Protein AF-0000000086078663 (afdb_homodimer)

pLDDT: mean 76.35, std 24.62, range [19.59, 98.44]

Solvent-accessible surface area (backbone atoms only — not comparable to full-atom values): 46855 Å² total; per-residue (Å²): 131,83,79,77,71,70,77,71,74,74,72,73,75,62,60,60,80,58,19,74,76,58,26,61,62,67,71,36,62,54,78,81,39,83,75,51,62,67,74,63,72,64,66,62,67,63,61,51,70,67,51,62,93,66,58,47,21,36,55,27,30,43,70,45,56,47,66,60,52,44,42,33,88,83,76,56,39,59,36,52,68,47,80,47,74,58,38,40,42,39,40,36,47,31,36,25,85,87,67,51,76,42,76,48,50,28,65,62,67,53,95,90,33,49,44,62,48,53,45,51,47,46,29,34,55,77,67,69,47,57,59,63,60,55,46,45,36,43,35,66,64,21,34,46,52,57,53,65,68,55,42,53,48,46,39,62,72,48,47,47,57,52,51,49,52,54,48,52,55,52,37,53,51,49,46,57,70,40,36,90,40,74,35,47,34,37,43,52,63,47,59,46,59,75,50,84,62,20,50,51,26,38,18,39,32,28,31,62,87,77,70,41,70,63,47,70,26,82,26,49,14,84,80,56,79,31,58,85,39,25,46,49,52,16,49,52,52,44,52,50,51,35,49,75,64,56,35,44,62,40,31,39,29,30,73,72,48,66,67,48,52,52,43,35,61,73,74,35,62,78,36,45,77,44,64,40,63,67,47,52,41,50,52,48,44,52,52,42,52,56,46,17,67,37,90,91,22,53,79,43,51,80,43,41,62,56,53,44,50,45,45,52,45,22,55,63,74,19,65,98,35,76,80,42,28,60,46,48,43,56,43,48,71,35,44,51,47,73,34,58,69,47,90,45,82,87,44,38,54,63,94,65,79,91,75,75,95,63,93,56,51,65,86,54,71,61,44,52,51,48,49,52,53,52,50,51,72,71,48,85,60,75,85,67,77,79,75,71,69,74,66,71,66,54,73,68,65,75,43,75,79,66,49,63,62,54,53,50,47,52,55,49,38,60,71,70,100,134,83,79,77,70,70,77,71,72,75,72,73,76,62,61,63,79,56,21,74,78,60,26,59,59,70,72,35,63,53,78,80,40,84,76,48,60,66,72,61,72,63,68,62,66,64,60,53,70,66,47,62,90,64,58,48,23,37,56,28,30,43,72,43,54,48,67,61,52,46,43,33,89,83,77,55,39,60,36,51,68,49,80,47,76,58,38,41,42,39,40,36,47,32,36,25,85,88,65,50,75,41,76,47,50,30,65,60,67,54,94,89,34,47,45,63,48,53,43,51,48,47,28,36,55,77,65,69,48,56,58,63,59,55,47,46,36,42,34,66,63,24,35,45,53,59,53,63,68,56,42,54,48,45,38,62,72,48,46,48,56,52,50,49,51,53,49,51,54,53,36,52,52,50,45,56,69,40,36,90,40,74,36,47,32,37,45,52,62,48,58,46,61,72,47,81,62,19,49,52,28,38,18,37,33,28,31,61,87,76,71,41,70,63,48,69,26,82,26,48,14,83,80,56,79,31,58,86,38,27,47,50,51,16,48,53,52,45,52,51,52,35,50,75,65,56,36,43,60,40,32,40,29,31,74,72,47,66,67,48,52,53,43,35,60,74,76,35,62,81,37,43,79,43,64,40,64,66,47,50,40,51,53,47,43,52,52,41,52,56,47,18,67,36,89,93,22,53,77,42,51,80,43,40,63,58,52,45,50,45,44,53,46,21,54,63,74,21,65,96,35,77,82,42,28,60,45,47,44,58,42,48,71,36,42,50,48,72,34,58,66,46,90,44,82,87,43,38,54,63,94,65,79,91,75,75,94,63,92,54,51,66,86,55,68,61,44,52,52,48,49,53,52,52,51,52,71,71,50,85,60,76,86,68,77,78,74,69,69,74,68,72,68,54,72,69,63,77,41,76,76,66,50,65,63,53,52,50,47,51,56,49,38,61,73,70,98

Organism: Haemaphysalis longicornis (NCBI:txid44386)

Radius of gyration: 35.03 Å; Cα contacts (8 Å, |Δi|>4): 1056; chains: 2; bounding box: 79×114×82 Å

Foldseek 3Di:
DPPCPVVPPFPPVPLPPCCVVVPCVLVVPPPVPVPPPPPPVPPVPCCVPPPPVPDDDDDDDPVVVVVVQQADPVPRAGKDWDWDDAFQKIWIWIAGPVGDIDIDIRADADPNRGPVLLVVLLVCVVVPHDPQVVVVVCVVVPRRHHDPVVSVVSCVPPVVVVVVVVVVVVLVVVLVVQAPDAFEKEKDKDAPDFDPGGQKMKMWIAGPVVRHTNDMDIDGQVVQVGSLCRRVVRVVVGVVVSVVSRGHYAEYEYLPGPSNVVCCVPPNVNHHYHYDLVSLLSQLLVLLVVQCPPPPNVVSVVCSSVLSVQLVVLVVVCVPPPVSSLVSSQCVLQVLQVHQADPDPSRGGDPDDDDDDDPRDDDDPNSVSSNVSSVCSVDVDDPPDPPPPPPPDPPVVVPDPPPPVVVCVVVVVVVVD/DPPPPVVPPFPPVPLPPCCVVVPCVLVVPPPVPVPPPPPPPPPVPCPVPPPPVPDDDDDDDPVVVVVVQQADPVPRAGKDWDWDDAFQKIWIWIAGPVGDIDIDIRADADPNRGPCLLVVLLVCVVVPHDPQVVVVVCVVVPRRHHDPVVSVVSCVPPVVVVVVVVVVVVLVVVLVVQAPDAFEKEKDKDAPPFDPGGQKMKMWIAGPVVRHTNDMDIDGQVVQVGSLCRRVVRVVVGVVVSVVSRGHYAEYEYLPGPSNVVCCVPPNVNHHYHYDLVSLLSQLLVLLVVQCVPPPNVVSVVCSSVLSVQLVCLVVVCVPPPVSSLVSSQCVLQVLQVHQADPDPSRGGDPDDDDDDDPRDDDDPNSVSSNVSSVCSVDVDDPDDPPPPPPPDPPVVVPPPPPPCVVVVVVVVVVVD

Nearest PDB structures (foldseek):
  6ozh-assembly2_D  TM=5.013E-01  e=1.125E-02  Ciona intestinalis
  6ozi-assembly1_B  TM=4.623E-01  e=7.478E-03  Ciona intestinalis
  6ozh-assembly1_C  TM=4.773E-01  e=1.264E-02  Ciona intestinalis
  5guh-assembly1_A  TM=4.805E-01  e=3.306E-01  Bombyx mori
  2pnz-assembly1_A  TM=4.555E-01  e=1.263E+00  Pyrococcus abyssi

Secondary structure (DSSP, 8-state):
----------GGGGGGGGGGTTSTTTTS--TTSTT-----------------S---EEEEEHHHHHHTSSB-TTT--BEEEEEEEETTEEEEEEEETT--EEEEESS-EETTEEHHHHHHHHHHHHTT--HHHHHHHHHTTTB----HHHHHHHIIIIIHHHHHHHHHHHHHHHHHHHTTSEEEEEEEEEEPPTTTT-SEEEEEEEETTTTEEEEEEEEEGGGTTSGGGHHHHHHHHHHHHHHHTTPEEEEEEES--HHHHHHHHHH-TTSEEEE-HHHHHHHHHHHHHHHHTSTT-GGGGGGHHHHHHHHHHHHHHTTT-GGGHHHHHHTHHHHTTT--B-S-TTS-B-S-SSPPP--PPPSSHHHHHHHHHHHHHH---S------------GGGGS----HHHHHHHHHHHHH-/----------GGGGGGGGGGTTSTTTTS--TTSTT-----------------SS--EEEEEHHHHHHTSSB-TTT--BEEEEEEEETTEEEEEEEETT--EEEEESS-EETTEEHHHHHHHHHHHHTT--HHHHHHHHHTTTB----HHHHHHHIIIIIHHHHHHHHHHHHHHHHHHHTTSEEEEEEEEEEPPTTTT-SEEEEEEEETTTTEEEEEEEEEGGGTTSGGGHHHHHHHHHHHHHHHTTPEEEEEEES--HHHHHHHHHH-TTSEEEE-HHHHHHHHHHHHHHHHHSTT-GGGGGGHHHHHHHHHHHHHHTTT-GGGHHHHHHTHHHHTTT--B-S-TTS-B-S-SSPPP--PPPSSHHHHHHHHHHHHHH---S------------GGGSS----HHHHHHHHHHHHH-

Structure (mmCIF, N/CA/C/O backbone):
data_AF-0000000086078663-model_v1
#
loop_
_entity.id
_entity.type
_entity.pdbx_description
1 polymer 'Uncharacterized protein'
#
loop_
_atom_site.group_PDB
_atom_site.id
_atom_site.type_symbol
_atom_site.label_atom_id
_atom_site.label_alt_id
_atom_site.label_comp_id
_atom_site.label_asym_id
_atom_site.label_entity_id
_atom_site.label_seq_id
_atom_site.pdbx_PDB_ins_code
_atom_site.Cartn_x
_atom_site.Cartn_y
_atom_site.Cartn_z
_atom_site.occupancy
_atom_site.B_iso_or_equiv
_atom_site.auth_seq_id
_atom_site.auth_comp_id
_atom_site.auth_asym_id
_atom_site.auth_atom_id
_atom_site.pdbx_PDB_model_num
ATOM 1 N N . MET A 1 1 ? 28.094 31.719 26.125 1 19.59 1 MET A N 1
ATOM 2 C CA . MET A 1 1 ? 27.703 31.734 24.719 1 19.59 1 MET A CA 1
ATOM 3 C C . MET A 1 1 ? 26.297 31.172 24.547 1 19.59 1 MET A C 1
ATOM 5 O O . MET A 1 1 ? 26.031 30.031 24.938 1 19.59 1 MET A O 1
ATOM 9 N N . VAL A 1 2 ? 25.219 31.984 24.766 1 21.3 2 VAL A N 1
ATOM 10 C CA . VAL A 1 2 ? 23.797 31.75 24.922 1 21.3 2 VAL A CA 1
ATOM 11 C C . VAL A 1 2 ? 23.25 31.062 23.672 1 21.3 2 VAL A C 1
ATOM 13 O O . VAL A 1 2 ? 23.438 31.547 22.562 1 21.3 2 VAL A O 1
ATOM 16 N N . ARG A 1 3 ? 23.25 29.688 23.688 1 22.58 3 ARG A N 1
ATOM 17 C CA . ARG A 1 3 ? 22.812 28.766 22.656 1 22.58 3 ARG A CA 1
ATOM 18 C C . ARG A 1 3 ? 21.406 29.109 22.172 1 22.58 3 ARG A C 1
ATOM 20 O O . ARG A 1 3 ? 20.438 29 22.922 1 22.58 3 ARG A O 1
ATOM 27 N N . ASP A 1 4 ? 21.281 30.234 21.469 1 22.98 4 ASP A N 1
ATOM 28 C CA . ASP A 1 4 ? 20.078 30.703 20.766 1 22.98 4 ASP A CA 1
ATOM 29 C C . ASP A 1 4 ? 19.469 29.594 19.922 1 22.98 4 ASP A C 1
ATOM 31 O O . ASP A 1 4 ? 19.812 29.422 18.75 1 22.98 4 ASP A O 1
ATOM 35 N N . ASP A 1 5 ? 19.422 28.406 20.453 1 23.94 5 ASP A N 1
ATOM 36 C CA . ASP A 1 5 ? 18.781 27.25 19.812 1 23.94 5 ASP A CA 1
ATOM 37 C C . ASP A 1 5 ? 17.344 27.562 19.422 1 23.94 5 ASP A C 1
ATOM 39 O O . ASP A 1 5 ? 16.422 27.375 20.234 1 23.94 5 ASP A O 1
ATOM 43 N N . ALA A 1 6 ? 17.156 28.719 18.766 1 27.11 6 ALA A N 1
ATOM 44 C CA . ALA A 1 6 ? 15.82 28.984 18.219 1 27.11 6 ALA A CA 1
ATOM 45 C C . ALA A 1 6 ? 15.266 27.734 17.531 1 27.11 6 ALA A C 1
ATOM 47 O O . ALA A 1 6 ? 15.922 27.141 16.672 1 27.11 6 ALA A O 1
ATOM 48 N N . ASP A 1 7 ? 14.578 26.922 18.203 1 26.34 7 ASP A N 1
ATOM 49 C CA . ASP A 1 7 ? 13.742 25.828 17.734 1 26.34 7 ASP A CA 1
ATOM 50 C C . ASP A 1 7 ? 13.016 26.203 16.438 1 26.34 7 ASP A C 1
ATOM 52 O O . ASP A 1 7 ? 12.07 27 16.469 1 26.34 7 ASP A O 1
ATOM 56 N N . GLU A 1 8 ? 13.812 26.578 15.344 1 26.33 8 GLU A N 1
ATOM 57 C CA . GLU A 1 8 ? 13.211 26.734 14.023 1 26.33 8 GLU A CA 1
ATOM 58 C C . GLU A 1 8 ? 12.141 25.672 13.773 1 26.33 8 GLU A C 1
ATOM 60 O O . GLU A 1 8 ? 12.414 24.469 13.891 1 26.33 8 GLU A O 1
ATOM 65 N N . GLU A 1 9 ? 10.93 25.969 14.102 1 27.36 9 GLU A N 1
ATOM 66 C CA . GLU A 1 9 ? 9.719 25.234 13.766 1 27.36 9 GLU A CA 1
ATOM 67 C C . GLU A 1 9 ? 9.789 24.656 12.352 1 27.36 9 GLU A C 1
ATOM 69 O O . GLU A 1 9 ? 10.109 25.375 11.406 1 27.36 9 GLU A O 1
ATOM 74 N N . ASP A 1 10 ? 10.188 23.453 12.188 1 27.55 10 ASP A N 1
ATOM 75 C CA . ASP A 1 10 ? 10.289 22.641 10.984 1 27.55 10 ASP A CA 1
ATOM 76 C C . ASP A 1 10 ? 9.156 22.953 10.016 1 27.55 10 ASP A C 1
ATOM 78 O O . ASP A 1 10 ? 7.977 22.812 10.359 1 27.55 10 ASP A O 1
ATOM 82 N N . GLU A 1 11 ? 9.367 23.875 9.086 1 28.73 11 GLU A N 1
ATOM 83 C CA . GLU A 1 11 ? 8.625 24.281 7.895 1 28.73 11 GLU A CA 1
ATOM 84 C C . GLU A 1 11 ? 8.047 23.062 7.176 1 28.73 11 GLU A C 1
ATOM 86 O O . GLU A 1 11 ? 7.336 23.203 6.176 1 28.73 11 GLU A O 1
ATOM 91 N N . ASP A 1 12 ? 8.547 21.938 7.391 1 29.39 12 ASP A N 1
ATOM 92 C CA . ASP A 1 12 ? 8.219 20.891 6.43 1 29.39 12 ASP A CA 1
ATOM 93 C C . ASP A 1 12 ? 6.746 20.484 6.543 1 29.39 12 ASP A C 1
ATOM 95 O O . ASP A 1 12 ? 6.242 19.734 5.711 1 29.39 12 ASP A O 1
ATOM 99 N N . GLU A 1 13 ? 6.07 20.797 7.602 1 29.92 13 GLU A N 1
ATOM 100 C CA . GLU A 1 13 ? 4.762 20.203 7.84 1 29.92 13 GLU A CA 1
ATOM 101 C C . GLU A 1 13 ? 3.699 20.812 6.934 1 29.92 13 GLU A C 1
ATOM 103 O O . GLU A 1 13 ? 2.537 20.406 6.969 1 29.92 13 GLU A O 1
ATOM 108 N N . GLU A 1 14 ? 3.984 21.984 6.246 1 30.55 14 GLU A N 1
ATOM 109 C CA . GLU A 1 14 ? 2.973 22.734 5.508 1 30.55 14 GLU A CA 1
ATOM 110 C C . GLU A 1 14 ? 2.75 22.141 4.121 1 30.55 14 GLU A C 1
ATOM 112 O O . GLU A 1 14 ? 2.072 22.734 3.281 1 30.55 14 GLU A O 1
ATOM 117 N N . ASP A 1 15 ? 3.258 21.094 3.811 1 31.2 15 ASP A N 1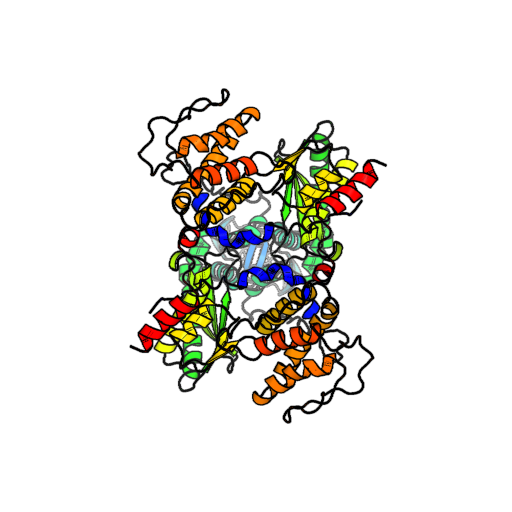
ATOM 118 C CA . ASP A 1 15 ? 3.215 20.703 2.404 1 31.2 15 ASP A CA 1
ATOM 119 C C . ASP A 1 15 ? 1.8 20.312 1.987 1 31.2 15 ASP A C 1
ATOM 121 O O . ASP A 1 15 ? 1.531 20.094 0.803 1 31.2 15 ASP A O 1
ATOM 125 N N . GLY A 1 16 ? 0.891 20.062 2.881 1 31.09 16 GLY A N 1
ATOM 126 C CA . GLY A 1 16 ? -0.365 19.5 2.406 1 31.09 16 GLY A CA 1
ATOM 127 C C . GLY A 1 16 ? -1.248 20.516 1.711 1 31.09 16 GLY A C 1
ATOM 128 O O . GLY A 1 16 ? -2.072 20.172 0.868 1 31.09 16 GLY A O 1
ATOM 129 N N . GLU A 1 17 ? -1.295 21.734 2.178 1 33.53 17 GLU A N 1
ATOM 130 C CA . GLU A 1 17 ? -2.264 22.703 1.665 1 33.53 17 GLU A CA 1
ATOM 131 C C . GLU A 1 17 ? -1.931 23.109 0.233 1 33.53 17 GLU A C 1
ATOM 133 O O . GLU A 1 17 ? -2.812 23.531 -0.518 1 33.53 17 GLU A O 1
ATOM 138 N N . TRP A 1 18 ? -0.678 23.188 -0.067 1 33.38 18 TRP A N 1
ATOM 139 C CA . TRP A 1 18 ? -0.281 23.781 -1.337 1 33.38 18 TRP A CA 1
ATOM 140 C C . TRP A 1 18 ? -0.121 22.719 -2.416 1 33.38 18 TRP A C 1
ATOM 142 O O . TRP A 1 18 ? 0.47 22.984 -3.467 1 33.38 18 TRP A O 1
ATOM 152 N N . SER A 1 19 ? -0.616 21.594 -2.01 1 35 19 SER A N 1
ATOM 153 C CA . SER A 1 19 ? -0.474 20.5 -2.951 1 35 19 SER A CA 1
ATOM 154 C C . SER A 1 19 ? -1.28 20.734 -4.223 1 35 19 SER A C 1
ATOM 156 O O . SER A 1 19 ? -1.003 20.141 -5.266 1 35 19 SER A O 1
ATOM 158 N N . HIS A 1 20 ? -2.27 21.578 -4.109 1 37.53 20 HIS A N 1
ATOM 159 C CA . HIS A 1 20 ? -3.008 21.812 -5.344 1 37.53 20 HIS A CA 1
ATOM 160 C C . HIS A 1 20 ? -2.109 22.406 -6.418 1 37.53 20 HIS A C 1
ATOM 162 O O . HIS A 1 20 ? -2.354 22.234 -7.613 1 37.53 20 HIS A O 1
ATOM 168 N N . TYR A 1 21 ? -1.306 23.344 -5.98 1 34.66 21 TYR A N 1
ATOM 169 C CA . TYR A 1 21 ? -0.424 23.953 -6.965 1 34.66 21 TYR A CA 1
ATOM 170 C C . TYR A 1 21 ? 0.575 22.953 -7.512 1 34.66 21 TYR A C 1
ATOM 172 O O . TYR A 1 21 ? 1.24 23.203 -8.516 1 34.66 21 TYR A O 1
ATOM 180 N N . PHE A 1 22 ? 0.786 21.969 -6.75 1 34.44 22 PHE A N 1
ATOM 181 C CA . PHE A 1 22 ? 1.77 20.984 -7.195 1 34.44 22 PHE A CA 1
ATOM 182 C C . PHE A 1 22 ? 1.085 19.703 -7.672 1 34.44 22 PHE A C 1
ATOM 184 O O . PHE A 1 22 ? 1.7 18.641 -7.699 1 34.44 22 PHE A O 1
ATOM 191 N N . ASP A 1 23 ? -0.201 19.734 -7.793 1 30.94 23 ASP A N 1
ATOM 192 C CA . ASP A 1 23 ? -0.819 18.562 -8.422 1 30.94 23 ASP A CA 1
ATOM 193 C C . ASP A 1 23 ? 0.008 18.078 -9.609 1 30.94 23 ASP A C 1
ATOM 195 O O . ASP A 1 23 ? 0.712 18.875 -10.25 1 30.94 23 ASP A O 1
ATOM 199 N N . ASP A 1 24 ? 0.137 16.812 -9.695 1 31.11 24 ASP A N 1
ATOM 200 C CA . ASP A 1 24 ? 0.766 16.188 -10.859 1 31.11 24 ASP A CA 1
ATOM 201 C C . ASP A 1 24 ? 0.377 16.906 -12.148 1 31.11 24 ASP A C 1
ATOM 203 O O . ASP A 1 24 ? 0.895 16.594 -13.219 1 31.11 24 ASP A O 1
ATOM 207 N N . GLU A 1 25 ? -0.666 17.688 -12.141 1 30.3 25 GLU A N 1
ATOM 208 C CA . GLU A 1 25 ? -0.885 18.406 -13.398 1 30.3 25 GLU A CA 1
ATOM 209 C C . GLU A 1 25 ? 0.269 19.344 -13.703 1 30.3 25 GLU A C 1
ATOM 211 O O . GLU A 1 25 ? 0.509 19.688 -14.867 1 30.3 25 GLU A O 1
ATOM 216 N N . MET A 1 26 ? 0.757 19.984 -12.734 1 31.88 26 MET A N 1
ATOM 217 C CA . MET A 1 26 ? 1.861 20.859 -13.102 1 31.88 26 MET A CA 1
ATOM 218 C C . MET A 1 26 ? 3.053 20.062 -13.609 1 31.88 26 MET A C 1
ATOM 220 O O . MET A 1 26 ? 3.975 20.609 -14.211 1 31.88 26 MET A O 1
ATOM 224 N N . LEU A 1 27 ? 3.227 18.906 -13.094 1 31.91 27 LEU A N 1
ATOM 225 C CA . LEU A 1 27 ? 4.172 18.094 -13.859 1 31.91 27 LEU A CA 1
ATOM 226 C C . LEU A 1 27 ? 3.52 17.547 -15.125 1 31.91 27 LEU A C 1
ATOM 228 O O . LEU A 1 27 ? 4.074 16.656 -15.781 1 31.91 27 LEU A O 1
ATOM 232 N N . VAL A 1 28 ? 2.182 17.781 -15.281 1 30.44 28 VAL A N 1
ATOM 233 C CA . VAL A 1 28 ? 1.756 17.469 -16.641 1 30.44 28 VAL A CA 1
ATOM 234 C C . VAL A 1 28 ? 2.459 18.406 -17.625 1 30.44 28 VAL A C 1
ATOM 236 O O . VAL A 1 28 ? 2.395 19.625 -17.484 1 30.44 28 VAL A O 1
ATOM 239 N N . PRO A 1 29 ? 3.432 17.984 -18.266 1 30.5 29 PRO A N 1
ATOM 240 C CA . PRO A 1 29 ? 3.861 18.828 -19.391 1 30.5 29 PRO A CA 1
ATOM 241 C C . PRO A 1 29 ? 2.697 19.516 -20.094 1 30.5 29 PRO A C 1
ATOM 243 O O . PRO A 1 29 ? 1.569 19.016 -20.078 1 30.5 29 PRO A O 1
ATOM 246 N N . ASN A 1 30 ? 2.566 20.797 -20.031 1 30.67 30 ASN A N 1
ATOM 247 C CA . ASN A 1 30 ? 1.74 21.484 -21.031 1 30.67 30 ASN A CA 1
ATOM 248 C C . ASN A 1 30 ? 1.697 20.719 -22.344 1 30.67 30 ASN A C 1
ATOM 250 O O . ASN A 1 30 ? 2.713 20.609 -23.031 1 30.67 30 ASN A O 1
ATOM 254 N N . LEU A 1 31 ? 0.807 19.938 -22.609 1 32.47 31 LEU A N 1
ATOM 255 C CA . LEU A 1 31 ? 0.596 19.312 -23.906 1 32.47 31 LEU A CA 1
ATOM 256 C C . LEU A 1 31 ? 0.828 20.312 -25.031 1 32.47 31 LEU A C 1
ATOM 258 O O . LEU A 1 31 ? 1.014 19.922 -26.188 1 32.47 31 LEU A O 1
ATOM 262 N N . ASP A 1 32 ? 0.599 21.609 -24.844 1 31.2 32 ASP A N 1
ATOM 263 C CA . ASP A 1 32 ? 0.973 22.516 -25.922 1 31.2 32 ASP A CA 1
ATOM 264 C C . ASP A 1 32 ? 2.471 22.812 -25.891 1 31.2 32 ASP A C 1
ATOM 266 O O . ASP A 1 32 ? 2.939 23.734 -26.562 1 31.2 32 ASP A O 1
ATOM 270 N N . ASP A 1 33 ? 3.104 22.469 -24.891 1 29.05 33 ASP A N 1
ATOM 271 C CA . ASP A 1 33 ? 4.539 22.484 -25.141 1 29.05 33 ASP A CA 1
ATOM 272 C C . ASP A 1 33 ? 4.93 21.422 -26.156 1 29.05 33 ASP A C 1
ATOM 274 O O . ASP A 1 33 ? 4.66 20.234 -25.969 1 29.05 33 ASP A O 1
ATOM 278 N N . PRO A 1 34 ? 5.055 21.781 -27.484 1 32.22 34 PRO A N 1
ATOM 279 C CA . PRO A 1 34 ? 5.406 20.859 -28.562 1 32.22 34 PRO A CA 1
ATOM 280 C C . PRO A 1 34 ? 6.41 19.797 -28.125 1 32.22 34 PRO A C 1
ATOM 282 O O . PRO A 1 34 ? 6.48 18.719 -28.734 1 32.22 34 PRO A O 1
ATOM 285 N N . ASP A 1 35 ? 7.328 20.25 -27.344 1 28.36 35 ASP A N 1
ATOM 286 C CA . ASP A 1 35 ? 8.445 19.344 -27.094 1 28.36 35 ASP A CA 1
ATOM 287 C C . ASP A 1 35 ? 8.133 18.375 -25.938 1 28.36 35 ASP A C 1
ATOM 289 O O . ASP A 1 35 ? 9.008 17.641 -25.5 1 28.36 35 ASP A O 1
ATOM 293 N N . TYR A 1 36 ? 7.254 18.797 -25.172 1 30.27 36 TYR A N 1
ATOM 294 C CA . TYR A 1 36 ? 7 17.844 -24.094 1 30.27 36 TYR A CA 1
ATOM 295 C C . TYR A 1 36 ? 6.5 16.516 -24.625 1 30.27 36 TYR A C 1
ATOM 297 O O . TYR A 1 36 ? 5.449 16.453 -25.266 1 30.27 36 TYR A O 1
ATOM 305 N N . SER A 1 37 ? 7.367 15.664 -24.953 1 29.72 37 SER A N 1
ATOM 306 C CA . SER A 1 37 ? 6.996 14.273 -25.219 1 29.72 37 SER A CA 1
ATOM 307 C C . SER A 1 37 ? 6.496 13.586 -23.953 1 29.72 37 SER A C 1
ATOM 309 O O . SER A 1 37 ? 7.16 13.633 -22.922 1 29.72 37 SER A O 1
ATOM 311 N N . PRO A 1 38 ? 5.211 13.617 -23.703 1 30.23 38 PRO A N 1
ATOM 312 C CA . PRO A 1 38 ? 4.805 12.758 -22.578 1 30.23 38 PRO A CA 1
ATOM 313 C C . PRO A 1 38 ? 5.812 11.648 -22.297 1 30.23 38 PRO A C 1
ATOM 315 O O . PRO A 1 38 ? 6.406 11.094 -23.219 1 30.23 38 PRO A O 1
ATOM 318 N N . LEU A 1 39 ? 6.629 11.852 -21.328 1 29.11 39 LEU A N 1
ATOM 319 C CA . LEU A 1 39 ? 7.367 10.602 -21.172 1 29.11 39 LEU A CA 1
ATOM 320 C C . LEU A 1 39 ? 6.473 9.406 -21.453 1 29.11 39 LEU A C 1
ATOM 322 O O . LEU A 1 39 ? 5.344 9.336 -20.969 1 29.11 39 LEU A O 1
ATOM 326 N N . ASP A 1 40 ? 6.371 9.055 -22.625 1 26.48 40 ASP A N 1
ATOM 327 C CA . ASP A 1 40 ? 5.809 7.746 -22.938 1 26.48 40 ASP A CA 1
ATOM 328 C C . ASP A 1 40 ? 5.902 6.805 -21.75 1 26.48 40 ASP A C 1
ATOM 330 O O . ASP A 1 40 ? 6.988 6.594 -21.203 1 26.48 40 ASP A O 1
ATOM 334 N N . GLU A 1 41 ? 5.031 7.078 -20.766 1 29.62 41 GLU A N 1
ATOM 335 C CA . GLU A 1 41 ? 5.012 5.816 -20.031 1 29.62 41 GLU A CA 1
ATOM 336 C C . GLU A 1 41 ? 5.531 4.668 -20.891 1 29.62 41 GLU A C 1
ATOM 338 O O . GLU A 1 41 ? 4.887 4.273 -21.859 1 29.62 41 GLU A O 1
ATOM 343 N N . GLN A 1 42 ? 6.75 4.805 -21.312 1 27.72 42 GLN A N 1
ATOM 344 C CA . GLN A 1 42 ? 7.242 3.555 -21.891 1 27.72 42 GLN A CA 1
ATOM 345 C C . GLN A 1 42 ? 6.543 2.354 -21.25 1 27.72 42 GLN A C 1
ATOM 347 O O . GLN A 1 42 ? 6.578 2.178 -20.031 1 27.72 42 GLN A O 1
ATOM 352 N N . SER A 1 43 ? 5.316 2.166 -21.625 1 29.66 43 SER A N 1
ATOM 353 C CA . SER A 1 43 ? 4.941 0.757 -21.562 1 29.66 43 SER A CA 1
ATOM 354 C C . SER A 1 43 ? 6.168 -0.147 -21.609 1 29.66 43 SER A C 1
ATOM 356 O O . SER A 1 43 ? 6.754 -0.357 -22.672 1 29.66 43 SER A O 1
ATOM 358 N N . GLU A 1 44 ? 7.23 0.298 -20.922 1 30.27 44 GLU A N 1
ATOM 359 C CA . GLU A 1 44 ? 8.094 -0.88 -20.938 1 30.27 44 GLU A CA 1
ATOM 360 C C . GLU A 1 44 ? 7.27 -2.166 -20.984 1 30.27 44 GLU A C 1
ATOM 362 O O . GLU A 1 44 ? 6.445 -2.404 -20.094 1 30.27 44 GLU A O 1
ATOM 367 N N . GLN A 1 45 ? 6.699 -2.395 -22.125 1 30.92 45 GLN A N 1
ATOM 368 C CA . GLN A 1 45 ? 6.523 -3.816 -22.391 1 30.92 45 GLN A CA 1
ATOM 369 C C . GLN A 1 45 ? 7.492 -4.66 -21.562 1 30.92 45 GLN A C 1
ATOM 371 O O . GLN A 1 45 ? 8.656 -4.809 -21.938 1 30.92 45 GLN A O 1
ATOM 376 N N . SER A 1 46 ? 7.734 -4.148 -20.422 1 31.53 46 SER A N 1
ATOM 377 C CA . SER A 1 46 ? 8.461 -5.148 -19.656 1 31.53 46 SER A CA 1
ATOM 378 C C . SER A 1 46 ? 8.031 -6.562 -20.031 1 31.53 46 SER A C 1
ATOM 380 O O . SER A 1 46 ? 7.047 -7.082 -19.5 1 31.53 46 SER A O 1
ATOM 382 N N . CYS A 1 47 ? 7.664 -6.637 -21.312 1 30.19 47 CYS A N 1
ATOM 383 C CA . CYS A 1 47 ? 7.832 -8.055 -21.609 1 30.19 47 CYS A CA 1
ATOM 384 C C . CYS A 1 47 ? 9.078 -8.617 -20.922 1 30.19 47 CYS A C 1
ATOM 386 O O . CYS A 1 47 ? 10.203 -8.289 -21.312 1 30.19 47 CYS A O 1
ATOM 388 N N . GLY A 1 48 ? 9.18 -8.234 -19.641 1 34.03 48 GLY A N 1
ATOM 389 C CA . GLY A 1 48 ? 10.281 -9 -19.094 1 34.03 48 GLY A CA 1
ATOM 390 C C . GLY A 1 48 ? 10.664 -10.195 -19.953 1 34.03 48 GLY A C 1
ATOM 391 O O . GLY A 1 48 ? 9.891 -10.625 -20.797 1 34.03 48 GLY A O 1
ATOM 392 N N . PRO A 1 49 ? 12 -10.164 -20.25 1 34.56 49 PRO A N 1
ATOM 393 C CA . PRO A 1 49 ? 12.406 -11.398 -20.938 1 34.56 49 PRO A CA 1
ATOM 394 C C . PRO A 1 49 ? 11.516 -12.586 -20.594 1 34.56 49 PRO A C 1
ATOM 396 O O . PRO A 1 49 ? 10.922 -12.625 -19.516 1 34.56 49 PRO A O 1
ATOM 399 N N . SER A 1 50 ? 10.828 -12.992 -21.562 1 37.25 50 SER A N 1
ATOM 400 C CA . SER A 1 50 ? 10.375 -14.367 -21.391 1 37.25 50 SER A CA 1
ATOM 401 C C . SER A 1 50 ? 11.266 -15.125 -20.406 1 37.25 50 SER A C 1
ATOM 403 O O . SER A 1 50 ? 12.492 -14.992 -20.453 1 37.25 50 SER A O 1
ATOM 405 N N . PRO A 1 51 ? 10.812 -15.18 -19.156 1 40.72 51 PRO A N 1
ATOM 406 C CA . PRO A 1 51 ? 11.703 -15.961 -18.312 1 40.72 51 PRO A CA 1
ATOM 407 C C . PRO A 1 51 ? 12.711 -16.797 -19.094 1 40.72 51 PRO A C 1
ATOM 409 O O . PRO A 1 51 ? 12.438 -17.156 -20.25 1 40.72 51 PRO A O 1
ATOM 412 N N . PRO A 1 52 ? 13.945 -16.547 -18.938 1 38.75 52 PRO A N 1
ATOM 413 C CA . PRO A 1 52 ? 14.789 -17.578 -19.562 1 38.75 52 PRO A CA 1
ATOM 414 C C . PRO A 1 52 ? 14.039 -18.891 -19.797 1 38.75 52 PRO A C 1
ATOM 416 O O . PRO A 1 52 ? 13 -19.125 -19.188 1 38.75 52 PRO A O 1
ATOM 419 N N . ASP A 1 53 ? 14.336 -19.547 -20.797 1 40.81 53 ASP A N 1
ATOM 420 C CA . ASP A 1 53 ? 13.938 -20.922 -21.125 1 40.81 53 ASP A CA 1
ATOM 421 C C . ASP A 1 53 ? 13.648 -21.719 -19.859 1 40.81 53 ASP A C 1
ATOM 423 O O . ASP A 1 53 ? 13.766 -22.953 -19.859 1 40.81 53 ASP A O 1
ATOM 427 N N . GLU A 1 54 ? 13.891 -21.062 -18.531 1 56.47 54 GLU A N 1
ATOM 428 C CA . GLU A 1 54 ? 13.523 -21.906 -17.391 1 56.47 54 GLU A CA 1
ATOM 429 C C . GLU A 1 54 ? 12.016 -22.125 -17.328 1 56.47 54 GLU A C 1
ATOM 431 O O . GLU A 1 54 ? 11.234 -21.188 -17.516 1 56.47 54 GLU A O 1
ATOM 436 N N . GLY A 1 55 ? 11.547 -23.438 -17.516 1 81.38 55 GLY A N 1
ATOM 437 C CA . GLY A 1 55 ? 10.398 -24.266 -17.859 1 81.38 55 GLY A CA 1
ATOM 438 C C . GLY A 1 55 ? 9.086 -23.672 -17.391 1 81.38 55 GLY A C 1
ATOM 439 O O . GLY A 1 55 ? 9.055 -22.875 -16.453 1 81.38 55 GLY A O 1
ATOM 440 N N . ARG A 1 56 ? 8.133 -23.625 -18.203 1 92.94 56 ARG A N 1
ATOM 441 C CA . ARG A 1 56 ? 6.754 -23.234 -17.938 1 92.94 56 ARG A CA 1
ATOM 442 C C . ARG A 1 56 ? 6.176 -24 -16.766 1 92.94 56 ARG A C 1
ATOM 444 O O . ARG A 1 56 ? 6.535 -25.156 -16.547 1 92.94 56 ARG A O 1
ATOM 451 N N . VAL A 1 57 ? 5.523 -23.203 -15.977 1 98.25 57 VAL A N 1
ATOM 452 C CA . VAL A 1 57 ? 4.805 -23.797 -14.859 1 98.25 57 VAL A CA 1
ATOM 453 C C . VAL A 1 57 ? 3.299 -23.641 -15.07 1 98.25 57 VAL A C 1
ATOM 455 O O . VAL A 1 57 ? 2.826 -22.578 -15.484 1 98.25 57 VAL A O 1
ATOM 458 N N . PHE A 1 58 ? 2.553 -24.703 -14.781 1 98.44 58 PHE A N 1
ATOM 459 C CA . PHE A 1 58 ? 1.12 -24.703 -15.047 1 98.44 58 PHE A CA 1
ATOM 460 C C . PHE A 1 58 ? 0.327 -24.859 -13.758 1 98.44 58 PHE A C 1
ATOM 462 O O . PHE A 1 58 ? 0.765 -25.531 -12.828 1 98.44 58 PHE A O 1
ATOM 469 N N . LEU A 1 59 ? -0.762 -24.156 -13.758 1 98.31 59 LEU A N 1
ATOM 470 C CA . LEU A 1 59 ? -1.791 -24.469 -12.773 1 98.31 59 LEU A CA 1
ATOM 471 C C . LEU A 1 59 ? -2.645 -25.641 -13.234 1 98.31 59 LEU A C 1
ATOM 473 O O . LEU A 1 59 ? -3.219 -25.609 -14.328 1 98.31 59 LEU A O 1
ATOM 477 N N . VAL A 1 60 ? -2.723 -26.641 -12.391 1 98.44 60 VAL A N 1
ATOM 478 C CA . VAL A 1 60 ? -3.453 -27.844 -12.781 1 98.44 60 VAL A CA 1
ATOM 479 C C . VAL A 1 60 ? -4.422 -28.25 -11.672 1 98.44 60 VAL A C 1
ATOM 481 O O . VAL A 1 60 ? -4.012 -28.484 -10.539 1 98.44 60 VAL A O 1
ATOM 484 N N . GLN A 1 61 ? -5.676 -28.328 -12.055 1 97.69 61 GLN A N 1
ATOM 485 C CA . GLN A 1 61 ? -6.629 -28.875 -11.094 1 97.69 61 GLN A CA 1
ATOM 486 C C . GLN A 1 61 ? -6.348 -30.344 -10.812 1 97.69 61 GLN A C 1
ATOM 488 O O . GLN A 1 61 ? -6.023 -31.109 -11.719 1 97.69 61 GLN A O 1
ATOM 493 N N . GLU A 1 62 ? -6.473 -30.656 -9.594 1 97.25 62 GLU A N 1
ATOM 494 C CA . GLU A 1 62 ? -6.109 -32 -9.156 1 97.25 62 GLU A CA 1
ATOM 495 C C . GLU A 1 62 ? -6.855 -33.062 -9.961 1 97.25 62 GLU A C 1
ATOM 497 O O . GLU A 1 62 ? -6.281 -34.094 -10.32 1 97.25 62 GLU A O 1
ATOM 502 N N . LYS A 1 63 ? -8.141 -32.875 -10.211 1 95.38 63 LYS A N 1
ATOM 503 C CA . LYS A 1 63 ? -8.938 -33.844 -10.93 1 95.38 63 LYS A CA 1
ATOM 504 C C . LYS A 1 63 ? -8.344 -34.156 -12.297 1 95.38 63 LYS A C 1
ATOM 506 O O . LYS A 1 63 ? -8.383 -35.281 -12.766 1 95.38 63 LYS A O 1
ATOM 511 N N . PHE A 1 64 ? -7.762 -33.219 -12.938 1 96.69 64 PHE A N 1
ATOM 512 C CA . PHE A 1 64 ? -7.203 -33.406 -14.273 1 96.69 64 PHE A CA 1
ATOM 513 C C . PHE A 1 64 ? -5.824 -34.062 -14.195 1 96.69 64 PHE A C 1
ATOM 515 O O . PHE A 1 64 ? -5.438 -34.812 -15.086 1 96.69 64 PHE A O 1
ATOM 522 N N . LEU A 1 65 ? -5.109 -33.719 -13.148 1 96.69 65 LEU A N 1
ATOM 523 C CA . LEU A 1 65 ? -3.871 -34.469 -12.922 1 96.69 65 LEU A CA 1
ATOM 524 C C . LEU A 1 65 ? -4.152 -35.969 -12.703 1 96.69 65 LEU A C 1
ATOM 526 O O . LEU A 1 65 ? -3.479 -36.812 -13.281 1 96.69 65 LEU A O 1
ATOM 530 N N . LYS A 1 66 ? -5.16 -36.219 -11.977 1 95 66 LYS A N 1
ATOM 531 C CA . LYS A 1 66 ? -5.527 -37.594 -11.648 1 95 66 LYS A CA 1
ATOM 532 C C . LYS A 1 66 ? -5.922 -38.375 -12.898 1 95 66 LYS A C 1
ATOM 534 O O . LYS A 1 66 ? -5.684 -39.562 -12.992 1 95 66 LYS A O 1
ATOM 539 N N . SER A 1 67 ? -6.457 -37.688 -13.844 1 94.25 67 SER A N 1
ATOM 540 C CA . SER A 1 67 ? -6.875 -38.344 -15.078 1 94.25 67 SER A CA 1
ATOM 541 C C . SER A 1 67 ? -5.68 -38.906 -15.836 1 94.25 67 SER A C 1
ATOM 543 O O . SER A 1 67 ? -5.824 -39.844 -16.609 1 94.25 67 SER A O 1
ATOM 545 N N . LEU A 1 68 ? -4.508 -38.375 -15.562 1 94.69 68 LEU A N 1
ATOM 546 C CA . LEU A 1 68 ? -3.305 -38.844 -16.25 1 94.69 68 LEU A CA 1
ATOM 547 C C . LEU A 1 68 ? -2.648 -40 -15.469 1 94.69 68 LEU A C 1
ATOM 549 O O . LEU A 1 68 ? -1.715 -40.625 -15.969 1 94.69 68 LEU A O 1
ATOM 553 N N . LEU A 1 69 ? -3.188 -40.25 -14.258 1 94 69 LEU A N 1
ATOM 554 C CA . LEU A 1 69 ? -2.531 -41.188 -13.375 1 94 69 LEU A CA 1
ATOM 555 C C . LEU A 1 69 ? -3.381 -42.469 -13.195 1 94 69 LEU A C 1
ATOM 557 O O . LEU A 1 69 ? -3.057 -43.312 -12.383 1 94 69 LEU A O 1
ATOM 561 N N . GLN A 1 70 ? -4.375 -42.594 -13.969 1 90.81 70 GLN A N 1
ATOM 562 C CA . GLN A 1 70 ? -5.367 -43.656 -13.773 1 90.81 70 GLN A CA 1
ATOM 563 C C . GLN A 1 70 ? -4.809 -45.031 -14.172 1 90.81 70 GLN A C 1
ATOM 565 O O . GLN A 1 70 ? -5.137 -46.031 -13.555 1 90.81 70 GLN A O 1
ATOM 570 N N . VAL A 1 71 ? -3.963 -44.969 -15.188 1 92.12 71 VAL A N 1
ATOM 571 C CA . VAL A 1 71 ? -3.471 -46.25 -15.664 1 92.12 71 VAL A CA 1
ATOM 572 C C . VAL A 1 71 ? -1.944 -46.25 -15.641 1 92.12 71 VAL A C 1
ATOM 574 O O . VAL A 1 71 ? -1.31 -45.219 -15.797 1 92.12 71 VAL A O 1
ATOM 577 N N . CYS A 1 72 ? -1.437 -47.469 -15.477 1 93.44 72 CYS A N 1
ATOM 578 C CA . CYS A 1 72 ? 0.007 -47.688 -15.477 1 93.44 72 CYS A CA 1
ATOM 579 C C . CYS A 1 72 ? 0.597 -47.406 -16.859 1 93.44 72 CYS A C 1
ATOM 581 O O . CYS A 1 72 ? 0.077 -47.906 -17.859 1 93.44 72 CYS A O 1
ATOM 583 N N . HIS A 1 73 ? 1.697 -46.719 -16.922 1 90.81 73 HIS A N 1
ATOM 584 C CA . HIS A 1 73 ? 2.318 -46.344 -18.188 1 90.81 73 HIS A CA 1
ATOM 585 C C . HIS A 1 73 ? 3.207 -47.469 -18.719 1 90.81 73 HIS A C 1
ATOM 587 O O . HIS A 1 73 ? 3.879 -47.312 -19.734 1 90.81 73 HIS A O 1
ATOM 593 N N . ARG A 1 74 ? 3.135 -48.562 -18.062 1 91.38 74 ARG A N 1
ATOM 594 C CA . ARG A 1 74 ? 3.939 -49.719 -18.5 1 91.38 74 ARG A CA 1
ATOM 595 C C . ARG A 1 74 ? 3.055 -50.875 -18.938 1 91.38 74 ARG A C 1
ATOM 597 O O . ARG A 1 74 ? 3.422 -51.656 -19.828 1 91.38 74 ARG A O 1
ATOM 604 N N . CYS A 1 75 ? 1.842 -51.031 -18.281 1 93.62 75 CYS A N 1
ATOM 605 C CA . CYS A 1 75 ? 1.05 -52.219 -18.594 1 93.62 75 CYS A CA 1
ATOM 606 C C . CYS A 1 75 ? -0.423 -51.875 -18.75 1 93.62 75 CYS A C 1
ATOM 608 O O . CYS A 1 75 ? -1.256 -52.75 -18.969 1 93.62 75 CYS A O 1
ATOM 610 N N . LEU A 1 76 ? -0.86 -50.688 -18.531 1 93.31 76 LEU A N 1
ATOM 611 C CA . LEU A 1 76 ? -2.191 -50.125 -18.766 1 93.31 76 LEU A CA 1
ATOM 612 C C . LEU A 1 76 ? -3.166 -50.625 -17.688 1 93.31 76 LEU A C 1
ATOM 614 O O . LEU A 1 76 ? -4.352 -50.281 -17.734 1 93.31 76 LEU A O 1
ATOM 618 N N . SER A 1 77 ? -2.625 -51.344 -16.719 1 94.5 77 SER A N 1
ATOM 619 C CA . SER A 1 77 ? -3.484 -51.719 -15.609 1 94.5 77 SER A CA 1
ATOM 620 C C . SER A 1 77 ? -3.803 -50.5 -14.719 1 94.5 77 SER A C 1
ATOM 622 O O . SER A 1 77 ? -3.031 -49.562 -14.664 1 94.5 77 SER A O 1
ATOM 624 N N . PRO A 1 78 ? -4.938 -50.594 -14.055 1 94.88 78 PRO A N 1
ATOM 625 C CA . PRO A 1 78 ? -5.266 -49.531 -13.133 1 94.88 78 PRO A CA 1
ATOM 626 C C . PRO A 1 78 ? -4.234 -49.375 -12.016 1 94.88 78 PRO A C 1
ATOM 628 O O . PRO A 1 78 ? -3.699 -50.344 -11.523 1 94.88 78 PRO A O 1
ATOM 631 N N . CYS A 1 79 ? -3.988 -48.125 -11.727 1 94.19 79 CYS A N 1
ATOM 632 C CA . CYS A 1 79 ? -3.016 -47.844 -10.688 1 94.19 79 CYS A CA 1
ATOM 633 C C . CYS A 1 79 ? -3.707 -47.344 -9.414 1 94.19 79 CYS A C 1
ATOM 635 O O . CYS A 1 79 ? -4.656 -46.562 -9.484 1 94.19 79 CYS A O 1
ATOM 637 N N . GLN A 1 80 ? -3.367 -47.938 -8.32 1 95.38 80 GLN A N 1
ATOM 638 C CA . GLN A 1 80 ? -3.699 -47.344 -7.023 1 95.38 80 GLN A CA 1
ATOM 639 C C . GLN A 1 80 ? -2.588 -46.406 -6.531 1 95.38 80 GLN A C 1
ATOM 641 O O . GLN A 1 80 ? -1.412 -46.781 -6.547 1 95.38 80 GLN A O 1
ATOM 646 N N . TYR A 1 81 ? -2.984 -45.188 -6.258 1 95.62 81 TYR A N 1
ATOM 647 C CA . TYR A 1 81 ? -1.929 -44.25 -5.898 1 95.62 81 TYR A CA 1
ATOM 648 C C . TYR A 1 81 ? -2.395 -43.281 -4.797 1 95.62 81 TYR A C 1
ATOM 650 O O . TYR A 1 81 ? -3.594 -43.188 -4.523 1 95.62 81 TYR A O 1
ATOM 658 N N . THR A 1 82 ? -1.45 -42.75 -4.094 1 95.06 82 THR A N 1
ATOM 659 C CA . THR A 1 82 ? -1.669 -41.688 -3.1 1 95.06 82 THR A CA 1
ATOM 660 C C . THR A 1 82 ? -0.979 -40.406 -3.516 1 95.06 82 THR A C 1
ATOM 662 O O . THR A 1 82 ? 0.052 -40.438 -4.191 1 95.06 82 THR A O 1
ATOM 665 N N . VAL A 1 83 ? -1.644 -39.281 -3.225 1 95.25 83 VAL A N 1
ATOM 666 C CA . VAL A 1 83 ? -1.094 -37.969 -3.514 1 95.25 83 VAL A CA 1
ATOM 667 C C . VAL A 1 83 ? -0.723 -37.25 -2.211 1 95.25 83 VAL A C 1
ATOM 669 O O . VAL A 1 83 ? -1.549 -37.125 -1.303 1 95.25 83 VAL A O 1
ATOM 672 N N . SER A 1 84 ? 0.511 -36.875 -2.092 1 95.12 84 SER A N 1
ATOM 673 C CA . SER A 1 84 ? 0.974 -36.125 -0.941 1 95.12 84 SER A CA 1
ATOM 674 C C . SER A 1 84 ? 1.476 -34.75 -1.359 1 95.12 84 SER A C 1
ATOM 676 O O . SER A 1 84 ? 2.064 -34.594 -2.432 1 95.12 84 SER A O 1
ATOM 678 N N . CYS A 1 85 ? 1.146 -33.75 -0.472 1 93.69 85 CYS A N 1
ATOM 679 C CA . CYS A 1 85 ? 1.527 -32.375 -0.798 1 93.69 85 CYS A CA 1
ATOM 680 C C . CYS A 1 85 ? 2.295 -31.75 0.352 1 93.69 85 CYS A C 1
ATOM 682 O O . CYS A 1 85 ? 1.937 -31.922 1.518 1 93.69 85 CYS A O 1
ATOM 684 N N . GLU A 1 86 ? 3.383 -31.047 0.067 1 92.75 86 GLU A N 1
ATOM 685 C CA . GLU A 1 86 ? 4.148 -30.188 0.97 1 92.75 86 GLU A CA 1
ATOM 686 C C . GLU A 1 86 ? 4.488 -28.859 0.311 1 92.75 86 GLU A C 1
ATOM 688 O O . GLU A 1 86 ? 5.406 -28.781 -0.509 1 92.75 86 GLU A O 1
ATOM 693 N N . GLY A 1 87 ? 3.805 -27.812 0.801 1 94.62 87 GLY A N 1
ATOM 694 C CA . GLY A 1 87 ? 3.92 -26.578 0.053 1 94.62 87 GLY A CA 1
ATOM 695 C C . GLY A 1 87 ? 3.439 -26.688 -1.381 1 94.62 87 GLY A C 1
ATOM 696 O O . GLY A 1 87 ? 2.316 -27.141 -1.63 1 94.62 87 GLY A O 1
ATOM 697 N N . THR A 1 88 ? 4.402 -26.406 -2.268 1 96.81 88 THR A N 1
ATOM 698 C CA . THR A 1 88 ? 4.039 -26.5 -3.676 1 96.81 88 THR A CA 1
ATOM 699 C C . THR A 1 88 ? 4.375 -27.875 -4.23 1 96.81 88 THR A C 1
ATOM 701 O O . THR A 1 88 ? 3.988 -28.219 -5.352 1 96.81 88 THR A O 1
ATOM 704 N N . GLN A 1 89 ? 5.012 -28.688 -3.465 1 97.5 89 GLN A N 1
ATOM 705 C CA . GLN A 1 89 ? 5.461 -30 -3.943 1 97.5 89 GLN A CA 1
ATOM 706 C C . GLN A 1 89 ? 4.336 -31.031 -3.867 1 97.5 89 GLN A C 1
ATOM 708 O O . GLN A 1 89 ? 3.678 -31.156 -2.832 1 97.5 89 GLN A O 1
ATOM 713 N N . VAL A 1 90 ? 4.16 -31.641 -4.969 1 97.44 90 VAL A N 1
ATOM 714 C CA . VAL A 1 90 ? 3.213 -32.75 -5.074 1 97.44 90 VAL A CA 1
ATOM 715 C C . VAL A 1 90 ? 3.955 -34.031 -5.418 1 97.44 90 VAL A C 1
ATOM 717 O O . VAL A 1 90 ? 4.762 -34.062 -6.352 1 97.44 90 VAL A O 1
ATOM 720 N N . LYS A 1 91 ? 3.707 -35.062 -4.648 1 96.81 91 LYS A N 1
ATOM 721 C CA . LYS A 1 91 ? 4.281 -36.375 -4.898 1 96.81 91 LYS A CA 1
ATOM 722 C C . LYS A 1 91 ? 3.193 -37.438 -5.039 1 96.81 91 LYS A C 1
ATOM 724 O O . LYS A 1 91 ? 2.238 -37.469 -4.262 1 96.81 91 LYS A O 1
ATOM 729 N N . VAL A 1 92 ? 3.35 -38.219 -6.043 1 97.12 92 VAL A N 1
ATOM 730 C CA . VAL A 1 92 ? 2.436 -39.312 -6.289 1 97.12 92 VAL A CA 1
ATOM 731 C C . VAL A 1 92 ? 3.189 -40.656 -6.176 1 97.12 92 VAL A C 1
ATOM 733 O O . VAL A 1 92 ? 4.23 -40.844 -6.805 1 97.12 92 VAL A O 1
ATOM 736 N N . HIS A 1 93 ? 2.676 -41.469 -5.305 1 96.31 93 HIS A N 1
ATOM 737 C CA . HIS A 1 93 ? 3.203 -42.812 -5.148 1 96.31 93 HIS A CA 1
ATOM 738 C C . HIS A 1 93 ? 2.109 -43.875 -5.34 1 96.31 93 HIS A C 1
ATOM 740 O O . HIS A 1 93 ? 1.035 -43.75 -4.742 1 96.31 93 HIS A O 1
ATOM 746 N N . GLY A 1 94 ? 2.424 -44.812 -6.25 1 95.25 94 GLY A N 1
ATOM 747 C CA . GLY A 1 94 ? 1.409 -45.812 -6.488 1 95.25 94 GLY A CA 1
ATOM 748 C C . GLY A 1 94 ? 1.969 -47.094 -7.09 1 95.25 94 GLY A C 1
ATOM 749 O O . GLY A 1 94 ? 3.188 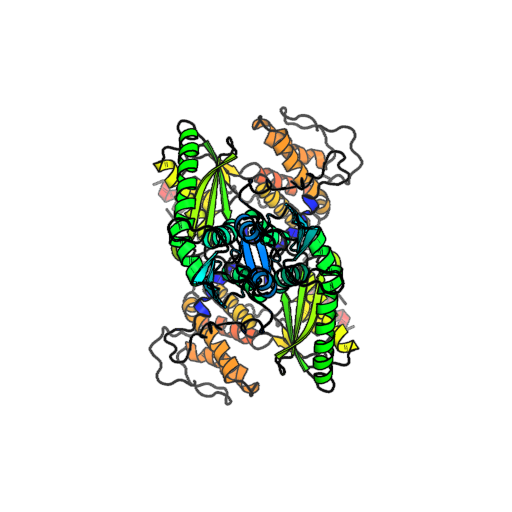-47.25 -7.199 1 95.25 94 GLY A O 1
ATOM 750 N N . GLN A 1 95 ? 1.042 -47.969 -7.227 1 95.88 95 GLN A N 1
ATOM 751 C CA . GLN A 1 95 ? 1.38 -49.281 -7.793 1 95.88 95 GLN A CA 1
ATOM 752 C C . GLN A 1 95 ? 0.198 -49.875 -8.555 1 95.88 95 GLN A C 1
ATOM 754 O O . GLN A 1 95 ? -0.958 -49.656 -8.188 1 95.88 95 GLN A O 1
ATOM 759 N N . CYS A 1 96 ? 0.61 -50.5 -9.617 1 95.06 96 CYS A N 1
ATOM 760 C CA . CYS A 1 96 ? -0.444 -51.188 -10.352 1 95.06 96 CYS A CA 1
ATOM 761 C C . CYS A 1 96 ? -0.52 -52.656 -9.938 1 95.06 96 CYS A C 1
ATOM 763 O O . CYS A 1 96 ? 0.281 -53.125 -9.125 1 95.06 96 CYS A O 1
ATOM 765 N N . ALA A 1 97 ? -1.425 -53.406 -10.508 1 93.75 97 ALA A N 1
ATOM 766 C CA . ALA A 1 97 ? -1.657 -54.812 -10.156 1 93.75 97 ALA A CA 1
ATOM 767 C C . ALA A 1 97 ? -0.479 -55.688 -10.57 1 93.75 97 ALA A C 1
ATOM 769 O O . ALA A 1 97 ? -0.218 -56.719 -9.961 1 93.75 97 ALA A O 1
ATOM 770 N N . ALA A 1 98 ? 0.238 -55.25 -11.586 1 94.56 98 ALA A N 1
ATOM 771 C CA . ALA A 1 98 ? 1.373 -56.031 -12.094 1 94.56 98 ALA A CA 1
ATOM 772 C C . ALA A 1 98 ? 2.633 -55.75 -11.281 1 94.56 98 ALA A C 1
ATOM 774 O O . ALA A 1 98 ? 3.701 -56.281 -11.57 1 94.56 98 ALA A O 1
ATOM 775 N N . GLY A 1 99 ? 2.543 -54.812 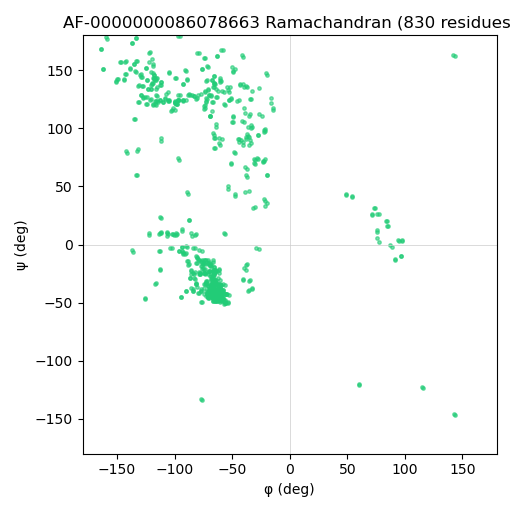-10.281 1 94.31 99 GLY A N 1
ATOM 776 C CA . GLY A 1 99 ? 3.664 -54.562 -9.391 1 94.31 99 GLY A CA 1
ATOM 777 C C . GLY A 1 99 ? 4.531 -53.406 -9.844 1 94.31 99 GLY A C 1
ATOM 778 O O . GLY A 1 99 ? 5.578 -53.125 -9.25 1 94.31 99 GLY A O 1
ATOM 779 N N . HIS A 1 100 ? 4.176 -52.688 -10.945 1 95.44 100 HIS A N 1
ATOM 780 C CA . HIS A 1 100 ? 4.934 -51.531 -11.406 1 95.44 100 HIS A CA 1
ATOM 781 C C . HIS A 1 100 ? 4.754 -50.344 -10.461 1 95.44 100 HIS A C 1
ATOM 783 O O . HIS A 1 100 ? 3.635 -50.062 -10.047 1 95.44 100 HIS A O 1
ATOM 789 N N . ILE A 1 101 ? 5.844 -49.75 -10.156 1 95.12 101 ILE A N 1
ATOM 790 C CA . ILE A 1 101 ? 5.828 -48.625 -9.227 1 95.12 101 ILE A CA 1
ATOM 791 C C . ILE A 1 101 ? 5.605 -47.344 -9.984 1 95.12 101 ILE A C 1
ATOM 793 O O . ILE A 1 101 ? 6.215 -47.125 -11.031 1 95.12 101 ILE A O 1
ATOM 797 N N . LEU A 1 102 ? 4.648 -46.594 -9.523 1 94.31 102 LEU A N 1
ATOM 798 C CA . LEU A 1 102 ? 4.375 -45.25 -10.039 1 94.31 102 LEU A CA 1
ATOM 799 C C . LEU A 1 102 ? 4.918 -44.188 -9.094 1 94.31 102 LEU A C 1
ATOM 801 O O . LEU A 1 102 ? 4.527 -44.125 -7.93 1 94.31 102 LEU A O 1
ATOM 805 N N . PHE A 1 103 ? 5.887 -43.438 -9.594 1 95.69 103 PHE A N 1
ATOM 806 C CA . PHE A 1 103 ? 6.379 -42.281 -8.867 1 95.69 103 PHE A CA 1
ATOM 807 C C . PHE A 1 103 ? 6.359 -41.062 -9.758 1 95.69 103 PHE A C 1
ATOM 809 O O . PHE A 1 103 ? 6.855 -41.062 -10.883 1 95.69 103 PHE A O 1
ATOM 816 N N . TRP A 1 104 ? 5.742 -40 -9.297 1 96.75 104 TRP A N 1
ATOM 817 C CA . TRP A 1 104 ? 5.684 -38.75 -10.031 1 96.75 104 TRP A CA 1
ATOM 818 C C . TRP A 1 104 ? 5.758 -37.562 -9.094 1 96.75 104 TRP A C 1
ATOM 820 O O . TRP A 1 104 ? 5.254 -37.625 -7.965 1 96.75 104 TRP A O 1
ATOM 830 N N . THR A 1 105 ? 6.453 -36.531 -9.555 1 97.31 105 THR A N 1
ATOM 831 C CA . THR A 1 105 ? 6.504 -35.25 -8.836 1 97.31 105 THR A CA 1
ATOM 832 C C . THR A 1 105 ? 6.27 -34.094 -9.789 1 97.31 105 THR A C 1
ATOM 834 O O . THR A 1 105 ? 6.391 -34.25 -11.008 1 97.31 105 THR A O 1
ATOM 837 N N . ASN A 1 106 ? 5.867 -33.031 -9.234 1 97.75 106 ASN A N 1
ATOM 838 C CA . ASN A 1 106 ? 5.43 -31.922 -10.078 1 97.75 106 ASN A CA 1
ATOM 839 C C . ASN A 1 106 ? 6.566 -30.938 -10.352 1 97.75 106 ASN A C 1
ATOM 841 O O . ASN A 1 106 ? 6.398 -29.984 -11.125 1 97.75 106 ASN A O 1
ATOM 845 N N . GLN A 1 107 ? 7.766 -31.172 -9.781 1 97 107 GLN A N 1
ATOM 846 C CA . GLN A 1 107 ? 8.812 -30.156 -9.875 1 97 107 GLN A CA 1
ATOM 847 C C . GLN A 1 107 ? 10.18 -30.75 -9.523 1 97 107 GLN A C 1
ATOM 849 O O . GLN A 1 107 ? 10.266 -31.844 -8.961 1 97 107 GLN A O 1
ATOM 854 N N . ASP A 1 108 ? 11.156 -29.891 -9.852 1 95 108 ASP A N 1
ATOM 855 C CA . ASP A 1 108 ? 12.531 -30.219 -9.461 1 95 108 ASP A CA 1
ATOM 856 C C . ASP A 1 108 ? 12.758 -29.969 -7.977 1 95 108 ASP A C 1
ATOM 858 O O . ASP A 1 108 ? 12.031 -29.172 -7.355 1 95 108 ASP A O 1
ATOM 862 N N . VAL A 1 109 ? 13.664 -30.734 -7.395 1 93 109 VAL A N 1
ATOM 863 C CA . VAL A 1 109 ? 14.125 -30.516 -6.027 1 93 109 VAL A CA 1
ATOM 864 C C . VAL A 1 109 ? 15.625 -30.219 -6.027 1 93 109 VAL A C 1
ATOM 866 O O . VAL A 1 109 ? 16.406 -30.953 -6.629 1 93 109 VAL A O 1
ATOM 869 N N . VAL A 1 110 ? 15.938 -29.031 -5.508 1 87.81 110 VAL A N 1
ATOM 870 C CA . VAL A 1 110 ? 17.344 -28.656 -5.418 1 87.81 110 VAL A CA 1
ATOM 871 C C . VAL A 1 110 ? 17.766 -28.594 -3.953 1 87.81 110 VAL A C 1
ATOM 873 O O . VAL A 1 110 ? 17.156 -27.875 -3.154 1 87.81 110 VAL A O 1
ATOM 876 N N . ARG A 1 111 ? 18.781 -29.312 -3.568 1 83.38 111 ARG A N 1
ATOM 877 C CA . ARG A 1 111 ? 19.297 -29.359 -2.201 1 83.38 111 ARG A CA 1
ATOM 878 C C . ARG A 1 111 ? 18.156 -29.594 -1.204 1 83.38 111 ARG A C 1
ATOM 880 O O . ARG A 1 111 ? 18.016 -28.844 -0.24 1 83.38 111 ARG A O 1
ATOM 887 N N . GLN A 1 112 ? 17.312 -30.422 -1.505 1 84.69 112 GLN A N 1
ATOM 888 C CA . GLN A 1 112 ? 16.219 -30.891 -0.662 1 84.69 112 GLN A CA 1
ATOM 889 C C . GLN A 1 112 ? 15.102 -29.844 -0.582 1 84.69 112 GLN A C 1
ATOM 891 O O . GLN A 1 112 ? 14.219 -29.938 0.27 1 84.69 112 GLN A O 1
ATOM 896 N N . GLN A 1 113 ? 15.211 -28.891 -1.45 1 88.69 113 GLN A N 1
ATOM 897 C CA . GLN A 1 113 ? 14.18 -27.859 -1.488 1 88.69 113 GLN A CA 1
ATOM 898 C C . GLN A 1 113 ? 13.422 -27.891 -2.812 1 88.69 113 GLN A C 1
ATOM 900 O O . GLN A 1 113 ? 14.031 -27.812 -3.883 1 88.69 113 GLN A O 1
ATOM 905 N N . PRO A 1 114 ? 12.125 -28.047 -2.672 1 94.56 114 PRO A N 1
ATOM 906 C CA . PRO A 1 114 ? 11.359 -27.922 -3.914 1 94.56 114 PRO A CA 1
ATOM 907 C C . PRO A 1 114 ? 11.555 -26.562 -4.59 1 94.56 114 PRO A C 1
ATOM 909 O O . PRO A 1 114 ? 11.461 -25.516 -3.936 1 94.56 114 PRO A O 1
ATOM 912 N N . VAL A 1 115 ? 11.805 -26.562 -5.848 1 95.5 115 VAL A N 1
ATOM 913 C CA . VAL A 1 115 ? 12.219 -25.375 -6.582 1 95.5 115 VAL A CA 1
ATOM 914 C C . VAL A 1 115 ? 11.086 -24.344 -6.59 1 95.5 115 VAL A C 1
ATOM 916 O O . VAL A 1 115 ? 11.328 -23.141 -6.457 1 95.5 115 VAL A O 1
ATOM 919 N N . LEU A 1 116 ? 9.875 -24.797 -6.727 1 96.88 116 LEU A N 1
ATOM 920 C CA . LEU A 1 116 ? 8.758 -23.859 -6.84 1 96.88 116 LEU A CA 1
ATOM 921 C C . LEU A 1 116 ? 8.453 -23.219 -5.488 1 96.88 116 LEU A C 1
ATOM 923 O O . LEU A 1 116 ? 7.867 -22.125 -5.434 1 96.88 116 LEU A O 1
ATOM 927 N N . ASN A 1 117 ? 8.805 -23.891 -4.375 1 96 117 ASN A N 1
ATOM 928 C CA . ASN A 1 117 ? 8.75 -23.234 -3.082 1 96 117 ASN A CA 1
ATOM 929 C C . ASN A 1 117 ? 9.672 -22.016 -3.039 1 96 117 ASN A C 1
ATOM 931 O O . ASN A 1 117 ? 9.25 -20.922 -2.656 1 96 117 ASN A O 1
ATOM 935 N N . LEU A 1 118 ? 10.859 -22.234 -3.498 1 95.31 118 LEU A N 1
ATOM 936 C CA . LEU A 1 118 ? 11.875 -21.188 -3.486 1 95.31 118 LEU A CA 1
ATOM 937 C C . LEU A 1 118 ? 11.508 -20.062 -4.445 1 95.31 118 LEU A C 1
ATOM 939 O O . LEU A 1 118 ? 11.547 -18.891 -4.07 1 95.31 118 LEU A O 1
ATOM 943 N N . GLN A 1 119 ? 11.094 -20.438 -5.574 1 96.06 119 GLN A N 1
ATOM 944 C CA . GLN A 1 119 ? 10.797 -19.469 -6.613 1 96.06 119 GLN A CA 1
ATOM 945 C C . GLN A 1 119 ? 9.578 -18.625 -6.25 1 96.06 119 GLN A C 1
ATOM 947 O O . GLN A 1 119 ? 9.578 -17.406 -6.438 1 96.06 119 GLN A O 1
ATOM 952 N N . LEU A 1 120 ? 8.578 -19.281 -5.75 1 97.06 120 LEU A N 1
ATOM 953 C CA . LEU A 1 120 ? 7.375 -18.547 -5.359 1 97.06 120 LEU A CA 1
ATOM 954 C C . LEU A 1 120 ? 7.676 -17.562 -4.234 1 97.06 120 LEU A C 1
ATOM 956 O O . LEU A 1 120 ? 7.254 -16.406 -4.281 1 97.06 120 LEU A O 1
ATOM 960 N N . CYS A 1 121 ? 8.398 -18.031 -3.287 1 96.5 121 CYS A N 1
ATOM 961 C CA . CYS A 1 121 ? 8.781 -17.156 -2.178 1 96.5 121 CYS A CA 1
ATOM 962 C C . CYS A 1 121 ? 9.641 -15.992 -2.664 1 96.5 121 CYS A C 1
ATOM 964 O O . CYS A 1 121 ? 9.453 -14.852 -2.232 1 96.5 121 CYS A O 1
ATOM 966 N N . ALA A 1 122 ? 10.555 -16.25 -3.564 1 96.69 122 ALA A N 1
ATOM 967 C CA . ALA A 1 122 ? 11.398 -15.211 -4.145 1 96.69 122 ALA A CA 1
ATOM 968 C C . ALA A 1 122 ? 10.555 -14.195 -4.91 1 96.69 122 ALA A C 1
ATOM 970 O O . ALA A 1 122 ? 10.75 -12.984 -4.777 1 96.69 122 ALA A O 1
ATOM 971 N N . ALA A 1 123 ? 9.641 -14.711 -5.648 1 96.88 123 ALA A N 1
ATOM 972 C CA . ALA A 1 123 ? 8.781 -13.828 -6.438 1 96.88 123 ALA A CA 1
ATOM 973 C C . ALA A 1 123 ? 7.973 -12.898 -5.539 1 96.88 123 ALA A C 1
ATOM 975 O O . ALA A 1 123 ? 7.852 -11.703 -5.82 1 96.88 123 ALA A O 1
ATOM 976 N N . ILE A 1 124 ? 7.453 -13.445 -4.484 1 96.56 124 ILE A N 1
ATOM 977 C CA . ILE A 1 124 ? 6.672 -12.664 -3.537 1 96.56 124 ILE A CA 1
ATOM 978 C C . ILE A 1 124 ? 7.551 -11.578 -2.912 1 96.56 124 ILE A C 1
ATOM 980 O O . ILE A 1 124 ? 7.191 -10.398 -2.916 1 96.56 124 ILE A O 1
ATOM 984 N N . LEU A 1 125 ? 8.672 -11.93 -2.475 1 95.5 125 LEU A N 1
ATOM 985 C CA . LEU A 1 125 ? 9.57 -11.023 -1.776 1 95.5 125 LEU A CA 1
ATOM 986 C C . LEU A 1 125 ? 10.078 -9.93 -2.717 1 95.5 125 LEU A C 1
ATOM 988 O O . LEU A 1 125 ? 10.008 -8.742 -2.391 1 95.5 125 LEU A O 1
ATOM 992 N N . LEU A 1 126 ? 10.539 -10.32 -3.865 1 93.62 126 LEU A N 1
ATOM 993 C CA . LEU A 1 126 ? 11.234 -9.414 -4.77 1 93.62 126 LEU A CA 1
ATOM 994 C C . LEU A 1 126 ? 10.258 -8.477 -5.465 1 93.62 126 LEU A C 1
ATOM 996 O O . LEU A 1 126 ? 10.648 -7.422 -5.973 1 93.62 126 LEU A O 1
ATOM 1000 N N . SER A 1 127 ? 9.023 -8.906 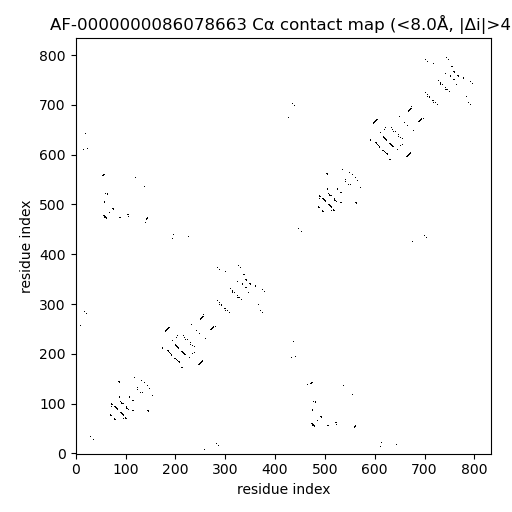-5.469 1 91.12 127 SER A N 1
ATOM 1001 C CA . SER A 1 127 ? 8.016 -8.023 -6.043 1 91.12 127 SER A CA 1
ATOM 1002 C C . SER A 1 127 ? 7.426 -7.098 -4.98 1 91.12 127 SER A C 1
ATOM 1004 O O . SER A 1 127 ? 6.543 -6.289 -5.277 1 91.12 127 SER A O 1
ATOM 1006 N N . GLY A 1 128 ? 7.852 -7.23 -3.801 1 87.88 128 GLY A N 1
ATOM 1007 C CA . GLY A 1 128 ? 7.43 -6.344 -2.727 1 87.88 128 GLY A CA 1
ATOM 1008 C C . GLY A 1 128 ? 6.031 -6.641 -2.221 1 87.88 128 GLY A C 1
ATOM 1009 O O . GLY A 1 128 ? 5.352 -5.75 -1.707 1 87.88 128 GLY A O 1
ATOM 1010 N N . ARG A 1 129 ? 5.613 -7.816 -2.359 1 90.5 129 ARG A N 1
ATOM 1011 C CA . ARG A 1 129 ? 4.266 -8.172 -1.931 1 90.5 129 ARG A CA 1
ATOM 1012 C C . ARG A 1 129 ? 4.258 -8.664 -0.485 1 90.5 129 ARG A C 1
ATOM 1014 O O . ARG A 1 129 ? 5.25 -9.219 -0.009 1 90.5 129 ARG A O 1
ATOM 1021 N N . ASN A 1 130 ? 3.107 -8.398 0.129 1 90.69 130 ASN A N 1
ATOM 1022 C CA . ASN A 1 130 ? 2.904 -9.008 1.439 1 90.69 130 ASN A CA 1
ATOM 1023 C C . ASN A 1 130 ? 2.771 -10.523 1.337 1 90.69 130 ASN A C 1
ATOM 1025 O O . ASN A 1 130 ? 1.888 -11.031 0.643 1 90.69 130 ASN A O 1
ATOM 1029 N N . PRO A 1 131 ? 3.621 -11.164 2.025 1 94.38 131 PRO A N 1
ATOM 1030 C CA . PRO A 1 131 ? 3.646 -12.617 1.87 1 94.38 131 PRO A CA 1
ATOM 1031 C C . PRO A 1 131 ? 2.334 -13.281 2.285 1 94.38 131 PRO A C 1
ATOM 1033 O O . PRO A 1 131 ? 1.83 -14.156 1.577 1 94.38 131 PRO A O 1
ATOM 1036 N N . THR A 1 132 ? 1.84 -12.883 3.406 1 93.25 132 THR A N 1
ATOM 1037 C CA . THR A 1 132 ? 0.608 -13.484 3.9 1 93.25 132 THR A CA 1
ATOM 1038 C C . THR A 1 132 ? -0.539 -13.258 2.92 1 93.25 132 THR A C 1
ATOM 1040 O O . THR A 1 132 ? -1.294 -14.18 2.611 1 93.25 132 THR A O 1
ATOM 1043 N N . ALA A 1 133 ? -0.617 -12.117 2.428 1 92.56 133 ALA A N 1
ATOM 1044 C CA . ALA A 1 133 ? -1.685 -11.773 1.492 1 92.56 133 ALA A CA 1
ATOM 1045 C C . ALA A 1 133 ? -1.511 -12.516 0.168 1 92.56 133 ALA A C 1
ATOM 1047 O O . ALA A 1 133 ? -2.484 -13 -0.413 1 92.56 133 ALA A O 1
ATOM 1048 N N . ALA A 1 134 ? -0.311 -12.539 -0.325 1 95.56 134 ALA A N 1
ATOM 1049 C CA . ALA A 1 134 ? -0.029 -13.203 -1.596 1 95.56 134 ALA A CA 1
ATOM 1050 C C . ALA A 1 134 ? -0.336 -14.695 -1.514 1 95.56 134 ALA A C 1
ATOM 1052 O O . ALA A 1 134 ? -0.947 -15.258 -2.424 1 95.56 134 ALA A O 1
ATOM 1053 N N . LEU A 1 135 ? 0.083 -15.312 -0.445 1 95.25 135 LEU A N 1
ATOM 1054 C CA . LEU A 1 135 ? -0.155 -16.734 -0.263 1 95.25 135 LEU A CA 1
ATOM 1055 C C . LEU A 1 135 ? -1.644 -17.016 -0.094 1 95.25 135 LEU A C 1
ATOM 1057 O O . LEU A 1 135 ? -2.158 -18 -0.64 1 95.25 135 LEU A O 1
ATOM 1061 N N . ARG A 1 136 ? -2.252 -16.188 0.621 1 93.88 136 ARG A N 1
ATOM 1062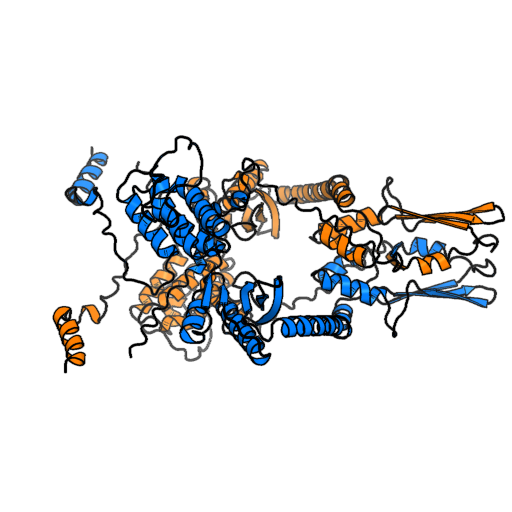 C CA . ARG A 1 136 ? -3.691 -16.344 0.812 1 93.88 136 ARG A CA 1
ATOM 1063 C C . ARG A 1 136 ? -4.438 -16.203 -0.509 1 93.88 136 ARG A C 1
ATOM 1065 O O . ARG A 1 136 ? -5.414 -16.906 -0.761 1 93.88 136 ARG A O 1
ATOM 1072 N N . MET A 1 137 ? -4.012 -15.242 -1.324 1 95.38 137 MET A N 1
ATOM 1073 C CA . MET A 1 137 ? -4.602 -15.031 -2.643 1 95.38 137 MET A CA 1
ATOM 1074 C C . MET A 1 137 ? -4.605 -16.328 -3.451 1 95.38 137 MET A C 1
ATOM 1076 O O . MET A 1 137 ? -5.625 -16.688 -4.047 1 95.38 137 MET A O 1
ATOM 1080 N N . LEU A 1 138 ? -3.57 -17.047 -3.428 1 97 138 LEU A N 1
ATOM 1081 C CA . LEU A 1 138 ? -3.445 -18.297 -4.176 1 97 138 LEU A CA 1
ATOM 1082 C C . LEU A 1 138 ? -4.203 -19.422 -3.484 1 97 138 LEU A C 1
ATOM 1084 O O . LEU A 1 138 ? -4.906 -20.203 -4.141 1 97 138 LEU A O 1
ATOM 1088 N N . ALA A 1 139 ? -4.098 -19.422 -2.191 1 94.75 139 ALA A N 1
ATOM 1089 C CA . ALA A 1 139 ? -4.742 -20.484 -1.417 1 94.75 139 ALA A CA 1
ATOM 1090 C C . ALA A 1 139 ? -6.262 -20.406 -1.542 1 94.75 139 ALA A C 1
ATOM 1092 O O . ALA A 1 139 ? -6.945 -21.422 -1.516 1 94.75 139 ALA A O 1
ATOM 1093 N N . CYS A 1 140 ? -6.734 -19.312 -1.702 1 93.5 140 CYS A N 1
ATOM 1094 C CA . CYS A 1 140 ? -8.18 -19.109 -1.759 1 93.5 140 CYS A CA 1
ATOM 1095 C C . CYS A 1 140 ? -8.781 -19.797 -2.975 1 93.5 140 CYS A C 1
ATOM 1097 O O . CYS A 1 140 ? -9.961 -20.141 -2.979 1 93.5 140 CYS A O 1
ATOM 1099 N N . ILE A 1 141 ? -7.973 -20.047 -4.004 1 94.56 141 ILE A N 1
ATOM 1100 C CA . ILE A 1 141 ? -8.508 -20.703 -5.184 1 94.56 141 ILE A CA 1
ATOM 1101 C C . ILE A 1 141 ? -8.008 -22.156 -5.238 1 94.56 141 ILE A C 1
ATOM 1103 O O . ILE A 1 141 ? -8.039 -22.781 -6.297 1 94.56 141 ILE A O 1
ATOM 1107 N N . GLY A 1 142 ? -7.406 -22.547 -4.16 1 95.94 142 GLY A N 1
ATOM 1108 C CA . GLY A 1 142 ? -7.078 -23.953 -4.012 1 95.94 142 GLY A CA 1
ATOM 1109 C C . GLY A 1 142 ? -5.645 -24.281 -4.387 1 95.94 142 GLY A C 1
ATOM 1110 O O . GLY A 1 142 ? -5.242 -25.438 -4.383 1 95.94 142 GLY A O 1
ATOM 1111 N N . VAL A 1 143 ? -4.895 -23.297 -4.699 1 97.69 143 VAL A N 1
ATOM 1112 C CA . VAL A 1 143 ? -3.51 -23.562 -5.074 1 97.69 143 VAL A CA 1
ATOM 1113 C C . VAL A 1 143 ? -2.715 -24 -3.846 1 97.69 143 VAL A C 1
ATOM 1115 O O . VAL A 1 143 ? -2.775 -23.359 -2.797 1 97.69 143 VAL A O 1
ATOM 1118 N N . GLN A 1 144 ? -2.053 -25.094 -4.035 1 96.69 144 GLN A N 1
ATOM 1119 C CA . GLN A 1 144 ? -1.174 -25.578 -2.973 1 96.69 144 GLN A CA 1
ATOM 1120 C C . GLN A 1 144 ? 0.094 -24.719 -2.887 1 96.69 144 GLN A C 1
ATOM 1122 O O . GLN A 1 144 ? 0.881 -24.672 -3.832 1 96.69 144 GLN A O 1
ATOM 1127 N N . VAL A 1 145 ? 0.218 -24.094 -1.749 1 97.06 145 VAL A N 1
ATOM 1128 C CA . VAL A 1 145 ? 1.382 -23.219 -1.561 1 97.06 145 VAL A CA 1
ATOM 1129 C C . VAL A 1 145 ? 1.965 -23.438 -0.167 1 97.06 145 VAL A C 1
ATOM 1131 O O . VAL A 1 145 ? 1.408 -24.203 0.636 1 97.06 145 VAL A O 1
ATOM 1134 N N . VAL A 1 146 ? 3.084 -22.828 0.093 1 96.25 146 VAL A N 1
ATOM 1135 C CA . VAL A 1 146 ? 3.738 -22.922 1.395 1 96.25 146 VAL A CA 1
ATOM 1136 C C . VAL A 1 146 ? 2.975 -22.078 2.414 1 96.25 146 VAL A C 1
ATOM 1138 O O . VAL A 1 146 ? 2.203 -21.188 2.041 1 96.25 146 VAL A O 1
ATOM 1141 N N . THR A 1 147 ? 3.184 -22.359 3.684 1 94.56 147 THR A N 1
ATOM 1142 C CA . THR A 1 147 ? 2.623 -21.531 4.746 1 94.56 147 THR A CA 1
ATOM 1143 C C . THR A 1 147 ? 3.457 -20.266 4.945 1 94.56 147 THR A C 1
ATOM 1145 O O . THR A 1 147 ? 4.586 -20.172 4.461 1 94.56 147 THR A O 1
ATOM 1148 N N . ALA A 1 148 ? 2.867 -19.312 5.652 1 93.88 148 ALA A N 1
ATOM 1149 C CA . ALA A 1 148 ? 3.594 -18.094 5.965 1 93.88 148 ALA A CA 1
ATOM 1150 C C . ALA A 1 148 ? 4.855 -18.391 6.766 1 93.88 148 ALA A C 1
ATOM 1152 O O . ALA A 1 148 ? 5.906 -17.797 6.527 1 93.88 148 ALA A O 1
ATOM 1153 N N . ARG A 1 149 ? 4.746 -19.328 7.656 1 93.06 149 ARG A N 1
ATOM 1154 C CA . ARG A 1 149 ? 5.895 -19.703 8.469 1 93.06 149 ARG A CA 1
ATOM 1155 C C . ARG A 1 149 ? 7.027 -20.234 7.602 1 93.06 149 ARG A C 1
ATOM 1157 O O . ARG A 1 149 ? 8.188 -19.859 7.781 1 93.06 149 ARG A O 1
ATOM 1164 N N . THR A 1 150 ? 6.68 -21.125 6.719 1 94.06 150 THR A N 1
ATOM 1165 C CA . THR A 1 150 ? 7.672 -21.656 5.797 1 94.06 150 THR A CA 1
ATOM 1166 C C . THR A 1 150 ? 8.258 -20.562 4.922 1 94.06 150 THR A C 1
ATOM 1168 O O . THR A 1 150 ? 9.461 -20.531 4.66 1 94.06 150 THR A O 1
ATOM 1171 N N . PHE A 1 151 ? 7.438 -19.641 4.527 1 96.75 151 PHE A N 1
ATOM 1172 C CA . PHE A 1 151 ? 7.902 -18.5 3.744 1 96.75 151 PHE A CA 1
ATOM 1173 C C . PHE A 1 151 ? 9.008 -17.75 4.484 1 96.75 151 PHE A C 1
ATOM 1175 O O . PHE A 1 151 ? 10.07 -17.5 3.922 1 96.75 151 PHE A O 1
ATOM 1182 N N . PHE A 1 152 ? 8.727 -17.453 5.68 1 95.88 152 PHE A N 1
ATOM 1183 C CA . PHE A 1 152 ? 9.68 -16.641 6.434 1 95.88 152 PHE A CA 1
ATOM 1184 C C . PHE A 1 152 ? 10.953 -17.406 6.711 1 95.88 152 PHE A C 1
ATOM 1186 O O . PHE A 1 152 ? 12.047 -16.828 6.758 1 95.88 152 PHE A O 1
ATOM 1193 N N . SER A 1 153 ? 10.812 -18.719 6.824 1 94.69 153 SER A N 1
ATOM 1194 C CA . SER A 1 153 ? 12 -19.547 6.957 1 94.69 153 SER A CA 1
ATOM 1195 C C . SER A 1 153 ? 12.836 -19.531 5.684 1 94.69 153 SER A C 1
ATOM 1197 O O . SER A 1 153 ? 14.055 -19.359 5.742 1 94.69 153 SER A O 1
ATOM 1199 N N . ILE A 1 154 ? 12.219 -19.672 4.578 1 94.06 154 ILE A N 1
ATOM 1200 C CA . ILE A 1 154 ? 12.898 -19.656 3.289 1 94.06 154 ILE A CA 1
ATOM 1201 C C . ILE A 1 154 ? 13.523 -18.281 3.061 1 94.06 154 ILE A C 1
ATOM 1203 O O . ILE A 1 154 ? 14.664 -18.172 2.598 1 94.06 154 ILE A O 1
ATOM 1207 N N . GLN A 1 155 ? 12.781 -17.25 3.371 1 95.94 155 GLN A N 1
ATOM 1208 C CA . GLN A 1 155 ? 13.273 -15.883 3.248 1 95.94 155 GLN A CA 1
ATOM 1209 C C . GLN A 1 155 ? 14.562 -15.688 4.047 1 95.94 155 GLN A C 1
ATOM 1211 O O . GLN A 1 155 ? 15.547 -15.172 3.525 1 95.94 155 GLN A O 1
ATOM 1216 N N . HIS A 1 156 ? 14.508 -16.094 5.254 1 95.31 156 HIS A N 1
ATOM 1217 C CA . HIS A 1 156 ? 15.625 -15.914 6.18 1 95.31 156 HIS A CA 1
ATOM 1218 C C . HIS A 1 156 ? 16.828 -16.766 5.773 1 95.31 156 HIS A C 1
ATOM 1220 O O . HIS A 1 156 ? 17.953 -16.266 5.738 1 95.31 156 HIS A O 1
ATOM 1226 N N . ASP A 1 157 ? 16.578 -17.969 5.426 1 93.81 157 ASP A N 1
ATOM 1227 C CA . ASP A 1 157 ? 17.641 -18.953 5.262 1 93.81 157 ASP A CA 1
ATOM 1228 C C . ASP A 1 157 ? 18.234 -18.906 3.854 1 93.81 157 ASP A C 1
ATOM 1230 O O . ASP A 1 157 ? 19.391 -19.25 3.646 1 93.81 157 ASP A O 1
ATOM 1234 N N . HIS A 1 158 ? 17.422 -18.5 2.889 1 93.69 158 HIS A N 1
ATOM 1235 C CA . HIS A 1 158 ? 17.891 -18.641 1.515 1 93.69 158 HIS A CA 1
ATOM 1236 C C . HIS A 1 158 ? 17.828 -17.312 0.768 1 93.69 158 HIS A C 1
ATOM 1238 O O . HIS A 1 158 ? 18.797 -16.922 0.116 1 93.69 158 HIS A O 1
ATOM 1244 N N . LEU A 1 159 ? 16.766 -16.594 0.859 1 94.75 159 LEU A N 1
ATOM 1245 C CA . LEU A 1 159 ? 16.562 -15.445 -0.009 1 94.75 159 LEU A CA 1
ATOM 1246 C C . LEU A 1 159 ? 17.406 -14.258 0.458 1 94.75 159 LEU A C 1
ATOM 1248 O O . LEU A 1 159 ? 18.125 -13.648 -0.336 1 94.75 159 LEU A O 1
ATOM 1252 N N . TRP A 1 160 ? 17.359 -13.914 1.729 1 94.75 160 TRP A N 1
ATOM 1253 C CA . TRP A 1 160 ? 18.109 -12.766 2.244 1 94.75 160 TRP A CA 1
ATOM 1254 C C . TRP A 1 160 ? 19.609 -12.945 2.025 1 94.75 160 TRP A C 1
ATOM 1256 O O . TRP A 1 160 ? 20.281 -12.039 1.52 1 94.75 160 TRP A O 1
ATOM 1266 N N . PRO A 1 161 ? 20.141 -14.102 2.363 1 93.75 161 PRO A N 1
ATOM 1267 C CA . PRO A 1 161 ? 21.562 -14.297 2.104 1 93.75 161 PRO A CA 1
ATOM 1268 C C . PRO A 1 161 ? 21.922 -14.141 0.628 1 93.75 161 PRO A C 1
ATOM 1270 O O . PRO A 1 161 ? 22.969 -13.562 0.3 1 93.75 161 PRO A O 1
ATOM 1273 N N . ALA A 1 162 ? 21.062 -14.648 -0.253 1 93.94 162 ALA A N 1
ATOM 1274 C CA . ALA A 1 162 ? 21.312 -14.516 -1.687 1 93.94 162 ALA A CA 1
ATOM 1275 C C . ALA A 1 162 ? 21.281 -13.055 -2.119 1 93.94 162 ALA A C 1
ATOM 1277 O O . ALA A 1 162 ? 22.156 -12.602 -2.859 1 93.94 162 ALA A O 1
ATOM 1278 N N . ILE A 1 163 ? 20.328 -12.32 -1.628 1 93.62 163 ILE A N 1
ATOM 1279 C CA . ILE A 1 163 ? 20.172 -10.914 -1.956 1 93.62 163 ILE A CA 1
ATOM 1280 C C . ILE A 1 163 ? 21.375 -10.125 -1.426 1 93.62 163 ILE A C 1
ATOM 1282 O O . ILE A 1 163 ? 21.938 -9.297 -2.137 1 93.62 163 ILE A O 1
ATOM 1286 N N . ASP A 1 164 ? 21.719 -10.422 -0.209 1 94.5 164 ASP A N 1
ATOM 1287 C CA . ASP A 1 164 ? 22.844 -9.734 0.438 1 94.5 164 ASP A CA 1
ATOM 1288 C C . ASP A 1 164 ? 24.141 -9.961 -0.334 1 94.5 164 ASP A C 1
ATOM 1290 O O . ASP A 1 164 ? 24.922 -9.023 -0.522 1 94.5 164 ASP A O 1
ATOM 1294 N N . ARG A 1 165 ? 24.312 -11.141 -0.769 1 94.94 165 ARG A N 1
ATOM 1295 C CA . ARG A 1 165 ? 25.516 -11.469 -1.521 1 94.94 165 ARG A CA 1
ATOM 1296 C C . ARG A 1 165 ? 25.578 -10.664 -2.814 1 94.94 165 ARG A C 1
ATOM 1298 O O . ARG A 1 165 ? 26.625 -10.094 -3.137 1 94.94 165 ARG A O 1
ATOM 1305 N N . VAL A 1 166 ? 24.516 -10.617 -3.545 1 94.75 166 VAL A N 1
ATOM 1306 C CA . VAL A 1 166 ? 24.469 -9.891 -4.809 1 94.75 166 VAL A CA 1
ATOM 1307 C C . VAL A 1 166 ? 24.656 -8.398 -4.555 1 94.75 166 VAL A C 1
ATOM 1309 O O . VAL A 1 166 ? 25.422 -7.73 -5.25 1 94.75 166 VAL A O 1
ATOM 1312 N N . TRP A 1 167 ? 23.984 -7.883 -3.537 1 94.56 167 TRP A N 1
ATOM 1313 C CA . TRP A 1 167 ? 24.078 -6.465 -3.203 1 94.56 167 TRP A CA 1
ATOM 1314 C C . TRP A 1 167 ? 25.5 -6.086 -2.814 1 94.56 167 TRP A C 1
ATOM 1316 O O . TRP A 1 167 ? 26.047 -5.102 -3.318 1 94.56 167 TRP A O 1
ATOM 1326 N N . LYS A 1 168 ? 26.125 -6.832 -2.01 1 94.88 168 LYS A N 1
ATOM 1327 C CA . LYS A 1 168 ? 27.469 -6.535 -1.537 1 94.88 168 LYS A CA 1
ATOM 1328 C C . LYS A 1 168 ? 28.484 -6.562 -2.688 1 94.88 168 LYS A C 1
ATOM 1330 O O . LYS A 1 168 ? 29.391 -5.734 -2.744 1 94.88 168 LYS A O 1
ATOM 1335 N N . ALA A 1 169 ? 28.281 -7.5 -3.516 1 95.81 169 ALA A N 1
ATOM 1336 C CA . ALA A 1 169 ? 29.156 -7.574 -4.68 1 95.81 169 ALA A CA 1
ATOM 1337 C C . ALA A 1 169 ? 29 -6.336 -5.562 1 95.81 169 ALA A C 1
ATOM 1339 O O . ALA A 1 169 ? 30 -5.723 -5.953 1 95.81 169 ALA A O 1
ATOM 1340 N N . GLU A 1 170 ? 27.812 -5.973 -5.848 1 94.88 170 GLU A N 1
ATOM 1341 C CA . GLU A 1 170 ? 27.562 -4.793 -6.668 1 94.88 170 GLU A CA 1
ATOM 1342 C C . GLU A 1 170 ? 28.031 -3.52 -5.969 1 94.88 170 GLU A C 1
ATOM 1344 O O . GLU A 1 170 ? 28.594 -2.633 -6.602 1 94.88 170 GLU A O 1
ATOM 1349 N N . GLN A 1 171 ? 27.734 -3.408 -4.691 1 95.62 171 GLN A N 1
ATOM 1350 C CA . GLN A 1 171 ? 28.125 -2.23 -3.926 1 95.62 171 GLN A CA 1
ATOM 1351 C C . GLN A 1 171 ? 29.641 -2.064 -3.912 1 95.62 171 GLN A C 1
ATOM 1353 O O . GLN A 1 171 ? 30.156 -0.946 -4.027 1 95.62 171 GLN A O 1
ATOM 1358 N N . SER A 1 172 ? 30.344 -3.178 -3.76 1 95.5 172 SER A N 1
ATOM 1359 C CA . SER A 1 172 ? 31.797 -3.133 -3.777 1 95.5 172 SER A CA 1
ATOM 1360 C C . SER A 1 172 ? 32.312 -2.535 -5.082 1 95.5 172 SER A C 1
ATOM 1362 O O . SER A 1 172 ? 33.25 -1.725 -5.074 1 95.5 172 SER A O 1
ATOM 1364 N N . HIS A 1 173 ? 31.688 -2.875 -6.078 1 95.12 173 HIS A N 1
ATOM 1365 C CA . HIS A 1 173 ? 32.094 -2.352 -7.383 1 95.12 173 HIS A CA 1
ATOM 1366 C C . HIS A 1 173 ? 31.812 -0.854 -7.48 1 95.12 173 HIS A C 1
ATOM 1368 O O . HIS A 1 173 ? 32.656 -0.092 -7.926 1 95.12 173 HIS A O 1
ATOM 1374 N N . VAL A 1 174 ? 30.703 -0.487 -7.047 1 95.12 174 VAL A N 1
ATOM 1375 C CA . VAL A 1 174 ? 30.312 0.914 -7.16 1 95.12 174 VAL A CA 1
ATOM 1376 C C . VAL A 1 174 ? 31.172 1.766 -6.227 1 95.12 174 VAL A C 1
ATOM 1378 O O . VAL A 1 174 ? 31.531 2.893 -6.566 1 95.12 174 VAL A O 1
ATOM 1381 N N . LEU A 1 175 ? 31.469 1.269 -5.086 1 95.94 175 LEU A N 1
ATOM 1382 C CA . LEU A 1 175 ? 32.312 1.977 -4.137 1 95.94 175 LEU A CA 1
ATOM 1383 C C . LEU A 1 175 ? 33.75 2.148 -4.699 1 95.94 175 LEU A C 1
ATOM 1385 O O . LEU A 1 175 ? 34.344 3.213 -4.551 1 95.94 175 LEU A O 1
ATOM 1389 N N . GLN A 1 176 ? 34.156 1.132 -5.312 1 94.88 176 GLN A N 1
ATOM 1390 C CA . GLN A 1 176 ? 35.469 1.206 -5.926 1 94.88 176 GLN A CA 1
ATOM 1391 C C . GLN A 1 176 ? 35.531 2.287 -7 1 94.88 176 GLN A C 1
ATOM 1393 O O . GLN A 1 176 ? 36.5 3.033 -7.094 1 94.88 176 GLN A O 1
ATOM 1398 N N . GLU A 1 177 ? 34.5 2.365 -7.711 1 93.81 177 GLU A N 1
ATOM 1399 C CA . GLU A 1 177 ? 34.406 3.385 -8.75 1 93.81 177 GLU A CA 1
ATOM 1400 C C . GLU A 1 177 ? 34.344 4.785 -8.148 1 93.81 177 GLU A C 1
ATOM 1402 O O . GLU A 1 177 ? 34.812 5.75 -8.766 1 93.81 177 GLU A O 1
ATOM 1407 N N . ALA A 1 178 ? 33.844 4.875 -6.98 1 94.19 178 ALA A N 1
ATOM 1408 C CA . ALA A 1 178 ? 33.656 6.172 -6.336 1 94.19 178 ALA A CA 1
ATOM 1409 C C . ALA A 1 178 ? 34.906 6.613 -5.578 1 94.19 178 ALA A C 1
ATOM 1411 O O . ALA A 1 178 ? 35.031 7.789 -5.246 1 94.19 178 ALA A O 1
ATOM 1412 N N . GLN A 1 179 ? 35.688 5.648 -5.375 1 92.88 179 GLN A N 1
ATOM 1413 C CA . GLN A 1 179 ? 36.938 5.969 -4.656 1 92.88 179 GLN A CA 1
ATOM 1414 C C . GLN A 1 179 ? 37.875 6.75 -5.543 1 92.88 179 GLN A C 1
ATOM 1416 O O . GLN A 1 179 ? 37.938 6.539 -6.754 1 92.88 179 GLN A O 1
ATOM 1421 N N . GLY A 1 180 ? 38.562 7.734 -4.934 1 88.31 180 GLY A N 1
ATOM 1422 C CA . GLY A 1 180 ? 39.625 8.453 -5.641 1 88.31 180 GLY A CA 1
ATOM 1423 C C . GLY A 1 180 ? 39.125 9.766 -6.234 1 88.31 180 GLY A C 1
ATOM 1424 O O . GLY A 1 180 ? 39.938 10.523 -6.801 1 88.31 180 GLY A O 1
ATOM 1425 N N . ARG A 1 181 ? 37.906 9.938 -6.215 1 90.75 181 ARG A N 1
ATOM 1426 C CA . ARG A 1 181 ? 37.406 11.219 -6.688 1 90.75 181 ARG A CA 1
ATOM 1427 C C . ARG A 1 181 ? 36.344 11.781 -5.723 1 90.75 181 ARG A C 1
ATOM 1429 O O . ARG A 1 181 ? 35.688 11.031 -5.027 1 90.75 181 ARG A O 1
ATOM 1436 N N . PRO A 1 182 ? 36.344 13.109 -5.723 1 93.62 182 PRO A N 1
ATOM 1437 C CA . PRO A 1 182 ? 35.219 13.695 -4.965 1 93.62 182 PRO A CA 1
ATOM 1438 C C . PRO A 1 182 ? 33.875 13.461 -5.633 1 93.62 182 PRO A C 1
ATOM 1440 O O . PRO A 1 182 ? 33.719 13.695 -6.836 1 93.62 182 PRO A O 1
ATOM 1443 N N . VAL A 1 183 ? 32.969 12.953 -4.863 1 95.88 183 VAL A N 1
ATOM 1444 C CA . VAL A 1 183 ? 31.719 12.547 -5.48 1 95.88 183 VAL A CA 1
ATOM 1445 C C . VAL A 1 183 ? 30.625 13.562 -5.145 1 95.88 183 VAL A C 1
ATOM 1447 O O . VAL A 1 183 ? 30.672 14.188 -4.082 1 95.88 183 VAL A O 1
ATOM 1450 N N . THR A 1 184 ? 29.688 13.719 -6.102 1 95.62 184 THR A N 1
ATOM 1451 C CA . THR A 1 184 ? 28.453 14.445 -5.895 1 95.62 184 THR A CA 1
ATOM 1452 C C . THR A 1 184 ? 27.297 13.477 -5.629 1 95.62 184 THR A C 1
ATOM 1454 O O . THR A 1 184 ? 27 12.617 -6.457 1 95.62 184 THR A O 1
ATOM 1457 N N . LEU A 1 185 ? 26.688 13.688 -4.469 1 97 185 LEU A N 1
ATOM 1458 C CA . LEU A 1 185 ? 25.656 12.75 -4.051 1 97 185 LEU A CA 1
ATOM 1459 C C . LEU A 1 185 ? 24.312 13.445 -3.926 1 97 185 LEU A C 1
ATOM 1461 O O . LEU A 1 185 ? 24.25 14.633 -3.619 1 97 185 LEU A O 1
ATOM 1465 N N . ALA A 1 186 ? 23.297 12.711 -4.25 1 96.25 186 ALA A N 1
ATOM 1466 C CA . ALA A 1 186 ? 21.938 13.078 -3.891 1 96.25 186 ALA A CA 1
ATOM 1467 C C . ALA A 1 186 ? 21.391 12.164 -2.797 1 96.25 186 ALA A C 1
ATOM 1469 O O . ALA A 1 186 ? 21.484 10.938 -2.898 1 96.25 186 ALA A O 1
ATOM 1470 N N . GLY A 1 187 ? 20.922 12.773 -1.703 1 95.12 187 GLY A N 1
ATOM 1471 C CA . GLY A 1 187 ? 20.406 11.992 -0.592 1 95.12 187 GLY A CA 1
ATOM 1472 C C . GLY A 1 187 ? 18.938 12.273 -0.301 1 95.12 187 GLY A C 1
ATOM 1473 O O . GLY A 1 187 ? 18.484 13.414 -0.418 1 95.12 187 GLY A O 1
ATOM 1474 N N . ASP A 1 188 ? 18.172 11.164 0.004 1 92.38 188 ASP A N 1
ATOM 1475 C CA . ASP A 1 188 ? 16.766 11.328 0.36 1 92.38 188 ASP A CA 1
ATOM 1476 C C . ASP A 1 188 ? 16.312 10.219 1.293 1 92.38 188 ASP A C 1
ATOM 1478 O O . ASP A 1 188 ? 16.766 9.078 1.189 1 92.38 188 ASP A O 1
ATOM 1482 N N . GLY A 1 189 ? 15.492 10.719 2.23 1 89.56 189 GLY A N 1
ATOM 1483 C CA . GLY A 1 189 ? 14.867 9.766 3.133 1 89.56 189 GLY A CA 1
ATOM 1484 C C . GLY A 1 189 ? 13.445 9.414 2.748 1 89.56 189 GLY A C 1
ATOM 1485 O O . GLY A 1 189 ? 12.719 10.258 2.205 1 89.56 189 GLY A O 1
ATOM 1486 N N . ARG A 1 190 ? 13.109 8.172 2.961 1 84.62 190 ARG A N 1
ATOM 1487 C CA . ARG A 1 190 ? 11.734 7.73 2.734 1 84.62 190 ARG A CA 1
ATOM 1488 C C . ARG A 1 190 ? 11.203 6.973 3.945 1 84.62 190 ARG A C 1
ATOM 1490 O O . ARG A 1 190 ? 11.914 6.156 4.539 1 84.62 190 ARG A O 1
ATOM 1497 N N . ALA A 1 191 ? 10.07 7.406 4.355 1 79.25 191 ALA A N 1
ATOM 1498 C CA . ALA A 1 191 ? 9.367 6.719 5.438 1 79.25 191 ALA A CA 1
ATOM 1499 C C . ALA A 1 191 ? 7.852 6.809 5.254 1 79.25 191 ALA A C 1
ATOM 1501 O O . ALA A 1 191 ? 7.363 7.621 4.465 1 79.25 191 ALA A O 1
ATOM 1502 N N . ASP A 1 192 ? 7.211 5.871 5.871 1 70.69 192 ASP A N 1
ATOM 1503 C CA . ASP A 1 192 ? 5.754 5.984 5.879 1 70.69 192 ASP A CA 1
ATOM 1504 C C . ASP A 1 192 ? 5.305 7.234 6.625 1 70.69 192 ASP A C 1
ATOM 1506 O O . ASP A 1 192 ? 6.113 7.902 7.273 1 70.69 192 ASP A O 1
ATOM 1510 N N . SER A 1 193 ? 4.07 7.586 6.355 1 60.28 193 SER A N 1
ATOM 1511 C CA . SER A 1 193 ? 3.516 8.781 6.988 1 60.28 193 SER A CA 1
ATOM 1512 C C . SER A 1 193 ? 3.67 8.719 8.5 1 60.28 193 SER A C 1
ATOM 1514 O O . SER A 1 193 ? 3.537 7.652 9.109 1 60.28 193 SER A O 1
ATOM 1516 N N . PRO A 1 194 ? 4.176 9.93 8.938 1 56.41 194 PRO A N 1
ATOM 1517 C CA . PRO A 1 194 ? 4.387 9.969 10.391 1 56.41 194 PRO A CA 1
ATOM 1518 C C . PRO A 1 194 ? 3.17 9.484 11.172 1 56.41 194 PRO A C 1
ATOM 1520 O O . PRO A 1 194 ? 2.039 9.602 10.695 1 56.41 194 PRO A O 1
ATOM 1523 N N . GLY A 1 195 ? 3.436 8.906 12.305 1 51.94 195 GLY A N 1
ATOM 1524 C CA . GLY A 1 195 ? 2.434 8.344 13.195 1 51.94 195 GLY A CA 1
ATOM 1525 C C . GLY A 1 195 ? 2.541 6.84 13.336 1 51.94 195 GLY A C 1
ATOM 1526 O O . GLY A 1 195 ? 3.631 6.309 13.562 1 51.94 195 GLY A O 1
ATOM 1527 N N . TYR A 1 196 ? 1.442 6.23 13.008 1 51.69 196 TYR A N 1
ATOM 1528 C CA . TYR A 1 196 ? 1.319 4.812 13.32 1 51.69 196 TYR A CA 1
ATOM 1529 C C . TYR A 1 196 ? 2.145 3.971 12.352 1 51.69 196 TYR A C 1
ATOM 1531 O O . TYR A 1 196 ? 2.699 2.938 12.734 1 51.69 196 TYR A O 1
ATOM 1539 N N . CYS A 1 197 ? 2.525 4.668 11.203 1 58.81 197 CYS A N 1
ATOM 1540 C CA . CYS A 1 197 ? 2.963 3.756 10.148 1 58.81 197 CYS A CA 1
ATOM 1541 C C . CYS A 1 197 ? 4.449 3.926 9.867 1 58.81 197 CYS A C 1
ATOM 1543 O O . CYS A 1 197 ? 5.07 3.061 9.242 1 58.81 197 CYS A O 1
ATOM 1545 N N . ALA A 1 198 ? 5.055 4.941 10.523 1 65.62 198 ALA A N 1
ATOM 1546 C CA . ALA A 1 198 ? 6.445 5.184 10.141 1 65.62 198 ALA A CA 1
ATOM 1547 C C . ALA A 1 198 ? 7.406 4.508 11.117 1 65.62 198 ALA A C 1
ATOM 1549 O O . ALA A 1 198 ? 8.117 5.184 11.859 1 65.62 198 ALA A O 1
ATOM 1550 N N . LYS A 1 199 ? 7.555 3.229 11.062 1 77.44 199 LYS A N 1
ATOM 1551 C CA . LYS A 1 199 ? 8.461 2.482 11.938 1 77.44 199 LYS A CA 1
ATOM 1552 C C . LYS A 1 199 ? 9.875 2.451 11.367 1 77.44 199 LYS A C 1
ATOM 1554 O O . LYS A 1 199 ? 10.852 2.582 12.109 1 77.44 199 LYS A O 1
ATOM 1559 N N . TYR A 1 200 ? 9.898 2.336 10.078 1 85.38 200 TYR A N 1
ATOM 1560 C CA . TYR A 1 200 ? 11.203 2.264 9.422 1 85.38 200 TYR A CA 1
ATOM 1561 C C . TYR A 1 200 ? 11.344 3.348 8.359 1 85.38 200 TYR A C 1
ATOM 1563 O O . TYR A 1 200 ? 10.359 3.711 7.703 1 85.38 200 TYR A O 1
ATOM 1571 N N . GLY A 1 201 ? 12.508 3.867 8.297 1 88.38 201 GLY A N 1
ATOM 1572 C CA . GLY A 1 201 ? 12.867 4.797 7.238 1 88.38 201 GLY A CA 1
ATOM 1573 C C . GLY A 1 201 ? 14.148 4.422 6.527 1 88.38 201 GLY A C 1
ATOM 1574 O O . GLY A 1 201 ? 15.023 3.773 7.109 1 88.38 201 GLY A O 1
ATOM 1575 N N . THR A 1 202 ? 14.109 4.691 5.273 1 91.94 202 THR A N 1
ATOM 1576 C CA . THR A 1 202 ? 15.312 4.445 4.484 1 91.94 202 THR A CA 1
ATOM 1577 C C . THR A 1 202 ? 15.93 5.762 4.016 1 91.94 202 THR A C 1
ATOM 1579 O O . THR A 1 202 ? 15.211 6.723 3.73 1 91.94 202 THR A O 1
ATOM 1582 N N . TYR A 1 203 ? 17.188 5.809 4.07 1 95.06 203 TYR A N 1
ATOM 1583 C CA . TYR A 1 203 ? 17.922 6.926 3.488 1 95.06 203 TYR A CA 1
ATOM 1584 C C . TYR A 1 203 ? 18.891 6.441 2.414 1 95.06 203 TYR A C 1
ATOM 1586 O O . TYR A 1 203 ? 19.75 5.598 2.68 1 95.06 203 TYR A O 1
ATOM 1594 N N . SER A 1 204 ? 18.781 6.977 1.255 1 96.31 204 SER A N 1
ATOM 1595 C CA . SER A 1 204 ? 19.578 6.512 0.13 1 96.31 204 SER A CA 1
ATOM 1596 C C . SER A 1 204 ? 20.469 7.625 -0.407 1 96.31 204 SER A C 1
ATOM 1598 O O . SER A 1 204 ? 20.078 8.789 -0.424 1 96.31 204 SER A O 1
ATOM 1600 N N . LEU A 1 205 ? 21.625 7.242 -0.798 1 97.06 205 LEU A N 1
ATOM 1601 C CA . LEU A 1 205 ? 22.578 8.141 -1.434 1 97.06 205 LEU A CA 1
ATOM 1602 C C . LEU A 1 205 ? 22.859 7.711 -2.867 1 97.06 205 LEU A C 1
ATOM 1604 O O . LEU A 1 205 ? 23.344 6.594 -3.098 1 97.06 205 LEU A O 1
ATOM 1608 N N . LEU A 1 206 ? 22.562 8.586 -3.727 1 96.19 206 LEU A N 1
ATOM 1609 C CA . LEU A 1 206 ? 22.75 8.352 -5.156 1 96.19 206 LEU A CA 1
ATOM 1610 C C . LEU A 1 206 ? 23.953 9.109 -5.684 1 96.19 206 LEU A C 1
ATOM 1612 O O . LEU A 1 206 ? 24.094 10.312 -5.457 1 96.19 206 LEU A O 1
ATOM 1616 N N . ASP A 1 207 ? 24.891 8.375 -6.289 1 95.25 207 ASP A N 1
ATOM 1617 C CA . ASP A 1 207 ? 25.938 9.023 -7.062 1 95.25 207 ASP A CA 1
ATOM 1618 C C . ASP A 1 207 ? 25.391 9.648 -8.344 1 95.25 207 ASP A C 1
ATOM 1620 O O . ASP A 1 207 ? 25.016 8.93 -9.273 1 95.25 207 ASP A O 1
ATOM 1624 N N . VAL A 1 208 ? 25.391 10.938 -8.344 1 91.06 208 VAL A N 1
ATOM 1625 C CA . VAL A 1 208 ? 24.719 11.656 -9.422 1 91.06 208 VAL A CA 1
ATOM 1626 C C . VAL A 1 208 ? 25.438 11.406 -10.742 1 91.06 208 VAL A C 1
ATOM 1628 O O . VAL A 1 208 ? 24.812 11.305 -11.797 1 91.06 208 VAL A O 1
ATOM 1631 N N . GLU A 1 209 ? 26.672 11.273 -10.734 1 88.06 209 GLU A N 1
ATOM 1632 C CA . GLU A 1 209 ? 27.469 11.094 -11.945 1 88.06 209 GLU A CA 1
ATOM 1633 C C . GLU A 1 209 ? 27.234 9.719 -12.562 1 88.06 209 GLU A C 1
ATOM 1635 O O . GLU A 1 209 ? 27.031 9.609 -13.781 1 88.06 209 GLU A O 1
ATOM 1640 N N . ASN A 1 210 ? 27.234 8.695 -11.766 1 91.06 210 ASN A N 1
ATOM 1641 C CA . ASN A 1 210 ? 27.094 7.332 -12.266 1 91.06 210 ASN A CA 1
ATOM 1642 C C . ASN A 1 210 ? 25.656 6.852 -12.188 1 91.06 210 ASN A C 1
ATOM 1644 O O . ASN A 1 210 ? 25.312 5.781 -12.695 1 91.06 210 ASN A O 1
ATOM 1648 N N . ASN A 1 211 ? 24.812 7.621 -11.609 1 93.31 211 ASN A N 1
ATOM 1649 C CA . ASN A 1 211 ? 23.391 7.312 -11.461 1 93.31 211 ASN A CA 1
ATOM 1650 C C . ASN A 1 211 ? 23.188 5.957 -10.789 1 93.31 211 ASN A C 1
ATOM 1652 O O . ASN A 1 211 ? 22.422 5.125 -11.281 1 93.31 211 ASN A O 1
ATOM 1656 N N . LYS A 1 212 ? 23.984 5.691 -9.797 1 94.31 212 LYS A N 1
ATOM 1657 C CA . LYS A 1 212 ? 23.875 4.457 -9.023 1 94.31 212 LYS A CA 1
ATOM 1658 C C . LYS A 1 212 ? 23.828 4.746 -7.527 1 94.31 212 LYS A C 1
ATOM 1660 O O . LYS A 1 212 ? 24.469 5.68 -7.047 1 94.31 212 LYS A O 1
ATOM 1665 N N . ILE A 1 213 ? 23.094 3.91 -6.801 1 96.12 213 ILE A N 1
ATOM 1666 C CA . ILE A 1 213 ? 23.031 4.035 -5.348 1 96.12 213 ILE A CA 1
ATOM 1667 C C . ILE A 1 213 ? 24.344 3.52 -4.73 1 96.12 213 ILE A C 1
ATOM 1669 O O . ILE A 1 213 ? 24.719 2.363 -4.938 1 96.12 213 ILE A O 1
ATOM 1673 N N . LEU A 1 214 ? 24.984 4.383 -4.07 1 96.38 214 LEU A N 1
ATOM 1674 C CA . LEU A 1 214 ? 26.219 3.984 -3.408 1 96.38 214 LEU A CA 1
ATOM 1675 C C . LEU A 1 214 ? 25.922 3.23 -2.115 1 96.38 214 LEU A C 1
ATOM 1677 O O . LEU A 1 214 ? 26.625 2.264 -1.784 1 96.38 214 LEU A O 1
ATOM 1681 N N . HIS A 1 215 ? 24.938 3.799 -1.452 1 96.69 215 HIS A N 1
ATOM 1682 C CA . HIS A 1 215 ? 24.625 3.227 -0.15 1 96.69 215 HIS A CA 1
ATOM 1683 C C . HIS A 1 215 ? 23.234 3.654 0.31 1 96.69 215 HIS A C 1
ATOM 1685 O O . HIS A 1 215 ? 22.688 4.66 -0.16 1 96.69 215 HIS A O 1
ATOM 1691 N N . PHE A 1 216 ? 22.641 2.746 1.105 1 95.81 216 PHE A N 1
ATOM 1692 C CA . PHE A 1 216 ? 21.422 3.137 1.781 1 95.81 216 PHE A CA 1
ATOM 1693 C C . PHE A 1 216 ? 21.406 2.623 3.217 1 95.81 216 PHE A C 1
ATOM 1695 O O . PHE A 1 216 ? 22.062 1.638 3.535 1 95.81 216 PHE A O 1
ATOM 1702 N N . GLU A 1 217 ? 20.656 3.398 4.094 1 95.06 217 GLU A N 1
ATOM 1703 C CA . GLU A 1 217 ? 20.5 3.061 5.508 1 95.06 217 GLU A CA 1
ATOM 1704 C C . GLU A 1 217 ? 19.031 2.867 5.867 1 95.06 217 GLU A C 1
ATOM 1706 O O . GLU A 1 217 ? 18.156 3.594 5.375 1 95.06 217 GLU A O 1
ATOM 1711 N N . VAL A 1 218 ? 18.859 1.814 6.656 1 92.25 218 VAL A N 1
ATOM 1712 C CA . VAL A 1 218 ? 17.531 1.613 7.254 1 92.25 218 VAL A CA 1
ATOM 1713 C C . VAL A 1 218 ? 17.578 2.008 8.727 1 92.25 218 VAL A C 1
ATOM 1715 O O . VAL A 1 218 ? 18.422 1.532 9.484 1 92.25 218 VAL A O 1
ATOM 1718 N N . VAL A 1 219 ? 16.641 2.949 9.039 1 92.06 219 VAL A N 1
ATOM 1719 C CA . VAL A 1 219 ? 16.609 3.463 10.406 1 92.06 219 VAL A CA 1
ATOM 1720 C C . VAL A 1 219 ? 15.242 3.176 11.031 1 92.06 219 VAL A C 1
ATOM 1722 O O . VAL A 1 219 ? 14.211 3.365 10.383 1 92.06 219 VAL A O 1
ATOM 1725 N N . GLN A 1 220 ? 15.273 2.68 12.227 1 88.69 220 GLN A N 1
ATOM 1726 C CA . GLN A 1 220 ? 14.039 2.48 12.969 1 88.69 220 GLN A CA 1
ATOM 1727 C C . GLN A 1 220 ? 13.719 3.686 13.852 1 88.69 220 GLN A C 1
ATOM 1729 O O . GLN A 1 220 ? 14.609 4.234 14.5 1 88.69 220 GLN A O 1
ATOM 1734 N N . SER A 1 221 ? 12.453 3.994 13.828 1 84.69 221 SER A N 1
ATOM 1735 C CA . SER A 1 221 ? 12.039 5.207 14.516 1 84.69 221 SER A CA 1
ATOM 1736 C C . SER A 1 221 ? 12.367 5.141 16 1 84.69 221 SER A C 1
ATOM 1738 O O . SER A 1 221 ? 12.797 6.133 16.594 1 84.69 221 SER A O 1
ATOM 1740 N N . ASN A 1 222 ? 12.305 3.975 16.656 1 79.69 222 ASN A N 1
ATOM 1741 C CA . ASN A 1 222 ? 12.547 3.801 18.094 1 79.69 222 ASN A CA 1
ATOM 1742 C C . ASN A 1 222 ? 14.016 4.004 18.438 1 79.69 222 ASN A C 1
ATOM 1744 O O . ASN A 1 222 ? 14.352 4.34 19.578 1 79.69 222 ASN A O 1
ATOM 1748 N N . GLU A 1 223 ? 14.883 3.854 17.516 1 82.94 223 GLU A N 1
ATOM 1749 C CA . GLU A 1 223 ? 16.312 4 17.734 1 82.94 223 GLU A CA 1
ATOM 1750 C C . GLU A 1 223 ? 16.703 5.469 17.891 1 82.94 223 GLU A C 1
ATOM 1752 O O . GLU A 1 223 ? 17.734 5.785 18.5 1 82.94 223 GLU A O 1
ATOM 1757 N N . VAL A 1 224 ? 15.875 6.293 17.328 1 84.12 224 VAL A N 1
ATOM 1758 C CA . VAL A 1 224 ? 16.359 7.668 17.188 1 84.12 224 VAL A CA 1
ATOM 1759 C C . VAL A 1 224 ? 15.383 8.617 17.891 1 84.12 224 VAL A C 1
ATOM 1761 O O . VAL A 1 224 ? 15.484 9.844 17.719 1 84.12 224 VAL A O 1
ATOM 1764 N N . GLY A 1 225 ? 14.484 8.156 18.562 1 74 225 GLY A N 1
ATOM 1765 C CA . GLY A 1 225 ? 13.586 8.984 19.344 1 74 225 GLY A CA 1
ATOM 1766 C C . GLY A 1 225 ? 12.406 9.516 18.547 1 74 225 GLY A C 1
ATOM 1767 O O . GLY A 1 225 ? 11.844 10.555 18.891 1 74 225 GLY A O 1
ATOM 1768 N N . GLY A 1 226 ? 12.164 8.906 17.375 1 75.38 226 GLY A N 1
ATOM 1769 C CA . GLY A 1 226 ? 10.984 9.312 16.625 1 75.38 226 GLY A CA 1
ATOM 1770 C C . GLY A 1 226 ? 11.219 9.352 15.117 1 75.38 226 GLY A C 1
ATOM 1771 O O . GLY A 1 226 ? 12.359 9.383 14.664 1 75.38 226 GLY A O 1
ATOM 1772 N N . SER A 1 227 ? 10.164 9.359 14.406 1 75.88 227 SER A N 1
ATOM 1773 C CA . SER A 1 227 ? 10.195 9.273 12.945 1 75.88 227 SER A CA 1
ATOM 1774 C C . SER A 1 227 ? 10.836 10.508 12.328 1 75.88 227 SER A C 1
ATOM 1776 O O . SER A 1 227 ? 11.406 10.438 11.242 1 75.88 227 SER A O 1
ATOM 1778 N N . CYS A 1 228 ? 10.805 11.672 13.07 1 73 228 CYS A N 1
ATOM 1779 C CA . CYS A 1 228 ? 11.305 12.922 12.523 1 73 228 CYS A CA 1
ATOM 1780 C C . CYS A 1 228 ? 12.828 12.93 12.5 1 73 228 CYS A C 1
ATOM 1782 O O . CYS A 1 228 ? 13.445 13.734 11.789 1 73 228 CYS A O 1
ATOM 1784 N N . ARG A 1 229 ? 13.445 12.07 13.195 1 84.75 229 ARG A N 1
ATOM 1785 C CA . ARG A 1 229 ? 14.898 12.07 13.32 1 84.75 229 ARG A CA 1
ATOM 1786 C C . ARG A 1 229 ? 15.523 10.992 12.438 1 84.75 229 ARG A C 1
ATOM 1788 O O . ARG A 1 229 ? 16.75 10.906 12.328 1 84.75 229 ARG A O 1
ATOM 1795 N N . MET A 1 230 ? 14.734 10.234 11.797 1 88.19 230 MET A N 1
ATOM 1796 C CA . MET A 1 230 ? 15.211 9.094 11.016 1 88.19 230 MET A CA 1
ATOM 1797 C C . MET A 1 230 ? 16.016 9.555 9.812 1 88.19 230 MET A C 1
ATOM 1799 O O . MET A 1 230 ? 17.047 8.961 9.484 1 88.19 230 MET A O 1
ATOM 1803 N N . GLU A 1 231 ? 15.484 10.602 9.242 1 90.44 231 GLU A N 1
ATOM 1804 C CA . GLU A 1 231 ? 16.156 11.07 8.023 1 90.44 231 GLU A CA 1
ATOM 1805 C C . GLU A 1 231 ? 17.562 11.562 8.32 1 90.44 231 GLU A C 1
ATOM 1807 O O . GLU A 1 231 ? 18.516 11.195 7.621 1 90.44 231 GLU A O 1
ATOM 1812 N N . LEU A 1 232 ? 17.719 12.352 9.367 1 93.19 232 LEU A N 1
ATOM 1813 C CA . LEU A 1 232 ? 19.031 12.859 9.742 1 93.19 232 LEU A CA 1
ATOM 1814 C C . LEU A 1 232 ? 19.953 11.711 10.148 1 93.19 232 LEU A C 1
ATOM 1816 O O . LEU A 1 232 ? 21.109 11.656 9.703 1 93.19 232 LEU A O 1
ATOM 1820 N N . GLU A 1 233 ? 19.422 10.891 10.992 1 94.94 233 GLU A N 1
ATOM 1821 C CA . GLU A 1 233 ? 20.25 9.758 11.438 1 94.94 233 GLU A CA 1
ATOM 1822 C C . GLU A 1 233 ? 20.672 8.898 10.258 1 94.94 233 GLU A C 1
ATOM 1824 O O . GLU A 1 233 ? 21.812 8.43 10.203 1 94.94 233 GLU A O 1
ATOM 1829 N N . GLY A 1 234 ? 19.75 8.633 9.344 1 95.75 234 GLY A N 1
ATOM 1830 C CA . GLY A 1 234 ? 20.078 7.883 8.141 1 95.75 234 GLY A CA 1
ATOM 1831 C C . GLY A 1 234 ? 21.203 8.508 7.34 1 95.75 234 GLY A C 1
ATOM 1832 O O . GLY A 1 234 ? 22.109 7.805 6.875 1 95.75 234 GLY A O 1
ATOM 1833 N N . LEU A 1 235 ? 21.172 9.805 7.211 1 96.75 235 LEU A N 1
ATOM 1834 C CA . LEU A 1 235 ? 22.219 10.508 6.496 1 96.75 235 LEU A CA 1
ATOM 1835 C C . LEU A 1 235 ? 23.562 10.375 7.227 1 96.75 235 LEU A C 1
ATOM 1837 O O . LEU A 1 235 ? 24.578 10.086 6.609 1 96.75 235 LEU A O 1
ATOM 1841 N N . LYS A 1 236 ? 23.547 10.578 8.508 1 96.94 236 LYS A N 1
ATOM 1842 C CA . LYS A 1 236 ? 24.766 10.484 9.305 1 96.94 236 LYS A CA 1
ATOM 1843 C C . LYS A 1 236 ? 25.422 9.117 9.133 1 96.94 236 LYS A C 1
ATOM 1845 O O . LYS A 1 236 ? 26.625 9.039 8.852 1 96.94 236 LYS A O 1
ATOM 1850 N N . ARG A 1 237 ? 24.656 8.133 9.242 1 96.94 237 ARG A N 1
ATOM 1851 C CA . ARG A 1 237 ? 25.172 6.773 9.117 1 96.94 237 ARG A CA 1
ATOM 1852 C C . ARG A 1 237 ? 25.719 6.52 7.719 1 96.94 237 ARG A C 1
ATOM 1854 O O . ARG A 1 237 ? 26.75 5.875 7.562 1 96.94 237 ARG A O 1
ATOM 1861 N N . ALA A 1 238 ? 24.969 6.969 6.777 1 97.56 238 ALA A N 1
ATOM 1862 C CA . ALA A 1 238 ? 25.375 6.758 5.391 1 97.56 238 ALA A CA 1
ATOM 1863 C C . ALA A 1 238 ? 26.688 7.465 5.086 1 97.56 238 ALA A C 1
ATOM 1865 O O . ALA A 1 238 ? 27.562 6.902 4.43 1 97.56 238 ALA A O 1
ATOM 1866 N N . LEU A 1 239 ? 26.812 8.703 5.57 1 97.25 239 LEU A N 1
ATOM 1867 C CA . LEU A 1 239 ? 28.047 9.453 5.355 1 97.25 239 LEU A CA 1
ATOM 1868 C C . LEU A 1 239 ? 29.219 8.789 6.07 1 97.25 239 LEU A C 1
ATOM 1870 O O . LEU A 1 239 ? 30.328 8.734 5.535 1 97.25 239 LEU A O 1
ATOM 1874 N N . GLU A 1 240 ? 28.953 8.328 7.27 1 97.06 240 GLU A N 1
ATOM 1875 C CA . GLU A 1 240 ? 29.984 7.609 8.016 1 97.06 240 GLU A CA 1
ATOM 1876 C C . GLU A 1 240 ? 30.438 6.359 7.266 1 97.06 240 GLU A C 1
ATOM 1878 O O . GLU A 1 240 ? 31.641 6.074 7.195 1 97.06 240 GLU A O 1
ATOM 1883 N N . PHE A 1 241 ? 29.531 5.637 6.738 1 97.5 241 PHE A N 1
ATOM 1884 C CA . PHE A 1 241 ? 29.828 4.449 5.949 1 97.5 241 PHE A CA 1
ATOM 1885 C C . PHE A 1 241 ? 30.719 4.797 4.766 1 97.5 241 PHE A C 1
ATOM 1887 O O . PHE A 1 241 ? 31.703 4.102 4.496 1 97.5 241 PHE A O 1
ATOM 1894 N N . LEU A 1 242 ? 30.359 5.84 4.094 1 96.94 242 LEU A N 1
ATOM 1895 C CA . LEU A 1 242 ? 31.141 6.238 2.924 1 96.94 242 LEU A CA 1
ATOM 1896 C C . LEU A 1 242 ? 32.531 6.664 3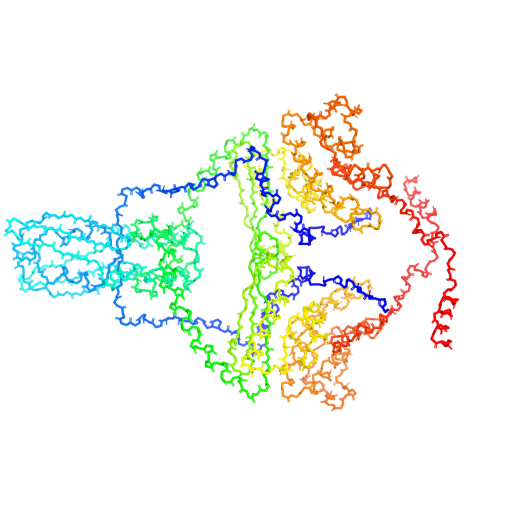.324 1 96.94 242 LEU A C 1
ATOM 1898 O O . LEU A 1 242 ? 33.531 6.328 2.646 1 96.94 242 LEU A O 1
ATOM 1902 N N . GLU A 1 243 ? 32.594 7.375 4.391 1 95.25 243 GLU A N 1
ATOM 1903 C CA . GLU A 1 243 ? 33.906 7.793 4.895 1 95.25 243 GLU A CA 1
ATOM 1904 C C . GLU A 1 243 ? 34.781 6.59 5.234 1 95.25 243 GLU A C 1
ATOM 1906 O O . GLU A 1 243 ? 35.969 6.559 4.891 1 95.25 243 GLU A O 1
ATOM 1911 N N . GLN A 1 244 ? 34.188 5.625 5.832 1 95.44 244 GLN A N 1
ATOM 1912 C CA . GLN A 1 244 ? 34.906 4.414 6.215 1 95.44 244 GLN A CA 1
ATOM 1913 C C . GLN A 1 244 ? 35.375 3.631 4.988 1 95.44 244 GLN A C 1
ATOM 1915 O O . GLN A 1 244 ? 36.375 2.891 5.051 1 95.44 244 GLN A O 1
ATOM 1920 N N . ASN A 1 245 ? 34.719 3.852 3.947 1 95.88 245 ASN A N 1
ATOM 1921 C CA . ASN A 1 245 ? 35.062 3.121 2.729 1 95.88 245 ASN A CA 1
ATOM 1922 C C . ASN A 1 245 ? 35.875 3.984 1.761 1 95.88 245 ASN A C 1
ATOM 1924 O O . ASN A 1 245 ? 36 3.656 0.579 1 95.88 245 ASN A O 1
ATOM 1928 N N . GLY A 1 246 ? 36.281 5.148 2.252 1 94.25 246 GLY A N 1
ATOM 1929 C CA . GLY A 1 246 ? 37.25 5.961 1.511 1 94.25 246 GLY A CA 1
ATOM 1930 C C . GLY A 1 246 ? 36.594 6.82 0.445 1 94.25 246 GLY A C 1
ATOM 1931 O O . GLY A 1 246 ? 37.25 7.23 -0.516 1 94.25 246 GLY A O 1
ATOM 1932 N N . VAL A 1 247 ? 35.375 7.062 0.542 1 96.25 247 VAL A N 1
ATOM 1933 C CA . VAL A 1 247 ? 34.656 7.898 -0.432 1 96.25 247 VAL A CA 1
ATOM 1934 C C . VAL A 1 247 ? 34.562 9.328 0.09 1 96.25 247 VAL A C 1
ATOM 1936 O O . VAL A 1 247 ? 34.094 9.562 1.203 1 96.25 247 VAL A O 1
ATOM 1939 N N . GLU A 1 248 ? 35.031 10.188 -0.692 1 95.62 248 GLU A N 1
ATOM 1940 C CA . GLU A 1 248 ? 35 11.602 -0.334 1 95.62 248 GLU A CA 1
ATOM 1941 C C . GLU A 1 248 ? 33.812 12.297 -0.976 1 95.62 248 GLU A C 1
ATOM 1943 O O . GLU A 1 248 ? 33.656 12.297 -2.199 1 95.62 248 GLU A O 1
ATOM 1948 N N . VAL A 1 249 ? 33.062 12.883 -0.147 1 96.81 249 VAL A N 1
ATOM 1949 C CA . VAL A 1 249 ? 31.859 13.578 -0.626 1 96.81 249 VAL A CA 1
ATOM 1950 C C . VAL A 1 249 ? 32.156 15.07 -0.757 1 96.81 249 VAL A C 1
ATOM 1952 O O . VAL A 1 249 ? 32.5 15.727 0.224 1 96.81 249 VAL A O 1
ATOM 1955 N N . ALA A 1 250 ? 32 15.555 -1.956 1 96.31 250 ALA A N 1
ATOM 1956 C CA . ALA A 1 250 ? 32.25 16.969 -2.205 1 96.31 250 ALA A CA 1
ATOM 1957 C C . ALA A 1 250 ? 30.969 17.781 -2.119 1 96.31 250 ALA A C 1
ATOM 1959 O O . ALA A 1 250 ? 30.938 18.859 -1.516 1 96.31 250 ALA A O 1
ATOM 1960 N N . VAL A 1 251 ? 29.953 17.203 -2.756 1 95.38 251 VAL A N 1
ATOM 1961 C CA . VAL A 1 251 ? 28.672 17.906 -2.82 1 95.38 251 VAL A CA 1
ATOM 1962 C C . VAL A 1 251 ? 27.547 16.953 -2.42 1 95.38 251 VAL A C 1
ATOM 1964 O O . VAL A 1 251 ? 27.547 15.789 -2.816 1 95.38 251 VAL A O 1
ATOM 1967 N N . LEU A 1 252 ? 26.625 17.422 -1.622 1 96.44 252 LEU A N 1
ATOM 1968 C CA . LEU A 1 252 ? 25.422 16.672 -1.253 1 96.44 252 LEU A CA 1
ATOM 1969 C C . LEU A 1 252 ? 24.172 17.469 -1.583 1 96.44 252 LEU A C 1
ATOM 1971 O O . LEU A 1 252 ? 24.016 18.609 -1.139 1 96.44 252 LEU A O 1
ATOM 1975 N N . VAL A 1 253 ? 23.375 16.875 -2.396 1 94.38 253 VAL A N 1
ATOM 1976 C CA . VAL A 1 253 ? 22.109 17.484 -2.773 1 94.38 253 VAL A CA 1
ATOM 1977 C C . VAL A 1 253 ? 20.969 16.875 -1.959 1 94.38 253 VAL A C 1
ATOM 1979 O O . VAL A 1 253 ? 20.797 15.648 -1.944 1 94.38 253 VAL A O 1
ATOM 1982 N N . THR A 1 254 ? 20.156 17.688 -1.2 1 93.06 254 THR A N 1
ATOM 1983 C CA . THR A 1 254 ? 19.062 17.172 -0.384 1 93.06 254 THR A CA 1
ATOM 1984 C C . THR A 1 254 ? 17.797 17.984 -0.593 1 93.06 254 THR A C 1
ATOM 1986 O O . THR A 1 254 ? 17.75 18.859 -1.449 1 93.06 254 THR A O 1
ATOM 1989 N N . ASP A 1 255 ? 16.562 17.609 0.101 1 87.06 255 ASP A N 1
ATOM 1990 C CA . ASP A 1 255 ? 15.266 18.25 -0.032 1 87.06 255 ASP A CA 1
ATOM 1991 C C . ASP A 1 255 ? 15.125 19.422 0.939 1 87.06 255 ASP A C 1
ATOM 1993 O O . ASP A 1 255 ? 14.008 19.812 1.29 1 87.06 255 ASP A O 1
ATOM 1997 N N . ARG A 1 256 ? 16.109 20.016 1.461 1 80 256 ARG A N 1
ATOM 1998 C CA . ARG A 1 256 ? 16.109 21.203 2.316 1 80 256 ARG A CA 1
ATOM 1999 C C . ARG A 1 256 ? 15.609 20.859 3.719 1 80 256 ARG A C 1
ATOM 2001 O O . ARG A 1 256 ? 14.898 21.656 4.336 1 80 256 ARG A O 1
ATOM 2008 N N . HIS A 1 257 ? 15.852 19.75 4.098 1 85.06 257 HIS A N 1
ATOM 2009 C CA . HIS A 1 257 ? 15.523 19.344 5.461 1 85.06 257 HIS A CA 1
ATOM 2010 C C . HIS A 1 257 ? 16.312 20.156 6.48 1 85.06 257 HIS A C 1
ATOM 2012 O O . HIS A 1 257 ? 17.547 20.219 6.414 1 85.06 257 HIS A O 1
ATOM 2018 N N . VAL A 1 258 ? 15.617 20.734 7.402 1 81.75 258 VAL A N 1
ATOM 2019 C CA . VAL A 1 258 ? 16.203 21.719 8.312 1 81.75 258 VAL A CA 1
ATOM 2020 C C . VAL A 1 258 ? 17.297 21.047 9.156 1 81.75 258 VAL A C 1
ATOM 2022 O O . VAL A 1 258 ? 18.375 21.609 9.328 1 81.75 258 VAL A O 1
ATOM 2025 N N . GLN A 1 259 ? 17.047 19.875 9.625 1 87.62 259 GLN A N 1
ATOM 2026 C CA . GLN A 1 259 ? 18 19.188 10.477 1 87.62 259 GLN A CA 1
ATOM 2027 C C . GLN A 1 259 ? 19.266 18.812 9.703 1 87.62 259 GLN A C 1
ATOM 2029 O O . GLN A 1 259 ? 20.375 18.844 10.242 1 87.62 259 GLN A O 1
ATOM 2034 N N . ILE A 1 260 ? 19.062 18.469 8.508 1 91.69 260 ILE A N 1
ATOM 2035 C CA . ILE A 1 260 ? 20.188 18.078 7.668 1 91.69 260 ILE A CA 1
ATOM 2036 C C . ILE A 1 260 ? 21.031 19.312 7.344 1 91.69 260 ILE A C 1
ATOM 2038 O O . ILE A 1 260 ? 22.266 19.25 7.375 1 91.69 260 ILE A O 1
ATOM 2042 N N . LYS A 1 261 ? 20.359 20.406 7.082 1 88.69 261 LYS A N 1
ATOM 2043 C CA . LYS A 1 261 ? 21.062 21.656 6.824 1 88.69 261 LYS A CA 1
ATOM 2044 C C . LYS A 1 261 ? 21.953 22.047 8 1 88.69 261 LYS A C 1
ATOM 2046 O O . LYS A 1 261 ? 23.125 22.359 7.82 1 88.69 261 LYS A O 1
ATOM 2051 N N . CYS A 1 262 ? 21.297 21.953 9.164 1 89.5 262 CYS A N 1
ATOM 2052 C CA . CYS A 1 262 ? 22.016 22.312 10.375 1 89.5 262 CYS A CA 1
ATOM 2053 C C . CYS A 1 262 ? 23.203 21.375 10.602 1 89.5 262 CYS A C 1
ATOM 2055 O O . CYS A 1 262 ? 24.297 21.812 10.922 1 89.5 262 CYS A O 1
ATOM 2057 N N . PHE A 1 263 ? 23 20.156 10.367 1 93.06 263 PHE A N 1
ATOM 2058 C CA . PHE A 1 263 ? 24.031 19.141 10.57 1 93.06 263 PHE A CA 1
ATOM 2059 C C . PHE A 1 263 ? 25.203 19.359 9.625 1 93.06 263 PHE A C 1
ATOM 2061 O O . PHE A 1 263 ? 26.359 19.344 10.047 1 93.06 263 PHE A O 1
ATOM 2068 N N . LEU A 1 264 ? 24.938 19.547 8.406 1 93.38 264 LEU A N 1
ATOM 2069 C CA . LEU A 1 264 ? 25.984 19.719 7.418 1 93.38 264 LEU A CA 1
ATOM 2070 C C . LEU A 1 264 ? 26.781 20.984 7.676 1 93.38 264 LEU A C 1
ATOM 2072 O O . LEU A 1 264 ? 28.016 21 7.539 1 93.38 264 LEU A O 1
ATOM 2076 N N . ARG A 1 265 ? 26.125 22 8.047 1 90.81 265 ARG A N 1
ATOM 2077 C CA . ARG A 1 265 ? 26.781 23.281 8.328 1 90.81 265 ARG A CA 1
ATOM 2078 C C . ARG A 1 265 ? 27.703 23.172 9.539 1 90.81 265 ARG A C 1
ATOM 2080 O O . ARG A 1 265 ? 28.828 23.688 9.531 1 90.81 265 ARG A O 1
ATOM 2087 N N . ARG A 1 266 ? 27.281 22.453 10.5 1 91.94 266 ARG A N 1
ATOM 2088 C CA . ARG A 1 266 ? 27.984 22.422 11.789 1 91.94 266 ARG A CA 1
ATOM 2089 C C . ARG A 1 266 ? 29.047 21.328 11.805 1 91.94 266 ARG A C 1
ATOM 2091 O O . ARG A 1 266 ? 30.141 21.5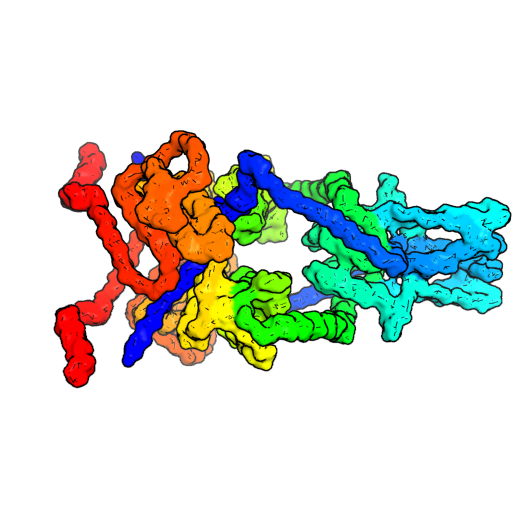47 12.328 1 91.94 266 ARG A O 1
ATOM 2098 N N . GLU A 1 267 ? 28.672 20.219 11.227 1 94.06 267 GLU A N 1
ATOM 2099 C CA . GLU A 1 267 ? 29.516 19.047 11.461 1 94.06 267 GLU A CA 1
ATOM 2100 C C . GLU A 1 267 ? 30.219 18.625 10.18 1 94.06 267 GLU A C 1
ATOM 2102 O O . GLU A 1 267 ? 31.234 17.906 10.227 1 94.06 267 GLU A O 1
ATOM 2107 N N . LYS A 1 268 ? 29.703 19 9.102 1 94.69 268 LYS A N 1
ATOM 2108 C CA . LYS A 1 268 ? 30.281 18.594 7.82 1 94.69 268 LYS A CA 1
ATOM 2109 C C . LYS A 1 268 ? 30.406 19.781 6.875 1 94.69 268 LYS A C 1
ATOM 2111 O O . LYS A 1 268 ? 29.969 19.719 5.727 1 94.69 268 LYS A O 1
ATOM 2116 N N . SER A 1 269 ? 31.156 20.734 7.316 1 91.44 269 SER A N 1
ATOM 2117 C CA . SER A 1 269 ? 31.281 21.969 6.559 1 91.44 269 SER A CA 1
ATOM 2118 C C . SER A 1 269 ? 32.125 21.781 5.301 1 91.44 269 SER A C 1
ATOM 2120 O O . SER A 1 269 ? 32.094 22.609 4.391 1 91.44 269 SER A O 1
ATOM 2122 N N . ASN A 1 270 ? 32.781 20.719 5.238 1 92.62 270 ASN A N 1
ATOM 2123 C CA . ASN A 1 270 ? 33.625 20.422 4.082 1 92.62 270 ASN A CA 1
ATOM 2124 C C . ASN A 1 270 ? 32.781 19.969 2.889 1 92.62 270 ASN A C 1
ATOM 2126 O O . ASN A 1 270 ? 33.281 19.938 1.757 1 92.62 270 ASN A O 1
ATOM 2130 N N . ILE A 1 271 ? 31.609 19.578 3.162 1 95.62 271 ILE A N 1
ATOM 2131 C CA . ILE A 1 271 ? 30.703 19.141 2.107 1 95.62 271 ILE A CA 1
ATOM 2132 C C . ILE A 1 271 ? 29.859 20.312 1.634 1 95.62 271 ILE A C 1
ATOM 2134 O O . ILE A 1 271 ? 29.172 20.969 2.436 1 95.62 271 ILE A O 1
ATOM 2138 N N . LYS A 1 272 ? 29.906 20.578 0.369 1 93.38 272 LYS A N 1
ATOM 2139 C CA . LYS A 1 272 ? 29.031 21.594 -0.201 1 93.38 272 LYS A CA 1
ATOM 2140 C C . LYS A 1 272 ? 27.594 21.094 -0.268 1 93.38 272 LYS A C 1
ATOM 2142 O O . LYS A 1 272 ? 27.312 20.062 -0.871 1 93.38 272 LYS A O 1
ATOM 2147 N N . HIS A 1 273 ? 26.703 21.812 0.344 1 92.94 273 HIS A N 1
ATOM 2148 C CA . HIS A 1 273 ? 25.297 21.406 0.41 1 92.94 273 HIS A CA 1
ATOM 2149 C C . HIS A 1 273 ? 24.469 22.125 -0.635 1 92.94 273 HIS A C 1
ATOM 2151 O O . HIS A 1 273 ? 24.438 23.359 -0.671 1 92.94 273 HIS A O 1
ATOM 2157 N N . GLU A 1 274 ? 23.875 21.391 -1.449 1 88.62 274 GLU A N 1
ATOM 2158 C CA . GLU A 1 274 ? 22.969 21.938 -2.455 1 88.62 274 GLU A CA 1
ATOM 2159 C C . GLU A 1 274 ? 21.562 21.344 -2.316 1 88.62 274 GLU A C 1
ATOM 2161 O O . GLU A 1 274 ? 21.375 20.359 -1.594 1 88.62 274 GLU A O 1
ATOM 2166 N N . PHE A 1 275 ? 20.641 22.016 -2.994 1 87.5 275 PHE A N 1
ATOM 2167 C CA . PHE A 1 275 ? 19.266 21.594 -2.834 1 87.5 275 PHE A CA 1
ATOM 2168 C C . PHE A 1 275 ? 18.672 21.172 -4.172 1 87.5 275 PHE A C 1
ATOM 2170 O O . PHE A 1 275 ? 19.047 21.703 -5.223 1 87.5 275 PHE A O 1
ATOM 2177 N N . ASP A 1 276 ? 17.766 20.203 -3.979 1 85.5 276 ASP A N 1
ATOM 2178 C CA . ASP A 1 276 ? 16.984 19.797 -5.133 1 85.5 276 ASP A CA 1
ATOM 2179 C C . ASP A 1 276 ? 16.109 20.938 -5.645 1 85.5 276 ASP A C 1
ATOM 2181 O O . ASP A 1 276 ? 15.43 21.609 -4.859 1 85.5 276 ASP A O 1
ATOM 2185 N N . VAL A 1 277 ? 16.125 21.125 -6.906 1 81.75 277 VAL A N 1
ATOM 2186 C CA . VAL A 1 277 ? 15.453 22.266 -7.531 1 81.75 277 VAL A CA 1
ATOM 2187 C C . VAL A 1 277 ? 13.945 22.172 -7.281 1 81.75 277 VAL A C 1
ATOM 2189 O O . VAL A 1 277 ? 13.281 23.203 -7.113 1 81.75 277 VAL A O 1
ATOM 2192 N N . TRP A 1 278 ? 13.531 20.984 -7.258 1 83.81 278 TRP A N 1
ATOM 2193 C CA . TRP A 1 278 ? 12.102 20.812 -7.031 1 83.81 278 TRP A CA 1
ATOM 2194 C C . TRP A 1 278 ? 11.695 21.344 -5.664 1 83.81 278 TRP A C 1
ATOM 2196 O O . TRP A 1 278 ? 10.664 22.016 -5.531 1 83.81 278 TRP A O 1
ATOM 2206 N N . HIS A 1 279 ? 12.43 21.125 -4.727 1 84 279 HIS A N 1
ATOM 2207 C CA . HIS A 1 279 ? 12.109 21.578 -3.379 1 84 279 HIS A CA 1
ATOM 2208 C C . HIS A 1 279 ? 12.289 23.094 -3.246 1 84 279 HIS A C 1
ATOM 2210 O O . HIS A 1 279 ? 11.555 23.75 -2.5 1 84 279 HIS A O 1
ATOM 2216 N N . VAL A 1 280 ? 13.195 23.531 -3.949 1 82.5 280 VAL A N 1
ATOM 2217 C CA . VAL A 1 280 ? 13.367 24.984 -3.98 1 82.5 280 VAL A CA 1
ATOM 2218 C C . VAL A 1 280 ? 12.141 25.625 -4.613 1 82.5 280 VAL A C 1
ATOM 2220 O O . VAL A 1 280 ? 11.594 26.594 -4.074 1 82.5 280 VAL A O 1
ATOM 2223 N N . ALA A 1 281 ? 11.781 25.062 -5.68 1 83.19 281 ALA A N 1
ATOM 2224 C CA . ALA A 1 281 ? 10.602 25.562 -6.375 1 83.19 281 ALA A CA 1
ATOM 2225 C C . ALA A 1 281 ? 9.367 25.5 -5.48 1 83.19 281 ALA A C 1
ATOM 2227 O O . ALA A 1 281 ? 8.57 26.438 -5.441 1 83.19 281 ALA A O 1
ATOM 2228 N N . LYS A 1 282 ? 9.266 24.469 -4.828 1 81.44 282 LYS A N 1
ATOM 2229 C CA . LYS A 1 282 ? 8.141 24.312 -3.91 1 81.44 282 LYS A CA 1
ATOM 2230 C C . LYS A 1 282 ? 8.141 25.406 -2.848 1 81.44 282 LYS A C 1
ATOM 2232 O O . LYS A 1 282 ? 7.082 25.938 -2.502 1 81.44 282 LYS A O 1
ATOM 2237 N N . GLY A 1 283 ? 9.289 25.688 -2.346 1 80.19 283 GLY A N 1
ATOM 2238 C CA . GLY A 1 283 ? 9.414 26.766 -1.366 1 80.19 283 GLY A CA 1
ATOM 2239 C C . GLY A 1 283 ? 9.008 28.109 -1.91 1 80.19 283 GLY A C 1
ATOM 2240 O O . GLY A 1 283 ? 8.312 28.875 -1.238 1 80.19 283 GLY A O 1
ATOM 2241 N N . VAL A 1 284 ? 9.367 28.281 -3.062 1 83.25 284 VAL A N 1
ATOM 2242 C CA . VAL A 1 284 ? 9.055 29.547 -3.717 1 83.25 284 VAL A CA 1
ATOM 2243 C C . VAL A 1 284 ? 7.555 29.656 -3.957 1 83.25 284 VAL A C 1
ATOM 2245 O O . VAL A 1 284 ? 6.945 30.688 -3.666 1 83.25 284 VAL A O 1
ATOM 2248 N N . VAL A 1 285 ? 7.051 28.641 -4.402 1 83.75 285 VAL A N 1
ATOM 2249 C CA . VAL A 1 285 ? 5.625 28.609 -4.711 1 83.75 285 VAL A CA 1
ATOM 2250 C C . VAL A 1 285 ? 4.816 28.844 -3.438 1 83.75 285 VAL A C 1
ATOM 2252 O O . VAL A 1 285 ? 3.832 29.578 -3.441 1 83.75 285 VAL A O 1
ATOM 2255 N N . LYS A 1 286 ? 5.246 28.25 -2.4 1 81.56 286 LYS A N 1
ATOM 2256 C CA . LYS A 1 286 ? 4.562 28.422 -1.123 1 81.56 286 LYS A CA 1
ATOM 2257 C C . LYS A 1 286 ? 4.578 29.875 -0.686 1 81.56 286 LYS A C 1
ATOM 2259 O O . LYS A 1 286 ? 3.555 30.406 -0.248 1 81.56 286 LYS A O 1
ATOM 2264 N N . LYS A 1 287 ? 5.664 30.453 -0.826 1 80.62 287 LYS A N 1
ATOM 2265 C CA . LYS A 1 287 ? 5.809 31.844 -0.439 1 80.62 287 LYS A CA 1
ATOM 2266 C C . LYS A 1 287 ? 4.984 32.75 -1.35 1 80.62 287 LYS A C 1
ATOM 2268 O O . LYS A 1 287 ? 4.367 33.719 -0.884 1 80.62 287 LYS A O 1
ATOM 2273 N N . LEU A 1 288 ? 4.973 32.406 -2.574 1 84.88 288 LEU A N 1
ATOM 2274 C CA . LEU A 1 288 ? 4.195 33.156 -3.541 1 84.88 288 LEU A CA 1
ATOM 2275 C C . LEU A 1 288 ? 2.701 33.031 -3.273 1 84.88 288 LEU A C 1
ATOM 2277 O O . LEU A 1 288 ? 1.964 34 -3.322 1 84.88 288 LEU A O 1
ATOM 2281 N N . ALA A 1 289 ? 2.363 31.859 -3.01 1 82.44 289 ALA A N 1
ATOM 2282 C CA . ALA A 1 289 ? 0.955 31.609 -2.719 1 82.44 289 ALA A CA 1
ATOM 2283 C C . ALA A 1 289 ? 0.518 32.344 -1.453 1 82.44 289 ALA A C 1
ATOM 2285 O O . ALA A 1 289 ? -0.571 32.938 -1.409 1 82.44 289 ALA A O 1
ATOM 2286 N N . ALA A 1 290 ? 1.346 32.281 -0.483 1 80.56 290 ALA A N 1
ATOM 2287 C CA . ALA A 1 290 ? 1.073 33 0.751 1 80.56 290 ALA A CA 1
ATOM 2288 C C . ALA A 1 290 ? 1.008 34.5 0.494 1 80.56 290 ALA A C 1
ATOM 2290 O O . ALA A 1 290 ? 0.153 35.188 1.049 1 80.56 290 ALA A O 1
ATOM 2291 N N . GLY A 1 291 ? 1.923 34.938 -0.331 1 77.5 291 GLY A N 1
ATOM 2292 C CA . GLY A 1 291 ? 1.927 36.312 -0.711 1 77.5 291 GLY A CA 1
ATOM 2293 C C . GLY A 1 291 ? 0.695 36.75 -1.496 1 77.5 291 GLY A C 1
ATOM 2294 O O . GLY A 1 291 ? 0.162 37.844 -1.3 1 77.5 291 GLY A O 1
ATOM 2295 N N . ALA A 1 292 ? 0.258 35.844 -2.229 1 81.38 292 ALA A N 1
ATOM 2296 C CA . ALA A 1 292 ? -0.901 36.125 -3.072 1 81.38 292 ALA A CA 1
ATOM 2297 C C . ALA A 1 292 ? -2.174 36.25 -2.238 1 81.38 292 ALA A C 1
ATOM 2299 O O . ALA A 1 292 ? -3.154 36.844 -2.668 1 81.38 292 ALA A O 1
ATOM 2300 N N . LYS A 1 293 ? -2.098 35.656 -1.163 1 77.62 293 LYS A N 1
ATOM 2301 C CA . LYS A 1 293 ? -3.264 35.688 -0.285 1 77.62 293 LYS A CA 1
ATOM 2302 C C . LYS A 1 293 ? -3.322 37 0.508 1 77.62 293 LYS A C 1
ATOM 2304 O O . LYS A 1 293 ? -4.359 37.312 1.08 1 77.62 293 LYS A O 1
ATOM 2309 N N . GLN A 1 294 ? -2.217 37.656 0.506 1 72.69 294 GLN A N 1
ATOM 2310 C CA . GLN A 1 294 ? -2.201 38.938 1.201 1 72.69 294 GLN A CA 1
ATOM 2311 C C . GLN A 1 294 ? -3.076 39.969 0.486 1 72.69 294 GLN A C 1
ATOM 2313 O O . GLN A 1 294 ? -3.234 39.906 -0.736 1 72.69 294 GLN A O 1
ATOM 2318 N N . SER A 1 295 ? -3.693 40.688 1.315 1 69.31 295 SER A N 1
ATOM 2319 C CA . SER A 1 295 ? -4.602 41.688 0.762 1 69.31 295 SER A CA 1
ATOM 2320 C C . SER A 1 295 ? -3.908 42.531 -0.307 1 69.31 295 SER A C 1
ATOM 2322 O O . SER A 1 295 ? -2.82 43.062 -0.078 1 69.31 295 SER A O 1
ATOM 2324 N N . GLY A 1 296 ? -4.406 42.688 -1.557 1 69.62 296 GLY A N 1
ATOM 2325 C CA . GLY A 1 296 ? -3.893 43.5 -2.637 1 69.62 296 GLY A CA 1
ATOM 2326 C C . GLY A 1 296 ? -2.867 42.812 -3.5 1 69.62 296 GLY A C 1
ATOM 2327 O O . GLY A 1 296 ? -2.35 43.375 -4.461 1 69.62 296 GLY A O 1
ATOM 2328 N N . CYS A 1 297 ? -2.598 41.562 -3.109 1 80.94 297 CYS A N 1
ATOM 2329 C CA . CYS A 1 297 ? -1.536 40.875 -3.834 1 80.94 297 CYS A CA 1
ATOM 2330 C C . CYS A 1 297 ? -2.096 39.719 -4.633 1 80.94 297 CYS A C 1
ATOM 2332 O O . CYS A 1 297 ? -1.364 38.781 -4.973 1 80.94 297 CYS A O 1
ATOM 2334 N N . ASP A 1 298 ? -3.311 39.781 -4.938 1 81.38 298 ASP A N 1
ATOM 2335 C CA . ASP A 1 298 ? -3.996 38.719 -5.648 1 81.38 298 ASP A CA 1
ATOM 2336 C C . ASP A 1 298 ? -3.473 38.562 -7.074 1 81.38 298 ASP A C 1
ATOM 2338 O O . ASP A 1 298 ? -3.602 37.5 -7.691 1 81.38 298 ASP A O 1
ATOM 2342 N N . VAL A 1 299 ? -2.887 39.656 -7.504 1 80.19 299 VAL A N 1
ATOM 2343 C CA . VAL A 1 299 ? -2.379 39.688 -8.875 1 80.19 299 VAL A CA 1
ATOM 2344 C C . VAL A 1 299 ? -1.216 38.719 -9.016 1 80.19 299 VAL A C 1
ATOM 2346 O O . VAL A 1 299 ? -0.854 38.312 -10.125 1 80.19 299 VAL A O 1
ATOM 2349 N N . LEU A 1 300 ? -0.724 38.281 -7.883 1 83.38 300 LEU A N 1
ATOM 2350 C CA . LEU A 1 300 ? 0.41 37.375 -7.887 1 83.38 300 LEU A CA 1
ATOM 2351 C C . LEU A 1 300 ? -0.043 35.938 -8.203 1 83.38 300 LEU A C 1
ATOM 2353 O O . LEU A 1 300 ? 0.737 35.125 -8.719 1 83.38 300 LEU A O 1
ATOM 2357 N N . GLY A 1 301 ? -1.174 35.625 -7.953 1 82.44 301 GLY A N 1
ATOM 2358 C CA . GLY A 1 301 ? -1.722 34.281 -8.07 1 82.44 301 GLY A CA 1
ATOM 2359 C C . GLY A 1 301 ? -1.51 33.656 -9.445 1 82.44 301 GLY A C 1
ATOM 2360 O O . GLY A 1 301 ? -0.884 32.625 -9.57 1 82.44 301 GLY A O 1
ATOM 2361 N N . PRO A 1 302 ? -1.846 34.375 -10.43 1 81.56 302 PRO A N 1
ATOM 2362 C CA . PRO A 1 302 ? -1.737 33.812 -11.781 1 81.56 302 PRO A CA 1
ATOM 2363 C C . PRO A 1 302 ? -0.289 33.625 -12.219 1 81.56 302 PRO A C 1
ATOM 2365 O O . PRO A 1 302 ? -0.024 32.844 -13.156 1 81.56 302 PRO A O 1
ATOM 2368 N N . TRP A 1 303 ? 0.602 34.312 -11.531 1 86 303 TRP A N 1
ATOM 2369 C CA . TRP A 1 303 ? 1.997 34.25 -11.961 1 86 303 TRP A CA 1
ATOM 2370 C C . TRP A 1 303 ? 2.746 33.156 -11.242 1 86 303 TRP A C 1
ATOM 2372 O O . TRP A 1 303 ? 3.873 32.812 -11.609 1 86 303 TRP A O 1
ATOM 2382 N N . VAL A 1 304 ? 2.172 32.531 -10.297 1 86 304 VAL A N 1
ATOM 2383 C CA . VAL A 1 304 ? 2.854 31.531 -9.461 1 86 304 VAL A CA 1
ATOM 2384 C C . VAL A 1 304 ? 3.387 30.406 -10.336 1 86 304 VAL A C 1
ATOM 2386 O O . VAL A 1 304 ? 4.559 30.031 -10.234 1 86 304 VAL A O 1
ATOM 2389 N N . LYS A 1 305 ? 2.572 29.906 -11.219 1 83.56 305 LYS A N 1
ATOM 2390 C CA . LYS A 1 305 ? 2.982 28.812 -12.086 1 83.56 305 LYS A CA 1
ATOM 2391 C C . LYS A 1 305 ? 4.102 29.25 -13.031 1 83.56 305 LYS A C 1
ATOM 2393 O O . LYS A 1 305 ? 5.078 28.516 -13.219 1 83.56 305 LYS A O 1
ATOM 2398 N N . SER A 1 306 ? 3.92 30.391 -13.562 1 82.38 306 SER A N 1
ATOM 2399 C CA . SER A 1 306 ? 4.914 30.906 -14.5 1 82.38 306 SER A CA 1
ATOM 2400 C C . SER A 1 306 ? 6.262 31.109 -13.812 1 82.38 306 SER A C 1
ATOM 2402 O O . SER A 1 306 ? 7.309 30.828 -14.391 1 82.38 306 SER A O 1
ATOM 2404 N N . ILE A 1 307 ? 6.199 31.562 -12.664 1 86.31 307 ILE A N 1
ATOM 2405 C CA . ILE A 1 307 ? 7.422 31.812 -11.914 1 86.31 307 ILE A CA 1
ATOM 2406 C C . ILE A 1 307 ? 8.102 30.484 -11.578 1 86.31 307 ILE A C 1
ATOM 2408 O O . ILE A 1 307 ? 9.328 30.359 -11.711 1 86.31 307 ILE A O 1
ATOM 2412 N N . SER A 1 308 ? 7.34 29.547 -11.203 1 86.56 308 SER A N 1
ATOM 2413 C CA . SER A 1 308 ? 7.875 28.219 -10.93 1 86.56 308 SER A CA 1
ATOM 2414 C C . SER A 1 308 ? 8.531 27.609 -12.164 1 86.56 308 SER A C 1
ATOM 2416 O O . SER A 1 308 ? 9.648 27.094 -12.094 1 86.56 308 SER A O 1
ATOM 2418 N N . ASN A 1 309 ? 7.895 27.719 -13.273 1 85.44 309 ASN A N 1
ATOM 2419 C CA . ASN A 1 309 ? 8.43 27.219 -14.531 1 85.44 309 ASN A CA 1
ATOM 2420 C C . ASN A 1 309 ? 9.734 27.922 -14.914 1 85.44 309 ASN A C 1
ATOM 2422 O O . ASN A 1 309 ? 10.648 27.297 -15.445 1 85.44 309 ASN A O 1
ATOM 2426 N N . HIS A 1 310 ? 9.688 29.172 -14.648 1 86.62 310 HIS A N 1
ATOM 2427 C CA . HIS A 1 310 ? 10.883 29.953 -14.93 1 86.62 310 HIS A CA 1
ATOM 2428 C C . HIS A 1 310 ? 12.078 29.453 -14.117 1 86.62 310 HIS A C 1
ATOM 2430 O O . HIS A 1 310 ? 13.203 29.422 -14.617 1 86.62 310 HIS A O 1
ATOM 2436 N N . LEU A 1 311 ? 11.797 29.078 -12.953 1 87 311 LEU A N 1
ATOM 2437 C CA . LEU A 1 311 ? 12.859 28.531 -12.117 1 87 311 LEU A CA 1
ATOM 2438 C C . LEU A 1 311 ? 13.422 27.25 -12.703 1 87 311 LEU A C 1
ATOM 2440 O O . LEU A 1 311 ? 14.641 27.062 -12.781 1 87 311 LEU A O 1
ATOM 2444 N N . TYR A 1 312 ? 12.555 26.391 -13.117 1 85.56 312 TYR A N 1
ATOM 2445 C CA . TYR A 1 312 ? 12.977 25.141 -13.734 1 85.56 312 TYR A CA 1
ATOM 2446 C C . TYR A 1 312 ? 13.766 25.406 -15.016 1 85.56 312 TYR A C 1
ATOM 2448 O O . TYR A 1 312 ? 14.789 24.766 -15.258 1 85.56 312 TYR A O 1
ATOM 2456 N N . TRP A 1 313 ? 13.258 26.312 -15.711 1 84.25 313 TRP A N 1
ATOM 2457 C CA . TRP A 1 313 ? 13.938 26.703 -16.938 1 84.25 313 TRP A CA 1
ATOM 2458 C C . TRP A 1 313 ? 15.336 27.25 -16.656 1 84.25 313 TRP A C 1
ATOM 2460 O O . TRP A 1 313 ? 16.297 26.891 -17.328 1 84.25 313 TRP A O 1
ATOM 2470 N N . ALA A 1 314 ? 15.383 28.109 -15.695 1 86.44 314 ALA A N 1
ATOM 2471 C CA . ALA A 1 314 ? 16.672 28.688 -15.328 1 86.44 314 ALA A CA 1
ATOM 2472 C C . ALA A 1 314 ? 17.672 27.625 -14.93 1 86.44 314 ALA A C 1
ATOM 2474 O O . ALA A 1 314 ? 18.844 27.656 -15.344 1 86.44 314 ALA A O 1
ATOM 2475 N N . ALA A 1 315 ? 17.203 26.641 -14.195 1 85.56 315 ALA A N 1
ATOM 2476 C CA . ALA A 1 315 ? 18.062 25.562 -13.742 1 85.56 315 ALA A CA 1
ATOM 2477 C C . ALA A 1 315 ? 18.469 24.656 -14.898 1 85.56 315 ALA A C 1
ATOM 2479 O O . ALA A 1 315 ? 19.656 24.328 -15.055 1 85.56 315 ALA A O 1
ATOM 2480 N N . ALA A 1 316 ? 17.562 24.297 -15.719 1 83.31 316 ALA A N 1
ATOM 2481 C CA . ALA A 1 316 ? 17.781 23.344 -16.812 1 83.31 316 ALA A CA 1
ATOM 2482 C C . ALA A 1 316 ? 18.672 23.969 -17.891 1 83.31 316 ALA A C 1
ATOM 2484 O O . ALA A 1 316 ? 19.562 23.312 -18.422 1 83.31 316 ALA A O 1
ATOM 2485 N N . SER A 1 317 ? 18.391 25.188 -18.156 1 83.62 317 SER A N 1
ATOM 2486 C CA . SER A 1 317 ? 19.078 25.844 -19.266 1 83.62 317 SER A CA 1
ATOM 2487 C C . SER A 1 317 ? 20.469 26.312 -18.859 1 83.62 317 SER A C 1
ATOM 2489 O O . SER A 1 317 ? 21.25 26.75 -19.703 1 83.62 317 SER A O 1
ATOM 2491 N N . SER A 1 318 ? 20.734 26.266 -17.578 1 83.81 318 SER A N 1
ATOM 2492 C CA . SER A 1 318 ? 22.031 26.703 -17.094 1 83.81 318 SER A CA 1
ATOM 2493 C C . SER A 1 318 ? 22.969 25.531 -16.875 1 83.81 318 SER A C 1
ATOM 2495 O O . SER A 1 318 ? 24.031 25.656 -16.25 1 83.81 318 SER A O 1
ATOM 2497 N N . ALA A 1 319 ? 22.562 24.391 -17.312 1 77.88 319 ALA A N 1
ATOM 2498 C CA . ALA A 1 319 ? 23.375 23.188 -17.125 1 77.88 319 ALA A CA 1
ATOM 2499 C C . ALA A 1 319 ? 24.797 23.406 -17.641 1 77.88 319 ALA A C 1
ATOM 2501 O O . ALA A 1 319 ? 25 23.891 -18.75 1 77.88 319 ALA A O 1
ATOM 2502 N N . GLY A 1 320 ? 25.797 23.203 -16.812 1 74.44 320 GLY A N 1
ATOM 2503 C CA . GLY A 1 320 ? 27.203 23.359 -17.188 1 74.44 320 GLY A CA 1
ATOM 2504 C C . GLY A 1 320 ? 27.734 24.75 -16.922 1 74.44 320 GLY A C 1
ATOM 2505 O O . GLY A 1 320 ? 28.953 24.969 -16.938 1 74.44 320 GLY A O 1
ATOM 2506 N N . HIS A 1 321 ? 26.797 25.625 -16.656 1 84.19 321 HIS A N 1
ATOM 2507 C CA . HIS A 1 321 ? 27.172 27.016 -16.406 1 84.19 321 HIS A CA 1
ATOM 2508 C C . HIS A 1 321 ? 26.484 27.562 -15.156 1 84.19 321 HIS A C 1
ATOM 2510 O O . HIS A 1 321 ? 25.5 28.297 -15.266 1 84.19 321 HIS A O 1
ATOM 2516 N N . PRO A 1 322 ? 27.031 27.234 -14.008 1 80.94 322 PRO A N 1
ATOM 2517 C CA . PRO A 1 322 ? 26.375 27.609 -12.758 1 80.94 322 PRO A CA 1
ATOM 2518 C C . PRO A 1 322 ? 26.25 29.125 -12.594 1 80.94 322 PRO A C 1
ATOM 2520 O O . PRO A 1 322 ? 25.344 29.609 -11.906 1 80.94 322 PRO A O 1
ATOM 2523 N N . GLU A 1 323 ? 27.062 29.891 -13.266 1 85.12 323 GLU A N 1
ATOM 2524 C CA . GLU A 1 323 ? 27.062 31.344 -13.141 1 85.12 323 GLU A CA 1
ATOM 2525 C C . GLU A 1 323 ? 25.828 31.953 -13.781 1 85.12 323 GLU A C 1
ATOM 2527 O O . GLU A 1 323 ? 25.484 33.125 -13.508 1 85.12 323 GLU A O 1
ATOM 2532 N N . LEU A 1 324 ? 25.188 31.156 -14.602 1 88.75 324 LEU A N 1
ATOM 2533 C CA . LEU A 1 324 ? 24.047 31.672 -15.352 1 88.75 324 LEU A CA 1
ATOM 2534 C C . LEU A 1 324 ? 22.75 31.484 -14.57 1 88.75 324 LEU A C 1
ATOM 2536 O O . LEU A 1 324 ? 21.734 32.125 -14.875 1 88.75 324 LEU A O 1
ATOM 2540 N N . ILE A 1 325 ? 22.75 30.703 -13.562 1 86.06 325 ILE A N 1
ATOM 2541 C CA . ILE A 1 325 ? 21.516 30.312 -12.891 1 86.06 325 ILE A CA 1
ATOM 2542 C C . ILE A 1 325 ? 20.859 31.531 -12.242 1 86.06 325 ILE A C 1
ATOM 2544 O O . ILE A 1 325 ? 19.672 31.797 -12.445 1 86.06 325 ILE A O 1
ATOM 2548 N N . VAL A 1 326 ? 21.641 32.344 -11.539 1 85.81 326 VAL A N 1
ATOM 2549 C CA . VAL A 1 326 ? 21.109 33.438 -10.766 1 85.81 326 VAL A CA 1
ATOM 2550 C C . VAL A 1 326 ? 20.641 34.562 -11.719 1 85.81 326 VAL A C 1
ATOM 2552 O O . VAL A 1 326 ? 19.516 35.062 -11.602 1 85.81 326 VAL A O 1
ATOM 2555 N N . PRO A 1 327 ? 21.453 34.875 -12.727 1 87.06 327 PRO A N 1
ATOM 2556 C CA . PRO A 1 327 ? 20.984 35.906 -13.672 1 87.06 327 PRO A CA 1
ATOM 2557 C C . PRO A 1 327 ? 19.719 35.5 -14.406 1 87.06 327 PRO A C 1
ATOM 2559 O O . PRO A 1 327 ? 18.812 36.344 -14.578 1 87.06 327 PRO A O 1
ATOM 2562 N N . LYS A 1 328 ? 19.625 34.344 -14.766 1 88.31 328 LYS A N 1
ATOM 2563 C CA . LYS A 1 328 ? 18.422 33.844 -15.445 1 88.31 328 LYS A CA 1
ATOM 2564 C C . LYS A 1 328 ? 17.219 33.844 -14.5 1 88.31 328 LYS A C 1
ATOM 2566 O O . LYS A 1 328 ? 16.141 34.281 -14.867 1 88.31 328 LYS A O 1
ATOM 2571 N N . TRP A 1 329 ? 17.469 33.375 -13.336 1 88.81 329 TRP A N 1
ATOM 2572 C CA . TRP A 1 329 ? 16.406 33.312 -12.336 1 88.81 329 TRP A CA 1
ATOM 2573 C C . TRP A 1 329 ? 15.883 34.688 -11.984 1 88.81 329 TRP A C 1
ATOM 2575 O O . TRP A 1 329 ? 14.672 34.938 -12.008 1 88.81 329 TRP A O 1
ATOM 2585 N N . THR A 1 330 ? 16.719 35.656 -11.812 1 86.75 330 THR A N 1
ATOM 2586 C CA . THR A 1 330 ? 16.312 36.969 -11.359 1 86.75 330 THR A CA 1
ATOM 2587 C C . THR A 1 330 ? 15.711 37.781 -12.508 1 86.75 330 THR A C 1
ATOM 2589 O O . THR A 1 330 ? 15.047 38.781 -12.281 1 86.75 330 THR A O 1
ATOM 2592 N N . SER A 1 331 ? 15.891 37.344 -13.68 1 88.44 331 SER A N 1
ATOM 2593 C CA . SER A 1 331 ? 15.336 38.062 -14.836 1 88.44 331 SER A CA 1
ATOM 2594 C C . SER A 1 331 ? 13.812 38.031 -14.82 1 88.44 331 SER A C 1
ATOM 2596 O O . SER A 1 331 ? 13.164 38.812 -15.5 1 88.44 331 SER A O 1
ATOM 2598 N N . ILE A 1 332 ? 13.328 37.094 -14.078 1 88.5 332 ILE A N 1
ATOM 2599 C CA . ILE A 1 332 ? 11.883 36.938 -14.008 1 88.5 332 ILE A CA 1
ATOM 2600 C C . ILE A 1 332 ? 11.266 38.25 -13.453 1 88.5 332 ILE A C 1
ATOM 2602 O O . ILE A 1 332 ? 10.148 38.594 -13.812 1 88.5 332 ILE A O 1
ATOM 2606 N N . LEU A 1 333 ? 12.023 38.938 -12.609 1 86.19 333 LEU A N 1
ATOM 2607 C CA . LEU A 1 333 ? 11.539 40.156 -11.992 1 86.19 333 LEU A CA 1
ATOM 2608 C C . LEU A 1 333 ? 11.234 41.219 -13.055 1 86.19 333 LEU A C 1
ATOM 2610 O O . LEU A 1 333 ? 10.273 41.969 -12.914 1 86.19 333 LEU A O 1
ATOM 2614 N N . ASN A 1 334 ? 12 41.188 -14.062 1 86.12 334 ASN A N 1
ATOM 2615 C CA . ASN A 1 334 ? 11.766 42.094 -15.195 1 86.12 334 ASN A CA 1
ATOM 2616 C C . ASN A 1 334 ? 10.727 41.531 -16.156 1 86.12 334 ASN A C 1
ATOM 2618 O O . ASN A 1 334 ? 9.805 42.219 -16.578 1 86.12 334 ASN A O 1
ATOM 2622 N N . HIS A 1 335 ? 10.828 40.281 -16.359 1 87.06 335 HIS A N 1
ATOM 2623 C CA . HIS A 1 335 ? 9.992 39.625 -17.359 1 87.06 335 HIS A CA 1
ATOM 2624 C C . HIS A 1 335 ? 8.516 39.75 -17.016 1 87.06 335 HIS A C 1
ATOM 2626 O O . HIS A 1 335 ? 7.691 40.031 -17.891 1 87.06 335 HIS A O 1
ATOM 2632 N N . ILE A 1 336 ? 8.203 39.594 -15.836 1 85.25 336 ILE A N 1
ATOM 2633 C CA . ILE A 1 336 ? 6.805 39.594 -15.414 1 85.25 336 ILE A CA 1
ATOM 2634 C C . ILE A 1 336 ? 6.234 41 -15.555 1 85.25 336 ILE A C 1
ATOM 2636 O O . ILE A 1 336 ? 5.016 41.188 -15.516 1 85.25 336 ILE A O 1
ATOM 2640 N N . ARG A 1 337 ? 7.098 42 -15.68 1 85.06 337 ARG A N 1
ATOM 2641 C CA . ARG A 1 337 ? 6.711 43.406 -15.883 1 85.06 337 ARG A CA 1
ATOM 2642 C C . ARG A 1 337 ? 6.812 43.781 -17.359 1 85.06 337 ARG A C 1
ATOM 2644 O O . ARG A 1 337 ? 6.812 44.969 -17.688 1 85.06 337 ARG A O 1
ATOM 2651 N N . ASN A 1 338 ? 7.031 42.906 -18.125 1 87.44 338 ASN A N 1
ATOM 2652 C CA . ASN A 1 338 ? 7.156 43.062 -19.562 1 87.44 338 ASN A CA 1
ATOM 2653 C C . ASN A 1 338 ? 8.445 43.781 -19.938 1 87.44 338 ASN A C 1
ATOM 2655 O O . ASN A 1 338 ? 8.477 44.594 -20.875 1 87.44 338 ASN A O 1
ATOM 2659 N N . VAL A 1 339 ? 9.344 43.656 -19.125 1 87.81 339 VAL A N 1
ATOM 2660 C CA . VAL A 1 339 ? 10.695 44.156 -19.391 1 87.81 339 VAL A CA 1
ATOM 2661 C C . VAL A 1 339 ? 11.586 42.969 -19.812 1 87.81 339 VAL A C 1
ATOM 2663 O O . VAL A 1 339 ? 11.805 42.062 -19.031 1 87.81 339 VAL A O 1
ATOM 2666 N N . HIS A 1 340 ? 12.117 42.969 -21.031 1 90.56 340 HIS A N 1
ATOM 2667 C CA . HIS A 1 340 ? 12.805 41.812 -21.578 1 90.56 340 HIS A CA 1
ATOM 2668 C C . HIS A 1 340 ? 14.289 42.094 -21.766 1 90.56 340 HIS A C 1
ATOM 2670 O O . HIS A 1 340 ? 14.992 41.312 -22.406 1 90.56 340 HIS A O 1
ATOM 2676 N N . VAL A 1 341 ? 14.719 43.25 -21.234 1 89.94 341 VAL A N 1
ATOM 2677 C CA . VAL A 1 341 ? 16.141 43.594 -21.188 1 89.94 341 VAL A CA 1
ATOM 2678 C C . VAL A 1 341 ? 16.578 43.688 -19.734 1 89.94 341 VAL A C 1
ATOM 2680 O O . VAL A 1 341 ? 15.883 44.281 -18.906 1 89.94 341 VAL A O 1
ATOM 2683 N N . HIS A 1 342 ? 17.734 43.031 -19.531 1 89.12 342 HIS A N 1
ATOM 2684 C CA . HIS A 1 342 ? 18.156 42.938 -18.141 1 89.12 342 HIS A CA 1
ATOM 2685 C C . HIS A 1 342 ? 19.516 43.594 -17.906 1 89.12 342 HIS A C 1
ATOM 2687 O O . HIS A 1 342 ? 20.281 43.781 -18.844 1 89.12 342 HIS A O 1
ATOM 2693 N N . GLU A 1 343 ? 19.781 43.938 -16.609 1 84.19 343 GLU A N 1
ATOM 2694 C CA . GLU A 1 343 ? 21.016 44.625 -16.219 1 84.19 343 GLU A CA 1
ATOM 2695 C C . GLU A 1 343 ? 22.188 43.656 -16.141 1 84.19 343 GLU A C 1
ATOM 2697 O O . GLU A 1 343 ? 23.328 44.031 -16.359 1 84.19 343 GLU A O 1
ATOM 2702 N N . ASN A 1 344 ? 21.906 42.438 -15.945 1 86.94 344 ASN A N 1
ATOM 2703 C CA . ASN A 1 344 ? 22.969 41.469 -15.805 1 86.94 344 ASN A CA 1
ATOM 2704 C C . ASN A 1 344 ? 23.547 41.062 -17.156 1 86.94 344 ASN A C 1
ATOM 2706 O O . ASN A 1 344 ? 22.828 40.562 -18.031 1 86.94 344 ASN A O 1
ATOM 2710 N N . ASP A 1 345 ? 24.859 41.156 -17.219 1 89.12 345 ASP A N 1
ATOM 2711 C CA . ASP A 1 345 ? 25.547 40.969 -18.484 1 89.12 345 ASP A CA 1
ATOM 2712 C C . ASP A 1 345 ? 25.562 39.469 -18.875 1 89.12 345 ASP A C 1
ATOM 2714 O O . ASP A 1 345 ? 25.703 39.156 -20.062 1 89.12 345 ASP A O 1
ATOM 2718 N N . LEU A 1 346 ? 25.406 38.656 -18.016 1 91.12 346 LEU A N 1
ATOM 2719 C CA . LEU A 1 346 ? 25.484 37.219 -18.297 1 91.12 346 LEU A CA 1
ATOM 2720 C C . LEU A 1 346 ? 24.188 36.75 -18.953 1 91.12 346 LEU A C 1
ATOM 2722 O O . LEU A 1 346 ? 24.172 35.719 -19.625 1 91.12 346 LEU A O 1
ATOM 2726 N N . PHE A 1 347 ? 23.125 37.438 -18.703 1 92.12 347 PHE A N 1
ATOM 2727 C CA . PHE A 1 347 ? 21.828 37.156 -19.328 1 92.12 347 PHE A CA 1
ATOM 2728 C C . PHE A 1 347 ? 21.109 38.469 -19.641 1 92.12 347 PHE A C 1
ATOM 2730 O O . PHE A 1 347 ? 20.156 38.844 -18.969 1 92.12 347 PHE A O 1
ATOM 2737 N N . PRO A 1 348 ? 21.406 39.156 -20.688 1 91.44 348 PRO A N 1
ATOM 2738 C CA . PRO A 1 348 ? 20.984 40.531 -20.953 1 91.44 348 PRO A CA 1
ATOM 2739 C C . PRO A 1 348 ? 19.594 40.594 -21.547 1 91.44 348 PRO A C 1
ATOM 2741 O O . PRO A 1 348 ? 18.953 41.656 -21.5 1 91.44 348 PRO A O 1
ATOM 2744 N N . LYS A 1 349 ? 19.203 39.5 -22.203 1 90.44 349 LYS A N 1
ATOM 2745 C CA . LYS A 1 349 ? 17.875 39.531 -22.828 1 90.44 349 LYS A CA 1
ATOM 2746 C C . LYS A 1 349 ? 17.172 38.188 -22.703 1 90.44 349 LYS A C 1
ATOM 2748 O O . LYS A 1 349 ? 17.812 37.156 -22.641 1 90.44 349 LYS A O 1
ATOM 2753 N N . CYS A 1 350 ? 15.797 38.312 -22.578 1 88.38 350 CYS A N 1
ATOM 2754 C CA . CYS A 1 350 ? 15 37.094 -22.484 1 88.38 350 CYS A CA 1
ATOM 2755 C C . CYS A 1 350 ? 15.164 36.219 -23.75 1 88.38 350 CYS A C 1
ATOM 2757 O O . CYS A 1 350 ? 15.352 36.75 -24.844 1 88.38 350 CYS A O 1
ATOM 2759 N N . ALA A 1 351 ? 15.18 34.906 -23.516 1 81.12 351 ALA A N 1
ATOM 2760 C CA . ALA A 1 351 ? 15.398 33.938 -24.609 1 81.12 351 ALA A CA 1
ATOM 2761 C C . ALA A 1 351 ? 14.078 33.562 -25.266 1 81.12 351 ALA A C 1
ATOM 2763 O O . ALA A 1 351 ? 13.703 32.375 -25.25 1 81.12 351 ALA A O 1
ATOM 2764 N N . HIS A 1 352 ? 13.273 34.375 -25.516 1 77.5 352 HIS A N 1
ATOM 2765 C CA . HIS A 1 352 ? 12.031 34.031 -26.203 1 77.5 352 HIS A CA 1
ATOM 2766 C C . HIS A 1 352 ? 11.734 35.062 -27.312 1 77.5 352 HIS A C 1
ATOM 2768 O O . HIS A 1 352 ? 12.336 36.125 -27.359 1 77.5 352 HIS A O 1
ATOM 2774 N N . GLY A 1 353 ? 10.984 34.688 -28.312 1 74.12 353 GLY A N 1
ATOM 2775 C CA . GLY A 1 353 ? 10.555 35.562 -29.391 1 74.12 353 GLY A CA 1
ATOM 2776 C C . GLY A 1 353 ? 9.43 36.5 -28.984 1 74.12 353 GLY A C 1
ATOM 2777 O O . GLY A 1 353 ? 9.438 37.031 -27.891 1 74.12 353 GLY A O 1
ATOM 2778 N N . ASP A 1 354 ? 8.406 36.625 -29.781 1 74.56 354 ASP A N 1
ATOM 2779 C CA . ASP A 1 354 ? 7.266 37.5 -29.547 1 74.56 354 ASP A CA 1
ATOM 2780 C C . ASP A 1 354 ? 6.375 36.969 -28.422 1 74.56 354 ASP A C 1
ATOM 2782 O O . ASP A 1 354 ? 6.129 35.781 -28.344 1 74.56 354 ASP A O 1
ATOM 2786 N N . VAL A 1 355 ? 6.176 37.906 -27.422 1 73.69 355 VAL A N 1
ATOM 2787 C CA . VAL A 1 355 ? 5.41 37.531 -26.25 1 73.69 355 VAL A CA 1
ATOM 2788 C C . VAL A 1 355 ? 3.953 37.938 -26.406 1 73.69 355 VAL A C 1
ATOM 2790 O O . VAL A 1 355 ? 3.668 39.031 -26.891 1 73.69 355 VAL A O 1
ATOM 2793 N N . GLN A 1 356 ? 3.057 37.062 -26.203 1 73.5 356 GLN A N 1
ATOM 2794 C CA . GLN A 1 356 ? 1.631 37.375 -26.156 1 73.5 356 GLN A CA 1
ATOM 2795 C C . GLN A 1 356 ? 1.3 38.25 -24.969 1 73.5 356 GLN A C 1
ATOM 2797 O O . GLN A 1 356 ? 1.961 38.188 -23.938 1 73.5 356 GLN A O 1
ATOM 2802 N N . PRO A 1 357 ? 0.302 39.219 -25.109 1 77.19 357 PRO A N 1
ATOM 2803 C CA . PRO A 1 357 ? -0.09 40.094 -24 1 77.19 357 PRO A CA 1
ATOM 2804 C C . PRO A 1 357 ? -0.539 39.312 -22.766 1 77.19 357 PRO A C 1
ATOM 2806 O O . PRO A 1 357 ? -1.289 38.344 -22.891 1 77.19 357 PRO A O 1
ATOM 2809 N N . LYS A 1 358 ? 0.147 39.531 -21.688 1 76.62 358 LYS A N 1
ATOM 2810 C CA . LYS A 1 358 ? -0.185 38.938 -20.391 1 76.62 358 LYS A CA 1
ATOM 2811 C C . LYS A 1 358 ? -0.498 40.031 -19.375 1 76.62 358 LYS A C 1
ATOM 2813 O O . LYS A 1 358 ? -0.17 41.188 -19.578 1 76.62 358 LYS A O 1
ATOM 2818 N N . PRO A 1 359 ? -1.242 39.688 -18.422 1 79.44 359 PRO A N 1
ATOM 2819 C CA . PRO A 1 359 ? -1.46 40.656 -17.359 1 79.44 359 PRO A CA 1
ATOM 2820 C C . PRO A 1 359 ? -0.189 40.969 -16.562 1 79.44 359 PRO A C 1
ATOM 2822 O O . PRO A 1 359 ? 0.017 40.406 -15.484 1 79.44 359 PRO A O 1
ATOM 2825 N N . TRP A 1 360 ? 0.54 41.906 -17.203 1 84.31 360 TRP A N 1
ATOM 2826 C CA . TRP A 1 360 ? 1.852 42.25 -16.656 1 84.31 360 TRP A CA 1
ATOM 2827 C C . TRP A 1 360 ? 1.72 42.906 -15.297 1 84.31 360 TRP A C 1
ATOM 2829 O O . TRP A 1 360 ? 0.768 43.656 -15.047 1 84.31 360 TRP A O 1
ATOM 2839 N N . LEU A 1 361 ? 2.623 42.469 -14.469 1 83 361 LEU A N 1
ATOM 2840 C CA . LEU A 1 361 ? 2.611 43.062 -13.141 1 83 361 LEU A CA 1
ATOM 2841 C C . LEU A 1 361 ? 3.15 44.5 -13.172 1 83 361 LEU A C 1
ATOM 2843 O O . LEU A 1 361 ? 4.094 44.781 -13.906 1 83 361 LEU A O 1
ATOM 2847 N N . VAL A 1 362 ? 2.305 45.344 -12.5 1 73.25 362 VAL A N 1
ATOM 2848 C CA . VAL A 1 362 ? 2.727 46.75 -12.414 1 73.25 362 VAL A CA 1
ATOM 2849 C C . VAL A 1 362 ? 3.584 46.938 -11.164 1 73.25 362 VAL A C 1
ATOM 2851 O O . VAL A 1 362 ? 3.428 46.219 -10.172 1 73.25 362 VAL A O 1
ATOM 2854 N N . GLY A 1 363 ? 4.629 47.781 -11.281 1 65.19 363 GLY A N 1
ATOM 2855 C CA . GLY A 1 363 ? 5.52 48.062 -10.172 1 65.19 363 GLY A CA 1
ATOM 2856 C C . GLY A 1 363 ? 4.781 48.438 -8.906 1 65.19 363 GLY A C 1
ATOM 2857 O O . GLY A 1 363 ? 3.584 48.75 -8.938 1 65.19 363 GLY A O 1
ATOM 2858 N N . GLY A 1 364 ? 5.422 48.156 -7.633 1 65.31 364 GLY A N 1
ATOM 2859 C CA . GLY A 1 364 ? 4.875 48.5 -6.324 1 65.31 364 GLY A CA 1
ATOM 2860 C C . GLY A 1 364 ? 5.18 47.438 -5.27 1 65.31 364 GLY A C 1
ATOM 2861 O O . GLY A 1 364 ? 6.258 46.844 -5.27 1 65.31 364 GLY A O 1
ATOM 2862 N N . TYR A 1 365 ? 4.234 47.375 -4.457 1 62.69 365 TYR A N 1
ATOM 2863 C CA . TYR A 1 365 ? 4.414 46.469 -3.322 1 62.69 365 TYR A CA 1
ATOM 2864 C C . TYR A 1 365 ? 4.555 45.031 -3.783 1 62.69 365 TYR A C 1
ATOM 2866 O O . TYR A 1 365 ? 5.395 44.281 -3.273 1 62.69 365 TYR A O 1
ATOM 2874 N N . VAL A 1 366 ? 3.838 44.688 -4.777 1 71.75 366 VAL A N 1
ATOM 2875 C CA . VAL A 1 366 ? 3.844 43.312 -5.277 1 71.75 366 VAL A CA 1
ATOM 2876 C C . VAL A 1 366 ? 5.219 42.969 -5.852 1 71.75 366 VAL A C 1
ATOM 2878 O O . VAL A 1 366 ? 5.734 41.875 -5.648 1 71.75 366 VAL A O 1
ATOM 2881 N N . GLN A 1 367 ? 5.789 43.938 -6.398 1 73.81 367 GLN A N 1
ATOM 2882 C CA . GLN A 1 367 ? 7.117 43.75 -6.969 1 73.81 367 GLN A CA 1
ATOM 2883 C C . GLN A 1 367 ? 8.164 43.562 -5.875 1 73.81 367 GLN A C 1
ATOM 2885 O O . GLN A 1 367 ? 9.055 42.719 -6 1 73.81 367 GLN A O 1
ATOM 2890 N N . ARG A 1 368 ? 8.062 44.375 -4.902 1 72.25 368 ARG A N 1
ATOM 2891 C CA . ARG A 1 368 ? 9.008 44.25 -3.799 1 72.25 368 ARG A CA 1
ATOM 2892 C C . ARG A 1 368 ? 8.891 42.906 -3.098 1 72.25 368 ARG A C 1
ATOM 2894 O O . ARG A 1 368 ? 9.898 42.281 -2.764 1 72.25 368 ARG A O 1
ATOM 2901 N N . LEU A 1 369 ? 7.66 42.562 -2.98 1 72.38 369 LEU A N 1
ATOM 2902 C CA . LEU A 1 369 ? 7.402 41.281 -2.363 1 72.38 369 LEU A CA 1
ATOM 2903 C C . LEU A 1 369 ? 8 40.156 -3.193 1 72.38 369 LEU A C 1
ATOM 2905 O O . LEU A 1 369 ? 8.656 39.25 -2.652 1 72.38 369 LEU A O 1
ATOM 2909 N N . LEU A 1 370 ? 7.816 40.219 -4.383 1 79.38 370 LEU A N 1
ATOM 2910 C CA . LEU A 1 370 ? 8.359 39.219 -5.297 1 79.38 370 LEU A CA 1
ATOM 2911 C C . LEU A 1 370 ? 9.883 39.219 -5.246 1 79.38 370 LEU A C 1
ATOM 2913 O O . LEU A 1 370 ? 10.492 38.156 -5.215 1 79.38 370 LEU A O 1
ATOM 2917 N N . SER A 1 371 ? 10.43 40.375 -5.203 1 76.81 371 SER A N 1
ATOM 2918 C CA . SER A 1 371 ? 11.883 40.469 -5.156 1 76.81 371 SER A CA 1
ATOM 2919 C C . SER A 1 371 ? 12.445 39.812 -3.908 1 76.81 371 SER A C 1
ATOM 2921 O O . SER A 1 371 ? 13.461 39.094 -3.977 1 76.81 371 SER A O 1
ATOM 2923 N N . VAL A 1 372 ? 11.781 39.969 -2.875 1 72.81 372 VAL A N 1
ATOM 2924 C CA . VAL A 1 372 ? 12.227 39.375 -1.618 1 72.81 372 VAL A CA 1
ATOM 2925 C C . VAL A 1 372 ? 12.156 37.844 -1.706 1 72.81 372 VAL A C 1
ATOM 2927 O O . VAL A 1 372 ? 13.094 37.156 -1.316 1 72.81 372 VAL A O 1
ATOM 2930 N N . ILE A 1 373 ? 11.117 37.375 -2.248 1 76.5 373 ILE A N 1
ATOM 2931 C CA . ILE A 1 373 ? 10.914 35.938 -2.35 1 76.5 373 ILE A CA 1
ATOM 2932 C C . ILE A 1 373 ? 11.961 35.344 -3.275 1 76.5 373 ILE A C 1
ATOM 2934 O O . ILE A 1 373 ? 12.539 34.281 -2.969 1 76.5 373 ILE A O 1
ATOM 2938 N N . MET A 1 374 ? 12.227 36 -4.266 1 78 374 MET A N 1
ATOM 2939 C CA . MET A 1 374 ? 13.148 35.469 -5.273 1 78 374 MET A CA 1
ATOM 2940 C C . MET A 1 374 ? 14.586 35.5 -4.758 1 78 374 MET A C 1
ATOM 2942 O O . MET A 1 374 ? 15.352 34.594 -5.004 1 78 374 MET A O 1
ATOM 2946 N N . LEU A 1 375 ? 14.906 36.531 -4.094 1 71.44 375 LEU A N 1
ATOM 2947 C CA . LEU A 1 375 ? 16.266 36.688 -3.572 1 71.44 375 LEU A CA 1
ATOM 2948 C C . LEU A 1 375 ? 16.531 35.656 -2.475 1 71.44 375 LEU A C 1
ATOM 2950 O O . LEU A 1 375 ? 17.641 35.125 -2.367 1 71.44 375 LEU A O 1
ATOM 2954 N N . GLU A 1 376 ? 15.516 35.375 -1.759 1 70.38 376 GLU A N 1
ATOM 2955 C CA . GLU A 1 376 ? 15.648 34.344 -0.72 1 70.38 376 GLU A CA 1
ATOM 2956 C C . GLU A 1 376 ? 15.906 32.969 -1.324 1 70.38 376 GLU A C 1
ATOM 2958 O O . GLU A 1 376 ? 16.625 32.156 -0.742 1 70.38 376 GLU A O 1
ATOM 2963 N N . ALA A 1 377 ? 15.281 32.75 -2.387 1 72.19 377 ALA A N 1
ATOM 2964 C CA . ALA A 1 377 ? 15.453 31.453 -3.049 1 72.19 377 ALA A CA 1
ATOM 2965 C C . ALA A 1 377 ? 16.859 31.312 -3.621 1 72.19 377 ALA A C 1
ATOM 2967 O O . ALA A 1 377 ? 17.359 30.203 -3.775 1 72.19 377 ALA A O 1
ATOM 2968 N N . SER A 1 378 ? 17.516 32.406 -4.035 1 63.97 378 SER A N 1
ATOM 2969 C CA . SER A 1 378 ? 18.828 32.375 -4.652 1 63.97 378 SER A CA 1
ATOM 2970 C C . SER A 1 378 ? 19.938 32.281 -3.604 1 63.97 378 SER A C 1
ATOM 2972 O O . SER A 1 378 ? 21.031 31.781 -3.895 1 63.97 378 SER A O 1
ATOM 2974 N N . GLU A 1 379 ? 19.891 32.844 -2.4 1 56.22 379 GLU A N 1
ATOM 2975 C CA . GLU A 1 379 ? 20.953 32.844 -1.411 1 56.22 379 GLU A CA 1
ATOM 2976 C C . GLU A 1 379 ? 20.594 32 -0.195 1 56.22 379 GLU A C 1
ATOM 2978 O O . GLU A 1 379 ? 19.719 32.375 0.582 1 56.22 379 GLU A O 1
ATOM 2983 N N . PRO A 1 380 ? 21 30.656 -0.26 1 51.06 380 PRO A N 1
ATOM 2984 C CA . PRO A 1 380 ? 20.719 29.875 0.944 1 51.06 380 PRO A CA 1
ATOM 2985 C C . PRO A 1 380 ? 21.344 30.484 2.201 1 51.06 380 PRO A C 1
ATOM 2987 O O . PRO A 1 380 ? 21.594 29.766 3.174 1 51.06 380 PRO A O 1
ATOM 2990 N N . GLY A 1 381 ? 21.906 31.672 2.195 1 43.75 381 GLY A N 1
ATOM 2991 C CA . GLY A 1 381 ? 22.719 32.156 3.301 1 43.75 381 GLY A CA 1
ATOM 2992 C C . GLY A 1 381 ? 21.953 32.219 4.613 1 43.75 381 GLY A C 1
ATOM 2993 O O . GLY A 1 381 ? 20.75 31.969 4.652 1 43.75 381 GLY A O 1
ATOM 2994 N N . PRO A 1 382 ? 22.75 32.406 5.762 1 40.28 382 PRO A N 1
ATOM 2995 C CA . PRO A 1 382 ? 22.203 32.531 7.109 1 40.28 382 PRO A CA 1
ATOM 2996 C C . PRO A 1 382 ? 20.969 33.438 7.16 1 40.28 382 PRO A C 1
ATOM 2998 O O . PRO A 1 382 ? 20.812 34.312 6.309 1 40.28 382 PRO A O 1
ATOM 3001 N N . LYS A 1 383 ? 19.969 33.094 7.871 1 41.25 383 LYS A N 1
ATOM 3002 C CA . LYS A 1 383 ? 18.781 33.906 8.078 1 41.25 383 LYS A CA 1
ATOM 3003 C C . LYS A 1 383 ? 19.125 35.406 8.023 1 41.25 383 LYS A C 1
ATOM 3005 O O . LYS A 1 383 ? 19.781 35.938 8.93 1 41.25 383 LYS A O 1
ATOM 3010 N N . LYS A 1 384 ? 19.469 36.031 6.988 1 39.16 384 LYS A N 1
ATOM 3011 C CA . LYS A 1 384 ? 19.484 37.5 7.094 1 39.16 384 LYS A CA 1
ATOM 3012 C C . LYS A 1 384 ? 18.281 38 7.895 1 39.16 384 LYS A C 1
ATOM 3014 O O . LYS A 1 384 ? 17.266 37.312 8.016 1 39.16 384 LYS A O 1
ATOM 3019 N N . GLN A 1 385 ? 18.328 39.312 8.438 1 31.11 385 GLN A N 1
ATOM 3020 C CA . GLN A 1 385 ? 17.375 40.156 9.148 1 31.11 385 GLN A CA 1
ATOM 3021 C C . GLN A 1 385 ? 16.047 40.219 8.406 1 31.11 385 GLN A C 1
ATOM 3023 O O . GLN A 1 385 ? 16.016 40.406 7.188 1 31.11 385 GLN A O 1
ATOM 3028 N N . LYS A 1 386 ? 15.023 39.562 8.875 1 37.34 386 LYS A N 1
ATOM 3029 C CA . LYS A 1 386 ? 13.664 39.844 8.422 1 37.34 386 LYS A CA 1
ATOM 3030 C C . LYS A 1 386 ? 13.539 41.25 7.855 1 37.34 386 LYS A C 1
ATOM 3032 O O . LYS A 1 386 ? 13.602 42.219 8.602 1 37.34 386 LYS A O 1
ATOM 3037 N N . VAL A 1 387 ? 14.031 41.594 6.773 1 32.22 387 VAL A N 1
ATOM 3038 C CA . VAL A 1 387 ? 13.602 42.875 6.262 1 32.22 387 VAL A CA 1
ATOM 3039 C C . VAL A 1 387 ? 12.078 43 6.34 1 32.22 387 VAL A C 1
ATOM 3041 O O . VAL A 1 387 ? 11.367 42.25 5.672 1 32.22 387 VAL A O 1
ATOM 3044 N N . ALA A 1 388 ? 11.492 43.281 7.453 1 33.41 388 ALA A N 1
ATOM 3045 C CA . ALA A 1 388 ? 10.094 43.688 7.617 1 33.41 388 ALA A CA 1
ATOM 3046 C C . ALA A 1 388 ? 9.664 44.625 6.504 1 33.41 388 ALA A C 1
ATOM 3048 O O . ALA A 1 388 ? 10.148 45.75 6.414 1 33.41 388 ALA A O 1
ATOM 3049 N N . THR A 1 389 ? 9.57 44.25 5.285 1 35.41 389 THR A N 1
ATOM 3050 C CA . THR A 1 389 ? 8.898 45.25 4.441 1 35.41 389 THR A CA 1
ATOM 3051 C C . THR A 1 389 ? 7.703 45.844 5.176 1 35.41 389 THR A C 1
ATOM 3053 O O . THR A 1 389 ? 6.836 45.125 5.672 1 35.41 389 THR A O 1
ATOM 3056 N N . PRO A 1 390 ? 7.766 47.031 5.641 1 31.23 390 PRO A N 1
ATOM 3057 C CA . PRO A 1 390 ? 6.641 47.656 6.363 1 31.23 390 PRO A CA 1
ATOM 3058 C C . PRO A 1 390 ? 5.297 47.375 5.688 1 31.23 390 PRO A C 1
ATOM 3060 O O . PRO A 1 390 ? 5.16 47.594 4.48 1 31.23 390 PRO A O 1
ATOM 3063 N N . LYS A 1 391 ? 4.668 46.438 5.969 1 38.38 391 LYS A N 1
ATOM 3064 C CA . LYS A 1 391 ? 3.295 46.406 5.48 1 38.38 391 LYS A CA 1
ATOM 3065 C C . LYS A 1 391 ? 2.656 47.781 5.477 1 38.38 391 LYS A C 1
ATOM 3067 O O . LYS A 1 391 ? 2.734 48.5 6.469 1 38.38 391 LYS A O 1
ATOM 3072 N N . PRO A 1 392 ? 2.57 48.438 4.309 1 35.22 392 PRO A N 1
ATOM 3073 C CA . PRO A 1 392 ? 1.848 49.688 4.469 1 35.22 392 PRO A CA 1
ATOM 3074 C C . PRO A 1 392 ? 0.678 49.594 5.445 1 35.22 392 PRO A C 1
ATOM 3076 O O . PRO A 1 392 ? 0.124 48.5 5.629 1 35.22 392 PRO A O 1
ATOM 3079 N N . PRO A 1 393 ? 0.471 50.531 6.336 1 35.47 393 PRO A N 1
ATOM 3080 C CA . PRO A 1 393 ? -0.657 50.469 7.266 1 35.47 393 PRO A CA 1
ATOM 3081 C C . PRO A 1 393 ? -1.968 50.094 6.582 1 35.47 393 PRO A C 1
ATOM 3083 O O . PRO A 1 393 ? -2.133 50.312 5.383 1 35.47 393 PRO A O 1
ATOM 3086 N N . PRO A 1 394 ? -2.605 49.156 6.934 1 34.25 394 PRO A N 1
ATOM 3087 C CA . PRO A 1 394 ? -3.893 48.906 6.273 1 34.25 394 PRO A CA 1
ATOM 3088 C C . PRO A 1 394 ? -4.59 50.219 5.879 1 34.25 394 PRO A C 1
ATOM 3090 O O . PRO A 1 394 ? -4.406 51.25 6.535 1 34.25 394 PRO A O 1
ATOM 3093 N N . LEU A 1 395 ? -4.914 50.344 4.652 1 32.91 395 LEU A N 1
ATOM 3094 C CA . LEU A 1 395 ? -5.645 51.562 4.277 1 32.91 395 LEU A CA 1
ATOM 3095 C C . LEU A 1 395 ? -6.594 52 5.391 1 32.91 395 LEU A C 1
ATOM 3097 O O . LEU A 1 395 ? -6.832 53.188 5.586 1 32.91 395 LEU A O 1
ATOM 3101 N N . SER A 1 396 ? -7.082 50.969 6.094 1 35.78 396 SER A N 1
ATOM 3102 C CA . SER A 1 396 ? -7.973 51.281 7.199 1 35.78 396 SER A CA 1
ATOM 3103 C C . SER A 1 396 ? -7.254 52.125 8.266 1 35.78 396 SER A C 1
ATOM 3105 O O . SER A 1 396 ? -7.895 52.781 9.078 1 35.78 396 SER A O 1
ATOM 3107 N N . SER A 1 397 ? -6.023 51.938 8.203 1 37.19 397 SER A N 1
ATOM 3108 C CA . SER A 1 397 ? -5.273 52.656 9.219 1 37.19 397 SER A CA 1
ATOM 3109 C C . SER A 1 397 ? -5.258 54.156 8.922 1 37.19 397 SER A C 1
ATOM 3111 O O . SER A 1 397 ? -4.887 54.969 9.773 1 37.19 397 SER A O 1
ATOM 3113 N N . SER A 1 398 ? -5.293 54.5 7.723 1 33.88 398 SER A N 1
ATOM 3114 C CA . SER A 1 398 ? -5.391 55.906 7.332 1 33.88 398 SER A CA 1
ATOM 3115 C C . SER A 1 398 ? -6.77 56.469 7.648 1 33.88 398 SER A C 1
ATOM 3117 O O . SER A 1 398 ? -7.012 57.656 7.473 1 33.88 398 SER A O 1
ATOM 3119 N N . PHE A 1 399 ? -7.793 55.625 7.707 1 33.53 399 PHE A N 1
ATOM 3120 C CA . PHE A 1 399 ? -9.117 56.156 8.031 1 33.53 399 PHE A CA 1
ATOM 3121 C C . PHE A 1 399 ? -9.312 56.219 9.547 1 33.53 399 PHE A C 1
ATOM 3123 O O . PHE A 1 399 ? -8.711 55.438 10.289 1 33.53 399 PHE A O 1
ATOM 3130 N N . ALA A 1 400 ? -9.711 57.344 10.055 1 35.41 400 ALA A N 1
ATOM 3131 C CA . ALA A 1 400 ? -9.969 57.656 11.453 1 35.41 400 ALA A CA 1
ATOM 3132 C C . ALA A 1 400 ? -10.664 56.5 12.164 1 35.41 400 ALA A C 1
ATOM 3134 O O . ALA A 1 400 ? -11.469 55.781 11.562 1 35.41 400 ALA A O 1
ATOM 3135 N N . LYS A 1 401 ? -10.031 55.938 13.141 1 40.06 401 LYS A N 1
ATOM 3136 C CA . LYS A 1 401 ? -10.633 54.875 13.961 1 40.06 401 LYS A CA 1
ATOM 3137 C C . LYS A 1 401 ? -12.094 55.188 14.258 1 40.06 401 LYS A C 1
ATOM 3139 O O . LYS A 1 401 ? -12.422 56.25 14.812 1 40.06 401 LYS A O 1
ATOM 3144 N N . VAL A 1 402 ? -12.992 54.844 13.414 1 36.91 402 VAL A N 1
ATOM 3145 C CA . VAL A 1 402 ? -14.383 55.094 13.766 1 36.91 402 VAL A CA 1
ATOM 3146 C C . VAL A 1 402 ? -14.672 54.562 15.172 1 36.91 402 VAL A C 1
ATOM 3148 O O . VAL A 1 402 ? -14.125 53.531 15.57 1 36.91 402 VAL A O 1
ATOM 3151 N N . GLN A 1 403 ? -14.867 55.406 16.109 1 35.75 403 GLN A N 1
ATOM 3152 C CA . GLN A 1 403 ? -15.211 55.094 17.484 1 35.75 403 GLN A CA 1
ATOM 3153 C C . GLN A 1 403 ? -16.078 53.844 17.562 1 35.75 403 GLN A C 1
ATOM 3155 O O . GLN A 1 403 ? -17.062 53.719 16.812 1 35.75 403 GLN A O 1
ATOM 3160 N N . LYS A 1 404 ? -15.422 52.812 17.906 1 35.62 404 LYS A N 1
ATOM 3161 C CA . LYS A 1 404 ? -16.125 51.562 18.031 1 35.62 404 LYS A CA 1
ATOM 3162 C C . LYS A 1 404 ? -17.562 51.75 18.5 1 35.62 404 LYS A C 1
ATOM 3164 O O . LYS A 1 404 ? -18.484 51.094 18.031 1 35.62 404 LYS A O 1
ATOM 3169 N N . GLU A 1 405 ? -17.625 52.719 19.375 1 39 405 GLU A N 1
ATOM 3170 C CA . GLU A 1 405 ? -18.938 53.031 19.922 1 39 405 GLU A CA 1
ATOM 3171 C C . GLU A 1 405 ? -19.844 53.594 18.828 1 39 405 GLU A C 1
ATOM 3173 O O . GLU A 1 405 ? -21.031 53.25 18.766 1 39 405 GLU A O 1
ATOM 3178 N N . ALA A 1 406 ? -19.234 54.469 18.062 1 39.91 406 ALA A N 1
ATOM 3179 C CA . ALA A 1 406 ? -20.109 55.125 17.078 1 39.91 406 ALA A CA 1
ATOM 3180 C C . ALA A 1 406 ? -20.5 54.125 15.977 1 39.91 406 ALA A C 1
ATOM 3182 O O . ALA A 1 406 ? -21.641 54.156 15.5 1 39.91 406 ALA A O 1
ATOM 3183 N N . VAL A 1 407 ? -19.625 53.25 15.609 1 37.06 407 VAL A N 1
ATOM 3184 C CA . VAL A 1 407 ? -19.938 52.25 14.578 1 37.06 407 VAL A CA 1
ATOM 3185 C C . VAL A 1 407 ? -20.891 51.219 15.141 1 37.06 407 VAL A C 1
ATOM 3187 O O . VAL A 1 407 ? -21.859 50.812 14.484 1 37.06 407 VAL A O 1
ATOM 3190 N N . VAL A 1 408 ? -20.672 50.781 16.359 1 38.72 408 VAL A N 1
ATOM 3191 C CA . VAL A 1 408 ? -21.656 49.938 17.047 1 38.72 408 VAL A CA 1
ATOM 3192 C C . VAL A 1 408 ? -22.969 50.719 17.188 1 38.72 408 VAL A C 1
ATOM 3194 O O . VAL A 1 408 ? -24.047 50.188 16.969 1 38.72 408 VAL A O 1
ATOM 3197 N N . ALA A 1 409 ? -22.859 51.938 17.562 1 36.5 409 ALA A N 1
ATOM 3198 C CA . ALA A 1 409 ? -24.047 52.781 17.672 1 36.5 409 ALA A CA 1
ATOM 3199 C C . ALA A 1 409 ? -24.75 52.906 16.312 1 36.5 409 ALA A C 1
ATOM 3201 O O . ALA A 1 409 ? -25.984 52.844 16.234 1 36.5 409 ALA A O 1
ATOM 3202 N N . SER A 1 410 ? -24.016 53.219 15.328 1 35.94 410 SER A N 1
ATOM 3203 C CA . SER A 1 410 ? -24.688 53.375 14.039 1 35.94 410 SER A CA 1
ATOM 3204 C C . SER A 1 410 ? -25.25 52.031 13.531 1 35.94 410 SER A C 1
ATOM 3206 O O . SER A 1 410 ? -26.312 52 12.898 1 35.94 410 SER A O 1
ATOM 3208 N N . HIS A 1 411 ? -24.531 51.062 13.711 1 32.88 411 HIS A N 1
ATOM 3209 C CA . HIS A 1 411 ? -25.047 49.781 13.273 1 32.88 411 HIS A CA 1
ATOM 3210 C C . HIS A 1 411 ? -26.172 49.281 14.188 1 32.88 411 HIS A C 1
ATOM 3212 O O . HIS A 1 411 ? -27.141 48.688 13.719 1 32.88 411 HIS A O 1
ATOM 3218 N N . THR A 1 412 ? -26.078 49.562 15.398 1 33.16 412 THR A N 1
ATOM 3219 C CA . THR A 1 412 ? -27.234 49.281 16.25 1 33.16 412 THR A CA 1
ATOM 3220 C C . THR A 1 412 ? -28.422 50.156 15.875 1 33.16 412 THR A C 1
ATOM 3222 O O . THR A 1 412 ? -29.578 49.812 16.109 1 33.16 412 THR A O 1
ATOM 3225 N N . THR A 1 413 ? -28.109 51.312 15.406 1 32.59 413 THR A N 1
ATOM 3226 C CA . THR A 1 413 ? -29.266 52.125 15.016 1 32.59 413 THR A CA 1
ATOM 3227 C C . THR A 1 413 ? -29.984 51.5 13.828 1 32.59 413 THR A C 1
ATOM 3229 O O . THR A 1 413 ? -31.188 51.656 13.656 1 32.59 413 THR A O 1
ATOM 3232 N N . ARG A 1 414 ? -29.344 50.844 12.992 1 29.62 414 ARG A N 1
ATOM 3233 C CA . ARG A 1 414 ? -30.125 50.25 11.914 1 29.62 414 ARG A CA 1
ATOM 3234 C C . ARG A 1 414 ? -31.078 49.188 12.438 1 29.62 414 ARG A C 1
ATOM 3236 O O . ARG A 1 414 ? -32.094 48.906 11.82 1 29.62 414 ARG A O 1
ATOM 3243 N N . PHE A 1 415 ? -30.734 48.625 13.508 1 27.23 415 PHE A N 1
ATOM 3244 C CA . PHE A 1 415 ? -31.75 47.719 14.055 1 27.23 415 PHE A CA 1
ATOM 3245 C C . PHE A 1 415 ? -32.781 48.5 14.867 1 27.23 415 PHE A C 1
ATOM 3247 O O . PHE A 1 415 ? -33.875 48 15.117 1 27.23 415 PHE A O 1
ATOM 3254 N N . ASN A 1 416 ? -32.375 49.594 15.445 1 25.75 416 ASN A N 1
ATOM 3255 C CA . ASN A 1 416 ? -33.406 50.281 16.203 1 25.75 416 ASN A CA 1
ATOM 3256 C C . ASN A 1 416 ? -34.25 51.188 15.305 1 25.75 416 ASN A C 1
ATOM 3258 O O . ASN A 1 416 ? -35.188 51.844 15.773 1 25.75 416 ASN A O 1
ATOM 3262 N N . ASN A 1 417 ? -33.75 51.688 14.125 1 24.16 417 ASN A N 1
ATOM 3263 C CA . ASN A 1 417 ? -34.812 52.375 13.398 1 24.16 417 ASN A CA 1
ATOM 3264 C C . ASN A 1 417 ? -35.656 51.375 12.562 1 24.16 417 ASN A C 1
ATOM 3266 O O . ASN A 1 417 ? -35.094 50.469 11.938 1 24.16 417 ASN A O 1
ATOM 3270 N N . MET B 1 1 ? -26.578 41.469 5.477 1 19.67 1 MET B N 1
ATOM 3271 C CA . MET B 1 1 ? -26.219 40.469 6.477 1 19.67 1 MET B CA 1
ATOM 3272 C C . MET B 1 1 ? -24.844 39.875 6.176 1 19.67 1 MET B C 1
ATOM 3274 O O . MET B 1 1 ? -24.609 39.344 5.098 1 19.67 1 MET B O 1
ATOM 3278 N N . VAL B 1 2 ? -23.75 40.562 6.57 1 21.31 2 VAL B N 1
ATOM 3279 C CA . VAL B 1 2 ? -22.344 40.469 6.234 1 21.31 2 VAL B CA 1
ATOM 3280 C C . VAL B 1 2 ? -21.812 39.094 6.645 1 21.31 2 VAL B C 1
ATOM 3282 O O . VAL B 1 2 ? -21.984 38.688 7.793 1 21.31 2 VAL B O 1
ATOM 3285 N N . ARG B 1 3 ? -21.859 38.094 5.684 1 22.16 3 ARG B N 1
ATOM 3286 C CA . ARG B 1 3 ? -21.469 36.719 5.766 1 22.16 3 ARG B CA 1
ATOM 3287 C C . ARG B 1 3 ? -20.062 36.562 6.32 1 22.16 3 ARG B C 1
ATOM 3289 O O . ARG B 1 3 ? -19.094 37 5.688 1 22.16 3 ARG B O 1
ATOM 3296 N N . ASP B 1 4 ? -19.891 36.844 7.613 1 22.84 4 ASP B N 1
ATOM 3297 C CA . ASP B 1 4 ? -18.672 36.625 8.391 1 22.84 4 ASP B CA 1
ATOM 3298 C C . ASP B 1 4 ? -18.109 35.25 8.172 1 22.84 4 ASP B C 1
ATOM 3300 O O . ASP B 1 4 ? -18.484 34.281 8.875 1 22.84 4 ASP B O 1
ATOM 3304 N N . ASP B 1 5 ? -18.062 34.781 6.953 1 24 5 ASP B N 1
ATOM 3305 C CA . ASP B 1 5 ? -17.469 33.5 6.562 1 24 5 ASP B CA 1
ATOM 3306 C C . ASP B 1 5 ? -16.031 33.406 7.059 1 24 5 ASP B C 1
ATOM 3308 O O . ASP B 1 5 ? -15.102 33.844 6.379 1 24 5 ASP B O 1
ATOM 3312 N N . ALA B 1 6 ? -15.844 33.688 8.359 1 27.14 6 ALA B N 1
ATOM 3313 C CA . ALA B 1 6 ? -14.523 33.438 8.922 1 27.14 6 ALA B CA 1
ATOM 3314 C C . ALA B 1 6 ? -13.992 32.094 8.477 1 27.14 6 ALA B C 1
ATOM 3316 O O . ALA B 1 6 ? -14.672 31.062 8.617 1 27.14 6 ALA B O 1
ATOM 3317 N N . ASP B 1 7 ? -13.297 32.031 7.434 1 26.16 7 ASP B N 1
ATOM 3318 C CA . ASP B 1 7 ? -12.492 30.906 6.949 1 26.16 7 ASP B CA 1
ATOM 3319 C C . ASP B 1 7 ? -11.805 30.188 8.102 1 26.16 7 ASP B C 1
ATOM 3321 O O . ASP B 1 7 ? -10.859 30.703 8.695 1 26.16 7 ASP B O 1
ATOM 3325 N N . GLU B 1 8 ? -12.633 29.641 9.094 1 26.02 8 GLU B N 1
ATOM 3326 C CA . GLU B 1 8 ? -12.078 28.75 10.109 1 26.02 8 GLU B CA 1
ATOM 3327 C C . GLU B 1 8 ? -11.016 27.828 9.508 1 26.02 8 GLU B C 1
ATOM 3329 O O . GLU B 1 8 ? -11.273 27.141 8.516 1 26.02 8 GLU B O 1
ATOM 3334 N N . GLU B 1 9 ? -9.797 28.234 9.562 1 27.23 9 GLU B N 1
ATOM 3335 C CA . GLU B 1 9 ? -8.594 27.469 9.281 1 27.23 9 GLU B CA 1
ATOM 3336 C C . GLU B 1 9 ? -8.734 26.016 9.758 1 27.23 9 GLU B C 1
ATOM 3338 O O . GLU B 1 9 ? -9.141 25.781 10.898 1 27.23 9 GLU B O 1
ATOM 3343 N N . ASP B 1 10 ? -9.133 25.141 8.938 1 27.78 10 ASP B N 1
ATOM 3344 C CA . ASP B 1 10 ? -9.273 23.703 9.109 1 27.78 10 ASP B CA 1
ATOM 3345 C C . ASP B 1 10 ? -8.172 23.156 10.016 1 27.78 10 ASP B C 1
ATOM 3347 O O . ASP B 1 10 ? -6.984 23.281 9.711 1 27.78 10 ASP B O 1
ATOM 3351 N N . GLU B 1 11 ? -8.414 23.109 11.336 1 28.58 11 GLU B N 1
ATOM 3352 C CA . GLU B 1 11 ? -7.707 22.469 12.438 1 28.58 11 GLU B CA 1
ATOM 3353 C C . GLU B 1 11 ? -7.16 21.109 12.023 1 28.58 11 GLU B C 1
ATOM 3355 O O . GLU B 1 11 ? -6.453 20.453 12.797 1 28.58 11 GLU B O 1
ATOM 3360 N N . ASP B 1 12 ? -7.684 20.531 11.047 1 29.03 12 ASP B N 1
ATOM 3361 C CA . ASP B 1 12 ? -7.387 19.109 10.906 1 29.03 12 ASP B CA 1
ATOM 3362 C C . ASP B 1 12 ? -5.922 18.891 10.539 1 29.03 12 ASP B C 1
ATOM 3364 O O . ASP B 1 12 ? -5.445 17.75 10.516 1 29.03 12 ASP B O 1
ATOM 3368 N N . GLU B 1 13 ? -5.203 19.859 10.078 1 29.75 13 GLU B N 1
ATOM 3369 C CA . GLU B 1 13 ? -3.904 19.594 9.461 1 29.75 13 GLU B CA 1
ATOM 3370 C C . GLU B 1 13 ? -2.842 19.312 10.523 1 29.75 13 GLU B C 1
ATOM 3372 O O . GLU B 1 13 ? -1.684 19.047 10.188 1 29.75 13 GLU B O 1
ATOM 3377 N N . GLU B 1 14 ? -3.1 19.609 11.844 1 30.61 14 GLU B N 1
ATOM 3378 C CA . GLU B 1 14 ? -2.076 19.547 12.883 1 30.61 14 GLU B CA 1
ATOM 3379 C C . GLU B 1 14 ? -1.87 18.109 13.375 1 30.61 14 GLU B C 1
ATOM 3381 O O . GLU B 1 14 ? -1.189 17.891 14.383 1 30.61 14 GLU B O 1
ATOM 3386 N N . ASP B 1 15 ? -2.385 17.172 12.82 1 31.16 15 ASP B N 1
ATOM 3387 C CA . ASP B 1 15 ? -2.355 15.883 13.484 1 31.16 15 ASP B CA 1
ATOM 3388 C C . ASP B 1 15 ? -0.946 15.289 13.484 1 31.16 15 ASP B C 1
ATOM 3390 O O . ASP B 1 15 ? -0.69 14.273 14.133 1 31.16 15 ASP B O 1
ATOM 3394 N N . GLY B 1 16 ? -0.016 15.797 12.711 1 30.78 16 GLY B N 1
ATOM 3395 C CA . GLY B 1 16 ? 1.229 15.047 12.609 1 30.78 16 GLY B CA 1
ATOM 3396 C C . GLY B 1 16 ? 2.121 15.219 13.82 1 30.78 16 GLY B C 1
ATOM 3397 O O . GLY B 1 16 ? 2.939 14.344 14.125 1 30.78 16 GLY B O 1
ATOM 3398 N N . GLU B 1 17 ? 2.201 16.391 14.398 1 33.38 17 GLU B N 1
ATOM 3399 C CA . GLU B 1 17 ? 3.186 16.641 15.445 1 33.38 17 GLU B CA 1
ATOM 3400 C C . GLU B 1 17 ? 2.852 15.867 16.719 1 33.38 17 GLU B C 1
ATOM 3402 O O . GLU B 1 17 ? 3.732 15.602 17.531 1 33.38 17 GLU B O 1
ATOM 3407 N N . TRP B 1 18 ? 1.6 15.711 16.984 1 33.31 18 TRP B N 1
ATOM 3408 C CA . TRP B 1 18 ? 1.206 15.18 18.281 1 33.31 18 TRP B CA 1
ATOM 3409 C C . TRP B 1 18 ? 1.036 13.664 18.219 1 33.31 18 TRP B C 1
ATOM 3411 O O . TRP B 1 18 ? 0.442 13.062 19.125 1 33.31 18 TRP B O 1
ATOM 3421 N N . SER B 1 19 ? 1.538 13.203 17.141 1 34.56 19 SER B N 1
ATOM 3422 C CA . SER B 1 19 ? 1.382 11.766 16.938 1 34.56 19 SER B CA 1
ATOM 3423 C C . SER B 1 19 ? 2.162 10.977 17.984 1 34.56 19 SER B C 1
ATOM 3425 O O . SER B 1 19 ? 1.851 9.812 18.266 1 34.56 19 SER B O 1
ATOM 3427 N N . HIS B 1 20 ? 3.166 11.578 18.531 1 37.81 20 HIS B N 1
ATOM 3428 C CA . HIS B 1 20 ? 3.883 10.82 19.547 1 37.81 20 HIS B CA 1
ATOM 3429 C C . HIS B 1 20 ? 2.973 10.477 20.719 1 37.81 20 HIS B C 1
ATOM 3431 O O . HIS B 1 20 ? 3.193 9.477 21.406 1 37.81 20 HIS B O 1
ATOM 3437 N N . TYR B 1 21 ? 2.189 11.445 21.094 1 34.12 21 TYR B N 1
ATOM 3438 C CA . TYR B 1 21 ? 1.294 11.164 22.203 1 34.12 21 TYR B CA 1
ATOM 3439 C C . TYR B 1 21 ? 0.272 10.094 21.828 1 34.12 21 TYR B C 1
ATOM 3441 O O . TYR B 1 21 ? -0.407 9.547 22.703 1 34.12 21 TYR B O 1
ATOM 3449 N N . PHE B 1 22 ? 0.06 9.984 20.594 1 33.81 22 PHE B N 1
ATOM 3450 C CA . PHE B 1 22 ? -0.939 9.016 20.156 1 33.81 22 PHE B CA 1
ATOM 3451 C C . PHE B 1 22 ? -0.273 7.793 19.531 1 33.81 22 PHE B C 1
ATOM 3453 O O . PHE B 1 22 ? -0.904 7.059 18.766 1 33.81 22 PHE B O 1
ATOM 3460 N N . ASP B 1 23 ? 1.019 7.703 19.594 1 30.66 23 ASP B N 1
ATOM 3461 C CA . ASP B 1 23 ? 1.621 6.445 19.172 1 30.66 23 ASP B CA 1
ATOM 3462 C C . ASP B 1 23 ? 0.793 5.25 19.641 1 30.66 23 ASP B C 1
ATOM 3464 O O . ASP B 1 23 ? 0.119 5.324 20.672 1 30.66 23 ASP B O 1
ATOM 3468 N N . ASP B 1 24 ? 0.611 4.344 18.766 1 31.22 24 ASP B N 1
ATOM 3469 C CA . ASP B 1 24 ? -0.025 3.07 19.094 1 31.22 24 ASP B CA 1
ATOM 3470 C C . ASP B 1 24 ? 0.392 2.596 20.484 1 31.22 24 ASP B C 1
ATOM 3472 O O . ASP B 1 24 ? -0.092 1.569 20.969 1 31.22 24 ASP B O 1
ATOM 3476 N N . GLU B 1 25 ? 1.425 3.129 21.031 1 30.44 25 GLU B N 1
ATOM 3477 C CA . GLU B 1 25 ? 1.655 2.662 22.391 1 30.44 25 GLU B CA 1
ATOM 3478 C C . GLU B 1 25 ? 0.5 3.049 23.312 1 30.44 25 GLU B C 1
ATOM 3480 O O . GLU B 1 25 ? 0.261 2.393 24.328 1 30.44 25 GLU B O 1
ATOM 3485 N N . MET B 1 26 ? -0.009 4.188 23.172 1 31.58 26 MET B N 1
ATOM 3486 C CA . MET B 1 26 ? -1.117 4.465 24.078 1 31.58 26 MET B CA 1
ATOM 3487 C C . MET B 1 26 ? -2.291 3.529 23.797 1 31.58 26 MET B C 1
ATOM 3489 O O . MET B 1 26 ? -3.205 3.418 24.625 1 31.58 26 MET B O 1
ATOM 3493 N N . LEU B 1 27 ? -2.475 3.146 22.609 1 31.67 27 LEU B N 1
ATOM 3494 C CA . LEU B 1 27 ? -3.371 2.002 22.5 1 31.67 27 LEU B CA 1
ATOM 3495 C C . LEU B 1 27 ? -2.643 0.707 22.844 1 31.67 27 LEU B C 1
ATOM 3497 O O . LEU B 1 27 ? -3.154 -0.385 22.594 1 31.67 27 LEU B O 1
ATOM 3501 N N . VAL B 1 28 ? -1.309 0.787 23.094 1 30.36 28 VAL B N 1
ATOM 3502 C CA . VAL B 1 28 ? -0.808 -0.441 23.703 1 30.36 28 VAL B CA 1
ATOM 3503 C C . VAL B 1 28 ? -1.464 -0.645 25.062 1 30.36 28 VAL B C 1
ATOM 3505 O O . VAL B 1 28 ? -1.428 0.246 25.922 1 30.36 28 VAL B O 1
ATOM 3508 N N . PRO B 1 29 ? -2.369 -1.478 25.188 1 30.36 29 PRO B N 1
ATOM 3509 C CA . PRO B 1 29 ? -2.729 -1.829 26.562 1 30.36 29 PRO B CA 1
ATOM 3510 C C . PRO B 1 29 ? -1.524 -1.845 27.516 1 30.36 29 PRO B C 1
ATOM 3512 O O . PRO B 1 29 ? -0.399 -2.098 27.078 1 30.36 29 PRO B O 1
ATOM 3515 N N . ASN B 1 30 ? -1.407 -0.933 28.438 1 30.41 30 ASN B N 1
ATOM 3516 C CA . ASN B 1 30 ? -0.525 -1.184 29.578 1 30.41 30 ASN B CA 1
ATOM 3517 C C . ASN B 1 30 ? -0.406 -2.676 29.875 1 30.41 30 ASN B C 1
ATOM 3519 O O . ASN B 1 30 ? -1.381 -3.314 30.266 1 30.41 30 ASN B O 1
ATOM 3523 N N . LEU B 1 31 ? 0.499 -3.344 29.422 1 32.31 31 LEU B N 1
ATOM 3524 C CA . LEU B 1 31 ? 0.775 -4.719 29.828 1 32.31 31 LEU B CA 1
ATOM 3525 C C . LEU B 1 31 ? 0.604 -4.898 31.328 1 32.31 31 LEU B C 1
ATOM 3527 O O . LEU B 1 31 ? 0.457 -6.023 31.812 1 32.31 31 LEU B O 1
ATOM 3531 N N . ASP B 1 32 ? 0.855 -3.875 32.156 1 30.92 32 ASP B N 1
ATOM 3532 C CA . ASP B 1 32 ? 0.543 -4.074 33.562 1 30.92 32 ASP B CA 1
ATOM 3533 C C . ASP B 1 32 ? -0.951 -3.898 33.844 1 30.92 32 ASP B C 1
ATOM 3535 O O . ASP B 1 32 ? -1.375 -3.785 34.969 1 30.92 32 ASP B O 1
ATOM 3539 N N . ASP B 1 33 ? -1.623 -3.391 32.938 1 29.02 33 ASP B N 1
ATOM 3540 C CA . ASP B 1 33 ? -3.051 -3.566 33.188 1 29.02 33 ASP B CA 1
ATOM 3541 C C . ASP B 1 33 ? -3.439 -5.043 33.125 1 29.02 33 ASP B C 1
ATOM 3543 O O . ASP B 1 33 ? -3.246 -5.711 32.125 1 29.02 33 ASP B O 1
ATOM 3547 N N . PRO B 1 34 ? -3.457 -5.754 34.312 1 32.34 34 PRO B N 1
ATOM 3548 C CA . PRO B 1 34 ? -3.801 -7.176 34.406 1 32.34 34 PRO B CA 1
ATOM 3549 C C . PRO B 1 34 ? -4.891 -7.582 33.406 1 32.34 34 PRO B C 1
ATOM 3551 O O . PRO B 1 34 ? -5.004 -8.758 33.062 1 32.34 34 PRO B O 1
ATOM 3554 N N . ASP B 1 35 ? -5.805 -6.668 33.281 1 28.67 35 ASP B N 1
ATOM 3555 C CA . ASP B 1 35 ? -6.984 -7.086 32.531 1 28.67 35 ASP B CA 1
ATOM 3556 C C . ASP B 1 35 ? -6.781 -6.895 31.016 1 28.67 35 ASP B C 1
ATOM 3558 O O . ASP B 1 35 ? -7.715 -7.059 30.234 1 28.67 35 ASP B O 1
ATOM 3562 N N . TYR B 1 36 ? -5.902 -6.055 30.75 1 30.84 36 TYR B N 1
ATOM 3563 C CA . TYR B 1 36 ? -5.738 -5.898 29.297 1 30.84 36 TYR B CA 1
ATOM 3564 C C . TYR B 1 36 ? -5.312 -7.211 28.656 1 30.84 36 TYR B C 1
ATOM 3566 O O . TYR B 1 36 ? -4.246 -7.746 28.969 1 30.84 36 TYR B O 1
ATOM 3574 N N . SER B 1 37 ? -6.23 -8.016 28.344 1 29.78 37 SER B N 1
ATOM 3575 C CA . SER B 1 37 ? -5.934 -9.148 27.484 1 29.78 37 SER B CA 1
ATOM 3576 C C . SER B 1 37 ? -5.516 -8.688 26.094 1 29.78 37 SER B C 1
ATOM 3578 O O . SER B 1 37 ? -6.203 -7.871 25.469 1 29.78 37 SER B O 1
ATOM 3580 N N . PRO B 1 38 ? -4.25 -8.508 25.844 1 30.38 38 PRO B N 1
ATOM 3581 C CA . PRO B 1 38 ? -3.938 -8.258 24.438 1 30.38 38 PRO B CA 1
ATOM 3582 C C . PRO B 1 38 ? -5.02 -8.781 23.484 1 30.38 38 PRO B C 1
ATOM 3584 O O . PRO B 1 38 ? -5.605 -9.836 23.734 1 30.38 38 PRO B O 1
ATOM 3587 N N . LEU B 1 39 ? -5.863 -7.898 23.062 1 29.17 39 LEU B N 1
ATOM 3588 C CA . LEU B 1 39 ? -6.68 -8.609 22.094 1 29.17 39 LEU B CA 1
ATOM 3589 C C . LEU B 1 39 ? -5.852 -9.656 21.344 1 29.17 39 LEU B C 1
ATOM 3591 O O . LEU B 1 39 ? -4.738 -9.375 20.891 1 29.17 39 LEU B O 1
ATOM 3595 N N . ASP B 1 40 ? -5.77 -10.766 21.859 1 26.42 40 ASP B N 1
ATOM 3596 C CA . ASP B 1 40 ? -5.27 -11.875 21.062 1 26.42 40 ASP B CA 1
ATOM 3597 C C . ASP B 1 40 ? -5.434 -11.602 19.562 1 26.42 40 ASP B C 1
ATOM 3599 O O . ASP B 1 40 ? -6.543 -11.32 19.109 1 26.42 40 ASP B O 1
ATOM 3603 N N . GLU B 1 41 ? -4.598 -10.68 19.094 1 29.41 41 GLU B N 1
ATOM 3604 C CA . GLU B 1 41 ? -4.664 -10.977 17.656 1 29.41 41 GLU B CA 1
ATOM 3605 C C . GLU B 1 41 ? -5.18 -12.391 17.406 1 29.41 41 GLU B C 1
ATOM 3607 O O . GLU B 1 41 ? -4.5 -13.367 17.719 1 29.41 41 GLU B O 1
ATOM 3612 N N . GLN B 1 42 ? -6.344 -12.633 17.859 1 27.25 42 GLN B N 1
ATOM 3613 C CA . GLN B 1 42 ? -6.832 -13.898 17.328 1 27.25 42 GLN B CA 1
ATOM 3614 C C . GLN B 1 42 ? -6.203 -14.188 15.961 1 27.25 42 GLN B C 1
ATOM 3616 O O . GLN B 1 42 ? -6.316 -13.383 15.031 1 27.25 42 GLN B O 1
ATOM 3621 N N . SER B 1 43 ? -4.957 -14.539 16 1 29.34 43 SER B N 1
ATOM 3622 C CA . SER B 1 43 ? -4.621 -15.406 14.875 1 29.34 43 SER B CA 1
ATOM 3623 C C . SER B 1 43 ? -5.867 -16.062 14.305 1 29.34 43 SER B C 1
ATOM 3625 O O . SER B 1 43 ? -6.387 -17.031 14.875 1 29.34 43 SER B O 1
ATOM 3627 N N . GLU B 1 44 ? -6.973 -15.312 14.281 1 29.94 44 GLU B N 1
ATOM 3628 C CA . GLU B 1 44 ? -7.832 -16.141 13.445 1 29.94 44 GLU B CA 1
ATOM 3629 C C . GLU B 1 44 ? -7.016 -16.938 12.43 1 29.94 44 GLU B C 1
ATOM 3631 O O . GLU B 1 44 ? -6.258 -16.359 11.648 1 29.94 44 GLU B O 1
ATOM 3636 N N . GLN B 1 45 ? -6.355 -17.922 12.961 1 30.84 45 GLN B N 1
ATOM 3637 C CA . GLN B 1 45 ? -6.168 -19.016 12.016 1 30.84 45 GLN B CA 1
ATOM 3638 C C . GLN B 1 45 ? -7.176 -18.938 10.867 1 30.84 45 GLN B C 1
ATOM 3640 O O . GLN B 1 45 ? -8.344 -19.312 11.031 1 30.84 45 GLN B O 1
ATOM 3645 N N . SER B 1 46 ? -7.426 -17.719 10.539 1 31.48 46 SER B N 1
ATOM 3646 C CA . SER B 1 46 ? -8.164 -17.812 9.281 1 31.48 46 SER B CA 1
ATOM 3647 C C . SER B 1 46 ? -7.75 -19.047 8.484 1 31.48 46 SER B C 1
ATOM 3649 O O . SER B 1 46 ? -6.77 -19 7.734 1 31.48 46 SER B O 1
ATOM 3651 N N . CYS B 1 47 ? -7.418 -20.031 9.266 1 29.94 47 CYS B N 1
ATOM 3652 C CA . CYS B 1 47 ? -7.617 -21.219 8.445 1 29.94 47 CYS B CA 1
ATOM 3653 C C . CYS B 1 47 ? -8.812 -21.047 7.516 1 29.94 47 CYS B C 1
ATOM 3655 O O . CYS B 1 47 ? -9.953 -20.984 7.969 1 29.94 47 CYS B O 1
ATOM 3657 N N . GLY B 1 48 ? -8.812 -19.859 6.906 1 33.91 48 GLY B N 1
ATOM 3658 C CA . GLY B 1 48 ? -9.867 -19.938 5.914 1 33.91 48 GLY B CA 1
ATOM 3659 C C . GLY B 1 48 ? -10.312 -21.359 5.637 1 33.91 48 GLY B C 1
ATOM 3660 O O . GLY B 1 48 ? -9.594 -22.312 5.957 1 33.91 48 GLY B O 1
ATOM 3661 N N . PRO B 1 49 ? -11.617 -21.531 5.879 1 34.25 49 PRO B N 1
ATOM 3662 C CA . PRO B 1 49 ? -12.062 -22.859 5.438 1 34.25 49 PRO B CA 1
ATOM 3663 C C . PRO B 1 49 ? -11.172 -23.438 4.34 1 34.25 49 PRO B C 1
ATOM 3665 O O . PRO B 1 49 ? -10.547 -22.703 3.586 1 34.25 49 PRO B O 1
ATOM 3668 N N . SER B 1 50 ? -10.469 -24.438 4.738 1 36.97 50 SER B N 1
ATOM 3669 C CA . SER B 1 50 ? -10.047 -25.25 3.607 1 36.97 50 SER B CA 1
ATOM 3670 C C . SER B 1 50 ? -10.945 -25.016 2.395 1 36.97 50 SER B C 1
ATOM 3672 O O . SER B 1 50 ? -12.172 -24.938 2.525 1 36.97 50 SER B O 1
ATOM 3674 N N . PRO B 1 51 ? -10.445 -24.156 1.506 1 40.81 51 PRO B N 1
ATOM 3675 C CA . PRO B 1 51 ? -11.344 -24.031 0.359 1 40.81 51 PRO B CA 1
ATOM 3676 C C . PRO B 1 51 ? -12.398 -25.141 0.314 1 40.81 51 PRO B C 1
ATOM 3678 O O . PRO B 1 51 ? -12.164 -26.25 0.812 1 40.81 51 PRO B O 1
ATOM 3681 N N . PRO B 1 52 ? -13.617 -24.781 0.441 1 38.53 52 PRO B N 1
ATOM 3682 C CA . PRO B 1 52 ? -14.516 -25.906 0.126 1 38.53 52 PRO B CA 1
ATOM 3683 C C . PRO B 1 52 ? -13.836 -26.969 -0.723 1 38.53 52 PRO B C 1
ATOM 3685 O O . PRO B 1 52 ? -12.82 -26.719 -1.363 1 38.53 52 PRO B O 1
ATOM 3688 N N . ASP B 1 53 ? -14.18 -28.141 -0.566 1 41.19 53 ASP B N 1
ATOM 3689 C CA . ASP B 1 53 ? -13.867 -29.297 -1.395 1 41.19 53 ASP B CA 1
ATOM 3690 C C . ASP B 1 53 ? -13.656 -28.891 -2.852 1 41.19 53 ASP B C 1
ATOM 3692 O O . ASP B 1 53 ? -13.836 -29.703 -3.76 1 41.19 53 ASP B O 1
ATOM 3696 N N . GLU B 1 54 ? -13.867 -27.438 -3.213 1 56.94 54 GLU B N 1
ATOM 3697 C CA . GLU B 1 54 ? -13.547 -27.188 -4.617 1 56.94 54 GLU B CA 1
ATOM 3698 C C . GLU B 1 54 ? -12.047 -27.312 -4.867 1 56.94 54 GLU B C 1
ATOM 3700 O O . GLU B 1 54 ? -11.242 -26.734 -4.137 1 56.94 54 GLU B O 1
ATOM 3705 N N . GLY B 1 55 ? -11.617 -28.406 -5.633 1 81.44 55 GLY B N 1
ATOM 3706 C CA . GLY B 1 55 ? -10.484 -29.234 -6.008 1 81.44 55 GLY B CA 1
ATOM 3707 C C . GLY B 1 55 ? -9.156 -28.516 -5.906 1 81.44 55 GLY B C 1
ATOM 3708 O O . GLY B 1 55 ? -9.109 -27.297 -5.949 1 81.44 55 GLY B O 1
ATOM 3709 N N . ARG B 1 56 ? -8.195 -29.078 -5.379 1 93.12 56 ARG B N 1
ATOM 3710 C CA . ARG B 1 56 ? -6.809 -28.641 -5.277 1 93.12 56 ARG B CA 1
ATOM 3711 C C . ARG B 1 56 ? -6.238 -28.312 -6.652 1 93.12 56 ARG B C 1
ATOM 3713 O O . ARG B 1 56 ? -6.625 -28.906 -7.652 1 93.12 56 ARG B O 1
ATOM 3720 N N . VAL B 1 57 ? -5.562 -27.188 -6.594 1 98.25 57 VAL B N 1
ATOM 3721 C CA . VAL B 1 57 ? -4.84 -26.781 -7.797 1 98.25 57 VAL B CA 1
ATOM 3722 C C . VAL B 1 57 ? -3.336 -26.875 -7.555 1 98.25 57 VAL B C 1
ATOM 3724 O O . VAL B 1 57 ? -2.846 -26.469 -6.496 1 98.25 57 VAL B O 1
ATOM 3727 N N . PHE B 1 58 ? -2.605 -27.391 -8.539 1 98.44 58 PHE B N 1
ATOM 3728 C CA . PHE B 1 58 ? -1.177 -27.609 -8.359 1 98.44 58 PHE B CA 1
ATOM 3729 C C . PHE B 1 58 ? -0.372 -26.781 -9.352 1 98.44 58 PHE B C 1
ATOM 3731 O O . PHE B 1 58 ? -0.807 -26.562 -10.484 1 98.44 58 PHE B O 1
ATOM 3738 N N . LEU B 1 59 ? 0.725 -26.312 -8.844 1 98.31 59 LEU B N 1
ATOM 3739 C CA . LEU B 1 59 ? 1.756 -25.828 -9.75 1 98.31 59 LEU B CA 1
ATOM 3740 C C . LEU B 1 59 ? 2.582 -26.984 -10.312 1 98.31 59 LEU B C 1
ATOM 3742 O O . LEU B 1 59 ? 3.143 -27.781 -9.555 1 98.31 59 LEU B O 1
ATOM 3746 N N . VAL B 1 60 ? 2.652 -27.031 -11.625 1 98.44 60 VAL B N 1
ATOM 3747 C CA . VAL B 1 60 ? 3.354 -28.141 -12.25 1 98.44 60 VAL B CA 1
ATOM 3748 C C . VAL B 1 60 ? 4.328 -27.625 -13.305 1 98.44 60 VAL B C 1
ATOM 3750 O O . VAL B 1 60 ? 3.922 -26.938 -14.242 1 98.44 60 VAL B O 1
ATOM 3753 N N . GLN B 1 61 ? 5.574 -27.984 -13.117 1 97.75 61 GLN B N 1
ATOM 3754 C CA . GLN B 1 61 ? 6.527 -27.672 -14.172 1 97.75 61 GLN B CA 1
ATOM 3755 C C . GLN B 1 61 ? 6.219 -28.453 -15.445 1 97.75 61 GLN B C 1
ATOM 3757 O O . GLN B 1 61 ? 5.871 -29.625 -15.391 1 97.75 61 GLN B O 1
ATOM 3762 N N . GLU B 1 62 ? 6.344 -27.781 -16.516 1 97.19 62 GLU B N 1
ATOM 3763 C CA . GLU B 1 62 ? 5.953 -28.359 -17.797 1 97.19 62 GLU B CA 1
ATOM 3764 C C . GLU B 1 62 ? 6.668 -29.688 -18.047 1 97.19 62 GLU B C 1
ATOM 3766 O O . GLU B 1 62 ? 6.066 -30.641 -18.547 1 97.19 62 GLU B O 1
ATOM 3771 N N . LYS B 1 63 ? 7.949 -29.75 -17.734 1 95.38 63 LYS B N 1
ATOM 3772 C CA . LYS B 1 63 ? 8.727 -30.969 -17.984 1 95.38 63 LYS B CA 1
ATOM 3773 C C . LYS B 1 63 ? 8.109 -32.156 -17.266 1 95.38 63 LYS B C 1
ATOM 3775 O O . LYS B 1 63 ? 8.125 -33.281 -17.797 1 95.38 63 LYS B O 1
ATOM 3780 N N . PHE B 1 64 ? 7.539 -32 -16.141 1 96.69 64 PHE B N 1
ATOM 3781 C CA . PHE B 1 64 ? 6.965 -33.094 -15.367 1 96.69 64 PHE B CA 1
ATOM 3782 C C . PHE B 1 64 ? 5.574 -33.438 -15.883 1 96.69 64 PHE B C 1
ATOM 3784 O O . PHE B 1 64 ? 5.16 -34.594 -15.828 1 96.69 64 PHE B O 1
ATOM 3791 N N . LEU B 1 65 ? 4.867 -32.438 -16.344 1 96.69 65 LEU B N 1
ATOM 3792 C CA . LEU B 1 65 ? 3.613 -32.75 -17.016 1 96.69 65 LEU B CA 1
ATOM 3793 C C . LEU B 1 65 ? 3.863 -33.594 -18.266 1 96.69 65 LEU B C 1
ATOM 3795 O O . LEU B 1 65 ? 3.164 -34.594 -18.5 1 96.69 65 LEU B O 1
ATOM 3799 N N . LYS B 1 66 ? 4.875 -33.281 -18.984 1 95 66 LYS B N 1
ATOM 3800 C CA . LYS B 1 66 ? 5.215 -33.969 -20.219 1 95 66 LYS B CA 1
ATOM 3801 C C . LYS B 1 66 ? 5.582 -35.406 -19.938 1 95 66 LYS B C 1
ATOM 3803 O O . LYS B 1 66 ? 5.312 -36.312 -20.766 1 95 66 LYS B O 1
ATOM 3808 N N . SER B 1 67 ? 6.121 -35.656 -18.797 1 94.19 67 SER B N 1
ATOM 3809 C CA . SER B 1 67 ? 6.52 -37.031 -18.438 1 94.19 67 SER B CA 1
ATOM 3810 C C . SER B 1 67 ? 5.309 -37.938 -18.344 1 94.19 67 SER B C 1
ATOM 3812 O O . SER B 1 67 ? 5.426 -39.156 -18.516 1 94.19 67 SER B O 1
ATOM 3814 N N . LEU B 1 68 ? 4.148 -37.375 -18.141 1 94.62 68 LEU B N 1
ATOM 3815 C CA . LEU B 1 68 ? 2.93 -38.156 -18 1 94.62 68 LEU B CA 1
ATOM 3816 C C . LEU B 1 68 ? 2.254 -38.344 -19.359 1 94.62 68 LEU B C 1
ATOM 3818 O O . LEU B 1 68 ? 1.306 -39.125 -19.484 1 94.62 68 LEU B O 1
ATOM 3822 N N . LEU B 1 69 ? 2.803 -37.625 -20.375 1 94 69 LEU B N 1
ATOM 3823 C CA . LEU B 1 69 ? 2.135 -37.594 -21.672 1 94 69 LEU B CA 1
ATOM 3824 C C . LEU B 1 69 ? 2.965 -38.344 -22.719 1 94 69 LEU B C 1
ATOM 3826 O O . LEU B 1 69 ? 2.637 -38.312 -23.906 1 94 69 LEU B O 1
ATOM 3830 N N . GLN B 1 70 ? 3.936 -39.031 -22.312 1 90.88 70 GLN B N 1
ATOM 3831 C CA . GLN B 1 70 ? 4.91 -39.625 -23.234 1 90.88 70 GLN B CA 1
ATOM 3832 C C . GLN B 1 70 ? 4.32 -40.844 -23.969 1 90.88 70 GLN B C 1
ATOM 3834 O O . GLN B 1 70 ? 4.633 -41.062 -25.141 1 90.88 70 GLN B O 1
ATOM 3839 N N . VAL B 1 71 ? 3.469 -41.531 -23.234 1 92.19 71 VAL B N 1
ATOM 3840 C CA . VAL B 1 71 ? 2.945 -42.719 -23.859 1 92.19 71 VAL B CA 1
ATOM 3841 C C . VAL B 1 71 ? 1.419 -42.688 -23.859 1 92.19 71 VAL B C 1
ATOM 3843 O O . VAL B 1 71 ? 0.806 -42.094 -22.984 1 92.19 71 VAL B O 1
ATOM 3846 N N . CYS B 1 72 ? 0.886 -43.375 -24.875 1 93.44 72 CYS B N 1
ATOM 3847 C CA . CYS B 1 72 ? -0.562 -43.5 -25.016 1 93.44 72 CYS B CA 1
ATOM 3848 C C . CYS B 1 72 ? -1.156 -44.312 -23.875 1 93.44 72 CYS B C 1
ATOM 3850 O O . CYS B 1 72 ? -0.654 -45.406 -23.562 1 93.44 72 CYS B O 1
ATOM 3852 N N . HIS B 1 73 ? -2.248 -43.875 -23.312 1 90.62 73 HIS B N 1
ATOM 3853 C CA . HIS B 1 73 ? -2.871 -44.562 -22.172 1 90.62 73 HIS B CA 1
ATOM 3854 C C . HIS B 1 73 ? -3.801 -45.656 -22.625 1 90.62 73 HIS B C 1
ATOM 3856 O O . HIS B 1 73 ? -4.496 -46.281 -21.812 1 90.62 73 HIS B O 1
ATOM 3862 N N . ARG B 1 74 ? -3.746 -45.938 -23.875 1 91.25 74 ARG B N 1
ATOM 3863 C CA . ARG B 1 74 ? -4.582 -47 -24.422 1 91.25 74 ARG B CA 1
ATOM 3864 C C . ARG B 1 74 ? -3.727 -48.125 -24.984 1 91.25 74 ARG B C 1
ATOM 3866 O O . ARG B 1 74 ? -4.121 -49.281 -24.953 1 91.25 74 ARG B O 1
ATOM 3873 N N . CYS B 1 75 ? -2.508 -47.781 -25.562 1 93.62 75 CYS B N 1
ATOM 3874 C CA . CYS B 1 75 ? -1.743 -48.812 -26.25 1 93.62 75 CYS B CA 1
ATOM 3875 C C . CYS B 1 75 ? -0.265 -48.75 -25.891 1 93.62 75 CYS B C 1
ATOM 3877 O O . CYS B 1 75 ? 0.546 -49.531 -26.391 1 93.62 75 CYS B O 1
ATOM 3879 N N . LEU B 1 76 ? 0.201 -47.781 -25.156 1 93.31 76 LEU B N 1
ATOM 3880 C CA . LEU B 1 76 ? 1.54 -47.625 -24.594 1 93.31 76 LEU B CA 1
ATOM 3881 C C . LEU B 1 76 ? 2.518 -47.156 -25.688 1 93.31 76 LEU B C 1
ATOM 3883 O O . LEU B 1 76 ? 3.707 -47 -25.406 1 93.31 76 LEU B O 1
ATOM 3887 N N . SER B 1 77 ? 1.972 -46.938 -26.875 1 94.56 77 SER B N 1
ATOM 3888 C CA . SER B 1 77 ? 2.832 -46.375 -27.922 1 94.56 77 SER B CA 1
ATOM 3889 C C . SER B 1 77 ? 3.184 -44.906 -27.641 1 94.56 77 SER B C 1
ATOM 3891 O O . SER B 1 77 ? 2.432 -44.219 -26.953 1 94.56 77 SER B O 1
ATOM 3893 N N . PRO B 1 78 ? 4.32 -44.531 -28.156 1 94.94 78 PRO B N 1
ATOM 3894 C CA . PRO B 1 78 ? 4.68 -43.094 -27.984 1 94.94 78 PRO B CA 1
ATOM 3895 C C . PRO B 1 78 ? 3.662 -42.156 -28.609 1 94.94 78 PRO B C 1
ATOM 3897 O O . PRO B 1 78 ? 3.107 -42.469 -29.672 1 94.94 78 PRO B O 1
ATOM 3900 N N . CYS B 1 79 ? 3.455 -41.125 -27.906 1 94.19 79 CYS B N 1
ATOM 3901 C CA . CYS B 1 79 ? 2.5 -40.125 -28.391 1 94.19 79 CYS B CA 1
ATOM 3902 C C . CYS B 1 79 ? 3.215 -38.875 -28.906 1 94.19 79 CYS B C 1
ATOM 3904 O O . CYS B 1 79 ? 4.188 -38.406 -28.297 1 94.19 79 CYS B O 1
ATOM 3906 N N . GLN B 1 80 ? 2.854 -38.438 -30.047 1 95.31 80 GLN B N 1
ATOM 3907 C CA . GLN B 1 80 ? 3.209 -37.094 -30.5 1 95.31 80 GLN B CA 1
ATOM 3908 C C . GLN B 1 80 ? 2.123 -36.094 -30.156 1 95.31 80 GLN B C 1
ATOM 3910 O O . GLN B 1 80 ? 0.941 -36.344 -30.406 1 95.31 80 GLN B O 1
ATOM 3915 N N . TYR B 1 81 ? 2.561 -35.062 -29.422 1 95.56 81 TYR B N 1
ATOM 3916 C CA . TYR B 1 81 ? 1.529 -34.125 -28.969 1 95.56 81 TYR B CA 1
ATOM 3917 C C . TYR B 1 81 ? 2.029 -32.688 -29.016 1 95.56 81 TYR B C 1
ATOM 3919 O O . TYR B 1 81 ? 3.232 -32.469 -29.141 1 95.56 81 TYR B O 1
ATOM 3927 N N . THR B 1 82 ? 1.099 -31.781 -29.078 1 95.12 82 THR B N 1
ATOM 3928 C CA . THR B 1 82 ? 1.353 -30.344 -28.984 1 95.12 82 THR B CA 1
ATOM 3929 C C . THR B 1 82 ? 0.685 -29.766 -27.734 1 95.12 82 THR B C 1
ATOM 3931 O O . THR B 1 82 ? -0.356 -30.25 -27.297 1 95.12 82 THR B O 1
ATOM 3934 N N . VAL B 1 83 ? 1.38 -28.797 -27.125 1 95.19 83 VAL B N 1
ATOM 3935 C CA . VAL B 1 83 ? 0.854 -28.109 -25.953 1 95.19 83 VAL B CA 1
ATOM 3936 C C . VAL B 1 83 ? 0.504 -26.672 -26.312 1 95.19 83 VAL B C 1
ATOM 3938 O O . VAL B 1 83 ? 1.337 -25.938 -26.859 1 95.19 83 VAL B O 1
ATOM 3941 N N . SER B 1 84 ? -0.714 -26.312 -26.109 1 95.25 84 SER B N 1
ATOM 3942 C CA . SER B 1 84 ? -1.152 -24.938 -26.312 1 95.25 84 SER B CA 1
ATOM 3943 C C . SER B 1 84 ? -1.624 -24.297 -25.016 1 95.25 84 SER B C 1
ATOM 3945 O O . SER B 1 84 ? -2.213 -24.984 -24.172 1 95.25 84 SER B O 1
ATOM 3947 N N . CYS B 1 85 ? -1.273 -22.984 -24.891 1 93.69 85 CYS B N 1
ATOM 3948 C CA . CYS B 1 85 ? -1.622 -22.297 -23.656 1 93.69 85 CYS B CA 1
ATOM 3949 C C . CYS B 1 85 ? -2.363 -21 -23.953 1 93.69 85 CYS B C 1
ATOM 3951 O O . CYS B 1 85 ? -1.997 -20.266 -24.859 1 93.69 85 CYS B O 1
ATOM 3953 N N . GLU B 1 86 ? -3.432 -20.703 -23.234 1 92.69 86 GLU B N 1
ATOM 3954 C CA . GLU B 1 86 ? -4.168 -19.438 -23.203 1 92.69 86 GLU B CA 1
ATOM 3955 C C . GLU B 1 86 ? -4.492 -19.016 -21.781 1 92.69 86 GLU B C 1
ATOM 3957 O O . GLU B 1 86 ? -5.418 -19.547 -21.156 1 92.69 86 GLU B O 1
ATOM 3962 N N . GLY B 1 87 ? -3.777 -17.984 -21.359 1 94.75 87 GLY B N 1
ATOM 3963 C CA . GLY B 1 87 ? -3.873 -17.688 -19.938 1 94.75 87 GLY B CA 1
ATOM 3964 C C . GLY B 1 87 ? -3.406 -18.844 -19.062 1 94.75 87 GLY B C 1
ATOM 3965 O O . GLY B 1 87 ? -2.293 -19.344 -19.219 1 94.75 87 GLY B O 1
ATOM 3966 N N . THR B 1 88 ? -4.375 -19.281 -18.234 1 96.94 88 THR B N 1
ATOM 3967 C CA . THR B 1 88 ? -4.023 -20.391 -17.344 1 96.94 88 THR B CA 1
ATOM 3968 C C . THR B 1 88 ? -4.395 -21.719 -18 1 96.94 88 THR B C 1
ATOM 3970 O O . THR B 1 88 ? -4.027 -22.781 -17.484 1 96.94 88 THR B O 1
ATOM 3973 N N . GLN B 1 89 ? -5.043 -21.703 -19.109 1 97.5 89 GLN B N 1
ATOM 3974 C CA . GLN B 1 89 ? -5.52 -22.922 -19.734 1 97.5 89 GLN B CA 1
ATOM 3975 C C . GLN B 1 89 ? -4.418 -23.594 -20.562 1 97.5 89 GLN B C 1
ATOM 3977 O O . GLN B 1 89 ? -3.758 -22.938 -21.359 1 97.5 89 GLN B O 1
ATOM 3982 N N . VAL B 1 90 ? -4.266 -24.828 -20.25 1 97.44 90 VAL B N 1
ATOM 3983 C CA . VAL B 1 90 ? -3.34 -25.672 -21 1 97.44 90 VAL B CA 1
ATOM 3984 C C . VAL B 1 90 ? -4.109 -26.781 -21.719 1 97.44 90 VAL B C 1
ATOM 3986 O O . VAL B 1 90 ? -4.926 -27.469 -21.094 1 97.44 90 VAL B O 1
ATOM 3989 N N . LYS B 1 91 ? -3.881 -26.906 -22.984 1 96.88 91 LYS B N 1
ATOM 3990 C CA . LYS B 1 91 ? -4.488 -27.969 -23.781 1 96.88 91 LYS B CA 1
ATOM 3991 C C . LYS B 1 91 ? -3.422 -28.812 -24.469 1 96.88 91 LYS B C 1
ATOM 3993 O O . LYS B 1 91 ? -2.457 -28.266 -25.016 1 96.88 91 LYS B O 1
ATOM 3998 N N . VAL B 1 92 ? -3.607 -30.062 -24.375 1 97.12 92 VAL B N 1
ATOM 3999 C CA . VAL B 1 92 ? -2.723 -31.016 -25.031 1 97.12 92 VAL B CA 1
ATOM 4000 C C . VAL B 1 92 ? -3.502 -31.812 -26.078 1 97.12 92 VAL B C 1
ATOM 4002 O O . VAL B 1 92 ? -4.551 -32.375 -25.781 1 97.12 92 VAL B O 1
ATOM 4005 N N . HIS B 1 93 ? -2.998 -31.75 -27.281 1 96.25 93 HIS B N 1
ATOM 4006 C CA . HIS B 1 93 ? -3.557 -32.531 -28.375 1 96.25 93 HIS B CA 1
ATOM 4007 C C . HIS B 1 93 ? -2.488 -33.375 -29.031 1 96.25 93 HIS B C 1
ATOM 4009 O O . HIS B 1 93 ? -1.409 -32.906 -29.375 1 96.25 93 HIS B O 1
ATOM 4015 N N . GLY B 1 94 ? -2.832 -34.688 -29.109 1 95.25 94 GLY B N 1
ATOM 4016 C CA . GLY B 1 94 ? -1.845 -35.562 -29.719 1 95.25 94 GLY B CA 1
ATOM 4017 C C . GLY B 1 94 ? -2.438 -36.875 -30.234 1 95.25 94 GLY B C 1
ATOM 4018 O O . GLY B 1 94 ? -3.658 -37.031 -30.266 1 95.25 94 GLY B O 1
ATOM 4019 N N . GLN B 1 95 ? -1.531 -37.594 -30.797 1 95.81 95 GLN B N 1
ATOM 4020 C CA . GLN B 1 95 ? -1.902 -38.875 -31.359 1 95.81 95 GLN B CA 1
ATOM 4021 C C . GLN B 1 95 ? -0.74 -39.875 -31.297 1 95.81 95 GLN B C 1
ATOM 4023 O O . GLN B 1 95 ? 0.424 -39.469 -31.375 1 95.81 95 GLN B O 1
ATOM 4028 N N . CYS B 1 96 ? -1.183 -41.094 -31.031 1 95 96 CYS B N 1
ATOM 4029 C CA . CYS B 1 96 ? -0.148 -42.094 -31.047 1 95 96 CYS B CA 1
ATOM 4030 C C . CYS B 1 96 ? -0.097 -42.812 -32.406 1 95 96 CYS B C 1
ATOM 4032 O O . CYS B 1 96 ? -0.89 -42.5 -33.281 1 95 96 CYS B O 1
ATOM 4034 N N . ALA B 1 97 ? 0.788 -43.719 -32.562 1 93.69 97 ALA B N 1
ATOM 4035 C CA . ALA B 1 97 ? 1 -44.406 -33.844 1 93.69 97 ALA B CA 1
ATOM 4036 C C . ALA B 1 97 ? -0.202 -45.281 -34.188 1 93.69 97 ALA B C 1
ATOM 4038 O O . ALA B 1 97 ? -0.471 -45.531 -35.375 1 93.69 97 ALA B O 1
ATOM 4039 N N . ALA B 1 98 ? -0.932 -45.75 -33.188 1 94.62 98 ALA B N 1
ATOM 4040 C CA . ALA B 1 98 ? -2.088 -46.594 -33.406 1 94.62 98 ALA B CA 1
ATOM 4041 C C . ALA B 1 98 ? -3.33 -45.781 -33.75 1 94.62 98 ALA B C 1
ATOM 4043 O O . ALA B 1 98 ? -4.418 -46.344 -33.938 1 94.62 98 ALA B O 1
ATOM 4044 N N . GLY B 1 99 ? -3.209 -44.438 -33.75 1 94.38 99 GLY B N 1
ATOM 4045 C CA . GLY B 1 99 ? -4.312 -43.562 -34.156 1 94.38 99 GLY B CA 1
ATOM 4046 C C . GLY B 1 99 ? -5.16 -43.094 -32.969 1 94.38 99 GLY B C 1
ATOM 4047 O O . GLY B 1 99 ? -6.195 -42.469 -33.188 1 94.38 99 GLY B O 1
ATOM 4048 N N . HIS B 1 100 ? -4.805 -43.438 -31.734 1 95.44 100 HIS B N 1
ATOM 4049 C CA . HIS B 1 100 ? -5.543 -43 -30.562 1 95.44 100 HIS B CA 1
ATOM 4050 C C . HIS B 1 100 ? -5.328 -41.5 -30.328 1 95.44 100 HIS B C 1
ATOM 4052 O O . HIS B 1 100 ? -4.199 -41 -30.391 1 95.44 100 HIS B O 1
ATOM 4058 N N . ILE B 1 101 ? -6.402 -40.844 -30.094 1 95.06 101 ILE B N 1
ATOM 4059 C CA . ILE B 1 101 ? -6.352 -39.406 -29.891 1 95.06 101 ILE B CA 1
ATOM 4060 C C . ILE B 1 101 ? -6.098 -39.094 -28.422 1 95.06 101 ILE B C 1
ATOM 4062 O O . ILE B 1 101 ? -6.703 -39.688 -27.531 1 95.06 101 ILE B O 1
ATOM 4066 N N . LEU B 1 102 ? -5.117 -38.25 -28.188 1 94.25 102 LEU B N 1
ATOM 4067 C CA . LEU B 1 102 ? -4.812 -37.75 -26.859 1 94.25 102 LEU B CA 1
ATOM 4068 C C . LEU B 1 102 ? -5.328 -36.312 -26.703 1 94.25 102 LEU B C 1
ATOM 4070 O O . LEU B 1 102 ? -4.926 -35.406 -27.438 1 94.25 102 LEU B O 1
ATOM 4074 N N . PHE B 1 103 ? -6.289 -36.156 -25.812 1 95.56 103 PHE B N 1
ATOM 4075 C CA . PHE B 1 103 ? -6.754 -34.844 -25.453 1 95.56 103 PHE B CA 1
ATOM 4076 C C . PHE B 1 103 ? -6.723 -34.656 -23.938 1 95.56 103 PHE B C 1
ATOM 4078 O O . PHE B 1 103 ? -7.23 -35.5 -23.188 1 95.56 103 PHE B O 1
ATOM 4085 N N . TRP B 1 104 ? -6.078 -33.625 -23.484 1 96.62 104 TRP B N 1
ATOM 4086 C CA . TRP B 1 104 ? -6 -33.312 -22.062 1 96.62 104 TRP B CA 1
ATOM 4087 C C . TRP B 1 104 ? -6.035 -31.812 -21.812 1 96.62 104 TRP B C 1
ATOM 4089 O O . TRP B 1 104 ? -5.516 -31.031 -22.625 1 96.62 104 TRP B O 1
ATOM 4099 N N . THR B 1 105 ? -6.719 -31.453 -20.75 1 97.25 105 THR B N 1
ATOM 4100 C CA . THR B 1 105 ? -6.734 -30.078 -20.297 1 97.25 105 THR B CA 1
ATOM 4101 C C . THR B 1 105 ? -6.48 -29.984 -18.797 1 97.25 105 THR B C 1
ATOM 4103 O O . THR B 1 105 ? -6.621 -30.984 -18.078 1 97.25 105 THR B O 1
ATOM 4106 N N . ASN B 1 106 ? -6.043 -28.859 -18.391 1 97.75 106 ASN B N 1
ATOM 4107 C CA . ASN B 1 106 ? -5.59 -28.75 -17.016 1 97.75 106 ASN B CA 1
ATOM 4108 C C . ASN B 1 106 ? -6.707 -28.266 -16.094 1 97.75 106 ASN B C 1
ATOM 4110 O O . ASN B 1 106 ? -6.531 -28.203 -14.875 1 97.75 106 ASN B O 1
ATOM 4114 N N . GLN B 1 107 ? -7.898 -27.969 -16.641 1 97 107 GLN B N 1
ATOM 4115 C CA . GLN B 1 107 ? -8.93 -27.328 -15.82 1 97 107 GLN B CA 1
ATOM 4116 C C . GLN B 1 107 ? -10.297 -27.438 -16.484 1 97 107 GLN B C 1
ATOM 4118 O O . GLN B 1 107 ? -10.398 -27.781 -17.656 1 97 107 GLN B O 1
ATOM 4123 N N . ASP B 1 108 ? -11.266 -27.078 -15.625 1 94.94 108 ASP B N 1
ATOM 4124 C CA . ASP B 1 108 ? -12.641 -26.984 -16.125 1 94.94 108 ASP B CA 1
ATOM 4125 C C . ASP B 1 108 ? -12.844 -25.719 -16.938 1 94.94 108 ASP B C 1
ATOM 4127 O O . ASP B 1 108 ? -12.094 -24.75 -16.781 1 94.94 108 ASP B O 1
ATOM 4131 N N . VAL B 1 109 ? -13.766 -25.797 -17.891 1 93 109 VAL B N 1
ATOM 4132 C CA . VAL B 1 109 ? -14.211 -24.625 -18.656 1 93 109 VAL B CA 1
ATOM 4133 C C . VAL B 1 109 ? -15.703 -24.406 -18.422 1 93 109 VAL B C 1
ATOM 4135 O O . VAL B 1 109 ? -16.516 -25.328 -18.547 1 93 109 VAL B O 1
ATOM 4138 N N . VAL B 1 110 ? -15.992 -23.219 -17.906 1 87.81 110 VAL B N 1
ATOM 4139 C CA . VAL B 1 110 ? -17.391 -22.875 -17.688 1 87.81 110 VAL B CA 1
ATOM 4140 C C . VAL B 1 110 ? -17.797 -21.734 -18.625 1 87.81 110 VAL B C 1
ATOM 4142 O O . VAL B 1 110 ? -17.172 -20.672 -18.625 1 87.81 110 VAL B O 1
ATOM 4145 N N . ARG B 1 111 ? -18.812 -21.922 -19.406 1 83.38 111 ARG B N 1
ATOM 4146 C CA . ARG B 1 111 ? -19.312 -20.922 -20.359 1 83.38 111 ARG B CA 1
ATOM 4147 C C . ARG B 1 111 ? -18.172 -20.359 -21.188 1 83.38 111 ARG B C 1
ATOM 4149 O O . ARG B 1 111 ? -18 -19.141 -21.281 1 83.38 111 ARG B O 1
ATOM 4156 N N . GLN B 1 112 ? -17.344 -21.172 -21.609 1 84.69 112 GLN B N 1
ATOM 4157 C CA . GLN B 1 112 ? -16.25 -20.875 -22.531 1 84.69 112 GLN B CA 1
ATOM 4158 C C . GLN B 1 112 ? -15.117 -20.141 -21.812 1 84.69 112 GLN B C 1
ATOM 4160 O O . GLN B 1 112 ? -14.219 -19.594 -22.453 1 84.69 112 GLN B O 1
ATOM 4165 N N . GLN B 1 113 ? -15.227 -20.109 -20.531 1 88.69 113 GLN B N 1
ATOM 4166 C CA . GLN B 1 113 ? -14.172 -19.469 -19.75 1 88.69 113 GLN B CA 1
ATOM 4167 C C . GLN B 1 113 ? -13.43 -20.484 -18.875 1 88.69 113 GLN B C 1
ATOM 4169 O O . GLN B 1 113 ? -14.047 -21.219 -18.109 1 88.69 113 GLN B O 1
ATOM 4174 N N . PRO B 1 114 ? -12.125 -20.516 -19.109 1 94.75 114 PRO B N 1
ATOM 4175 C CA . PRO B 1 114 ? -11.367 -21.359 -18.172 1 94.75 114 PRO B CA 1
ATOM 4176 C C . PRO B 1 114 ? -11.547 -20.953 -16.719 1 94.75 114 PRO B C 1
ATOM 4178 O O . PRO B 1 114 ? -11.43 -19.766 -16.391 1 94.75 114 PRO B O 1
ATOM 4181 N N . VAL B 1 115 ? -11.82 -21.859 -15.859 1 95.5 115 VAL B N 1
ATOM 4182 C CA . VAL B 1 115 ? -12.219 -21.594 -14.477 1 95.5 115 VAL B CA 1
ATOM 4183 C C . VAL B 1 115 ? -11.062 -20.938 -13.727 1 95.5 115 VAL B C 1
ATOM 4185 O O . VAL B 1 115 ? -11.281 -20.031 -12.922 1 95.5 115 VAL B O 1
ATOM 4188 N N . LEU B 1 116 ? -9.852 -21.375 -13.984 1 96.94 116 LEU B N 1
ATOM 4189 C CA . LEU B 1 116 ? -8.719 -20.844 -13.234 1 96.94 116 LEU B CA 1
ATOM 4190 C C . LEU B 1 116 ? -8.391 -19.422 -13.672 1 96.94 116 LEU B C 1
ATOM 4192 O O . LEU B 1 116 ? -7.785 -18.656 -12.914 1 96.94 116 LEU B O 1
ATOM 4196 N N . ASN B 1 117 ? -8.742 -19.047 -14.93 1 96.12 117 ASN B N 1
ATOM 4197 C CA . ASN B 1 117 ? -8.656 -17.641 -15.312 1 96.12 117 ASN B CA 1
ATOM 4198 C C . ASN B 1 117 ? -9.555 -16.781 -14.438 1 96.12 117 ASN B C 1
ATOM 4200 O O . ASN B 1 117 ? -9.109 -15.766 -13.891 1 96.12 117 ASN B O 1
ATOM 4204 N N . LEU B 1 118 ? -10.75 -17.234 -14.281 1 95.31 118 LEU B N 1
ATOM 4205 C CA . LEU B 1 118 ? -11.742 -16.5 -13.508 1 95.31 118 LEU B CA 1
ATOM 4206 C C . LEU B 1 118 ? -11.359 -16.453 -12.039 1 95.31 118 LEU B C 1
ATOM 4208 O O . LEU B 1 118 ? -11.383 -15.391 -11.422 1 95.31 118 LEU B O 1
ATOM 4212 N N . GLN B 1 119 ? -10.969 -17.547 -11.555 1 96.06 119 GLN B N 1
ATOM 4213 C CA . GLN B 1 119 ? -10.664 -17.672 -10.133 1 96.06 119 GLN B CA 1
ATOM 4214 C C . GLN B 1 119 ? -9.43 -16.844 -9.766 1 96.06 119 GLN B C 1
ATOM 4216 O O . GLN B 1 119 ? -9.406 -16.156 -8.742 1 96.06 119 GLN B O 1
ATOM 4221 N N . LEU B 1 120 ? -8.438 -16.953 -10.586 1 97.12 120 LEU B N 1
ATOM 4222 C CA . LEU B 1 120 ? -7.219 -16.203 -10.328 1 97.12 120 LEU B CA 1
ATOM 4223 C C . LEU B 1 120 ? -7.492 -14.695 -10.359 1 97.12 120 LEU B C 1
ATOM 4225 O O . LEU B 1 120 ? -7.051 -13.961 -9.477 1 97.12 120 LEU B O 1
ATOM 4229 N N . CYS B 1 121 ? -8.211 -14.289 -11.344 1 96.5 121 CYS B N 1
ATOM 4230 C CA . CYS B 1 121 ? -8.562 -12.875 -11.453 1 96.5 121 CYS B CA 1
ATOM 4231 C C . CYS B 1 121 ? -9.406 -12.43 -10.266 1 96.5 121 CYS B C 1
ATOM 4233 O O . CYS B 1 121 ? -9.195 -11.344 -9.719 1 96.5 121 CYS B O 1
ATOM 4235 N N . ALA B 1 122 ? -10.336 -13.258 -9.836 1 96.75 122 ALA B N 1
ATOM 4236 C CA . ALA B 1 122 ? -11.156 -12.953 -8.664 1 96.75 122 ALA B CA 1
ATOM 4237 C C . ALA B 1 122 ? -10.305 -12.852 -7.402 1 96.75 122 ALA B C 1
ATOM 4239 O O . ALA B 1 122 ? -10.477 -11.922 -6.605 1 96.75 122 ALA B O 1
ATOM 4240 N N . ALA B 1 123 ? -9.414 -13.758 -7.297 1 96.94 123 ALA B N 1
ATOM 4241 C CA . ALA B 1 123 ? -8.547 -13.758 -6.121 1 96.94 123 ALA B CA 1
ATOM 4242 C C . ALA B 1 123 ? -7.715 -12.484 -6.051 1 96.94 123 ALA B C 1
ATOM 4244 O O . ALA B 1 123 ? -7.57 -11.883 -4.984 1 96.94 123 ALA B O 1
ATOM 4245 N N . ILE B 1 124 ? -7.184 -12.086 -7.168 1 96.62 124 ILE B N 1
ATOM 4246 C CA . ILE B 1 124 ? -6.379 -10.875 -7.238 1 96.62 124 ILE B CA 1
ATOM 4247 C C . ILE B 1 124 ? -7.234 -9.664 -6.859 1 96.62 124 ILE B C 1
ATOM 4249 O O . ILE B 1 124 ? -6.852 -8.875 -5.992 1 96.62 124 ILE B O 1
ATOM 4253 N N . LEU B 1 125 ? -8.359 -9.562 -7.41 1 95.56 125 LEU B N 1
ATOM 4254 C CA . LEU B 1 125 ? -9.234 -8.414 -7.203 1 95.56 125 LEU B CA 1
ATOM 4255 C C . LEU B 1 125 ? -9.727 -8.359 -5.762 1 95.56 125 LEU B C 1
ATOM 4257 O O . LEU B 1 125 ? -9.625 -7.312 -5.109 1 95.56 125 LEU B O 1
ATOM 4261 N N . LEU B 1 126 ? -10.203 -9.453 -5.262 1 93.62 126 LEU B N 1
ATOM 4262 C CA . LEU B 1 126 ? -10.891 -9.484 -3.975 1 93.62 126 LEU B CA 1
ATOM 4263 C C . LEU B 1 126 ? -9.891 -9.383 -2.824 1 93.62 126 LEU B C 1
ATOM 4265 O O . LEU B 1 126 ? -10.266 -9.031 -1.704 1 93.62 126 LEU B O 1
ATOM 4269 N N . SER B 1 127 ? -8.672 -9.719 -3.139 1 91 127 SER B N 1
ATOM 4270 C CA . SER B 1 127 ? -7.648 -9.555 -2.107 1 91 127 SER B CA 1
ATOM 4271 C C . SER B 1 127 ? -7.027 -8.164 -2.152 1 91 127 SER B C 1
ATOM 4273 O O . SER B 1 127 ? -6.148 -7.848 -1.354 1 91 127 SER B O 1
ATOM 4275 N N . GLY B 1 128 ? -7.426 -7.387 -3.066 1 87.88 128 GLY B N 1
ATOM 4276 C CA . GLY B 1 128 ? -6.977 -6.004 -3.146 1 87.88 128 GLY B CA 1
ATOM 4277 C C . GLY B 1 128 ? -5.578 -5.863 -3.715 1 87.88 128 GLY B C 1
ATOM 4278 O O . GLY B 1 128 ? -4.879 -4.891 -3.42 1 87.88 128 GLY B O 1
ATOM 4279 N N . ARG B 1 129 ? -5.172 -6.77 -4.48 1 90.69 129 ARG B N 1
ATOM 4280 C CA . ARG B 1 129 ? -3.828 -6.727 -5.047 1 90.69 129 ARG B CA 1
ATOM 4281 C C . ARG B 1 129 ? -3.822 -5.992 -6.383 1 90.69 129 ARG B C 1
ATOM 4283 O O . ARG B 1 129 ? -4.816 -6.008 -7.109 1 90.69 129 ARG B O 1
ATOM 4290 N N . ASN B 1 130 ? -2.678 -5.367 -6.621 1 91.12 130 ASN B N 1
ATOM 4291 C CA . ASN B 1 130 ? -2.477 -4.816 -7.957 1 91.12 130 ASN B CA 1
ATOM 4292 C C . ASN B 1 130 ? -2.381 -5.918 -9.008 1 91.12 130 ASN B C 1
ATOM 4294 O O . ASN B 1 130 ? -1.521 -6.797 -8.922 1 91.12 130 ASN B O 1
ATOM 4298 N N . PRO B 1 131 ? -3.248 -5.816 -9.93 1 94.44 131 PRO B N 1
ATOM 4299 C CA . PRO B 1 131 ? -3.309 -6.914 -10.906 1 94.44 131 PRO B CA 1
ATOM 4300 C C . PRO B 1 131 ? -2.008 -7.078 -11.688 1 94.44 131 PRO B C 1
ATOM 4302 O O . PRO B 1 131 ? -1.529 -8.203 -11.867 1 94.44 131 PRO B O 1
ATOM 4305 N N . THR B 1 132 ? -1.484 -5.996 -12.148 1 93.31 132 THR B N 1
ATOM 4306 C CA . THR B 1 132 ? -0.263 -6.062 -12.945 1 93.31 132 THR B CA 1
ATOM 4307 C C . THR B 1 132 ? 0.881 -6.652 -12.125 1 93.31 132 THR B C 1
ATOM 4309 O O . THR B 1 132 ? 1.612 -7.523 -12.602 1 93.31 132 THR B O 1
ATOM 4312 N N . ALA B 1 133 ? 0.978 -6.25 -10.953 1 92.62 133 ALA B N 1
ATOM 4313 C CA . ALA B 1 133 ? 2.047 -6.73 -10.078 1 92.62 133 ALA B CA 1
ATOM 4314 C C . ALA B 1 133 ? 1.846 -8.203 -9.727 1 92.62 133 ALA B C 1
ATOM 4316 O O . ALA B 1 133 ? 2.805 -8.977 -9.695 1 92.62 133 ALA B O 1
ATOM 4317 N N . ALA B 1 134 ? 0.646 -8.562 -9.391 1 95.69 134 ALA B N 1
ATOM 4318 C CA . ALA B 1 134 ? 0.34 -9.938 -9.023 1 95.69 134 ALA B CA 1
ATOM 4319 C C . ALA B 1 134 ? 0.615 -10.891 -10.18 1 95.69 134 ALA B C 1
ATOM 4321 O O . ALA B 1 134 ? 1.206 -11.961 -9.984 1 95.69 134 ALA B O 1
ATOM 4322 N N . LEU B 1 135 ? 0.182 -10.516 -11.352 1 95.31 135 LEU B N 1
ATOM 4323 C CA . LEU B 1 135 ? 0.391 -11.359 -12.531 1 95.31 135 LEU B CA 1
ATOM 4324 C C . LEU B 1 135 ? 1.874 -11.453 -12.867 1 95.31 135 LEU B C 1
ATOM 4326 O O . LEU B 1 135 ? 2.363 -12.523 -13.227 1 95.31 135 LEU B O 1
ATOM 4330 N N . ARG B 1 136 ? 2.514 -10.367 -12.742 1 93.94 136 ARG B N 1
ATOM 4331 C CA . ARG B 1 136 ? 3.949 -10.367 -13 1 93.94 136 ARG B CA 1
ATOM 4332 C C . ARG B 1 136 ? 4.688 -11.25 -12.008 1 93.94 136 ARG B C 1
ATOM 4334 O O . ARG B 1 136 ? 5.645 -11.938 -12.367 1 93.94 136 ARG B O 1
ATOM 4341 N N . MET B 1 137 ? 4.273 -11.211 -10.75 1 95.38 137 MET B N 1
ATOM 4342 C CA . MET B 1 137 ? 4.859 -12.047 -9.703 1 95.38 137 MET B CA 1
ATOM 4343 C C . MET B 1 137 ? 4.828 -13.516 -10.102 1 95.38 137 MET B C 1
ATOM 4345 O O . MET B 1 137 ? 5.828 -14.219 -9.977 1 95.38 137 MET B O 1
ATOM 4349 N N . LEU B 1 138 ? 3.773 -13.961 -10.641 1 97.06 138 LEU B N 1
ATOM 4350 C CA . LEU B 1 138 ? 3.613 -15.352 -11.047 1 97.06 138 LEU B CA 1
ATOM 4351 C C . LEU B 1 138 ? 4.355 -15.625 -12.352 1 97.06 138 LEU B C 1
ATOM 4353 O O . LEU B 1 138 ? 5.039 -16.641 -12.484 1 97.06 138 LEU B O 1
ATOM 4357 N N . ALA B 1 139 ? 4.262 -14.664 -13.227 1 94.75 139 ALA B N 1
ATOM 4358 C CA . ALA B 1 139 ? 4.891 -14.82 -14.531 1 94.75 139 ALA B CA 1
ATOM 4359 C C . ALA B 1 139 ? 6.41 -14.891 -14.406 1 94.75 139 ALA B C 1
ATOM 4361 O O . ALA B 1 139 ? 7.07 -15.586 -15.188 1 94.75 139 ALA B O 1
ATOM 4362 N N . CYS B 1 140 ? 6.91 -14.289 -13.508 1 93.44 140 CYS B N 1
ATOM 4363 C CA . CYS B 1 140 ? 8.359 -14.227 -13.336 1 93.44 140 CYS B CA 1
ATOM 4364 C C . CYS B 1 140 ? 8.938 -15.602 -13.023 1 93.44 140 CYS B C 1
ATOM 4366 O O . CYS B 1 140 ? 10.117 -15.852 -13.281 1 93.44 140 CYS B O 1
ATOM 4368 N N . ILE B 1 141 ? 8.109 -16.484 -12.5 1 94.56 141 ILE B N 1
ATOM 4369 C CA . ILE B 1 141 ? 8.625 -17.812 -12.188 1 94.56 141 ILE B CA 1
ATOM 4370 C C . ILE B 1 141 ? 8.086 -18.828 -13.203 1 94.56 141 ILE B C 1
ATOM 4372 O O . ILE B 1 141 ? 8.094 -20.031 -12.945 1 94.56 141 ILE B O 1
ATOM 4376 N N . GLY B 1 142 ? 7.496 -18.312 -14.219 1 95.94 142 GLY B N 1
ATOM 4377 C CA . GLY B 1 142 ? 7.141 -19.156 -15.352 1 95.94 142 GLY B CA 1
ATOM 4378 C C . GLY B 1 142 ? 5.695 -19.609 -15.32 1 95.94 142 GLY B C 1
ATOM 4379 O O . GLY B 1 142 ? 5.27 -20.391 -16.172 1 95.94 142 GLY B O 1
ATOM 4380 N N . VAL B 1 143 ? 4.957 -19.172 -14.383 1 97.69 143 VAL B N 1
ATOM 4381 C CA . VAL B 1 143 ? 3.562 -19.594 -14.312 1 97.69 143 VAL B CA 1
ATOM 4382 C C . VAL B 1 143 ? 2.77 -18.969 -15.453 1 97.69 143 VAL B C 1
ATOM 4384 O O . VAL B 1 143 ? 2.846 -17.766 -15.688 1 97.69 143 VAL B O 1
ATOM 4387 N N . GLN B 1 144 ? 2.082 -19.828 -16.125 1 96.75 144 GLN B N 1
ATOM 4388 C CA . GLN B 1 144 ? 1.205 -19.344 -17.188 1 96.75 144 GLN B CA 1
ATOM 4389 C C . GLN B 1 144 ? -0.044 -18.688 -16.625 1 96.75 144 GLN B C 1
ATOM 4391 O O . GLN B 1 144 ? -0.837 -19.328 -15.93 1 96.75 144 GLN B O 1
ATOM 4396 N N . VAL B 1 145 ? -0.144 -17.422 -16.922 1 97.12 145 VAL B N 1
ATOM 4397 C CA . VAL B 1 145 ? -1.289 -16.672 -16.406 1 97.12 145 VAL B CA 1
ATOM 4398 C C . VAL B 1 145 ? -1.86 -15.773 -17.5 1 97.12 145 VAL B C 1
ATOM 4400 O O . VAL B 1 145 ? -1.309 -15.703 -18.594 1 97.12 145 VAL B O 1
ATOM 4403 N N . VAL B 1 146 ? -2.959 -15.148 -17.219 1 96.44 146 VAL B N 1
ATOM 4404 C CA . VAL B 1 146 ? -3.604 -14.234 -18.156 1 96.44 146 VAL B CA 1
ATOM 4405 C C . VAL B 1 146 ? -2.814 -12.93 -18.234 1 96.44 146 VAL B C 1
ATOM 4407 O O . VAL B 1 146 ? -2.027 -12.625 -17.328 1 96.44 146 VAL B O 1
ATOM 4410 N N . THR B 1 147 ? -3.025 -12.172 -19.297 1 94.75 147 THR B N 1
ATOM 4411 C CA . THR B 1 147 ? -2.439 -10.844 -19.406 1 94.75 147 THR B CA 1
ATOM 4412 C C . THR B 1 147 ? -3.25 -9.82 -18.609 1 94.75 147 THR B C 1
ATOM 4414 O O . THR B 1 147 ? -4.379 -10.102 -18.203 1 94.75 147 THR B O 1
ATOM 4417 N N . ALA B 1 148 ? -2.637 -8.672 -18.391 1 93.88 148 ALA B N 1
ATOM 4418 C CA . ALA B 1 148 ? -3.336 -7.598 -17.688 1 93.88 148 ALA B CA 1
ATOM 4419 C C . ALA B 1 148 ? -4.598 -7.188 -18.438 1 93.88 148 ALA B C 1
ATOM 4421 O O . ALA B 1 148 ? -5.641 -6.938 -17.828 1 93.88 148 ALA B O 1
ATOM 4422 N N . ARG B 1 149 ? -4.488 -7.148 -19.734 1 93.06 149 ARG B N 1
ATOM 4423 C CA . ARG B 1 149 ? -5.637 -6.789 -20.562 1 93.06 149 ARG B CA 1
ATOM 4424 C C . ARG B 1 149 ? -6.789 -7.77 -20.344 1 93.06 149 ARG B C 1
ATOM 4426 O O . ARG B 1 149 ? -7.938 -7.359 -20.188 1 93.06 149 ARG B O 1
ATOM 4433 N N . THR B 1 150 ? -6.477 -9.023 -20.406 1 94.19 150 THR B N 1
ATOM 4434 C CA . THR B 1 150 ? -7.484 -10.047 -20.172 1 94.19 150 THR B CA 1
ATOM 4435 C C . THR B 1 150 ? -8.055 -9.945 -18.75 1 94.19 150 THR B C 1
ATOM 4437 O O . THR B 1 150 ? -9.258 -10.094 -18.547 1 94.19 150 THR B O 1
ATOM 4440 N N . PHE B 1 151 ? -7.219 -9.633 -17.828 1 96.81 151 PHE B N 1
ATOM 4441 C CA . PHE B 1 151 ? -7.672 -9.43 -16.453 1 96.81 151 PHE B CA 1
ATOM 4442 C C . PHE B 1 151 ? -8.75 -8.352 -16.391 1 96.81 151 PHE B C 1
ATOM 4444 O O . PHE B 1 151 ? -9.82 -8.57 -15.812 1 96.81 151 PHE B O 1
ATOM 4451 N N . PHE B 1 152 ? -8.453 -7.27 -16.969 1 96 152 PHE B N 1
ATOM 4452 C CA . PHE B 1 152 ? -9.375 -6.145 -16.875 1 96 152 PHE B CA 1
ATOM 4453 C C . PHE B 1 152 ? -10.672 -6.445 -17.625 1 96 152 PHE B C 1
ATOM 4455 O O . PHE B 1 152 ? -11.75 -5.996 -17.219 1 96 152 PHE B O 1
ATOM 4462 N N . SER B 1 153 ? -10.562 -7.246 -18.656 1 94.62 153 SER B N 1
ATOM 4463 C CA . SER B 1 153 ? -11.766 -7.695 -19.359 1 94.62 153 SER B CA 1
ATOM 4464 C C . SER B 1 153 ? -12.609 -8.602 -18.469 1 94.62 153 SER B C 1
ATOM 4466 O O . SER B 1 153 ? -13.828 -8.422 -18.375 1 94.62 153 SER B O 1
ATOM 4468 N N . ILE B 1 154 ? -12 -9.539 -17.844 1 94.06 154 ILE B N 1
ATOM 4469 C CA . ILE B 1 154 ? -12.688 -10.461 -16.953 1 94.06 154 ILE B CA 1
ATOM 4470 C C . ILE B 1 154 ? -13.281 -9.688 -15.781 1 94.06 154 ILE B C 1
ATOM 4472 O O . ILE B 1 154 ? -14.422 -9.938 -15.383 1 94.06 154 ILE B O 1
ATOM 4476 N N . GLN B 1 155 ? -12.516 -8.773 -15.227 1 96.06 155 GLN B N 1
ATOM 4477 C CA . GLN B 1 155 ? -12.984 -7.934 -14.133 1 96.06 155 GLN B CA 1
ATOM 4478 C C . GLN B 1 155 ? -14.258 -7.191 -14.516 1 96.06 155 GLN B C 1
ATOM 4480 O O . GLN B 1 155 ? -15.242 -7.215 -13.766 1 96.06 155 GLN B O 1
ATOM 4485 N N . HIS B 1 156 ? -14.211 -6.566 -15.633 1 95.44 156 HIS B N 1
ATOM 4486 C CA . HIS B 1 156 ? -15.32 -5.738 -16.109 1 95.44 156 HIS B CA 1
ATOM 4487 C C . HIS B 1 156 ? -16.531 -6.59 -16.453 1 95.44 156 HIS B C 1
ATOM 4489 O O . HIS B 1 156 ? -17.656 -6.266 -16.047 1 95.44 156 HIS B O 1
ATOM 4495 N N . ASP B 1 157 ? -16.312 -7.672 -17.109 1 93.81 157 ASP B N 1
ATOM 4496 C CA . ASP B 1 157 ? -17.391 -8.438 -17.719 1 93.81 157 ASP B CA 1
ATOM 4497 C C . ASP B 1 157 ? -17.984 -9.43 -16.719 1 93.81 157 ASP B C 1
ATOM 4499 O O . ASP B 1 157 ? -19.156 -9.789 -16.828 1 93.81 157 ASP B O 1
ATOM 4503 N N . HIS B 1 158 ? -17.188 -9.883 -15.781 1 93.81 158 HIS B N 1
ATOM 4504 C CA . HIS B 1 158 ? -17.672 -10.992 -14.961 1 93.81 158 HIS B CA 1
ATOM 4505 C C . HIS B 1 158 ? -17.594 -10.641 -13.477 1 93.81 158 HIS B C 1
ATOM 4507 O O . HIS B 1 158 ? -18.562 -10.836 -12.734 1 93.81 158 HIS B O 1
ATOM 4513 N N . LEU B 1 159 ? -16.516 -10.109 -13.023 1 94.81 159 LEU B N 1
ATOM 4514 C CA . LEU B 1 159 ? -16.281 -9.969 -11.586 1 94.81 159 LEU B CA 1
ATOM 4515 C C . LEU B 1 159 ? -17.094 -8.812 -11.016 1 94.81 159 LEU B C 1
ATOM 4517 O O . LEU B 1 159 ? -17.812 -8.977 -10.023 1 94.81 159 LEU B O 1
ATOM 4521 N N . TRP B 1 160 ? -17.047 -7.645 -11.625 1 94.81 160 TRP B N 1
ATOM 4522 C CA . TRP B 1 160 ? -17.766 -6.48 -11.117 1 94.81 160 TRP B CA 1
ATOM 4523 C C . TRP B 1 160 ? -19.266 -6.734 -11.094 1 94.81 160 TRP B C 1
ATOM 4525 O O . TRP B 1 160 ? -19.922 -6.492 -10.078 1 94.81 160 TRP B O 1
ATOM 4535 N N . PRO B 1 161 ? -19.812 -7.266 -12.172 1 93.88 161 PRO B N 1
ATOM 4536 C CA . PRO B 1 161 ? -21.25 -7.562 -12.133 1 93.88 161 PRO B CA 1
ATOM 4537 C C . PRO B 1 161 ? -21.609 -8.539 -11.016 1 93.88 161 PRO B C 1
ATOM 4539 O O . PRO B 1 161 ? -22.656 -8.375 -10.359 1 93.88 161 PRO B O 1
ATOM 4542 N N . ALA B 1 162 ? -20.766 -9.547 -10.812 1 93.88 162 ALA B N 1
ATOM 4543 C CA . ALA B 1 162 ? -21.031 -10.508 -9.742 1 93.88 162 ALA B CA 1
ATOM 4544 C C . ALA B 1 162 ? -20.969 -9.844 -8.375 1 93.88 162 ALA B C 1
ATOM 4546 O O . ALA B 1 162 ? -21.844 -10.062 -7.527 1 93.88 162 ALA B O 1
ATOM 4547 N N . ILE B 1 163 ? -20 -9 -8.172 1 93.62 163 ILE B N 1
ATOM 4548 C CA . ILE B 1 163 ? -19.828 -8.289 -6.91 1 93.62 163 ILE B CA 1
ATOM 4549 C C . ILE B 1 163 ? -21 -7.344 -6.684 1 93.62 163 ILE B C 1
ATOM 4551 O O . ILE B 1 163 ? -21.562 -7.301 -5.586 1 93.62 163 ILE B O 1
ATOM 4555 N N . ASP B 1 164 ? -21.359 -6.648 -7.711 1 94.5 164 ASP B N 1
ATOM 4556 C CA . ASP B 1 164 ? -22.453 -5.688 -7.641 1 94.5 164 ASP B CA 1
ATOM 4557 C C . ASP B 1 164 ? -23.766 -6.383 -7.273 1 94.5 164 ASP B C 1
ATOM 4559 O O . ASP B 1 164 ? -24.531 -5.875 -6.453 1 94.5 164 ASP B O 1
ATOM 4563 N N . ARG B 1 165 ? -23.953 -7.5 -7.852 1 94.94 165 ARG B N 1
ATOM 4564 C CA . ARG B 1 165 ? -25.172 -8.25 -7.574 1 94.94 165 ARG B CA 1
ATOM 4565 C C . ARG B 1 165 ? -25.25 -8.664 -6.109 1 94.94 165 ARG B C 1
ATOM 4567 O O . ARG B 1 165 ? -26.281 -8.492 -5.461 1 94.94 165 ARG B O 1
ATOM 4574 N N . VAL B 1 166 ? -24.188 -9.188 -5.594 1 94.75 166 VAL B N 1
ATOM 4575 C CA . VAL B 1 166 ? -24.141 -9.625 -4.203 1 94.75 166 VAL B CA 1
ATOM 4576 C C . VAL B 1 166 ? -24.297 -8.43 -3.271 1 94.75 166 VAL B C 1
ATOM 4578 O O . VAL B 1 166 ? -25.062 -8.477 -2.309 1 94.75 166 VAL B O 1
ATOM 4581 N N . TRP B 1 167 ? -23.594 -7.344 -3.586 1 94.5 167 TRP B N 1
ATOM 4582 C CA . TRP B 1 167 ? -23.656 -6.137 -2.764 1 94.5 167 TRP B CA 1
ATOM 4583 C C . TRP B 1 167 ? -25.078 -5.566 -2.74 1 94.5 167 TRP B C 1
ATOM 4585 O O . TRP B 1 167 ? -25.609 -5.258 -1.672 1 94.5 167 TRP B O 1
ATOM 4595 N N . LYS B 1 168 ? -25.703 -5.469 -3.832 1 94.81 168 LYS B N 1
ATOM 4596 C CA . LYS B 1 168 ? -27.047 -4.895 -3.926 1 94.81 168 LYS B CA 1
ATOM 4597 C C . LYS B 1 168 ? -28.062 -5.738 -3.156 1 94.81 168 LYS B C 1
ATOM 4599 O O . LYS B 1 168 ? -28.953 -5.199 -2.5 1 94.81 168 LYS B O 1
ATOM 4604 N N . ALA B 1 169 ? -27.891 -6.984 -3.277 1 95.75 169 ALA B N 1
ATOM 4605 C CA . ALA B 1 169 ? -28.781 -7.871 -2.535 1 95.75 169 ALA B CA 1
ATOM 4606 C C . ALA B 1 169 ? -28.609 -7.684 -1.03 1 95.75 169 ALA B C 1
ATOM 4608 O O . ALA B 1 169 ? -29.594 -7.539 -0.303 1 95.75 169 ALA B O 1
ATOM 4609 N N . GLU B 1 170 ? -27.422 -7.68 -0.588 1 94.88 170 GLU B N 1
ATOM 4610 C CA . GLU B 1 170 ? -27.141 -7.488 0.832 1 94.88 170 GLU B CA 1
ATOM 4611 C C . GLU B 1 170 ? -27.578 -6.105 1.3 1 94.88 170 GLU B C 1
ATOM 4613 O O . GLU B 1 170 ? -28.156 -5.965 2.383 1 94.88 170 GLU B O 1
ATOM 4618 N N . GLN B 1 171 ? -27.281 -5.098 0.518 1 95.62 171 GLN B N 1
ATOM 4619 C CA . GLN B 1 171 ? -27.641 -3.73 0.873 1 95.62 171 GLN B CA 1
ATOM 4620 C C . GLN B 1 171 ? -29.156 -3.574 0.991 1 95.62 171 GLN B C 1
ATOM 4622 O O . GLN B 1 171 ? -29.641 -2.893 1.893 1 95.62 171 GLN B O 1
ATOM 4627 N N . SER B 1 172 ? -29.875 -4.203 0.074 1 95.56 172 SER B N 1
ATOM 4628 C CA . SER B 1 172 ? -31.328 -4.156 0.124 1 95.56 172 SER B CA 1
ATOM 4629 C C . SER B 1 172 ? -31.859 -4.703 1.446 1 95.56 172 SER B C 1
ATOM 4631 O O . SER B 1 172 ? -32.781 -4.137 2.039 1 95.56 172 SER B O 1
ATOM 4633 N N . HIS B 1 173 ? -31.234 -5.684 1.851 1 95.19 173 HIS B N 1
ATOM 4634 C CA . HIS B 1 173 ? -31.641 -6.285 3.117 1 95.19 173 HIS B CA 1
ATOM 4635 C C . HIS B 1 173 ? -31.359 -5.352 4.289 1 95.19 173 HIS B C 1
ATOM 4637 O O . HIS B 1 173 ? -32.219 -5.152 5.152 1 95.19 173 HIS B O 1
ATOM 4643 N N . VAL B 1 174 ? -30.234 -4.805 4.27 1 95.12 174 VAL B N 1
ATOM 4644 C CA . VAL B 1 174 ? -29.828 -3.949 5.379 1 95.12 174 VAL B CA 1
ATOM 4645 C C . VAL B 1 174 ? -30.656 -2.668 5.375 1 95.12 174 VAL B C 1
ATOM 4647 O O . VAL B 1 174 ? -31.016 -2.15 6.438 1 95.12 174 VAL B O 1
ATOM 4650 N N . LEU B 1 175 ? -30.953 -2.146 4.234 1 96 175 LEU B N 1
ATOM 4651 C CA . LEU B 1 175 ? -31.797 -0.954 4.117 1 96 175 LEU B CA 1
ATOM 4652 C C . LEU B 1 175 ? -33.188 -1.226 4.625 1 96 175 LEU B C 1
ATOM 4654 O O . LEU B 1 175 ? -33.781 -0.39 5.312 1 96 175 LEU B O 1
ATOM 4658 N N . GLN B 1 176 ? -33.625 -2.373 4.297 1 94.94 176 GLN B N 1
ATOM 4659 C CA . GLN B 1 176 ? -34.969 -2.75 4.766 1 94.94 176 GLN B CA 1
ATOM 4660 C C . GLN B 1 176 ? -35 -2.818 6.289 1 94.94 176 GLN B C 1
ATOM 4662 O O . GLN B 1 176 ? -35.969 -2.369 6.906 1 94.94 176 GLN B O 1
ATOM 4667 N N . GLU B 1 177 ? -34 -3.311 6.82 1 93.88 177 GLU B N 1
ATOM 4668 C CA . GLU B 1 177 ? -33.906 -3.396 8.273 1 93.88 177 GLU B CA 1
ATOM 4669 C C . GLU B 1 177 ? -33.812 -2.01 8.906 1 93.88 177 GLU B C 1
ATOM 4671 O O . GLU B 1 177 ? -34.281 -1.81 10.039 1 93.88 177 GLU B O 1
ATOM 4676 N N . ALA B 1 178 ? -33.312 -1.084 8.195 1 94.38 178 ALA B N 1
ATOM 4677 C CA . ALA B 1 178 ? -33.062 0.259 8.719 1 94.38 178 ALA B CA 1
ATOM 4678 C C . ALA B 1 178 ? -34.312 1.138 8.539 1 94.38 178 ALA B C 1
ATOM 4680 O O . ALA B 1 178 ? -34.438 2.174 9.195 1 94.38 178 ALA B O 1
ATOM 4681 N N . GLN B 1 179 ? -35.125 0.651 7.688 1 93.12 179 GLN B N 1
ATOM 4682 C CA . GLN B 1 179 ? -36.344 1.417 7.445 1 93.12 179 GLN B CA 1
ATOM 4683 C C . GLN B 1 179 ? -37.281 1.308 8.625 1 93.12 179 GLN B C 1
ATOM 4685 O O . GLN B 1 179 ? -37.344 0.268 9.281 1 93.12 179 GLN B O 1
ATOM 4690 N N . GLY B 1 180 ? -37.938 2.441 8.945 1 88.5 180 GLY B N 1
ATOM 4691 C CA . GLY B 1 180 ? -38.969 2.424 9.961 1 88.5 180 GLY B CA 1
ATOM 4692 C C . GLY B 1 180 ? -38.5 2.846 11.336 1 88.5 180 GLY B C 1
ATOM 4693 O O . GLY B 1 180 ? -39.281 2.949 12.281 1 88.5 180 GLY B O 1
ATOM 4694 N N . ARG B 1 181 ? -37.281 2.957 11.445 1 90.94 181 ARG B N 1
ATOM 4695 C CA . ARG B 1 181 ? -36.719 3.445 12.711 1 90.94 181 ARG B CA 1
ATOM 4696 C C . ARG B 1 181 ? -35.656 4.52 12.477 1 90.94 181 ARG B C 1
ATOM 4698 O O . ARG B 1 181 ? -35 4.52 11.445 1 90.94 181 ARG B O 1
ATOM 4705 N N . PRO B 1 182 ? -35.625 5.414 13.461 1 93.75 182 PRO B N 1
ATOM 4706 C CA . PRO B 1 182 ? -34.5 6.348 13.383 1 93.75 182 PRO B CA 1
ATOM 4707 C C . PRO B 1 182 ? -33.156 5.672 13.648 1 93.75 182 PRO B C 1
ATOM 4709 O O . PRO B 1 182 ? -33 4.938 14.633 1 93.75 182 PRO B O 1
ATOM 4712 N N . VAL B 1 183 ? -32.25 5.883 12.75 1 96 183 VAL B N 1
ATOM 4713 C CA . VAL B 1 183 ? -31.016 5.133 12.852 1 96 183 VAL B CA 1
ATOM 4714 C C . VAL B 1 183 ? -29.906 6.043 13.367 1 96 183 VAL B C 1
ATOM 4716 O O . VAL B 1 183 ? -29.922 7.25 13.117 1 96 183 VAL B O 1
ATOM 4719 N N . THR B 1 184 ? -28.984 5.422 14.133 1 95.56 184 THR B N 1
ATOM 4720 C CA . THR B 1 184 ? -27.734 6.043 14.523 1 95.56 184 THR B CA 1
ATOM 4721 C C . THR B 1 184 ? -26.594 5.57 13.625 1 95.56 184 THR B C 1
ATOM 4723 O O . THR B 1 184 ? -26.312 4.371 13.539 1 95.56 184 THR B O 1
ATOM 4726 N N . LEU B 1 185 ? -25.969 6.566 13 1 97 185 LEU B N 1
ATOM 4727 C CA . LEU B 1 185 ? -24.953 6.223 12.016 1 97 185 LEU B CA 1
ATOM 4728 C C . LEU B 1 185 ? -23.578 6.754 12.438 1 97 185 LEU B C 1
ATOM 4730 O O . LEU B 1 185 ? -23.5 7.781 13.117 1 97 185 LEU B O 1
ATOM 4734 N N . ALA B 1 186 ? -22.594 6.004 12.109 1 96.19 186 ALA B N 1
ATOM 4735 C CA . ALA B 1 186 ? -21.219 6.492 12.133 1 96.19 186 ALA B CA 1
ATOM 4736 C C . ALA B 1 186 ? -20.688 6.68 10.711 1 96.19 186 ALA B C 1
ATOM 4738 O O . ALA B 1 186 ? -20.812 5.785 9.867 1 96.19 186 ALA B O 1
ATOM 4739 N N . GLY B 1 187 ? -20.188 7.883 10.43 1 95.25 187 GLY B N 1
ATOM 4740 C CA . GLY B 1 187 ? -19.672 8.172 9.109 1 95.25 187 GLY B CA 1
ATOM 4741 C C . GLY B 1 187 ? -18.203 8.547 9.109 1 95.25 187 GLY B C 1
ATOM 4742 O O . GLY B 1 187 ? -17.719 9.211 10.031 1 95.25 187 GLY B O 1
ATOM 4743 N N . ASP B 1 188 ? -17.453 8.016 8.086 1 92.31 188 ASP B N 1
ATOM 4744 C CA . ASP B 1 188 ? -16.031 8.352 7.957 1 92.31 188 ASP B CA 1
ATOM 4745 C C . ASP B 1 188 ? -15.586 8.289 6.5 1 92.31 188 ASP B C 1
ATOM 4747 O O . ASP B 1 188 ? -16.062 7.457 5.73 1 92.31 188 ASP B O 1
ATOM 4751 N N . GLY B 1 189 ? -14.758 9.312 6.223 1 89.62 189 GLY B N 1
ATOM 4752 C CA . GLY B 1 189 ? -14.148 9.328 4.902 1 89.62 189 GLY B CA 1
ATOM 4753 C C . GLY B 1 189 ? -12.727 8.797 4.895 1 89.62 189 GLY B C 1
ATOM 4754 O O . GLY B 1 189 ? -11.992 8.961 5.875 1 89.62 189 GLY B O 1
ATOM 4755 N N . ARG B 1 190 ? -12.398 8.102 3.84 1 84.25 190 ARG B N 1
ATOM 4756 C CA . ARG B 1 190 ? -11.031 7.613 3.654 1 84.25 190 ARG B CA 1
ATOM 4757 C C . ARG B 1 190 ? -10.5 7.984 2.275 1 84.25 190 ARG B C 1
ATOM 4759 O O . ARG B 1 190 ? -11.219 7.875 1.277 1 84.25 190 ARG B O 1
ATOM 4766 N N . ALA B 1 191 ? -9.359 8.57 2.312 1 79.44 191 ALA B N 1
ATOM 4767 C CA . ALA B 1 191 ? -8.656 8.891 1.07 1 79.44 191 ALA B CA 1
ATOM 4768 C C . ALA B 1 191 ? -7.145 8.781 1.248 1 79.44 191 ALA B C 1
ATOM 4770 O O . ALA B 1 191 ? -6.648 8.734 2.375 1 79.44 191 ALA B O 1
ATOM 4771 N N . ASP B 1 192 ? -6.516 8.594 0.141 1 71.06 192 ASP B N 1
ATOM 4772 C CA . ASP B 1 192 ? -5.059 8.648 0.201 1 71.06 192 ASP B CA 1
ATOM 4773 C C . ASP B 1 192 ? -4.578 10.031 0.629 1 71.06 192 ASP B C 1
ATOM 4775 O O . ASP B 1 192 ? -5.371 10.977 0.707 1 71.06 192 ASP B O 1
ATOM 4779 N N . SER B 1 193 ? -3.338 10.039 1.052 1 60.28 193 SER B N 1
ATOM 4780 C CA . SER B 1 193 ? -2.756 11.297 1.51 1 60.28 193 SER B CA 1
ATOM 4781 C C . SER B 1 193 ? -2.918 12.398 0.463 1 60.28 193 SER B C 1
ATOM 4783 O O . SER B 1 193 ? -2.805 12.141 -0.737 1 60.28 193 SER B O 1
ATOM 4785 N N . PRO B 1 194 ? -3.418 13.523 1.099 1 56.47 194 PRO B N 1
ATOM 4786 C CA . PRO B 1 194 ? -3.637 14.633 0.174 1 56.47 194 PRO B CA 1
ATOM 4787 C C . PRO B 1 194 ? -2.432 14.898 -0.725 1 56.47 194 PRO B C 1
ATOM 4789 O O . PRO B 1 194 ? -1.295 14.617 -0.34 1 56.47 194 PRO B O 1
ATOM 4792 N N . GLY B 1 195 ? -2.699 15.352 -1.91 1 51.97 195 GLY B N 1
ATOM 4793 C CA . GLY B 1 195 ? -1.712 15.633 -2.941 1 51.97 195 GLY B CA 1
ATOM 4794 C C . GLY B 1 195 ? -1.853 14.742 -4.16 1 51.97 195 GLY B C 1
ATOM 4795 O O . GLY B 1 195 ? -2.955 14.562 -4.68 1 51.97 195 GLY B O 1
ATOM 4796 N N . TYR B 1 196 ? -0.754 14.086 -4.414 1 52.06 196 TYR B N 1
ATOM 4797 C CA . TYR B 1 196 ? -0.658 13.367 -5.684 1 52.06 196 TYR B CA 1
ATOM 4798 C C . TYR B 1 196 ? -1.492 12.094 -5.656 1 52.06 196 TYR B C 1
ATOM 4800 O O . TYR B 1 196 ? -2.082 11.711 -6.668 1 52.06 196 TYR B O 1
ATOM 4808 N N . CYS B 1 197 ? -1.847 11.695 -4.359 1 58.81 197 CYS B N 1
ATOM 4809 C CA . CYS B 1 197 ? -2.301 10.312 -4.344 1 58.81 197 CYS B CA 1
ATOM 4810 C C . CYS B 1 197 ? -3.785 10.227 -4.012 1 58.81 197 CYS B C 1
ATOM 4812 O O . CYS B 1 197 ? -4.414 9.188 -4.223 1 58.81 197 CYS B O 1
ATOM 4814 N N . ALA B 1 198 ? -4.359 11.391 -3.682 1 65.69 198 ALA B N 1
ATOM 4815 C CA . ALA B 1 198 ? -5.746 11.281 -3.238 1 65.69 198 ALA B CA 1
ATOM 4816 C C . ALA B 1 198 ? -6.715 11.555 -4.391 1 65.69 198 ALA B C 1
ATOM 4818 O O . ALA B 1 198 ? -7.434 12.555 -4.379 1 65.69 198 ALA B O 1
ATOM 4819 N N . LYS B 1 199 ? -6.852 10.68 -5.301 1 77.06 199 LYS B N 1
ATOM 4820 C CA . LYS B 1 199 ? -7.754 10.828 -6.441 1 77.06 199 LYS B CA 1
ATOM 4821 C C . LYS B 1 199 ? -9.172 10.414 -6.07 1 77.06 199 LYS B C 1
ATOM 4823 O O . LYS B 1 199 ? -10.141 11.062 -6.473 1 77.06 199 LYS B O 1
ATOM 4828 N N . TYR B 1 200 ? -9.211 9.375 -5.281 1 85.38 200 TYR B N 1
ATOM 4829 C CA . TYR B 1 200 ? -10.523 8.867 -4.883 1 85.38 200 TYR B CA 1
ATOM 4830 C C . TYR B 1 200 ? -10.648 8.82 -3.365 1 85.38 200 TYR B C 1
ATOM 4832 O O . TYR B 1 200 ? -9.664 8.578 -2.66 1 85.38 200 TYR B O 1
ATOM 4840 N N . GLY B 1 201 ? -11.805 9.148 -2.941 1 88.12 201 GLY B N 1
ATOM 4841 C CA . GLY B 1 201 ? -12.156 9 -1.539 1 88.12 201 GLY B CA 1
ATOM 4842 C C . GLY B 1 201 ? -13.461 8.25 -1.33 1 88.12 201 GLY B C 1
ATOM 4843 O O . GLY B 1 201 ? -14.336 8.258 -2.199 1 88.12 201 GLY B O 1
ATOM 4844 N N . THR B 1 202 ? -13.438 7.504 -0.286 1 91.62 202 THR B N 1
ATOM 4845 C CA . THR B 1 202 ? -14.656 6.781 0.067 1 91.62 202 THR B CA 1
ATOM 4846 C C . THR B 1 202 ? -15.25 7.324 1.361 1 91.62 202 THR B C 1
ATOM 4848 O O . THR B 1 202 ? -14.523 7.75 2.258 1 91.62 202 THR B O 1
ATOM 4851 N N . TYR B 1 203 ? -16.516 7.41 1.373 1 95.06 203 TYR B N 1
ATOM 4852 C CA . TYR B 1 203 ? -17.234 7.746 2.596 1 95.06 203 TYR B CA 1
ATOM 4853 C C . TYR B 1 203 ? -18.219 6.645 2.965 1 95.06 203 TYR B C 1
ATOM 4855 O O . TYR B 1 203 ? -19.094 6.293 2.168 1 95.06 203 TYR B O 1
ATOM 4863 N N . SER B 1 204 ? -18.109 6.137 4.145 1 96.31 204 SER B N 1
ATOM 4864 C CA . SER B 1 204 ? -18.922 5.008 4.562 1 96.31 204 SER B CA 1
ATOM 4865 C C . SER B 1 204 ? -19.812 5.383 5.746 1 96.31 204 SER B C 1
ATOM 4867 O O . SER B 1 204 ? -19.406 6.152 6.617 1 96.31 204 SER B O 1
ATOM 4869 N N . LEU B 1 205 ? -20.969 4.852 5.734 1 97 205 LEU B N 1
ATOM 4870 C CA . LEU B 1 205 ? -21.906 5.008 6.832 1 97 205 LEU B CA 1
ATOM 4871 C C . LEU B 1 205 ? -22.219 3.658 7.473 1 97 205 LEU B C 1
ATOM 4873 O O . LEU B 1 205 ? -22.719 2.746 6.801 1 97 205 LEU B O 1
ATOM 4877 N N . LEU B 1 206 ? -21.938 3.59 8.703 1 96.12 206 LEU B N 1
ATOM 4878 C CA . LEU B 1 206 ? -22.125 2.379 9.492 1 96.12 206 LEU B CA 1
ATOM 4879 C C . LEU B 1 206 ? -23.328 2.523 10.414 1 96.12 206 LEU B C 1
ATOM 4881 O O . LEU B 1 206 ? -23.438 3.508 11.148 1 96.12 206 LEU B O 1
ATOM 4885 N N . ASP B 1 207 ? -24.281 1.601 10.289 1 95.25 207 ASP B N 1
ATOM 4886 C CA . ASP B 1 207 ? -25.328 1.489 11.297 1 95.25 207 ASP B CA 1
ATOM 4887 C C . ASP B 1 207 ? -24.766 0.954 12.617 1 95.25 207 ASP B C 1
ATOM 4889 O O . ASP B 1 207 ? -24.422 -0.226 12.719 1 95.25 207 ASP B O 1
ATOM 4893 N N . VAL B 1 208 ? -24.75 1.823 13.57 1 91 208 VAL B N 1
ATOM 4894 C CA . VAL B 1 208 ? -24.078 1.502 14.828 1 91 208 VAL B CA 1
ATOM 4895 C C . VAL B 1 208 ? -24.828 0.379 15.539 1 91 208 VAL B C 1
ATOM 4897 O O . VAL B 1 208 ? -24.203 -0.464 16.203 1 91 208 VAL B O 1
ATOM 4900 N N . GLU B 1 209 ? -26.047 0.309 15.438 1 88.19 209 GLU B N 1
ATOM 4901 C CA . GLU B 1 209 ? -26.859 -0.686 16.125 1 88.19 209 GLU B CA 1
ATOM 4902 C C . GLU B 1 209 ? -26.656 -2.076 15.531 1 88.19 209 GLU B C 1
ATOM 4904 O O . GLU B 1 209 ? -26.484 -3.053 16.266 1 88.19 209 GLU B O 1
ATOM 4909 N N . ASN B 1 210 ? -26.672 -2.174 14.234 1 91.12 210 ASN B N 1
ATOM 4910 C CA . ASN B 1 210 ? -26.562 -3.463 13.562 1 91.12 210 ASN B CA 1
ATOM 4911 C C . ASN B 1 210 ? -25.125 -3.754 13.141 1 91.12 210 ASN B C 1
ATOM 4913 O O . ASN B 1 210 ? -24.812 -4.859 12.695 1 91.12 210 ASN B O 1
ATOM 4917 N N . ASN B 1 211 ? -24.266 -2.834 13.312 1 93.25 211 ASN B N 1
ATOM 4918 C CA . ASN B 1 211 ? -22.844 -2.957 12.969 1 93.25 211 ASN B CA 1
ATOM 4919 C C . ASN B 1 211 ? -22.656 -3.381 11.516 1 93.25 211 ASN B C 1
ATOM 4921 O O . ASN B 1 211 ? -21.906 -4.316 11.234 1 93.25 211 ASN B O 1
ATOM 4925 N N . LYS B 1 212 ? -23.438 -2.811 10.648 1 94.25 212 LYS B N 1
ATOM 4926 C CA . LYS B 1 212 ? -23.344 -3.074 9.219 1 94.25 212 LYS B CA 1
ATOM 4927 C C . LYS B 1 212 ? -23.281 -1.774 8.422 1 94.25 212 LYS B C 1
ATOM 4929 O O . LYS B 1 212 ? -23.906 -0.781 8.789 1 94.25 212 LYS B O 1
ATOM 4934 N N . ILE B 1 213 ? -22.547 -1.803 7.332 1 96.12 213 ILE B N 1
ATOM 4935 C CA . ILE B 1 213 ? -22.469 -0.648 6.445 1 96.12 213 ILE B CA 1
ATOM 4936 C C . ILE B 1 213 ? -23.781 -0.52 5.652 1 96.12 213 ILE B C 1
ATOM 4938 O O . ILE B 1 213 ? -24.172 -1.449 4.949 1 96.12 213 ILE B O 1
ATOM 4942 N N . LEU B 1 214 ? -24.391 0.566 5.836 1 96.38 214 LEU B N 1
ATOM 4943 C CA . LEU B 1 214 ? -25.625 0.806 5.098 1 96.38 214 LEU B CA 1
ATOM 4944 C C . LEU B 1 214 ? -25.328 1.248 3.67 1 96.38 214 LEU B C 1
ATOM 4946 O O . LEU B 1 214 ? -26.031 0.853 2.734 1 96.38 214 LEU B O 1
ATOM 4950 N N . HIS B 1 215 ? -24.328 2.105 3.635 1 96.75 215 HIS B N 1
ATOM 4951 C CA . HIS B 1 215 ? -24 2.678 2.334 1 96.75 215 HIS B CA 1
ATOM 4952 C C . HIS B 1 215 ? -22.609 3.279 2.336 1 96.75 215 HIS B C 1
ATOM 4954 O O . HIS B 1 215 ? -22.062 3.607 3.395 1 96.75 215 HIS B O 1
ATOM 4960 N N . PHE B 1 216 ? -22.031 3.24 1.137 1 95.69 216 PHE B N 1
ATOM 4961 C CA . PHE B 1 216 ? -20.797 3.982 0.966 1 95.69 216 PHE B CA 1
ATOM 4962 C C . PHE B 1 216 ? -20.766 4.691 -0.382 1 95.69 216 PHE B C 1
ATOM 4964 O O . PHE B 1 216 ? -21.438 4.266 -1.327 1 95.69 216 PHE B O 1
ATOM 4971 N N . GLU B 1 217 ? -20.016 5.863 -0.403 1 95 217 GLU B N 1
ATOM 4972 C CA . GLU B 1 217 ? -19.844 6.672 -1.604 1 95 217 GLU B CA 1
ATOM 4973 C C . GLU B 1 217 ? -18.375 6.777 -1.999 1 95 217 GLU B C 1
ATOM 4975 O O . GLU B 1 217 ? -17.5 6.871 -1.135 1 95 217 GLU B O 1
ATOM 4980 N N . VAL B 1 218 ? -18.219 6.66 -3.309 1 92.19 218 VAL B N 1
ATOM 4981 C CA . VAL B 1 218 ? -16.891 6.941 -3.867 1 92.19 218 VAL B CA 1
ATOM 4982 C C . VAL B 1 218 ? -16.906 8.297 -4.574 1 92.19 218 VAL B C 1
ATOM 4984 O O . VAL B 1 218 ? -17.766 8.547 -5.43 1 92.19 218 VAL B O 1
ATOM 4987 N N . VAL B 1 219 ? -15.953 9.156 -4.094 1 92 219 VAL B N 1
ATOM 4988 C CA . VAL B 1 219 ? -15.898 10.508 -4.641 1 92 219 VAL B CA 1
ATOM 4989 C C . VAL B 1 219 ? -14.531 10.75 -5.277 1 92 219 VAL B C 1
ATOM 4991 O O . VAL B 1 219 ? -13.5 10.383 -4.707 1 92 219 VAL B O 1
ATOM 4994 N N . GLN B 1 220 ? -14.562 11.297 -6.453 1 88.69 220 GLN B N 1
ATOM 4995 C CA . GLN B 1 220 ? -13.32 11.695 -7.109 1 88.69 220 GLN B CA 1
ATOM 4996 C C . GLN B 1 220 ? -12.977 13.148 -6.809 1 88.69 220 GLN B C 1
ATOM 4998 O O . GLN B 1 220 ? -13.852 14.016 -6.832 1 88.69 220 GLN B O 1
ATOM 5003 N N . SER B 1 221 ? -11.703 13.32 -6.566 1 84.56 221 SER B N 1
ATOM 5004 C CA . SER B 1 221 ? -11.266 14.641 -6.133 1 84.56 221 SER B CA 1
ATOM 5005 C C . SER B 1 221 ? -11.586 15.703 -7.18 1 84.56 221 SER B C 1
ATOM 5007 O O . SER B 1 221 ? -11.984 16.812 -6.84 1 84.56 221 SER B O 1
ATOM 5009 N N . ASN B 1 222 ? -11.523 15.398 -8.484 1 79.62 222 ASN B N 1
ATOM 5010 C CA . ASN B 1 222 ? -11.758 16.344 -9.57 1 79.62 222 ASN B CA 1
ATOM 5011 C C . ASN B 1 222 ? -13.227 16.766 -9.648 1 79.62 222 ASN B C 1
ATOM 5013 O O . ASN B 1 222 ? -13.539 17.844 -10.156 1 79.62 222 ASN B O 1
ATOM 5017 N N . GLU B 1 223 ? -14.102 16 -9.141 1 82.75 223 GLU B N 1
ATOM 5018 C CA . GLU B 1 223 ? -15.539 16.281 -9.172 1 82.75 223 GLU B CA 1
ATOM 5019 C C . GLU B 1 223 ? -15.898 17.391 -8.18 1 82.75 223 GLU B C 1
ATOM 5021 O O . GLU B 1 223 ? -16.906 18.078 -8.359 1 82.75 223 GLU B O 1
ATOM 5026 N N . VAL B 1 224 ? -15.055 17.5 -7.195 1 84.06 224 VAL B N 1
ATOM 5027 C CA . VAL B 1 224 ? -15.5 18.344 -6.09 1 84.06 224 VAL B CA 1
ATOM 5028 C C . VAL B 1 224 ? -14.5 19.469 -5.863 1 84.06 224 VAL B C 1
ATOM 5030 O O . VAL B 1 224 ? -14.57 20.188 -4.859 1 84.06 224 VAL B O 1
ATOM 5033 N N . GLY B 1 225 ? -13.609 19.641 -6.68 1 73.88 225 GLY B N 1
ATOM 5034 C CA . GLY B 1 225 ? -12.688 20.766 -6.605 1 73.88 225 GLY B CA 1
ATOM 5035 C C . GLY B 1 225 ? -11.516 20.5 -5.676 1 73.88 225 GLY B C 1
ATOM 5036 O O . GLY B 1 225 ? -10.938 21.453 -5.125 1 73.88 225 GLY B O 1
ATOM 5037 N N . GLY B 1 226 ? -11.297 19.234 -5.328 1 74.56 226 GLY B N 1
ATOM 5038 C CA . GLY B 1 226 ? -10.125 18.953 -4.52 1 74.56 226 GLY B CA 1
ATOM 5039 C C . GLY B 1 226 ? -10.367 17.859 -3.488 1 74.56 226 GLY B C 1
ATOM 5040 O O . GLY B 1 226 ? -11.516 17.562 -3.16 1 74.56 226 GLY B O 1
ATOM 5041 N N . SER B 1 227 ? -9.328 17.328 -2.998 1 75.31 227 SER B N 1
ATOM 5042 C CA . SER B 1 227 ? -9.375 16.188 -2.086 1 75.31 227 SER B CA 1
ATOM 5043 C C . SER B 1 227 ? -10 16.578 -0.75 1 75.31 227 SER B C 1
ATOM 5045 O O . SER B 1 227 ? -10.578 15.727 -0.063 1 75.31 227 SER B O 1
ATOM 5047 N N . CYS B 1 228 ? -9.945 17.906 -0.413 1 72.62 228 CYS B N 1
ATOM 5048 C CA . CYS B 1 228 ? -10.43 18.344 0.888 1 72.62 228 CYS B CA 1
ATOM 5049 C C . CYS B 1 228 ? -11.953 18.375 0.921 1 72.62 228 CYS B C 1
ATOM 5051 O O . CYS B 1 228 ? -12.555 18.391 1.996 1 72.62 228 CYS B O 1
ATOM 5053 N N . ARG B 1 229 ? -12.562 18.297 -0.157 1 84.31 229 ARG B N 1
ATOM 5054 C CA . ARG B 1 229 ? -14.016 18.422 -0.233 1 84.31 229 ARG B CA 1
ATOM 5055 C C . ARG B 1 229 ? -14.672 17.062 -0.434 1 84.31 229 ARG B C 1
ATOM 5057 O O . ARG B 1 229 ? -15.898 16.938 -0.43 1 84.31 229 ARG B O 1
ATOM 5064 N N . MET B 1 230 ? -13.898 16.062 -0.57 1 87.69 230 MET B N 1
ATOM 5065 C CA . MET B 1 230 ? -14.406 14.727 -0.886 1 87.69 230 MET B CA 1
ATOM 5066 C C . MET B 1 230 ? -15.219 14.164 0.276 1 87.69 230 MET B C 1
ATOM 5068 O O . MET B 1 230 ? -16.25 13.531 0.067 1 87.69 230 MET B O 1
ATOM 5072 N N . GLU B 1 231 ? -14.664 14.445 1.43 1 90.31 231 GLU B N 1
ATOM 5073 C CA . GLU B 1 231 ? -15.328 13.875 2.6 1 90.31 231 GLU B CA 1
ATOM 5074 C C . GLU B 1 231 ? -16.734 14.438 2.768 1 90.31 231 GLU B C 1
ATOM 5076 O O . GLU B 1 231 ? -17.688 13.688 2.975 1 90.31 231 GLU B O 1
ATOM 5081 N N . LEU B 1 232 ? -16.859 15.75 2.654 1 93.06 232 LEU B N 1
ATOM 5082 C CA . LEU B 1 232 ? -18.172 16.391 2.781 1 93.06 232 LEU B CA 1
ATOM 5083 C C . LEU B 1 232 ? -19.109 15.93 1.668 1 93.06 232 LEU B C 1
ATOM 5085 O O . LEU B 1 232 ? -20.266 15.578 1.926 1 93.06 232 LEU B O 1
ATOM 5089 N N . GLU B 1 233 ? -18.594 15.977 0.484 1 94.88 233 GLU B N 1
ATOM 5090 C CA . GLU B 1 233 ? -19.422 15.555 -0.643 1 94.88 233 GLU B CA 1
ATOM 5091 C C . GLU B 1 233 ? -19.875 14.109 -0.486 1 94.88 233 GLU B C 1
ATOM 5093 O O . GLU B 1 233 ? -21.016 13.781 -0.792 1 94.88 233 GLU B O 1
ATOM 5098 N N . GLY B 1 234 ? -18.953 13.242 -0.071 1 95.62 234 GLY B N 1
ATOM 5099 C CA . GLY B 1 234 ? -19.312 11.859 0.187 1 95.62 234 GLY B CA 1
ATOM 5100 C C . GLY B 1 234 ? -20.438 11.711 1.19 1 95.62 234 GLY B C 1
ATOM 5101 O O . GLY B 1 234 ? -21.359 10.906 0.991 1 95.62 234 GLY B O 1
ATOM 5102 N N . LEU B 1 235 ? -20.375 12.484 2.24 1 96.69 235 LEU B N 1
ATOM 5103 C CA . LEU B 1 235 ? -21.438 12.453 3.244 1 96.69 235 LEU B CA 1
ATOM 5104 C C . LEU B 1 235 ? -22.75 12.922 2.658 1 96.69 235 LEU B C 1
ATOM 5106 O O . LEU B 1 235 ? -23.797 12.289 2.861 1 96.69 235 LEU B O 1
ATOM 5110 N N . LYS B 1 236 ? -22.734 14.008 1.947 1 96.81 236 LYS B N 1
ATOM 5111 C CA . LYS B 1 236 ? -23.938 14.562 1.349 1 96.81 236 LYS B CA 1
ATOM 5112 C C . LYS B 1 236 ? -24.625 13.523 0.462 1 96.81 236 LYS B C 1
ATOM 5114 O O . LYS B 1 236 ? -25.828 13.289 0.599 1 96.81 236 LYS B O 1
ATOM 5119 N N . ARG B 1 237 ? -23.859 12.93 -0.344 1 96.88 237 ARG B N 1
ATOM 5120 C CA . ARG B 1 237 ? -24.406 11.938 -1.268 1 96.88 237 ARG B CA 1
ATOM 5121 C C . ARG B 1 237 ? -24.969 10.734 -0.513 1 96.88 237 ARG B C 1
ATOM 5123 O O . ARG B 1 237 ? -26.016 10.203 -0.877 1 96.88 237 ARG B O 1
ATOM 5130 N N . ALA B 1 238 ? -24.219 10.336 0.453 1 97.5 238 ALA B N 1
ATOM 5131 C CA . ALA B 1 238 ? -24.641 9.172 1.232 1 97.5 238 ALA B CA 1
ATOM 5132 C C . ALA B 1 238 ? -25.953 9.445 1.969 1 97.5 238 ALA B C 1
ATOM 5134 O O . ALA B 1 238 ? -26.844 8.602 1.996 1 97.5 238 ALA B O 1
ATOM 5135 N N . LEU B 1 239 ? -26.062 10.641 2.555 1 97.25 239 LEU B N 1
ATOM 5136 C CA . LEU B 1 239 ? -27.281 11 3.26 1 97.25 239 LEU B CA 1
ATOM 5137 C C . LEU B 1 239 ? -28.453 11.109 2.293 1 97.25 239 LEU B C 1
ATOM 5139 O O . LEU B 1 239 ? -29.562 10.695 2.617 1 97.25 239 LEU B O 1
ATOM 5143 N N . GLU B 1 240 ? -28.203 11.68 1.144 1 97.12 240 GLU B N 1
ATOM 5144 C CA . GLU B 1 240 ? -29.234 11.766 0.116 1 97.12 240 GLU B CA 1
ATOM 5145 C C . GLU B 1 240 ? -29.719 10.383 -0.303 1 97.12 240 GLU B C 1
ATOM 5147 O O . GLU B 1 240 ? -30.906 10.164 -0.465 1 97.12 240 GLU B O 1
ATOM 5152 N N . PHE B 1 241 ? -28.797 9.492 -0.48 1 97.5 241 PHE B N 1
ATOM 5153 C CA . PHE B 1 241 ? -29.125 8.109 -0.826 1 97.5 241 PHE B CA 1
ATOM 5154 C C . PHE B 1 241 ? -30.031 7.488 0.231 1 97.5 241 PHE B C 1
ATOM 5156 O O . PHE B 1 241 ? -31.031 6.836 -0.099 1 97.5 241 PHE B O 1
ATOM 5163 N N . LEU B 1 242 ? -29.672 7.684 1.454 1 96.94 242 LEU B N 1
ATOM 5164 C CA . LEU B 1 242 ? -30.453 7.105 2.539 1 96.94 242 LEU B CA 1
ATOM 5165 C C . LEU B 1 242 ? -31.859 7.715 2.592 1 96.94 242 LEU B C 1
ATOM 5167 O O . LEU B 1 242 ? -32.844 7.008 2.799 1 96.94 242 LEU B O 1
ATOM 5171 N N . GLU B 1 243 ? -31.875 8.977 2.408 1 95.38 243 GLU B N 1
ATOM 5172 C CA . GLU B 1 243 ? -33.188 9.656 2.387 1 95.38 243 GLU B CA 1
ATOM 5173 C C . GLU B 1 243 ? -34.062 9.117 1.271 1 95.38 243 GLU B C 1
ATOM 5175 O O . GLU B 1 243 ? -35.25 8.875 1.486 1 95.38 243 GLU B O 1
ATOM 5180 N N . GLN B 1 244 ? -33.5 8.898 0.146 1 95.44 244 GLN B N 1
ATOM 5181 C CA . GLN B 1 244 ? -34.219 8.383 -1.007 1 95.44 244 GLN B CA 1
ATOM 5182 C C . GLN B 1 244 ? -34.719 6.957 -0.756 1 95.44 244 GLN B C 1
ATOM 5184 O O . GLN B 1 244 ? -35.719 6.527 -1.343 1 95.44 244 GLN B O 1
ATOM 5189 N N . ASN B 1 245 ? -34.062 6.32 0.102 1 95.94 245 ASN B N 1
ATOM 5190 C CA . ASN B 1 245 ? -34.438 4.938 0.384 1 95.94 245 ASN B CA 1
ATOM 5191 C C . ASN B 1 245 ? -35.25 4.82 1.675 1 95.94 245 ASN B C 1
ATOM 5193 O O . ASN B 1 245 ? -35.375 3.725 2.223 1 95.94 245 ASN B O 1
ATOM 5197 N N . GLY B 1 246 ? -35.625 5.973 2.209 1 94.31 246 GLY B N 1
ATOM 5198 C CA . GLY B 1 246 ? -36.594 5.988 3.312 1 94.31 246 GLY B CA 1
ATOM 5199 C C . GLY B 1 246 ? -35.938 5.766 4.664 1 94.31 246 GLY B C 1
ATOM 5200 O O . GLY B 1 246 ? -36.594 5.359 5.621 1 94.31 246 GLY B O 1
ATOM 5201 N N . VAL B 1 247 ? -34.719 5.984 4.766 1 96.31 247 VAL B N 1
ATOM 5202 C CA . VAL B 1 247 ? -34 5.812 6.035 1 96.31 247 VAL B CA 1
ATOM 5203 C C . VAL B 1 247 ? -33.875 7.16 6.746 1 96.31 247 VAL B C 1
ATOM 5205 O O . VAL B 1 247 ? -33.406 8.133 6.164 1 96.31 247 VAL B O 1
ATOM 5208 N N . GLU B 1 248 ? -34.344 7.172 7.918 1 95.69 248 GLU B N 1
ATOM 5209 C CA . GLU B 1 248 ? -34.25 8.383 8.727 1 95.69 248 GLU B CA 1
ATOM 5210 C C . GLU B 1 248 ? -33.062 8.352 9.664 1 95.69 248 GLU B C 1
ATOM 5212 O O . GLU B 1 248 ? -32.938 7.438 10.484 1 95.69 248 GLU B O 1
ATOM 5217 N N . VAL B 1 249 ? -32.281 9.344 9.539 1 96.88 249 VAL B N 1
ATOM 5218 C CA . VAL B 1 249 ? -31.094 9.43 10.367 1 96.88 249 VAL B CA 1
ATOM 5219 C C . VAL B 1 249 ? -31.375 10.336 11.562 1 96.88 249 VAL B C 1
ATOM 5221 O O . VAL B 1 249 ? -31.703 11.516 11.398 1 96.88 249 VAL B O 1
ATOM 5224 N N . ALA B 1 250 ? -31.219 9.773 12.727 1 96.25 250 ALA B N 1
ATOM 5225 C CA . ALA B 1 250 ? -31.438 10.539 13.945 1 96.25 250 ALA B CA 1
ATOM 5226 C C . ALA B 1 250 ? -30.141 11.133 14.477 1 96.25 250 ALA B C 1
ATOM 5228 O O . ALA B 1 250 ? -30.094 12.297 14.867 1 96.25 250 ALA B O 1
ATOM 5229 N N . VAL B 1 251 ? -29.156 10.258 14.469 1 95.31 251 VAL B N 1
ATOM 5230 C CA . VAL B 1 251 ? -27.859 10.656 15.023 1 95.31 251 VAL B CA 1
ATOM 5231 C C . VAL B 1 251 ? -26.75 10.297 14.047 1 95.31 251 VAL B C 1
ATOM 5233 O O . VAL B 1 251 ? -26.766 9.219 13.438 1 95.31 251 VAL B O 1
ATOM 5236 N N . LEU B 1 252 ? -25.812 11.188 13.859 1 96.44 252 LEU B N 1
ATOM 5237 C CA . LEU B 1 252 ? -24.625 10.938 13.055 1 96.44 252 LEU B CA 1
ATOM 5238 C C . LEU B 1 252 ? -23.359 11.195 13.859 1 96.44 252 LEU B C 1
ATOM 5240 O O . LEU B 1 252 ? -23.172 12.289 14.406 1 96.44 252 LEU B O 1
ATOM 5244 N N . VAL B 1 253 ? -22.594 10.18 13.961 1 94.19 253 VAL B N 1
ATOM 5245 C CA . VAL B 1 253 ? -21.312 10.281 14.664 1 94.19 253 VAL B CA 1
ATOM 5246 C C . VAL B 1 253 ? -20.172 10.445 13.656 1 94.19 253 VAL B C 1
ATOM 5248 O O . VAL B 1 253 ? -20.031 9.625 12.742 1 94.19 253 VAL B O 1
ATOM 5251 N N . THR B 1 254 ? -19.344 11.539 13.742 1 92.94 254 THR B N 1
ATOM 5252 C CA . THR B 1 254 ? -18.266 11.773 12.797 1 92.94 254 THR B CA 1
ATOM 5253 C C . THR B 1 254 ? -16.984 12.148 13.531 1 92.94 254 THR B C 1
ATOM 5255 O O . THR B 1 254 ? -16.938 12.109 14.766 1 92.94 254 THR B O 1
ATOM 5258 N N . ASP B 1 255 ? -15.742 12.391 12.781 1 86.81 255 ASP B N 1
ATOM 5259 C CA . ASP B 1 255 ? -14.43 12.711 13.336 1 86.81 255 ASP B CA 1
ATOM 5260 C C . ASP B 1 255 ? -14.273 14.219 13.547 1 86.81 255 ASP B C 1
ATOM 5262 O O . ASP B 1 255 ? -13.156 14.727 13.586 1 86.81 255 ASP B O 1
ATOM 5266 N N . ARG B 1 256 ? -15.234 15.016 13.641 1 80.12 256 ARG B N 1
ATOM 5267 C CA . ARG B 1 256 ? -15.219 16.453 13.938 1 80.12 256 ARG B CA 1
ATOM 5268 C C . ARG B 1 256 ? -14.711 17.25 12.742 1 80.12 256 ARG B C 1
ATOM 5270 O O . ARG B 1 256 ? -13.969 18.219 12.906 1 80.12 256 ARG B O 1
ATOM 5277 N N . HIS B 1 257 ? -14.969 16.781 11.664 1 84.69 257 HIS B N 1
ATOM 5278 C CA . HIS B 1 257 ? -14.625 17.516 10.445 1 84.69 257 HIS B CA 1
ATOM 5279 C C . HIS B 1 257 ? -15.391 18.828 10.352 1 84.69 257 HIS B C 1
ATOM 5281 O O . HIS B 1 257 ? -16.609 18.844 10.445 1 84.69 257 HIS B O 1
ATOM 5287 N N . VAL B 1 258 ? -14.664 19.891 10.164 1 81.81 258 VAL B N 1
ATOM 5288 C CA . VAL B 1 258 ? -15.219 21.234 10.273 1 81.81 258 VAL B CA 1
ATOM 5289 C C . VAL B 1 258 ? -16.312 21.422 9.227 1 81.81 258 VAL B C 1
ATOM 5291 O O . VAL B 1 258 ? -17.391 21.938 9.523 1 81.81 258 VAL B O 1
ATOM 5294 N N . GLN B 1 259 ? -16.078 20.969 8.039 1 87.62 259 GLN B N 1
ATOM 5295 C CA . GLN B 1 259 ? -17.047 21.156 6.957 1 87.62 259 GLN B CA 1
ATOM 5296 C C . GLN B 1 259 ? -18.312 20.344 7.211 1 87.62 259 GLN B C 1
ATOM 5298 O O . GLN B 1 259 ? -19.422 20.797 6.891 1 87.62 259 GLN B O 1
ATOM 5303 N N . ILE B 1 260 ? -18.141 19.234 7.77 1 91.75 260 ILE B N 1
ATOM 5304 C CA . ILE B 1 260 ? -19.281 18.375 8.062 1 91.75 260 ILE B CA 1
ATOM 5305 C C . ILE B 1 260 ? -20.109 18.969 9.188 1 91.75 260 ILE B C 1
ATOM 5307 O O . ILE B 1 260 ? -21.328 18.984 9.133 1 91.75 260 ILE B O 1
ATOM 5311 N N . LYS B 1 261 ? -19.422 19.516 10.172 1 88.81 261 LYS B N 1
ATOM 5312 C CA . LYS B 1 261 ? -20.109 20.188 11.266 1 88.81 261 LYS B CA 1
ATOM 5313 C C . LYS B 1 261 ? -20.984 21.328 10.758 1 88.81 261 LYS B C 1
ATOM 5315 O O . LYS B 1 261 ? -22.156 21.438 11.125 1 88.81 261 LYS B O 1
ATOM 5320 N N . CYS B 1 262 ? -20.312 22.109 9.914 1 89.38 262 CYS B N 1
ATOM 5321 C CA . CYS B 1 262 ? -21.016 23.266 9.359 1 89.38 262 CYS B CA 1
ATOM 5322 C C . CYS B 1 262 ? -22.203 22.812 8.523 1 89.38 262 CYS B C 1
ATOM 5324 O O . CYS B 1 262 ? -23.297 23.375 8.641 1 89.38 262 CYS B O 1
ATOM 5326 N N . PHE B 1 263 ? -22.031 21.812 7.781 1 93 263 PHE B N 1
ATOM 5327 C CA . PHE B 1 263 ? -23.062 21.297 6.895 1 93 263 PHE B CA 1
ATOM 5328 C C . PHE B 1 263 ? -24.25 20.766 7.699 1 93 263 PHE B C 1
ATOM 5330 O O . PHE B 1 263 ? -25.406 21.094 7.41 1 93 263 PHE B O 1
ATOM 5337 N N . LEU B 1 264 ? -24 20 8.656 1 93.44 264 LEU B N 1
ATOM 5338 C CA . LEU B 1 264 ? -25.062 19.391 9.453 1 93.44 264 LEU B CA 1
ATOM 5339 C C . LEU B 1 264 ? -25.828 20.453 10.227 1 93.44 264 LEU B C 1
ATOM 5341 O O . LEU B 1 264 ? -27.062 20.391 10.328 1 93.44 264 LEU B O 1
ATOM 5345 N N . ARG B 1 265 ? -25.156 21.422 10.719 1 90.88 265 ARG B N 1
ATOM 5346 C CA . ARG B 1 265 ? -25.781 22.484 11.469 1 90.88 265 ARG B CA 1
ATOM 5347 C C . ARG B 1 265 ? -26.703 23.328 10.578 1 90.88 265 ARG B C 1
ATOM 5349 O O . ARG B 1 265 ? -27.812 23.688 10.969 1 90.88 265 ARG B O 1
ATOM 5356 N N . ARG B 1 266 ? -26.281 23.547 9.383 1 92.25 266 ARG B N 1
ATOM 5357 C CA . ARG B 1 266 ? -26.969 24.484 8.5 1 92.25 266 ARG B CA 1
ATOM 5358 C C . ARG B 1 266 ? -28.047 23.781 7.695 1 92.25 266 ARG B C 1
ATOM 5360 O O . ARG B 1 266 ? -29.141 24.328 7.496 1 92.25 266 ARG B O 1
ATOM 5367 N N . GLU B 1 267 ? -27.688 22.594 7.262 1 94.19 267 GLU B N 1
ATOM 5368 C CA . GLU B 1 267 ? -28.547 22 6.254 1 94.19 267 GLU B CA 1
ATOM 5369 C C . GLU B 1 267 ? -29.281 20.766 6.805 1 94.19 267 GLU B C 1
ATOM 5371 O O . GLU B 1 267 ? -30.281 20.328 6.25 1 94.19 267 GLU B O 1
ATOM 5376 N N . LYS B 1 268 ? -28.75 20.219 7.816 1 94.81 268 LYS B N 1
ATOM 5377 C CA . LYS B 1 268 ? -29.344 19.016 8.383 1 94.81 268 LYS B CA 1
ATOM 5378 C C . LYS B 1 268 ? -29.469 19.109 9.898 1 94.81 268 LYS B C 1
ATOM 5380 O O . LYS B 1 268 ? -29.031 18.219 10.625 1 94.81 268 LYS B O 1
ATOM 5385 N N . SER B 1 269 ? -30.203 20.094 10.305 1 91.56 269 SER B N 1
ATOM 5386 C CA . SER B 1 269 ? -30.312 20.375 11.734 1 91.56 269 SER B CA 1
ATOM 5387 C C . SER B 1 269 ? -31.172 19.344 12.445 1 91.56 269 SER B C 1
ATOM 5389 O O . SER B 1 269 ? -31.125 19.219 13.672 1 91.56 269 SER B O 1
ATOM 5391 N N . ASN B 1 270 ? -31.859 18.594 11.703 1 92.69 270 ASN B N 1
ATOM 5392 C CA . ASN B 1 270 ? -32.719 17.547 12.266 1 92.69 270 ASN B CA 1
ATOM 5393 C C . ASN B 1 270 ? -31.891 16.344 12.734 1 92.69 270 ASN B C 1
ATOM 5395 O O . ASN B 1 270 ? -32.406 15.5 13.477 1 92.69 270 ASN B O 1
ATOM 5399 N N . ILE B 1 271 ? -30.719 16.266 12.25 1 95.69 271 ILE B N 1
ATOM 5400 C CA . ILE B 1 271 ? -29.828 15.172 12.633 1 95.69 271 ILE B CA 1
ATOM 5401 C C . ILE B 1 271 ? -28.969 15.594 13.82 1 95.69 271 ILE B C 1
ATOM 5403 O O . ILE B 1 271 ? -28.281 16.609 13.758 1 95.69 271 ILE B O 1
ATOM 5407 N N . LYS B 1 272 ? -29.031 14.836 14.867 1 93.44 272 LYS B N 1
ATOM 5408 C CA . LYS B 1 272 ? -28.141 15.086 15.992 1 93.44 272 LYS B CA 1
ATOM 5409 C C . LYS B 1 272 ? -26.719 14.672 15.664 1 93.44 272 LYS B C 1
ATOM 5411 O O . LYS B 1 272 ? -26.453 13.531 15.297 1 93.44 272 LYS B O 1
ATOM 5416 N N . HIS B 1 273 ? -25.812 15.594 15.789 1 92.94 273 HIS B N 1
ATOM 5417 C CA . HIS B 1 273 ? -24.422 15.336 15.43 1 92.94 273 HIS B CA 1
ATOM 5418 C C . HIS B 1 273 ? -23.578 15.039 16.672 1 92.94 273 HIS B C 1
ATOM 5420 O O . HIS B 1 273 ? -23.547 15.844 17.609 1 92.94 273 HIS B O 1
ATOM 5426 N N . GLU B 1 274 ? -23 13.93 16.656 1 88.62 274 GLU B N 1
ATOM 5427 C CA . GLU B 1 274 ? -22.094 13.539 17.734 1 88.62 274 GLU B CA 1
ATOM 5428 C C . GLU B 1 274 ? -20.703 13.211 17.188 1 88.62 274 GLU B C 1
ATOM 5430 O O . GLU B 1 274 ? -20.516 13.078 15.977 1 88.62 274 GLU B O 1
ATOM 5435 N N . PHE B 1 275 ? -19.781 13.164 18.156 1 87.44 275 PHE B N 1
ATOM 5436 C CA . PHE B 1 275 ? -18.406 12.969 17.719 1 87.44 275 PHE B CA 1
ATOM 5437 C C . PHE B 1 275 ? -17.828 11.68 18.297 1 87.44 275 PHE B C 1
ATOM 5439 O O . PHE B 1 275 ? -18.203 11.273 19.406 1 87.44 275 PHE B O 1
ATOM 5446 N N . ASP B 1 276 ? -16.969 11.156 17.453 1 85.38 276 ASP B N 1
ATOM 5447 C CA . ASP B 1 276 ? -16.188 10.008 17.922 1 85.38 276 ASP B CA 1
ATOM 5448 C C . ASP B 1 276 ? -15.305 10.383 19.109 1 85.38 276 ASP B C 1
ATOM 5450 O O . ASP B 1 276 ? -14.609 11.406 19.062 1 85.38 276 ASP B O 1
ATOM 5454 N N . VAL B 1 277 ? -15.352 9.594 20.094 1 82.06 277 VAL B N 1
ATOM 5455 C CA . VAL B 1 277 ? -14.672 9.891 21.359 1 82.06 277 VAL B CA 1
ATOM 5456 C C . VAL B 1 277 ? -13.164 9.984 21.125 1 82.06 277 VAL B C 1
ATOM 5458 O O . VAL B 1 277 ? -12.477 10.781 21.75 1 82.06 277 VAL B O 1
ATOM 5461 N N . TRP B 1 278 ? -12.75 9.188 20.234 1 84 278 TRP B N 1
ATOM 5462 C CA . TRP B 1 278 ? -11.32 9.195 19.938 1 84 278 TRP B CA 1
ATOM 5463 C C . TRP B 1 278 ? -10.883 10.562 19.406 1 84 278 TRP B C 1
ATOM 5465 O O . TRP B 1 278 ? -9.844 11.086 19.812 1 84 278 TRP B O 1
ATOM 5475 N N . HIS B 1 279 ? -11.625 11.102 18.609 1 84 279 HIS B N 1
ATOM 5476 C CA . HIS B 1 279 ? -11.281 12.398 18.031 1 84 279 HIS B CA 1
ATOM 5477 C C . HIS B 1 279 ? -11.422 13.516 19.047 1 84 279 HIS B C 1
ATOM 5479 O O . HIS B 1 279 ? -10.672 14.492 19.016 1 84 279 HIS B O 1
ATOM 5485 N N . VAL B 1 280 ? -12.32 13.328 19.875 1 82.69 280 VAL B N 1
ATOM 5486 C CA . VAL B 1 280 ? -12.461 14.289 20.969 1 82.69 280 VAL B CA 1
ATOM 5487 C C . VAL B 1 280 ? -11.227 14.234 21.859 1 82.69 280 VAL B C 1
ATOM 5489 O O . VAL B 1 280 ? -10.656 15.273 22.203 1 82.69 280 VAL B O 1
ATOM 5492 N N . ALA B 1 281 ? -10.891 13.055 22.156 1 83.12 281 ALA B N 1
ATOM 5493 C CA . ALA B 1 281 ? -9.711 12.852 22.984 1 83.12 281 ALA B CA 1
ATOM 5494 C C . ALA B 1 281 ? -8.461 13.438 22.328 1 83.12 281 ALA B C 1
ATOM 5496 O O . ALA B 1 281 ? -7.645 14.086 22.984 1 83.12 281 ALA B O 1
ATOM 5497 N N . LYS B 1 282 ? -8.375 13.227 21.125 1 81.44 282 LYS B N 1
ATOM 5498 C CA . LYS B 1 282 ? -7.242 13.773 20.391 1 81.44 282 LYS B CA 1
ATOM 5499 C C . LYS B 1 282 ? -7.207 15.297 20.484 1 81.44 282 LYS B C 1
ATOM 5501 O O . LYS B 1 282 ? -6.137 15.891 20.641 1 81.44 282 LYS B O 1
ATOM 5506 N N . GLY B 1 283 ? -8.344 15.891 20.359 1 80.44 283 GLY B N 1
ATOM 5507 C CA . GLY B 1 283 ? -8.438 17.344 20.484 1 80.44 283 GLY B CA 1
ATOM 5508 C C . GLY B 1 283 ? -8.023 17.844 21.859 1 80.44 283 GLY B C 1
ATOM 5509 O O . GLY B 1 283 ? -7.309 18.844 21.969 1 80.44 283 GLY B O 1
ATOM 5510 N N . VAL B 1 284 ? -8.391 17.094 22.766 1 83.56 284 VAL B N 1
ATOM 5511 C CA . VAL B 1 284 ? -8.07 17.453 24.141 1 83.56 284 VAL B CA 1
ATOM 5512 C C . VAL B 1 284 ? -6.566 17.312 24.375 1 83.56 284 VAL B C 1
ATOM 5514 O O . VAL B 1 284 ? -5.934 18.203 24.938 1 83.56 284 VAL B O 1
ATOM 5517 N N . VAL B 1 285 ? -6.094 16.297 23.922 1 83.94 285 VAL B N 1
ATOM 5518 C CA . VAL B 1 285 ? -4.672 16.016 24.109 1 83.94 285 VAL B CA 1
ATOM 5519 C C . VAL B 1 285 ? -3.844 17.094 23.406 1 83.94 285 VAL B C 1
ATOM 5521 O O . VAL B 1 285 ? -2.848 17.562 23.953 1 83.94 285 VAL B O 1
ATOM 5524 N N . LYS B 1 286 ? -4.266 17.469 22.266 1 81.56 286 LYS B N 1
ATOM 5525 C CA . LYS B 1 286 ? -3.561 18.516 21.531 1 81.56 286 LYS B CA 1
ATOM 5526 C C . LYS B 1 286 ? -3.545 19.812 22.328 1 81.56 286 LYS B C 1
ATOM 5528 O O . LYS B 1 286 ? -2.508 20.484 22.422 1 81.56 286 LYS B O 1
ATOM 5533 N N . LYS B 1 287 ? -4.633 20.125 22.844 1 80.75 287 LYS B N 1
ATOM 5534 C CA . LYS B 1 287 ? -4.746 21.359 23.625 1 80.75 287 LYS B CA 1
ATOM 5535 C C . LYS B 1 287 ? -3.922 21.281 24.906 1 80.75 287 LYS B C 1
ATOM 5537 O O . LYS B 1 287 ? -3.285 22.25 25.297 1 80.75 287 LYS B O 1
ATOM 5542 N N . LEU B 1 288 ? -3.936 20.125 25.453 1 85.06 288 LEU B N 1
ATOM 5543 C CA . LEU B 1 288 ? -3.166 19.906 26.688 1 85.06 288 LEU B CA 1
ATOM 5544 C C . LEU B 1 288 ? -1.669 19.984 26.406 1 85.06 288 LEU B C 1
ATOM 5546 O O . LEU B 1 288 ? -0.918 20.594 27.172 1 85.06 288 LEU B O 1
ATOM 5550 N N . ALA B 1 289 ? -1.339 19.391 25.375 1 82.62 289 ALA B N 1
ATOM 5551 C CA . ALA B 1 289 ? 0.071 19.406 24.984 1 82.62 289 ALA B CA 1
ATOM 5552 C C . ALA B 1 289 ? 0.539 20.828 24.688 1 82.62 289 ALA B C 1
ATOM 5554 O O . ALA B 1 289 ? 1.636 21.219 25.078 1 82.62 289 ALA B O 1
ATOM 5555 N N . ALA B 1 290 ? -0.276 21.516 23.969 1 80.75 290 ALA B N 1
ATOM 5556 C CA . ALA B 1 290 ? 0.026 22.922 23.672 1 80.75 290 ALA B CA 1
ATOM 5557 C C . ALA B 1 290 ? 0.106 23.734 24.969 1 80.75 290 ALA B C 1
ATOM 5559 O O . ALA B 1 290 ? 0.981 24.594 25.109 1 80.75 290 ALA B O 1
ATOM 5560 N N . GLY B 1 291 ? -0.806 23.422 25.812 1 77.75 291 GLY B N 1
ATOM 5561 C CA . GLY B 1 291 ? -0.8 24.094 27.109 1 77.75 291 GLY B CA 1
ATOM 5562 C C . GLY B 1 291 ? 0.424 23.75 27.938 1 77.75 291 GLY B C 1
ATOM 5563 O O . GLY B 1 291 ? 0.974 24.625 28.609 1 77.75 291 GLY B O 1
ATOM 5564 N N . ALA B 1 292 ? 0.836 22.609 27.812 1 81.56 292 ALA B N 1
ATOM 5565 C CA . ALA B 1 292 ? 1.984 22.156 28.578 1 81.56 292 ALA B CA 1
ATOM 5566 C C . ALA B 1 292 ? 3.273 22.812 28.109 1 81.56 292 ALA B C 1
ATOM 5568 O O . ALA B 1 292 ? 4.254 22.891 28.844 1 81.56 292 ALA B O 1
ATOM 5569 N N . LYS B 1 293 ? 3.205 23.219 26.938 1 77.94 293 LYS B N 1
ATOM 5570 C CA . LYS B 1 293 ? 4.387 23.859 26.375 1 77.94 293 LYS B CA 1
ATOM 5571 C C . LYS B 1 293 ? 4.473 25.328 26.812 1 77.94 293 LYS B C 1
ATOM 5573 O O . LYS B 1 293 ? 5.523 25.953 26.688 1 77.94 293 LYS B O 1
ATOM 5578 N N . GLN B 1 294 ? 3.381 25.797 27.297 1 72.56 294 GLN B N 1
ATOM 5579 C CA . GLN B 1 294 ? 3.387 27.188 27.781 1 72.56 294 GLN B CA 1
ATOM 5580 C C . GLN B 1 294 ? 4.262 27.328 29.016 1 72.56 294 GLN B C 1
ATOM 5582 O O . GLN B 1 294 ? 4.398 26.375 29.812 1 72.56 294 GLN B O 1
ATOM 5587 N N . SER B 1 295 ? 4.898 28.406 29.016 1 69.69 295 SER B N 1
ATOM 5588 C CA . SER B 1 295 ? 5.809 28.656 30.125 1 69.69 295 SER B CA 1
ATOM 5589 C C . SER B 1 295 ? 5.109 28.453 31.469 1 69.69 295 SER B C 1
ATOM 5591 O O . SER B 1 295 ? 4.035 29 31.703 1 69.69 295 SER B O 1
ATOM 5593 N N . GLY B 1 296 ? 5.586 27.625 32.406 1 69.81 296 GLY B N 1
ATOM 5594 C CA . GLY B 1 296 ? 5.066 27.391 33.75 1 69.81 296 GLY B CA 1
ATOM 5595 C C . GLY B 1 296 ? 4.023 26.281 33.812 1 69.81 296 GLY B C 1
ATOM 5596 O O . GLY B 1 296 ? 3.504 25.969 34.875 1 69.81 296 GLY B O 1
ATOM 5597 N N . CYS B 1 297 ? 3.748 25.766 32.625 1 81.12 297 CYS B N 1
ATOM 5598 C CA . CYS B 1 297 ? 2.67 24.781 32.594 1 81.12 297 CYS B CA 1
ATOM 5599 C C . CYS B 1 297 ? 3.205 23.391 32.281 1 81.12 297 CYS B C 1
ATOM 5601 O O . CYS B 1 297 ? 2.457 22.531 31.812 1 81.12 297 CYS B O 1
ATOM 5603 N N . ASP B 1 298 ? 4.41 23.188 32.531 1 81.75 298 ASP B N 1
ATOM 5604 C CA . ASP B 1 298 ? 5.074 21.922 32.219 1 81.75 298 ASP B CA 1
ATOM 5605 C C . ASP B 1 298 ? 4.523 20.781 33.062 1 81.75 298 ASP B C 1
ATOM 5607 O O . ASP B 1 298 ? 4.625 19.625 32.688 1 81.75 298 ASP B O 1
ATOM 5611 N N . VAL B 1 299 ? 3.963 21.203 34.156 1 80.81 299 VAL B N 1
ATOM 5612 C CA . VAL B 1 299 ? 3.434 20.219 35.094 1 80.81 299 VAL B CA 1
ATOM 5613 C C . VAL B 1 299 ? 2.254 19.484 34.469 1 80.81 299 VAL B C 1
ATOM 5615 O O . VAL B 1 299 ? 1.869 18.406 34.938 1 80.81 299 VAL B O 1
ATOM 5618 N N . LEU B 1 300 ? 1.768 20.047 33.406 1 83.75 300 LEU B N 1
ATOM 5619 C CA . LEU B 1 300 ? 0.619 19.453 32.719 1 83.75 300 LEU B CA 1
ATOM 5620 C C . LEU B 1 300 ? 1.044 18.266 31.875 1 83.75 300 LEU B C 1
ATOM 5622 O O . LEU B 1 300 ? 0.242 17.359 31.625 1 83.75 300 LEU B O 1
ATOM 5626 N N . GLY B 1 301 ? 2.18 18.219 31.469 1 83 301 GLY B N 1
ATOM 5627 C CA . GLY B 1 301 ? 2.703 17.203 30.547 1 83 301 GLY B CA 1
ATOM 5628 C C . GLY B 1 301 ? 2.461 15.789 31.031 1 83 301 GLY B C 1
ATOM 5629 O O . GLY B 1 301 ? 1.818 15 30.328 1 83 301 GLY B O 1
ATOM 5630 N N . PRO B 1 302 ? 2.803 15.516 32.219 1 81.88 302 PRO B N 1
ATOM 5631 C CA . PRO B 1 302 ? 2.662 14.148 32.719 1 81.88 302 PRO B CA 1
ATOM 5632 C C . PRO B 1 302 ? 1.204 13.719 32.875 1 81.88 302 PRO B C 1
ATOM 5634 O O . PRO B 1 302 ? 0.911 12.523 32.938 1 81.88 302 PRO B O 1
ATOM 5637 N N . TRP B 1 303 ? 0.343 14.719 32.906 1 86.19 303 TRP B N 1
ATOM 5638 C CA . TRP B 1 303 ? -1.06 14.398 33.156 1 86.19 303 TRP B CA 1
ATOM 5639 C C . TRP B 1 303 ? -1.816 14.195 31.859 1 86.19 303 TRP B C 1
ATOM 5641 O O . TRP B 1 303 ? -2.953 13.711 31.859 1 86.19 303 TRP B O 1
ATOM 5651 N N . VAL B 1 304 ? -1.252 14.461 30.766 1 86.25 304 VAL B N 1
ATOM 5652 C CA . VAL B 1 304 ? -1.934 14.422 29.469 1 86.25 304 VAL B CA 1
ATOM 5653 C C . VAL B 1 304 ? -2.498 13.031 29.219 1 86.25 304 VAL B C 1
ATOM 5655 O O . VAL B 1 304 ? -3.672 12.875 28.875 1 86.25 304 VAL B O 1
ATOM 5658 N N . LYS B 1 305 ? -1.701 12.023 29.453 1 83.81 305 LYS B N 1
ATOM 5659 C CA . LYS B 1 305 ? -2.141 10.648 29.219 1 83.81 305 LYS B CA 1
ATOM 5660 C C . LYS B 1 305 ? -3.266 10.266 30.188 1 83.81 305 LYS B C 1
ATOM 5662 O O . LYS B 1 305 ? -4.258 9.656 29.766 1 83.81 305 LYS B O 1
ATOM 5667 N N . SER B 1 306 ? -3.082 10.633 31.391 1 82.56 306 SER B N 1
ATOM 5668 C CA . SER B 1 306 ? -4.082 10.312 32.406 1 82.56 306 SER B CA 1
ATOM 5669 C C . SER B 1 306 ? -5.418 10.984 32.094 1 82.56 306 SER B C 1
ATOM 5671 O O . SER B 1 306 ? -6.477 10.391 32.281 1 82.56 306 SER B O 1
ATOM 5673 N N . ILE B 1 307 ? -5.332 12.141 31.656 1 86.31 307 ILE B N 1
ATOM 5674 C CA . ILE B 1 307 ? -6.539 12.891 31.328 1 86.31 307 ILE B CA 1
ATOM 5675 C C . ILE B 1 307 ? -7.242 12.258 30.141 1 86.31 307 ILE B C 1
ATOM 5677 O O . ILE B 1 307 ? -8.469 12.102 30.141 1 86.31 307 ILE B O 1
ATOM 5681 N N . SER B 1 308 ? -6.504 11.883 29.188 1 86.94 308 SER B N 1
ATOM 5682 C CA . SER B 1 308 ? -7.055 11.211 28.016 1 86.94 308 SER B CA 1
ATOM 5683 C C . SER B 1 308 ? -7.742 9.906 28.406 1 86.94 308 SER B C 1
ATOM 5685 O O . SER B 1 308 ? -8.859 9.633 27.969 1 86.94 308 SER B O 1
ATOM 5687 N N . ASN B 1 309 ? -7.102 9.148 29.219 1 85.75 309 ASN B N 1
ATOM 5688 C CA . ASN B 1 309 ? -7.664 7.887 29.688 1 85.75 309 ASN B CA 1
ATOM 5689 C C . ASN B 1 309 ? -8.953 8.109 30.469 1 85.75 309 ASN B C 1
ATOM 5691 O O . ASN B 1 309 ? -9.891 7.312 30.375 1 85.75 309 ASN B O 1
ATOM 5695 N N . HIS B 1 310 ? -8.891 9.141 31.234 1 86.94 310 HIS B N 1
ATOM 5696 C CA . HIS B 1 310 ? -10.086 9.484 32 1 86.94 310 HIS B CA 1
ATOM 5697 C C . HIS B 1 310 ? -11.266 9.773 31.078 1 86.94 310 HIS B C 1
ATOM 5699 O O . HIS B 1 310 ? -12.406 9.414 31.391 1 86.94 310 HIS B O 1
ATOM 5705 N N . LEU B 1 311 ? -10.977 10.375 30.031 1 87.12 311 LEU B N 1
ATOM 5706 C CA . LEU B 1 311 ? -12.039 10.656 29.062 1 87.12 311 LEU B CA 1
ATOM 5707 C C . LEU B 1 311 ? -12.633 9.367 28.516 1 87.12 311 LEU B C 1
ATOM 5709 O O . LEU B 1 311 ? -13.852 9.219 28.438 1 87.12 311 LEU B O 1
ATOM 5713 N N . TYR B 1 312 ? -11.781 8.461 28.156 1 85.75 312 TYR B N 1
ATOM 5714 C CA . TYR B 1 312 ? -12.234 7.164 27.641 1 85.75 312 TYR B CA 1
ATOM 5715 C C . TYR B 1 312 ? -13.047 6.422 28.703 1 85.75 312 TYR B C 1
ATOM 5717 O O . TYR B 1 312 ? -14.086 5.832 28.391 1 85.75 312 TYR B O 1
ATOM 5725 N N . TRP B 1 313 ? -12.539 6.52 29.844 1 84.56 313 TRP B N 1
ATOM 5726 C CA . TRP B 1 313 ? -13.242 5.883 30.969 1 84.56 313 TRP B CA 1
ATOM 5727 C C . TRP B 1 313 ? -14.617 6.5 31.172 1 84.56 313 TRP B C 1
ATOM 5729 O O . TRP B 1 313 ? -15.602 5.781 31.359 1 84.56 313 TRP B O 1
ATOM 5739 N N . ALA B 1 314 ? -14.641 7.781 31.156 1 86.5 314 ALA B N 1
ATOM 5740 C CA . ALA B 1 314 ? -15.906 8.477 31.344 1 86.5 314 ALA B CA 1
ATOM 5741 C C . ALA B 1 314 ? -16.922 8.07 30.281 1 86.5 314 ALA B C 1
ATOM 5743 O O . ALA B 1 314 ? -18.094 7.824 30.578 1 86.5 314 ALA B O 1
ATOM 5744 N N . ALA B 1 315 ? -16.453 7.945 29.062 1 85.69 315 ALA B N 1
ATOM 5745 C CA . ALA B 1 315 ? -17.312 7.574 27.953 1 85.69 315 ALA B CA 1
ATOM 5746 C C . ALA B 1 315 ? -17.766 6.117 28.062 1 85.69 315 ALA B C 1
ATOM 5748 O O . ALA B 1 315 ? -18.953 5.812 27.922 1 85.69 315 ALA B O 1
ATOM 5749 N N . ALA B 1 316 ? -16.859 5.242 28.344 1 83.38 316 ALA B N 1
ATOM 5750 C CA . ALA B 1 316 ? -17.125 3.805 28.375 1 83.38 316 ALA B CA 1
ATOM 5751 C C . ALA B 1 316 ? -18.016 3.438 29.562 1 83.38 316 ALA B C 1
ATOM 5753 O O . ALA B 1 316 ? -18.938 2.625 29.438 1 83.38 316 ALA B O 1
ATOM 5754 N N . SER B 1 317 ? -17.734 4.066 30.641 1 83.25 317 SER B N 1
ATOM 5755 C CA . SER B 1 317 ? -18.422 3.695 31.875 1 83.25 317 SER B CA 1
ATOM 5756 C C . SER B 1 317 ? -19.797 4.348 31.953 1 83.25 317 SER B C 1
ATOM 5758 O O . SER B 1 317 ? -20.594 4.035 32.844 1 83.25 317 SER B O 1
ATOM 5760 N N . SER B 1 318 ? -20.047 5.262 31.047 1 83.69 318 SER B N 1
ATOM 5761 C CA . SER B 1 318 ? -21.328 5.953 31.047 1 83.69 318 SER B CA 1
ATOM 5762 C C . SER B 1 318 ? -22.281 5.344 30.016 1 83.69 318 SER B C 1
ATOM 5764 O O . SER B 1 318 ? -23.312 5.934 29.688 1 83.69 318 SER B O 1
ATOM 5766 N N . ALA B 1 319 ? -21.906 4.238 29.469 1 77.94 319 ALA B N 1
ATOM 5767 C CA . ALA B 1 319 ? -22.734 3.592 28.453 1 77.94 319 ALA B CA 1
ATOM 5768 C C . ALA B 1 319 ? -24.156 3.402 28.953 1 77.94 319 ALA B C 1
ATOM 5770 O O . ALA B 1 319 ? -24.375 2.904 30.062 1 77.94 319 ALA B O 1
ATOM 5771 N N . GLY B 1 320 ? -25.141 3.891 28.25 1 74.12 320 GLY B N 1
ATOM 5772 C CA . GLY B 1 320 ? -26.547 3.758 28.609 1 74.12 320 GLY B CA 1
ATOM 5773 C C . GLY B 1 320 ? -27.062 4.906 29.453 1 74.12 320 GLY B C 1
ATOM 5774 O O . GLY B 1 320 ? -28.281 5.07 29.625 1 74.12 320 GLY B O 1
ATOM 5775 N N . HIS B 1 321 ? -26.109 5.66 29.938 1 84.19 321 HIS B N 1
ATOM 5776 C CA . HIS B 1 321 ? -26.469 6.789 30.781 1 84.19 321 HIS B CA 1
ATOM 5777 C C . HIS B 1 321 ? -25.734 8.062 30.344 1 84.19 321 HIS B C 1
ATOM 5779 O O . HIS B 1 321 ? -24.75 8.461 30.969 1 84.19 321 HIS B O 1
ATOM 5785 N N . PRO B 1 322 ? -26.281 8.703 29.328 1 80.81 322 PRO B N 1
ATOM 5786 C CA . PRO B 1 322 ? -25.594 9.875 28.766 1 80.81 322 PRO B CA 1
ATOM 5787 C C . PRO B 1 322 ? -25.438 11.008 29.781 1 80.81 322 PRO B C 1
ATOM 5789 O O . PRO B 1 322 ? -24.516 11.82 29.672 1 80.81 322 PRO B O 1
ATOM 5792 N N . GLU B 1 323 ? -26.234 11.031 30.812 1 85.25 323 GLU B N 1
ATOM 5793 C CA . GLU B 1 323 ? -26.219 12.109 31.797 1 85.25 323 GLU B CA 1
ATOM 5794 C C . GLU B 1 323 ? -24.984 12.016 32.688 1 85.25 323 GLU B C 1
ATOM 5796 O O . GLU B 1 323 ? -24.609 12.992 33.344 1 85.25 323 GLU B O 1
ATOM 5801 N N . LEU B 1 324 ? -24.375 10.852 32.656 1 88.94 324 LEU B N 1
ATOM 5802 C CA . LEU B 1 324 ? -23.234 10.617 33.531 1 88.94 324 LEU B CA 1
ATOM 5803 C C . LEU B 1 324 ? -21.922 11.047 32.875 1 88.94 324 LEU B C 1
ATOM 5805 O O . LEU B 1 324 ? -20.906 11.211 33.562 1 88.94 324 LEU B O 1
ATOM 5809 N N . ILE B 1 325 ? -21.906 11.273 31.625 1 86.06 325 ILE B N 1
ATOM 5810 C CA . ILE B 1 325 ? -20.672 11.469 30.875 1 86.06 325 ILE B CA 1
ATOM 5811 C C . ILE B 1 325 ? -20 12.758 31.344 1 86.06 325 ILE B C 1
ATOM 5813 O O . ILE B 1 325 ? -18.797 12.75 31.672 1 86.06 325 ILE B O 1
ATOM 5817 N N . VAL B 1 326 ? -20.766 13.836 31.453 1 85.94 326 VAL B N 1
ATOM 5818 C CA . VAL B 1 326 ? -20.188 15.141 31.766 1 85.94 326 VAL B CA 1
ATOM 5819 C C . VAL B 1 326 ? -19.719 15.172 33.219 1 85.94 326 VAL B C 1
ATOM 5821 O O . VAL B 1 326 ? -18.594 15.578 33.5 1 85.94 326 VAL B O 1
ATOM 5824 N N . PRO B 1 327 ? -20.547 14.68 34.125 1 87.25 327 PRO B N 1
ATOM 5825 C CA . PRO B 1 327 ? -20.094 14.656 35.531 1 87.25 327 PRO B CA 1
ATOM 5826 C C . PRO B 1 327 ? -18.828 13.812 35.719 1 87.25 327 PRO B C 1
ATOM 5828 O O . PRO B 1 327 ? -17.922 14.227 36.469 1 87.25 327 PRO B O 1
ATOM 5831 N N . LYS B 1 328 ? -18.766 12.758 35.125 1 88.56 328 LYS B N 1
ATOM 5832 C CA . LYS B 1 328 ? -17.578 11.906 35.219 1 88.56 328 LYS B CA 1
ATOM 5833 C C . LYS B 1 328 ? -16.375 12.578 34.594 1 88.56 328 LYS B C 1
ATOM 5835 O O . LYS B 1 328 ? -15.281 12.578 35.156 1 88.56 328 LYS B O 1
ATOM 5840 N N . TRP B 1 329 ? -16.594 13.133 33.469 1 88.94 329 TRP B N 1
ATOM 5841 C CA . TRP B 1 329 ? -15.523 13.789 32.719 1 88.94 329 TRP B CA 1
ATOM 5842 C C . TRP B 1 329 ? -14.969 14.969 33.5 1 88.94 329 TRP B C 1
ATOM 5844 O O . TRP B 1 329 ? -13.758 15.086 33.688 1 88.94 329 TRP B O 1
ATOM 5854 N N . THR B 1 330 ? -15.773 15.781 34.094 1 86.88 330 THR B N 1
ATOM 5855 C CA . THR B 1 330 ? -15.359 17 34.781 1 86.88 330 THR B CA 1
ATOM 5856 C C . THR B 1 330 ? -14.758 16.672 36.156 1 86.88 330 THR B C 1
ATOM 5858 O O . THR B 1 330 ? -14.078 17.516 36.75 1 86.88 330 THR B O 1
ATOM 5861 N N . SER B 1 331 ? -14.953 15.508 36.625 1 88.69 331 SER B N 1
ATOM 5862 C CA . SER B 1 331 ? -14.414 15.109 37.906 1 88.69 331 SER B CA 1
ATOM 5863 C C . SER B 1 331 ? -12.891 15.07 37.875 1 88.69 331 SER B C 1
ATOM 5865 O O . SER B 1 331 ? -12.242 15.102 38.938 1 88.69 331 SER B O 1
ATOM 5867 N N . ILE B 1 332 ? -12.422 15 36.688 1 88.69 332 ILE B N 1
ATOM 5868 C CA . ILE B 1 332 ? -10.969 14.93 36.562 1 88.69 332 ILE B CA 1
ATOM 5869 C C . ILE B 1 332 ? -10.336 16.188 37.125 1 88.69 332 ILE B C 1
ATOM 5871 O O . ILE B 1 332 ? -9.211 16.156 37.625 1 88.69 332 ILE B O 1
ATOM 5875 N N . LEU B 1 333 ? -11.055 17.297 37.062 1 86.44 333 LEU B N 1
ATOM 5876 C CA . LEU B 1 333 ? -10.555 18.578 37.562 1 86.44 333 LEU B CA 1
ATOM 5877 C C . LEU B 1 333 ? -10.242 18.5 39.031 1 86.44 333 LEU B C 1
ATOM 5879 O O . LEU B 1 333 ? -9.266 19.094 39.5 1 86.44 333 LEU B O 1
ATOM 5883 N N . ASN B 1 334 ? -11.023 17.75 39.719 1 86.31 334 ASN B N 1
ATOM 5884 C CA . ASN B 1 334 ? -10.789 17.516 41.156 1 86.31 334 ASN B CA 1
ATOM 5885 C C . ASN B 1 334 ? -9.773 16.391 41.375 1 86.31 334 ASN B C 1
ATOM 5887 O O . ASN B 1 334 ? -8.852 16.547 42.156 1 86.31 334 ASN B O 1
ATOM 5891 N N . HIS B 1 335 ? -9.898 15.414 40.594 1 87.38 335 HIS B N 1
ATOM 5892 C CA . HIS B 1 335 ? -9.094 14.211 40.781 1 87.38 335 HIS B CA 1
ATOM 5893 C C . HIS B 1 335 ? -7.605 14.516 40.656 1 87.38 335 HIS B C 1
ATOM 5895 O O . HIS B 1 335 ? -6.797 14.031 41.438 1 87.38 335 HIS B O 1
ATOM 5901 N N . ILE B 1 336 ? -7.281 15.281 39.75 1 85.5 336 ILE B N 1
ATOM 5902 C CA . ILE B 1 336 ? -5.879 15.562 39.469 1 85.5 336 ILE B CA 1
ATOM 5903 C C . ILE B 1 336 ? -5.281 16.406 40.594 1 85.5 336 ILE B C 1
ATOM 5905 O O . ILE B 1 336 ? -4.062 16.531 40.688 1 85.5 336 ILE B O 1
ATOM 5909 N N . ARG B 1 337 ? -6.113 16.984 41.406 1 85.31 337 ARG B N 1
ATOM 5910 C CA . ARG B 1 337 ? -5.699 17.766 42.562 1 85.31 337 ARG B CA 1
ATOM 5911 C C . ARG B 1 337 ? -5.82 16.953 43.844 1 85.31 337 ARG B C 1
ATOM 5913 O O . ARG B 1 337 ? -5.805 17.5 44.969 1 85.31 337 ARG B O 1
ATOM 5920 N N . ASN B 1 338 ? -6.066 15.797 43.719 1 87.56 338 ASN B N 1
ATOM 5921 C CA . ASN B 1 338 ? -6.215 14.852 44.812 1 87.56 338 ASN B CA 1
ATOM 5922 C C . ASN B 1 338 ? -7.504 15.094 45.594 1 87.56 338 ASN B C 1
ATOM 5924 O O . ASN B 1 338 ? -7.535 14.938 46.812 1 87.56 338 ASN B O 1
ATOM 5928 N N . VAL B 1 339 ? -8.391 15.633 44.969 1 87.94 339 VAL B N 1
ATOM 5929 C CA . VAL B 1 339 ? -9.742 15.789 45.5 1 87.94 339 VAL B CA 1
ATOM 5930 C C . VAL B 1 339 ? -10.656 14.719 44.938 1 87.94 339 VAL B C 1
ATOM 5932 O O . VAL B 1 339 ? -10.867 14.672 43.719 1 87.94 339 VAL B O 1
ATOM 5935 N N . HIS B 1 340 ? -11.211 13.812 45.719 1 90.62 340 HIS B N 1
ATOM 5936 C CA . HIS B 1 340 ? -11.93 12.648 45.219 1 90.62 340 HIS B CA 1
ATOM 5937 C C . HIS B 1 340 ? -13.414 12.734 45.562 1 90.62 340 HIS B C 1
ATOM 5939 O O . HIS B 1 340 ? -14.141 11.742 45.438 1 90.62 340 HIS B O 1
ATOM 5945 N N . VAL B 1 341 ? -13.805 13.93 46.062 1 90.38 341 VAL B N 1
ATOM 5946 C CA . VAL B 1 341 ? -15.219 14.234 46.281 1 90.38 341 VAL B CA 1
ATOM 5947 C C . VAL B 1 341 ? -15.633 15.383 45.344 1 90.38 341 VAL B C 1
ATOM 5949 O O . VAL B 1 341 ? -14.906 16.375 45.219 1 90.38 341 VAL B O 1
ATOM 5952 N N . HIS B 1 342 ? -16.828 15.125 44.75 1 89.38 342 HIS B N 1
ATOM 5953 C CA . HIS B 1 342 ? -17.219 16.062 43.719 1 89.38 342 HIS B CA 1
ATOM 5954 C C . HIS B 1 342 ? -18.562 16.719 44.031 1 89.38 342 HIS B C 1
ATOM 5956 O O . HIS B 1 342 ? -19.344 16.172 44.812 1 89.38 342 HIS B O 1
ATOM 5962 N N . GLU B 1 343 ? -18.812 17.938 43.438 1 84.69 343 GLU B N 1
ATOM 5963 C CA . GLU B 1 343 ? -20.016 18.703 43.688 1 84.69 343 GLU B CA 1
ATOM 5964 C C . GLU B 1 343 ? -21.203 18.125 42.906 1 84.69 343 GLU B C 1
ATOM 5966 O O . GLU B 1 343 ? -22.359 18.266 43.344 1 84.69 343 GLU B O 1
ATOM 5971 N N . ASN B 1 344 ? -20.953 17.469 41.875 1 87.25 344 ASN B N 1
ATOM 5972 C CA . ASN B 1 344 ? -22.031 16.922 41.062 1 87.25 344 ASN B CA 1
ATOM 5973 C C . ASN B 1 344 ? -22.641 15.68 41.688 1 87.25 344 ASN B C 1
ATOM 5975 O O . ASN B 1 344 ? -21.938 14.695 41.906 1 87.25 344 ASN B O 1
ATOM 5979 N N . ASP B 1 345 ? -23.938 15.711 41.781 1 89.5 345 ASP B N 1
ATOM 5980 C CA . ASP B 1 345 ? -24.656 14.656 42.5 1 89.5 345 ASP B CA 1
ATOM 5981 C C . ASP B 1 345 ? -24.703 13.367 41.688 1 89.5 345 ASP B C 1
ATOM 5983 O O . ASP B 1 345 ? -24.859 12.281 42.25 1 89.5 345 ASP B O 1
ATOM 5987 N N . LEU B 1 346 ? -24.547 13.445 40.469 1 91.25 346 LEU B N 1
ATOM 5988 C CA . LEU B 1 346 ? -24.641 12.266 39.625 1 91.25 346 LEU B CA 1
ATOM 5989 C C . LEU B 1 346 ? -23.375 11.438 39.719 1 91.25 346 LEU B C 1
ATOM 5991 O O . LEU B 1 346 ? -23.391 10.242 39.406 1 91.25 346 LEU B O 1
ATOM 5995 N N . PHE B 1 347 ? -22.297 12.039 40.062 1 92.38 347 PHE B N 1
ATOM 5996 C CA . PHE B 1 347 ? -21.016 11.383 40.281 1 92.38 347 PHE B CA 1
ATOM 5997 C C . PHE B 1 347 ? -20.281 12.008 41.469 1 92.38 347 PHE B C 1
ATOM 5999 O O . PHE B 1 347 ? -19.312 12.734 41.281 1 92.38 347 PHE B O 1
ATOM 6006 N N . PRO B 1 348 ? -20.594 11.711 42.656 1 91.75 348 PRO B N 1
ATOM 6007 C CA . PRO B 1 348 ? -20.156 12.438 43.844 1 91.75 348 PRO B CA 1
ATOM 6008 C C . PRO B 1 348 ? -18.766 12.023 44.312 1 91.75 348 PRO B C 1
ATOM 6010 O O . PRO B 1 348 ? -18.125 12.758 45.094 1 91.75 348 PRO B O 1
ATOM 6013 N N . LYS B 1 349 ? -18.375 10.805 43.938 1 90.94 349 LYS B N 1
ATOM 6014 C CA . LYS B 1 349 ? -17.078 10.336 44.406 1 90.94 349 LYS B CA 1
ATOM 6015 C C . LYS B 1 349 ? -16.375 9.508 43.312 1 90.94 349 LYS B C 1
ATOM 6017 O O . LYS B 1 349 ? -17.047 8.844 42.531 1 90.94 349 LYS B O 1
ATOM 6022 N N . CYS B 1 350 ? -15 9.633 43.312 1 88.62 350 CYS B N 1
ATOM 6023 C CA . CYS B 1 350 ? -14.219 8.852 42.375 1 88.62 350 CYS B CA 1
ATOM 6024 C C . CYS B 1 350 ? -14.414 7.355 42.594 1 88.62 350 CYS B C 1
ATOM 6026 O O . CYS B 1 350 ? -14.602 6.922 43.75 1 88.62 350 CYS B O 1
ATOM 6028 N N . ALA B 1 351 ? -14.461 6.605 41.469 1 81.56 351 ALA B N 1
ATOM 6029 C CA . ALA B 1 351 ? -14.719 5.168 41.531 1 81.56 351 ALA B CA 1
ATOM 6030 C C . ALA B 1 351 ? -13.422 4.383 41.688 1 81.56 351 ALA B C 1
ATOM 6032 O O . ALA B 1 351 ? -13.07 3.588 40.781 1 81.56 351 ALA B O 1
ATOM 6033 N N . HIS B 1 352 ? -12.602 4.699 42.438 1 77.94 352 HIS B N 1
ATOM 6034 C CA . HIS B 1 352 ? -11.383 3.938 42.656 1 77.94 352 HIS B CA 1
ATOM 6035 C C . HIS B 1 352 ? -11.078 3.795 44.156 1 77.94 352 HIS B C 1
ATOM 6037 O O . HIS B 1 352 ? -11.656 4.504 44.969 1 77.94 352 HIS B O 1
ATOM 6043 N N . GLY B 1 353 ? -10.344 2.781 44.531 1 74.75 353 GLY B N 1
ATOM 6044 C CA . GLY B 1 353 ? -9.914 2.572 45.906 1 74.75 353 GLY B CA 1
ATOM 6045 C C . GLY B 1 353 ? -8.766 3.473 46.312 1 74.75 353 GLY B C 1
ATOM 6046 O O . GLY B 1 353 ? -8.75 4.66 46 1 74.75 353 GLY B O 1
ATOM 6047 N N . ASP B 1 354 ? -7.73 2.965 46.938 1 74.81 354 ASP B N 1
ATOM 6048 C CA . ASP B 1 354 ? -6.574 3.709 47.438 1 74.81 354 ASP B CA 1
ATOM 6049 C C . ASP B 1 354 ? -5.688 4.164 46.281 1 74.81 354 ASP B C 1
ATOM 6051 O O . ASP B 1 354 ? -5.465 3.412 45.312 1 74.81 354 ASP B O 1
ATOM 6055 N N . VAL B 1 355 ? -5.445 5.535 46.312 1 74.31 355 VAL B N 1
ATOM 6056 C CA . VAL B 1 355 ? -4.676 6.121 45.219 1 74.31 355 VAL B CA 1
ATOM 6057 C C . VAL B 1 355 ? -3.209 6.254 45.625 1 74.31 355 VAL B C 1
ATOM 6059 O O . VAL B 1 355 ? -2.91 6.633 46.75 1 74.31 355 VAL B O 1
ATOM 6062 N N . GLN B 1 356 ? -2.332 5.789 44.844 1 73.75 356 GLN B N 1
ATOM 6063 C CA . GLN B 1 356 ? -0.901 5.992 45.031 1 73.75 356 GLN B CA 1
ATOM 6064 C C . GLN B 1 356 ? -0.532 7.465 44.875 1 73.75 356 GLN B C 1
ATOM 6066 O O . GLN B 1 356 ? -1.188 8.211 44.156 1 73.75 356 GLN B O 1
ATOM 6071 N N . PRO B 1 357 ? 0.49 7.98 45.688 1 77.12 357 PRO B N 1
ATOM 6072 C CA . PRO B 1 357 ? 0.923 9.375 45.562 1 77.12 357 PRO B CA 1
ATOM 6073 C C . PRO B 1 357 ? 1.366 9.742 44.156 1 77.12 357 PRO B C 1
ATOM 6075 O O . PRO B 1 357 ? 2.09 8.977 43.5 1 77.12 357 PRO B O 1
ATOM 6078 N N . LYS B 1 358 ? 0.692 10.711 43.594 1 76.56 358 LYS B N 1
ATOM 6079 C CA . LYS B 1 358 ? 1.022 11.266 42.281 1 76.56 358 LYS B CA 1
ATOM 6080 C C . LYS B 1 358 ? 1.369 12.75 42.375 1 76.56 358 LYS B C 1
ATOM 6082 O O . LYS B 1 358 ? 1.076 13.391 43.406 1 76.56 358 LYS B O 1
ATOM 6087 N N . PRO B 1 359 ? 2.129 13.188 41.469 1 79.31 359 PRO B N 1
ATOM 6088 C CA . PRO B 1 359 ? 2.383 14.633 41.469 1 79.31 359 PRO B CA 1
ATOM 6089 C C . PRO B 1 359 ? 1.128 15.453 41.188 1 79.31 359 PRO B C 1
ATOM 6091 O O . PRO B 1 359 ? 0.915 15.883 40.062 1 79.31 359 PRO B O 1
ATOM 6094 N N . TRP B 1 360 ? 0.404 15.625 42.344 1 84.25 360 TRP B N 1
ATOM 6095 C CA . TRP B 1 360 ? -0.892 16.297 42.25 1 84.25 360 TRP B CA 1
ATOM 6096 C C . TRP B 1 360 ? -0.726 17.75 41.812 1 84.25 360 TRP B C 1
ATOM 6098 O O . TRP B 1 360 ? 0.25 18.406 42.188 1 84.25 360 TRP B O 1
ATOM 6108 N N . LEU B 1 361 ? -1.623 18.094 40.938 1 83.38 361 LEU B N 1
ATOM 6109 C CA . LEU B 1 361 ? -1.578 19.484 40.469 1 83.38 361 LEU B CA 1
ATOM 6110 C C . LEU B 1 361 ? -2.094 20.422 41.562 1 83.38 361 LEU B C 1
ATOM 6112 O O . LEU B 1 361 ? -3.041 20.109 42.281 1 83.38 361 LEU B O 1
ATOM 6116 N N . VAL B 1 362 ? -1.217 21.484 41.719 1 73.5 362 VAL B N 1
ATOM 6117 C CA . VAL B 1 362 ? -1.612 22.5 42.688 1 73.5 362 VAL B CA 1
ATOM 6118 C C . VAL B 1 362 ? -2.453 23.578 42 1 73.5 362 VAL B C 1
ATOM 6120 O O . VAL B 1 362 ? -2.311 23.812 40.812 1 73.5 362 VAL B O 1
ATOM 6123 N N . GLY B 1 363 ? -3.477 24.078 42.688 1 65.25 363 GLY B N 1
ATOM 6124 C CA . GLY B 1 363 ? -4.344 25.125 42.188 1 65.25 363 GLY B CA 1
ATOM 6125 C C . GLY B 1 363 ? -3.582 26.281 41.594 1 65.25 363 GLY B C 1
ATOM 6126 O O . GLY B 1 363 ? -2.371 26.406 41.781 1 65.25 363 GLY B O 1
ATOM 6127 N N . GLY B 1 364 ? -4.234 27.047 40.531 1 65.62 364 GLY B N 1
ATOM 6128 C CA . GLY B 1 364 ? -3.662 28.219 39.875 1 65.62 364 GLY B CA 1
ATOM 6129 C C . GLY B 1 364 ? -3.963 28.297 38.406 1 65.62 364 GLY B C 1
ATOM 6130 O O . GLY B 1 364 ? -5.055 27.922 37.969 1 65.62 364 GLY B O 1
ATOM 6131 N N . TYR B 1 365 ? -3.014 28.812 37.781 1 63.06 365 TYR B N 1
ATOM 6132 C CA . TYR B 1 365 ? -3.188 29.047 36.344 1 63.06 365 TYR B CA 1
ATOM 6133 C C . TYR B 1 365 ? -3.357 27.734 35.594 1 63.06 365 TYR B C 1
ATOM 6135 O O . TYR B 1 365 ? -4.203 27.641 34.719 1 63.06 365 TYR B O 1
ATOM 6143 N N . VAL B 1 366 ? -2.666 26.75 36.031 1 72.12 366 VAL B N 1
ATOM 6144 C CA . VAL B 1 366 ? -2.703 25.453 35.344 1 72.12 366 VAL B CA 1
ATOM 6145 C C . VAL B 1 366 ? -4.094 24.844 35.5 1 72.12 366 VAL B C 1
ATOM 6147 O O . VAL B 1 366 ? -4.621 24.266 34.531 1 72.12 366 VAL B O 1
ATOM 6150 N N . GLN B 1 367 ? -4.656 25.109 36.562 1 74 367 GLN B N 1
ATOM 6151 C CA . GLN B 1 367 ? -5.996 24.594 36.812 1 74 367 GLN B CA 1
ATOM 6152 C C . GLN B 1 367 ? -7.027 25.297 35.938 1 74 367 GLN B C 1
ATOM 6154 O O . GLN B 1 367 ? -7.93 24.641 35.406 1 74 367 GLN B O 1
ATOM 6159 N N . ARG B 1 368 ? -6.906 26.547 35.875 1 72.38 368 ARG B N 1
ATOM 6160 C CA . ARG B 1 368 ? -7.836 27.297 35.031 1 72.38 368 ARG B CA 1
ATOM 6161 C C . ARG B 1 368 ? -7.719 26.906 33.562 1 72.38 368 ARG B C 1
ATOM 6163 O O . ARG B 1 368 ? -8.727 26.75 32.875 1 72.38 368 ARG B O 1
ATOM 6170 N N . LEU B 1 369 ? -6.488 26.75 33.25 1 72.44 369 LEU B N 1
ATOM 6171 C CA . LEU B 1 369 ? -6.234 26.328 31.891 1 72.44 369 LEU B CA 1
ATOM 6172 C C . LEU B 1 369 ? -6.867 24.969 31.609 1 72.44 369 LEU B C 1
ATOM 6174 O O . LEU B 1 369 ? -7.523 24.766 30.594 1 72.44 369 LEU B O 1
ATOM 6178 N N . LEU B 1 370 ? -6.695 24.125 32.469 1 79.62 370 LEU B N 1
ATOM 6179 C CA . LEU B 1 370 ? -7.266 22.797 32.344 1 79.62 370 LEU B CA 1
ATOM 6180 C C . LEU B 1 370 ? -8.789 22.859 32.312 1 79.62 370 LEU B C 1
ATOM 6182 O O . LEU B 1 370 ? -9.414 22.172 31.484 1 79.62 370 LEU B O 1
ATOM 6186 N N . SER B 1 371 ? -9.328 23.688 33.125 1 77.12 371 SER B N 1
ATOM 6187 C CA . SER B 1 371 ? -10.773 23.828 33.156 1 77.12 371 SER B CA 1
ATOM 6188 C C . SER B 1 371 ? -11.328 24.312 31.828 1 77.12 371 SER B C 1
ATOM 6190 O O . SER B 1 371 ? -12.359 23.812 31.359 1 77.12 371 SER B O 1
ATOM 6192 N N . VAL B 1 372 ? -10.648 25.156 31.25 1 72.81 372 VAL B N 1
ATOM 6193 C CA . VAL B 1 372 ? -11.078 25.703 29.969 1 72.81 372 VAL B CA 1
ATOM 6194 C C . VAL B 1 372 ? -11.031 24.609 28.906 1 72.81 372 VAL B C 1
ATOM 6196 O O . VAL B 1 372 ? -11.977 24.453 28.125 1 72.81 372 VAL B O 1
ATOM 6199 N N . ILE B 1 373 ? -10.016 23.859 28.922 1 76.81 373 ILE B N 1
ATOM 6200 C CA . ILE B 1 373 ? -9.828 22.797 27.938 1 76.81 373 ILE B CA 1
ATOM 6201 C C . ILE B 1 373 ? -10.906 21.734 28.109 1 76.81 373 ILE B C 1
ATOM 6203 O O . ILE B 1 373 ? -11.484 21.266 27.125 1 76.81 373 ILE B O 1
ATOM 6207 N N . MET B 1 374 ? -11.172 21.469 29.281 1 78.19 374 MET B N 1
ATOM 6208 C CA . MET B 1 374 ? -12.125 20.406 29.578 1 78.19 374 MET B CA 1
ATOM 6209 C C . MET B 1 374 ? -13.547 20.844 29.234 1 78.19 374 MET B C 1
ATOM 6211 O O . MET B 1 374 ? -14.336 20.047 28.703 1 78.19 374 MET B O 1
ATOM 6215 N N . LEU B 1 375 ? -13.852 22.031 29.547 1 71.94 375 LEU B N 1
ATOM 6216 C CA . LEU B 1 375 ? -15.195 22.547 29.281 1 71.94 375 LEU B CA 1
ATOM 6217 C C . LEU B 1 375 ? -15.445 22.672 27.781 1 71.94 375 LEU B C 1
ATOM 6219 O O . LEU B 1 375 ? -16.562 22.422 27.328 1 71.94 375 LEU B O 1
ATOM 6223 N N . GLU B 1 376 ? -14.43 22.984 27.094 1 70.69 376 GLU B N 1
ATOM 6224 C CA . GLU B 1 376 ? -14.555 23.062 25.641 1 70.69 376 GLU B CA 1
ATOM 6225 C C . GLU B 1 376 ? -14.844 21.703 25.031 1 70.69 376 GLU B C 1
ATOM 6227 O O . GLU B 1 376 ? -15.555 21.594 24.031 1 70.69 376 GLU B O 1
ATOM 6232 N N . ALA B 1 377 ? -14.234 20.734 25.562 1 72.56 377 ALA B N 1
ATOM 6233 C CA . ALA B 1 377 ? -14.43 19.375 25.062 1 72.56 377 ALA B CA 1
ATOM 6234 C C . ALA B 1 377 ? -15.852 18.891 25.328 1 72.56 377 ALA B C 1
ATOM 6236 O O . ALA B 1 377 ? -16.375 18.031 24.609 1 72.56 377 ALA B O 1
ATOM 6237 N N . SER B 1 378 ? -16.5 19.328 26.422 1 64.44 378 SER B N 1
ATOM 6238 C CA . SER B 1 378 ? -17.828 18.891 26.812 1 64.44 378 SER B CA 1
ATOM 6239 C C . SER B 1 378 ? -18.906 19.609 26.031 1 64.44 378 SER B C 1
ATOM 6241 O O . SER B 1 378 ? -20.016 19.078 25.844 1 64.44 378 SER B O 1
ATOM 6243 N N . GLU B 1 379 ? -18.859 20.875 25.656 1 56.09 379 GLU B N 1
ATOM 6244 C CA . GLU B 1 379 ? -19.906 21.641 24.984 1 56.09 379 GLU B CA 1
ATOM 6245 C C . GLU B 1 379 ? -19.516 21.984 23.562 1 56.09 379 GLU B C 1
ATOM 6247 O O . GLU B 1 379 ? -18.656 22.828 23.328 1 56.09 379 GLU B O 1
ATOM 6252 N N . PRO B 1 380 ? -19.875 21.031 22.594 1 51.59 380 PRO B N 1
ATOM 6253 C CA . PRO B 1 380 ? -19.562 21.422 21.203 1 51.59 380 PRO B CA 1
ATOM 6254 C C . PRO B 1 380 ? -20.203 22.734 20.812 1 51.59 380 PRO B C 1
ATOM 6256 O O . PRO B 1 380 ? -20.438 22.984 19.625 1 51.59 380 PRO B O 1
ATOM 6259 N N . GLY B 1 381 ? -20.812 23.547 21.688 1 43.72 381 GLY B N 1
ATOM 6260 C CA . GLY B 1 381 ? -21.609 24.688 21.281 1 43.72 381 GLY B CA 1
ATOM 6261 C C . GLY B 1 381 ? -20.859 25.688 20.438 1 43.72 381 GLY B C 1
ATOM 6262 O O . GLY B 1 381 ? -19.656 25.547 20.219 1 43.72 381 GLY B O 1
ATOM 6263 N N . PRO B 1 382 ? -21.656 26.672 19.797 1 40.56 382 PRO B N 1
ATOM 6264 C CA . PRO B 1 382 ? -21.094 27.75 18.984 1 40.56 382 PRO B CA 1
ATOM 6265 C C . PRO B 1 382 ? -19.859 28.391 19.625 1 40.56 382 PRO B C 1
ATOM 6267 O O . PRO B 1 382 ? -19.719 28.359 20.844 1 40.56 382 PRO B O 1
ATOM 6270 N N . LYS B 1 383 ? -18.844 28.672 18.906 1 41.75 383 LYS B N 1
ATOM 6271 C CA . LYS B 1 383 ? -17.641 29.359 19.391 1 41.75 383 LYS B CA 1
ATOM 6272 C C . LYS B 1 383 ? -17.984 30.328 20.516 1 41.75 383 LYS B C 1
ATOM 6274 O O . LYS B 1 383 ? -18.609 31.375 20.281 1 41.75 383 LYS B O 1
ATOM 6279 N N . LYS B 1 384 ? -18.344 30.016 21.672 1 39.66 384 LYS B N 1
ATOM 6280 C CA . LYS B 1 384 ? -18.344 31.078 22.656 1 39.66 384 LYS B CA 1
ATOM 6281 C C . LYS B 1 384 ? -17.094 31.953 22.5 1 39.66 384 LYS B C 1
ATOM 6283 O O . LYS B 1 384 ? -16.094 31.531 21.938 1 39.66 384 LYS B O 1
ATOM 6288 N N . GLN B 1 385 ? -17.109 33.25 23.125 1 31.42 385 GLN B N 1
ATOM 6289 C CA . GLN B 1 385 ? -16.109 34.312 23.281 1 31.42 385 GLN B CA 1
ATOM 6290 C C . GLN B 1 385 ? -14.789 33.75 23.812 1 31.42 385 GLN B C 1
ATOM 6292 O O . GLN B 1 385 ? -14.781 32.969 24.766 1 31.42 385 GLN B O 1
ATOM 6297 N N . LYS B 1 386 ? -13.781 33.625 23.031 1 37.25 386 LYS B N 1
ATOM 6298 C CA . LYS B 1 386 ? -12.422 33.438 23.531 1 37.25 386 LYS B CA 1
ATOM 6299 C C . LYS B 1 386 ? -12.289 33.969 24.969 1 37.25 386 LYS B C 1
ATOM 6301 O O . LYS B 1 386 ? -12.336 35.156 25.188 1 37.25 386 LYS B O 1
ATOM 6306 N N . VAL B 1 387 ? -12.797 33.406 25.953 1 32.16 387 VAL B N 1
ATOM 6307 C CA . VAL B 1 387 ? -12.352 33.906 27.25 1 32.16 387 VAL B CA 1
ATOM 6308 C C . VAL B 1 387 ? -10.828 34 27.281 1 32.16 387 VAL B C 1
ATOM 6310 O O . VAL B 1 387 ? -10.133 32.969 27.172 1 32.16 387 VAL B O 1
ATOM 6313 N N . ALA B 1 388 ? -10.219 35 26.719 1 33.12 388 ALA B N 1
ATOM 6314 C CA . ALA B 1 388 ? -8.82 35.375 26.906 1 33.12 388 ALA B CA 1
ATOM 6315 C C . ALA B 1 388 ? -8.391 35.156 28.359 1 33.12 388 ALA B C 1
ATOM 6317 O O . ALA B 1 388 ? -8.867 35.875 29.25 1 33.12 388 ALA B O 1
ATOM 6318 N N . THR B 1 389 ? -8.328 34.031 28.906 1 35.16 389 THR B N 1
ATOM 6319 C CA . THR B 1 389 ? -7.648 34.062 30.203 1 35.16 389 THR B CA 1
ATOM 6320 C C . THR B 1 389 ? -6.449 35 30.156 1 35.16 389 THR B C 1
ATOM 6322 O O . THR B 1 389 ? -5.598 34.875 29.266 1 35.16 389 THR B O 1
ATOM 6325 N N . PRO B 1 390 ? -6.508 36.156 30.734 1 30.66 390 PRO B N 1
ATOM 6326 C CA . PRO B 1 390 ? -5.375 37.094 30.688 1 30.66 390 PRO B CA 1
ATOM 6327 C C . PRO B 1 390 ? -4.035 36.406 30.938 1 30.66 390 PRO B C 1
ATOM 6329 O O . PRO B 1 390 ? -3.898 35.625 31.906 1 30.66 390 PRO B O 1
ATOM 6332 N N . LYS B 1 391 ? -3.422 35.938 30.062 1 38 391 LYS B N 1
ATOM 6333 C CA . LYS B 1 391 ? -2.045 35.531 30.344 1 38 391 LYS B CA 1
ATOM 6334 C C . LYS B 1 391 ? -1.401 36.469 31.359 1 38 391 LYS B C 1
ATOM 6336 O O . LYS B 1 391 ? -1.461 37.688 31.203 1 38 391 LYS B O 1
ATOM 6341 N N . PRO B 1 392 ? -1.337 36.062 32.625 1 34.28 392 PRO B N 1
ATOM 6342 C CA . PRO B 1 392 ? -0.613 37.062 33.438 1 34.28 392 PRO B CA 1
ATOM 6343 C C . PRO B 1 392 ? 0.566 37.688 32.688 1 34.28 392 PRO B C 1
ATOM 6345 O O . PRO B 1 392 ? 1.121 37.062 31.781 1 34.28 392 PRO B O 1
ATOM 6348 N N . PRO B 1 393 ? 0.766 38.969 32.75 1 35.06 393 PRO B N 1
ATOM 6349 C CA . PRO B 1 393 ? 1.899 39.594 32.062 1 35.06 393 PRO B CA 1
ATOM 6350 C C . PRO B 1 393 ? 3.205 38.812 32.25 1 35.06 393 PRO B C 1
ATOM 6352 O O . PRO B 1 393 ? 3.361 38.125 33.25 1 35.06 393 PRO B O 1
ATOM 6355 N N . PRO B 1 394 ? 3.838 38.438 31.312 1 34.28 394 PRO B N 1
ATOM 6356 C CA . PRO B 1 394 ? 5.117 37.781 31.625 1 34.28 394 PRO B CA 1
ATOM 6357 C C . PRO B 1 394 ? 5.805 38.375 32.844 1 34.28 394 PRO B C 1
ATOM 6359 O O . PRO B 1 394 ? 5.629 39.562 33.156 1 34.28 394 PRO B O 1
ATOM 6362 N N . LEU B 1 395 ? 6.109 37.562 33.781 1 32.59 395 LEU B N 1
ATOM 6363 C CA . LEU B 1 395 ? 6.832 38.125 34.906 1 32.59 395 LEU B CA 1
ATOM 6364 C C . LEU B 1 395 ? 7.781 39.219 34.469 1 32.59 395 LEU B C 1
ATOM 6366 O O . LEU B 1 395 ? 8.016 40.188 35.219 1 32.59 395 LEU B O 1
ATOM 6370 N N . SER B 1 396 ? 8.273 39.031 33.219 1 35 396 SER B N 1
ATOM 6371 C CA . SER B 1 396 ? 9.156 40.062 32.719 1 35 396 SER B CA 1
ATOM 6372 C C . SER B 1 396 ? 8.414 41.406 32.594 1 35 396 SER B C 1
ATOM 6374 O O . SER B 1 396 ? 9.039 42.469 32.5 1 35 396 SER B O 1
ATOM 6376 N N . SER B 1 397 ? 7.176 41.219 32.5 1 36.47 397 SER B N 1
ATOM 6377 C CA . SER B 1 397 ? 6.414 42.438 32.312 1 36.47 397 SER B CA 1
ATOM 6378 C C . SER B 1 397 ? 6.371 43.25 33.625 1 36.47 397 SER B C 1
ATOM 6380 O O . SER B 1 397 ? 5.977 44.406 33.625 1 36.47 397 SER B O 1
ATOM 6382 N N . SER B 1 398 ? 6.398 42.594 34.656 1 33.5 398 SER B N 1
ATOM 6383 C CA . SER B 1 398 ? 6.473 43.25 35.969 1 33.5 398 SER B CA 1
ATOM 6384 C C . SER B 1 398 ? 7.84 43.906 36.188 1 33.5 398 SER B C 1
ATOM 6386 O O . SER B 1 398 ? 8.055 44.594 37.188 1 33.5 398 SER B O 1
ATOM 6388 N N . PHE B 1 399 ? 8.875 43.375 35.531 1 32.91 399 PHE B N 1
ATOM 6389 C CA . PHE B 1 399 ? 10.18 44 35.719 1 32.91 399 PHE B CA 1
ATOM 6390 C C . PHE B 1 399 ? 10.344 45.188 34.75 1 32.91 399 PHE B C 1
ATOM 6392 O O . PHE B 1 399 ? 9.758 45.188 33.656 1 32.91 399 PHE B O 1
ATOM 6399 N N . ALA B 1 400 ? 10.711 46.312 35.25 1 35 400 ALA B N 1
ATOM 6400 C CA . ALA B 1 400 ? 10.945 47.562 34.531 1 35 400 ALA B CA 1
ATOM 6401 C C . ALA B 1 400 ? 11.625 47.344 33.188 1 35 400 ALA B C 1
ATOM 6403 O O . ALA B 1 400 ? 12.469 46.438 33.062 1 35 400 ALA B O 1
ATOM 6404 N N . LYS B 1 401 ? 10.93 47.625 32.156 1 39.19 401 LYS B N 1
ATOM 6405 C CA . LYS B 1 401 ? 11.516 47.531 30.812 1 39.19 401 LYS B CA 1
ATOM 6406 C C . LYS B 1 401 ? 12.953 48.062 30.797 1 39.19 401 LYS B C 1
ATOM 6408 O O . LYS B 1 401 ? 13.211 49.188 31.188 1 39.19 401 LYS B O 1
ATOM 6413 N N . VAL B 1 402 ? 13.883 47.219 31.078 1 37.03 402 VAL B N 1
ATOM 6414 C CA . VAL B 1 402 ? 15.242 47.75 31.016 1 37.03 402 VAL B CA 1
ATOM 6415 C C . VAL B 1 402 ? 15.453 48.5 29.688 1 37.03 402 VAL B C 1
ATOM 6417 O O . VAL B 1 402 ? 14.914 48.094 28.656 1 37.03 402 VAL B O 1
ATOM 6420 N N . GLN B 1 403 ? 15.586 49.781 29.734 1 35.69 403 GLN B N 1
ATOM 6421 C CA . GLN B 1 403 ? 15.836 50.656 28.578 1 35.69 403 GLN B CA 1
ATOM 6422 C C . GLN B 1 403 ? 16.703 49.938 27.547 1 35.69 403 GLN B C 1
ATOM 6424 O O . GLN B 1 403 ? 17.734 49.344 27.906 1 35.69 403 GLN B O 1
ATOM 6429 N N . LYS B 1 404 ? 16.047 49.531 26.578 1 35.66 404 LYS B N 1
ATOM 6430 C CA . LYS B 1 404 ? 16.75 48.844 25.5 1 35.66 404 LYS B CA 1
ATOM 6431 C C . LYS B 1 404 ? 18.156 49.406 25.312 1 35.66 404 LYS B C 1
ATOM 6433 O O . LYS B 1 404 ? 19.109 48.656 25.094 1 35.66 404 LYS B O 1
ATOM 6438 N N . 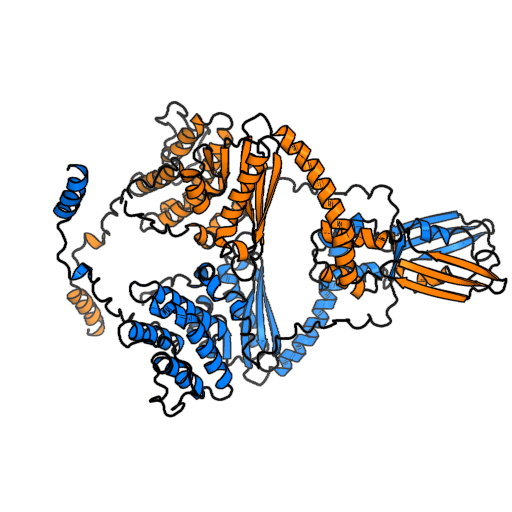GLU B 1 405 ? 18.125 50.688 25.484 1 38.72 405 GLU B N 1
ATOM 6439 C CA . GLU B 1 405 ? 19.406 51.375 25.375 1 38.72 405 GLU B CA 1
ATOM 6440 C C . GLU B 1 405 ? 20.359 50.938 26.484 1 38.72 405 GLU B C 1
ATOM 6442 O O . GLU B 1 405 ? 21.547 50.719 26.219 1 38.72 405 GLU B O 1
ATOM 6447 N N . ALA B 1 406 ? 19.797 50.875 27.656 1 39.03 406 ALA B N 1
ATOM 6448 C CA . ALA B 1 406 ? 20.688 50.562 28.766 1 39.03 406 ALA B CA 1
ATOM 6449 C C . ALA B 1 406 ? 21.141 49.125 28.703 1 39.03 406 ALA B C 1
ATOM 6451 O O . ALA B 1 406 ? 22.297 48.812 29.016 1 39.03 406 ALA B O 1
ATOM 6452 N N . VAL B 1 407 ? 20.297 48.25 28.281 1 37.09 407 VAL B N 1
ATOM 6453 C CA . VAL B 1 407 ? 20.656 46.812 28.188 1 37.09 407 VAL B CA 1
ATOM 6454 C C . VAL B 1 407 ? 21.578 46.594 27 1 37.09 407 VAL B C 1
ATOM 6456 O O . VAL B 1 407 ? 22.578 45.906 27.094 1 37.09 407 VAL B O 1
ATOM 6459 N N . VAL B 1 408 ? 21.281 47.219 25.875 1 39 408 VAL B N 1
ATOM 6460 C CA . VAL B 1 408 ? 22.234 47.281 24.766 1 39 408 VAL B CA 1
ATOM 6461 C C . VAL B 1 408 ? 23.516 47.938 25.219 1 39 408 VAL B C 1
ATOM 6463 O O . VAL B 1 408 ? 24.625 47.469 24.922 1 39 408 VAL B O 1
ATOM 6466 N N . ALA B 1 409 ? 23.375 49 25.922 1 36.25 409 ALA B N 1
ATOM 6467 C CA . ALA B 1 409 ? 24.547 49.688 26.469 1 36.25 409 ALA B CA 1
ATOM 6468 C C . ALA B 1 409 ? 25.312 48.781 27.422 1 36.25 409 ALA B C 1
ATOM 6470 O O . ALA B 1 409 ? 26.547 48.75 27.391 1 36.25 409 ALA B O 1
ATOM 6471 N N . SER B 1 410 ? 24.641 48.156 28.281 1 35.62 410 SER B N 1
ATOM 6472 C CA . SER B 1 410 ? 25.359 47.312 29.219 1 35.62 410 SER B CA 1
ATOM 6473 C C . SER B 1 410 ? 25.953 46.094 28.516 1 35.62 410 SER B C 1
ATOM 6475 O O . SER B 1 410 ? 27.047 45.656 28.891 1 35.62 410 SER B O 1
ATOM 6477 N N . HIS B 1 411 ? 25.25 45.562 27.656 1 32.56 411 HIS B N 1
ATOM 6478 C CA . HIS B 1 411 ? 25.812 44.438 26.922 1 32.56 411 HIS B CA 1
ATOM 6479 C C . HIS B 1 411 ? 26.922 44.906 25.984 1 32.56 411 HIS B C 1
ATOM 6481 O O . HIS B 1 411 ? 27.922 44.188 25.812 1 32.56 411 HIS B O 1
ATOM 6487 N N . THR B 1 412 ? 26.75 46 25.422 1 33.44 412 THR B N 1
ATOM 6488 C CA . THR B 1 412 ? 27.891 46.531 24.656 1 33.44 412 THR B CA 1
ATOM 6489 C C . THR B 1 412 ? 29.047 46.844 25.594 1 33.44 412 THR B C 1
ATOM 6491 O O . THR B 1 412 ? 30.219 46.844 25.172 1 33.44 412 THR B O 1
ATOM 6494 N N . THR B 1 413 ? 28.719 47.25 26.766 1 33 413 THR B N 1
ATOM 6495 C CA . THR B 1 413 ? 29.859 47.531 27.641 1 33 413 THR B CA 1
ATOM 6496 C C . THR B 1 413 ? 30.609 46.219 27.953 1 33 413 THR B C 1
ATOM 6498 O O . THR B 1 413 ? 31.812 46.25 28.219 1 33 413 THR B O 1
ATOM 6501 N N . ARG B 1 414 ? 30.016 45.156 28.031 1 29.62 414 ARG B N 1
ATOM 6502 C CA . ARG B 1 414 ? 30.844 44 28.312 1 29.62 414 ARG B CA 1
ATOM 6503 C C . ARG B 1 414 ? 31.812 43.719 27.156 1 29.62 414 ARG B C 1
ATOM 6505 O O . ARG B 1 414 ? 32.875 43.156 27.375 1 29.62 414 ARG B O 1
ATOM 6512 N N . PHE B 1 415 ? 31.469 44.125 26.016 1 27.83 415 PHE B N 1
ATOM 6513 C CA . PHE B 1 415 ? 32.5 44 25 1 27.83 415 PHE B CA 1
ATOM 6514 C C . PHE B 1 415 ? 33.469 45.156 25.047 1 27.83 415 PHE B C 1
ATOM 6516 O O . PHE B 1 415 ? 34.562 45.094 24.531 1 27.83 415 PHE B O 1
ATOM 6523 N N . ASN B 1 416 ? 32.969 46.312 25.484 1 26.56 416 ASN B N 1
ATOM 6524 C CA . ASN B 1 416 ? 33.969 47.375 25.516 1 26.56 416 ASN B CA 1
ATOM 6525 C C . ASN B 1 416 ? 34.781 47.375 26.812 1 26.56 416 ASN B C 1
ATOM 6527 O O . ASN B 1 416 ? 35.719 48.156 26.984 1 26.56 416 ASN B O 1
ATOM 6531 N N . ASN B 1 417 ? 34.25 46.844 27.953 1 25.47 417 ASN B N 1
ATOM 6532 C CA . ASN B 1 417 ? 35.281 46.812 28.984 1 25.47 417 ASN B CA 1
ATOM 6533 C C . ASN B 1 417 ? 36.125 45.531 28.891 1 25.47 417 ASN B C 1
ATOM 6535 O O . ASN B 1 417 ? 35.594 44.438 28.672 1 25.47 417 ASN B O 1
#

Sequence (834 aa):
MVRDDADEEDEDEEDGEWSHYFDDEMLVPNLDDPDYSPLDEQSEQSCGPSPPDEGRVFLVQEKFLKSLLQVCHRCLSPCQYTVSCEGTQVKVHGQCAAGHILFWTNQDVVRQQPVLNLQLCAAILLSGRNPTAALRMLACIGVQVVTARTFFSIQHDHLWPAIDRVWKAEQSHVLQEAQGRPVTLAGDGRADSPGYCAKYGTYSLLDVENNKILHFEVVQSNEVGGSCRMELEGLKRALEFLEQNGVEVAVLVTDRHVQIKCFLRREKSNIKHEFDVWHVAKGVVKKLAAGAKQSGCDVLGPWVKSISNHLYWAAASSAGHPELIVPKWTSILNHIRNVHVHENDLFPKCAHGDVQPKPWLVGGYVQRLLSVIMLEASEPGPKKQKVATPKPPPLSSSFAKVQKEAVVASHTTRFNNMVRDDADEEDEDEEDGEWSHYFDDEMLVPNLDDPDYSPLDEQSEQSCGPSPPDEGRVFLVQEKFLKSLLQVCHRCLSPCQYTVSCEGTQVKVHGQCAAGHILFWTNQDVVRQQPVLNLQLCAAILLSGRNPTAALRMLACIGVQVVTARTFFSIQHDHLWPAIDRVWKAEQSHVLQEAQGRPVTLAGDGRADSPGYCAKYGTYSLLDVENNKILHFEVVQSNEVGGSCRMELEGLKRALEFLEQNGVEVAVLVTDRHVQIKCFLRREKSNIKHEFDVWHVAKGVVKKLAAGAKQSGCDVLGPWVKSISNHLYWAAASSAGHPELIVPKWTSILNHIRNVHVHENDLFPKCAHGDVQPKPWLVGGYVQRLLSVIMLEASEPGPKKQKVATPKPPPLSSSFAKVQKEAVVASHTTRFNN